Protein AF-A0A2T3M436-F1 (afdb_monomer)

pLDDT: mean 95.38, std 3.98, range [43.69, 98.69]

Organism: Photobacterium leiognathi (NCBI:txid553611)

Solvent-accessible surface area (backbone atoms only — not comparable to full-atom values): 42916 Å² total; per-residue (Å²): 132,84,74,81,81,51,78,67,54,40,54,75,70,73,41,75,86,76,45,88,89,48,44,62,55,51,52,48,42,36,59,78,67,62,58,87,46,72,66,58,52,44,49,27,48,49,26,46,48,37,40,33,48,16,13,75,37,73,90,41,68,76,66,51,71,68,27,40,46,55,48,67,29,71,68,62,40,90,87,48,42,64,55,50,52,49,45,26,35,78,68,45,45,62,48,60,68,62,50,38,54,29,33,49,28,44,48,36,41,35,48,16,12,76,36,74,90,41,68,76,67,52,58,62,32,38,50,60,53,73,29,70,91,59,40,94,88,44,42,68,60,50,52,48,49,28,32,79,67,47,45,67,49,58,69,62,48,37,54,29,44,50,28,44,47,37,41,34,46,15,13,76,38,72,88,41,67,75,66,52,56,63,31,38,47,58,52,68,30,73,86,59,39,92,90,46,41,70,59,52,53,51,48,30,34,77,69,48,44,70,45,64,69,57,48,40,49,26,45,49,23,45,49,37,40,39,47,17,18,75,39,75,88,47,67,76,68,50,56,64,28,40,48,55,44,70,29,64,88,62,38,91,87,48,42,68,57,50,52,50,47,28,32,79,66,52,45,74,50,58,69,61,48,32,55,28,39,52,24,46,47,39,42,36,46,18,13,76,38,75,88,44,64,80,71,51,73,63,30,38,52,59,45,66,28,69,82,68,46,92,86,49,41,66,57,48,53,50,47,28,33,80,66,48,44,78,46,58,67,59,48,34,52,30,41,51,30,46,49,36,41,37,46,18,17,77,37,76,86,45,65,77,62,49,36,64,30,38,46,61,56,67,30,74,89,53,35,95,88,45,30,68,58,52,51,49,50,27,34,81,66,51,48,75,51,58,69,59,51,37,53,33,46,53,33,52,48,37,37,34,50,17,14,77,36,76,88,44,67,73,73,51,76,65,35,40,52,61,67,69,42,72,83,73,45,85,91,47,44,66,59,51,54,49,45,27,36,78,69,48,42,60,47,73,67,59,47,44,48,27,40,52,28,46,48,38,40,35,45,18,17,74,38,77,87,42,67,78,70,50,59,62,29,40,48,53,55,72,34,77,88,63,42,91,89,47,40,69,59,52,51,47,50,29,39,80,66,47,38,70,45,71,66,62,45,42,50,26,47,51,26,44,48,39,41,35,47,17,12,76,36,76,89,42,66,76,68,48,59,65,29,38,48,59,46,69,31,72,85,62,43,91,87,49,43,68,57,50,54,50,44,30,31,78,68,48,41,73,48,62,66,54,49,39,47,25,40,52,23,43,49,36,42,36,48,18,17,76,36,77,88,42,68,76,65,51,48,65,26,38,45,52,47,70,32,73,96,54,38,92,85,47,41,66,57,50,52,50,48,29,36,79,66,49,44,69,52,61,67,60,48,42,51,30,48,50,28,46,47,40,38,36,48,16,19,75,37,73,89,43,68,75,66,50,71,63,30,40,44,62,53,66,30,64,78,58,46,91,88,47,41,70,60,50,50,51,46,24,39,80,67,46,43,70,49,54,69,59,47,41,49,26,43,52,25,50,48,36,40,32,47,17,14,78,38,74,88,42,64,75,69,51,74,64,30,40,45,54,60,70,38,76,82,68,46,90,88,48,43,64,54,50,52,52,46,25,37,79,68,47,44,65,47,68,68,60,48,45,51,25,45,50,24,46,48,36,41,31,46,16,13,76,37,73,88,43,70,76,66,51,72,67,25,42,47,57,50,69,29,75,62,60,44,93,88,46,41,69,61,49,53,50,46,29,38,78,65,44,44,65,48,61,68,63,49,37,56,49,31,58,71,75,103

Radius of gyration: 75.1 Å; Cα contacts (8 Å, |Δi|>4): 1225; chains: 1; bounding box: 147×42×227 Å

Sequence (803 aa):
TQTTPELSDFVNTGITNVTADNLADINQQIDEQSLDTVNAIRGLTTSINIIRSFAADNSQPAPELSDYLTAGITDVSAANLADINQQVDEQSLNVVDDIRTLATSLNIIRAYAADNSQPAPDENDYSIAGITGVDTQNLAEINQQVDEQSLDVVNDIRTMAESMNIIRAFAIDNTQPAPDENDYAIAGVSGVDAANLSEINQEVDQQSLTSIDAIRSLTQSINTIRAYAADNTLTAPSVLDYQTAGISGVDAANLSEVNQQVDEQSLITVNAMQTLTDSVNVIRAYAADNSQDVPELSDYQIAGVSGVDSDNRDDINQQVDEQTLLTVDAMRSLTSSLNIIRAYAVDNTQIAPSDTDYTIVGVSGVDTDNVSEINQQVDEQSILVVDVMRDVMASVLTIRTYASDNTQAAPELADFTKLGISGVDAPNLAAINEQINLQTLDTVNAIRTLVSSFNVIRAFAADNSQPEPSVSDYSDVGIAGVDSDNLAQINQQVDEQSLITISGIRDVVNSVNVIRAYASDNSQTAPQITDYAIAGVSGVDADNLADINAQVNEQTLLTIDEMRTLTNSLNVIRTYAQDNTAPAPSDADYVNAGIAAVDLFNLADINQQVDEQSLLAVEDIRTLVASLTTIRAYAADNTQAAPELSDYQIVGVSAVDTGNLAEMNQQVDEQSLITVNNMRTVVASLNVIRAYAADNTQTTPELSDFVNTGITNVTADNLADINQQIDEQSLDTVNAIRALTTSINTIRSFAADNSQPAPELSDYLTAGITDVSAANLADINQQVDEQSLNVVDDIRTLATSLN

Structure (mmCIF, N/CA/C/O backbone):
data_AF-A0A2T3M436-F1
#
_entry.id   AF-A0A2T3M436-F1
#
loop_
_atom_site.group_PDB
_atom_site.id
_atom_site.type_symbol
_atom_site.label_atom_id
_atom_site.label_alt_id
_atom_site.label_comp_id
_atom_site.label_asym_id
_atom_site.label_entity_id
_atom_site.label_seq_id
_atom_site.pdbx_PDB_ins_code
_atom_site.Cartn_x
_atom_site.Cartn_y
_atom_site.Cartn_z
_atom_site.occupancy
_atom_site.B_iso_or_equiv
_atom_site.auth_seq_id
_atom_site.auth_comp_id
_atom_site.auth_asym_id
_atom_site.auth_atom_id
_atom_site.pdbx_PDB_model_num
ATOM 1 N N . THR A 1 1 ? 59.172 2.085 -112.953 1.00 43.69 1 THR A N 1
ATOM 2 C CA . THR A 1 1 ? 59.605 1.242 -111.827 1.00 43.69 1 THR A CA 1
ATOM 3 C C . THR A 1 1 ? 60.908 1.814 -111.321 1.00 43.69 1 THR A C 1
ATOM 5 O O . THR A 1 1 ? 61.957 1.484 -111.863 1.00 43.69 1 THR A O 1
ATOM 8 N N . GLN A 1 2 ? 60.840 2.783 -110.404 1.00 53.84 2 GLN A N 1
ATOM 9 C CA . GLN A 1 2 ? 62.051 3.191 -109.695 1.00 53.84 2 GLN A CA 1
ATOM 10 C C . GLN A 1 2 ? 62.456 2.012 -108.810 1.00 53.84 2 GLN A C 1
ATOM 12 O O . GLN A 1 2 ? 61.606 1.424 -108.145 1.00 53.84 2 GLN A O 1
ATOM 17 N N . THR A 1 3 ? 63.706 1.581 -108.922 1.00 68.56 3 THR A N 1
ATOM 18 C CA . THR A 1 3 ? 64.289 0.596 -108.012 1.00 68.56 3 THR A CA 1
ATOM 19 C C . THR A 1 3 ? 64.494 1.280 -106.668 1.00 68.56 3 THR A C 1
ATOM 21 O O . THR A 1 3 ? 65.011 2.397 -106.651 1.00 68.56 3 THR A O 1
ATOM 24 N N . THR A 1 4 ? 64.065 0.644 -105.577 1.00 80.25 4 THR A N 1
ATOM 25 C CA . THR A 1 4 ? 64.281 1.140 -104.211 1.00 80.25 4 THR A CA 1
ATOM 26 C C . THR A 1 4 ? 65.764 1.484 -104.025 1.00 80.25 4 THR A C 1
ATOM 28 O O . THR A 1 4 ? 66.593 0.629 -104.346 1.00 80.25 4 THR A O 1
ATOM 31 N N . PRO A 1 5 ? 66.111 2.703 -103.573 1.00 85.75 5 PRO A N 1
ATOM 32 C CA . PRO A 1 5 ? 67.505 3.110 -103.429 1.00 85.75 5 PRO A CA 1
ATOM 33 C C . PRO A 1 5 ? 68.292 2.171 -102.504 1.00 85.75 5 PRO A C 1
ATOM 35 O O . PRO A 1 5 ? 67.849 1.836 -101.404 1.00 85.75 5 PRO A O 1
ATOM 38 N N . GLU A 1 6 ? 69.478 1.750 -102.937 1.00 88.69 6 GLU A N 1
ATOM 39 C CA . GLU A 1 6 ? 70.402 0.968 -102.112 1.00 88.69 6 GLU A CA 1
ATOM 40 C C . GLU A 1 6 ? 71.405 1.891 -101.401 1.00 88.69 6 GLU A C 1
ATOM 42 O O . GLU A 1 6 ? 71.591 3.051 -101.771 1.00 88.69 6 GLU A O 1
ATOM 47 N N . LEU A 1 7 ? 72.116 1.380 -100.391 1.00 86.31 7 LEU A N 1
ATOM 48 C CA . LEU A 1 7 ? 73.076 2.164 -99.600 1.00 86.31 7 LEU A CA 1
ATOM 49 C C . LEU A 1 7 ? 74.102 2.928 -100.467 1.00 86.31 7 LEU A C 1
ATOM 51 O O . LEU A 1 7 ? 74.476 4.059 -100.152 1.00 86.31 7 LEU A O 1
ATOM 55 N N . SER A 1 8 ? 74.539 2.333 -101.583 1.00 85.00 8 SER A N 1
ATOM 56 C CA . SER A 1 8 ? 75.461 2.969 -102.531 1.00 85.00 8 SER A CA 1
ATOM 57 C C . SER A 1 8 ? 74.877 4.199 -103.228 1.00 85.00 8 SER A C 1
ATOM 59 O O . SER A 1 8 ? 75.631 5.110 -103.569 1.00 85.00 8 SER A O 1
ATOM 61 N N . ASP A 1 9 ? 73.560 4.258 -103.426 1.00 88.62 9 ASP A N 1
ATOM 62 C CA . ASP A 1 9 ? 72.893 5.374 -104.102 1.00 88.62 9 ASP A CA 1
ATOM 63 C C . ASP A 1 9 ? 72.909 6.634 -103.227 1.00 88.62 9 ASP A C 1
ATOM 65 O O . ASP A 1 9 ? 73.219 7.732 -103.697 1.00 88.62 9 ASP A O 1
ATOM 69 N N . PHE A 1 10 ? 72.711 6.474 -101.918 1.00 89.12 10 PHE A N 1
ATOM 70 C CA . PHE A 1 10 ? 72.846 7.559 -100.943 1.00 89.12 10 PHE A CA 1
ATOM 71 C C . PHE A 1 10 ? 74.276 8.104 -100.870 1.00 89.12 10 PHE A C 1
ATOM 73 O O . PHE A 1 10 ? 74.489 9.318 -100.921 1.00 89.12 10 PHE A O 1
ATOM 80 N N . VAL A 1 11 ? 75.274 7.215 -100.864 1.00 83.19 11 VAL A N 1
ATOM 81 C CA . VAL A 1 11 ? 76.693 7.608 -100.886 1.00 83.19 11 VAL A CA 1
ATOM 82 C C . VAL A 1 11 ? 77.030 8.383 -102.165 1.00 83.19 11 VAL A C 1
ATOM 84 O O . VAL A 1 11 ? 77.682 9.426 -102.099 1.00 83.19 11 VAL A O 1
ATOM 87 N N . ASN A 1 12 ? 76.539 7.930 -103.324 1.00 85.00 12 ASN A N 1
ATOM 88 C CA . ASN A 1 12 ? 76.769 8.584 -104.617 1.00 85.00 12 ASN A CA 1
ATOM 89 C C . ASN A 1 12 ? 76.115 9.974 -104.725 1.00 85.00 12 ASN A C 1
ATOM 91 O O . ASN A 1 12 ? 76.597 10.820 -105.479 1.00 85.00 12 ASN A O 1
ATOM 95 N N . THR A 1 13 ? 75.049 10.236 -103.963 1.00 81.19 13 THR A N 1
ATOM 96 C CA . THR A 1 13 ? 74.377 11.549 -103.894 1.00 81.19 13 THR A CA 1
ATOM 97 C C . THR A 1 13 ? 74.923 12.462 -102.785 1.00 81.19 13 THR A C 1
ATOM 99 O O . THR A 1 13 ? 74.475 13.602 -102.639 1.00 81.19 13 THR A O 1
ATOM 102 N N . GLY A 1 14 ? 75.932 12.007 -102.031 1.00 84.25 14 GLY A N 1
ATOM 103 C CA . GLY A 1 14 ? 76.560 12.774 -100.952 1.00 84.25 14 GLY A CA 1
ATOM 104 C C . GLY A 1 14 ? 75.710 12.867 -99.682 1.00 84.25 14 GLY A C 1
ATOM 105 O O . GLY A 1 14 ? 75.857 13.821 -98.914 1.00 84.25 14 GLY A O 1
ATOM 106 N N . ILE A 1 15 ? 74.799 11.916 -99.474 1.00 89.38 15 ILE A N 1
ATOM 107 C CA . ILE A 1 15 ? 74.034 11.761 -98.237 1.00 89.38 15 ILE A CA 1
ATOM 108 C C . ILE A 1 15 ? 74.801 10.776 -97.350 1.00 89.38 15 ILE A C 1
ATOM 110 O O . ILE A 1 15 ? 75.034 9.627 -97.719 1.00 89.38 15 ILE A O 1
ATOM 114 N N . THR A 1 16 ? 75.259 11.254 -96.198 1.00 86.81 16 THR A N 1
ATOM 115 C CA . THR A 1 16 ? 76.045 10.480 -95.228 1.00 86.81 16 THR A CA 1
ATOM 116 C C . THR A 1 16 ? 75.164 9.989 -94.080 1.00 86.81 16 THR A C 1
ATOM 118 O O . THR A 1 16 ? 74.092 10.542 -93.856 1.00 86.81 16 THR A O 1
ATOM 121 N N . ASN A 1 17 ? 75.639 8.997 -93.319 1.00 88.25 17 ASN A N 1
ATOM 122 C CA . ASN A 1 17 ? 74.941 8.399 -92.166 1.00 88.25 17 ASN A CA 1
ATOM 123 C C . ASN A 1 17 ? 73.661 7.614 -92.510 1.00 88.25 17 ASN A C 1
ATOM 125 O O . ASN A 1 17 ? 72.842 7.347 -91.636 1.00 88.25 17 ASN A O 1
ATOM 129 N N . VAL A 1 18 ? 73.506 7.185 -93.763 1.00 91.56 18 VAL A N 1
ATOM 130 C CA . VAL A 1 18 ? 72.625 6.055 -94.089 1.00 91.56 18 VAL A CA 1
ATOM 131 C C . VAL A 1 18 ? 73.379 4.774 -93.720 1.00 91.56 18 VAL A C 1
ATOM 133 O O . VAL A 1 18 ? 74.557 4.635 -94.053 1.00 91.56 18 VAL A O 1
ATOM 136 N N . THR A 1 19 ? 72.742 3.869 -92.990 1.00 90.62 19 THR A N 1
ATOM 137 C CA . THR A 1 19 ? 73.278 2.579 -92.535 1.00 90.62 19 THR A CA 1
ATOM 138 C C . THR A 1 19 ? 72.285 1.475 -92.881 1.00 90.62 19 THR A C 1
ATOM 140 O O . THR A 1 19 ? 71.162 1.752 -93.288 1.00 90.62 19 THR A O 1
ATOM 143 N N . ALA A 1 20 ? 72.670 0.206 -92.721 1.00 86.94 20 ALA A N 1
ATOM 144 C CA . ALA A 1 20 ? 71.727 -0.897 -92.914 1.00 86.94 20 ALA A CA 1
ATOM 145 C C . ALA A 1 20 ? 70.501 -0.787 -91.985 1.00 86.94 20 ALA A C 1
ATOM 147 O O . ALA A 1 20 ? 69.407 -1.174 -92.384 1.00 86.94 20 ALA A O 1
ATOM 148 N N . ASP A 1 21 ? 70.682 -0.209 -90.794 1.00 85.75 21 ASP A N 1
ATOM 149 C CA . ASP A 1 21 ? 69.660 -0.181 -89.749 1.00 85.75 21 ASP A CA 1
ATOM 150 C C . ASP A 1 21 ? 68.610 0.924 -89.949 1.00 85.75 21 ASP A C 1
ATOM 152 O O . ASP A 1 21 ? 67.513 0.799 -89.422 1.00 85.75 21 ASP A O 1
ATOM 156 N N . ASN A 1 22 ? 68.914 1.991 -90.701 1.00 91.75 22 ASN A N 1
ATOM 157 C CA . ASN A 1 22 ? 67.973 3.089 -90.990 1.00 91.75 22 ASN A CA 1
ATOM 158 C C . ASN A 1 22 ? 67.535 3.159 -92.467 1.00 91.75 22 ASN A C 1
ATOM 160 O O . ASN A 1 22 ? 66.673 3.963 -92.816 1.00 91.75 22 ASN A O 1
ATOM 164 N N . LEU A 1 23 ? 68.123 2.332 -93.341 1.00 92.56 23 LEU A N 1
ATOM 165 C CA . LEU A 1 23 ? 67.862 2.347 -94.783 1.00 92.56 23 LEU A CA 1
ATOM 166 C C . LEU A 1 23 ? 66.390 2.068 -95.110 1.00 92.56 23 LEU A C 1
ATOM 168 O O . LEU A 1 23 ? 65.869 2.648 -96.058 1.00 92.56 23 LEU A O 1
ATOM 172 N N . ALA A 1 24 ? 65.737 1.186 -94.347 1.00 91.81 24 ALA A N 1
ATOM 173 C CA . ALA A 1 24 ? 64.329 0.842 -94.541 1.00 91.81 24 ALA A CA 1
ATOM 174 C C . ALA A 1 24 ? 63.421 2.054 -94.286 1.00 91.81 24 ALA A C 1
ATOM 176 O O . ALA A 1 24 ? 62.728 2.475 -95.209 1.00 91.81 24 ALA A O 1
ATOM 177 N N . ASP A 1 25 ? 63.524 2.666 -93.105 1.00 93.19 25 ASP A N 1
ATOM 178 C CA . ASP A 1 25 ? 62.760 3.863 -92.737 1.00 93.19 25 ASP A CA 1
ATOM 179 C C . ASP A 1 25 ? 63.033 5.024 -93.698 1.00 93.19 25 ASP A C 1
ATOM 181 O O . ASP A 1 25 ? 62.107 5.671 -94.176 1.00 93.19 25 ASP A O 1
ATOM 185 N N . ILE A 1 26 ? 64.301 5.271 -94.050 1.00 93.38 26 ILE A N 1
ATOM 186 C CA . ILE A 1 26 ? 64.664 6.340 -94.990 1.00 93.38 26 ILE A CA 1
ATOM 187 C C . ILE A 1 26 ? 64.033 6.089 -96.363 1.00 93.38 26 ILE A C 1
ATOM 189 O O . ILE A 1 26 ? 63.439 7.001 -96.932 1.00 93.38 26 ILE A O 1
ATOM 193 N N . ASN A 1 27 ? 64.131 4.872 -96.903 1.00 92.31 27 ASN A N 1
ATOM 194 C CA . ASN A 1 27 ? 63.536 4.540 -98.198 1.00 92.31 27 ASN A CA 1
ATOM 195 C C . ASN A 1 27 ? 62.011 4.629 -98.178 1.00 92.31 27 ASN A C 1
ATOM 197 O O . ASN A 1 27 ? 61.426 5.154 -99.125 1.00 92.31 27 ASN A O 1
ATOM 201 N N . GLN A 1 28 ? 61.384 4.137 -97.110 1.00 92.69 28 GLN A N 1
ATOM 202 C CA . GLN A 1 28 ? 59.944 4.229 -96.913 1.00 92.69 28 GLN A CA 1
ATOM 203 C C . GLN A 1 28 ? 59.500 5.692 -96.880 1.00 92.69 28 GLN A C 1
ATOM 205 O O . GLN A 1 28 ? 58.614 6.078 -97.633 1.00 92.69 28 GLN A O 1
ATOM 210 N N . GLN A 1 29 ? 60.171 6.535 -96.094 1.00 93.75 29 GLN A N 1
ATOM 211 C CA . GLN A 1 29 ? 59.815 7.945 -95.965 1.00 93.75 29 GLN A CA 1
ATOM 212 C C . GLN A 1 29 ? 60.098 8.764 -97.230 1.00 93.75 29 GLN A C 1
ATOM 214 O O . GLN A 1 29 ? 59.350 9.690 -97.536 1.00 93.75 29 GLN A O 1
ATOM 219 N N . ILE A 1 30 ? 61.123 8.418 -98.014 1.00 91.88 30 ILE A N 1
ATOM 220 C CA . ILE A 1 30 ? 61.337 9.025 -99.339 1.00 91.88 30 ILE A CA 1
ATOM 221 C C . ILE A 1 30 ? 60.142 8.763 -100.258 1.00 91.88 30 ILE A C 1
ATOM 223 O O . ILE A 1 30 ? 59.720 9.680 -100.964 1.00 91.88 30 ILE A O 1
ATOM 227 N N . ASP A 1 31 ? 59.613 7.537 -100.253 1.00 91.06 31 ASP A N 1
ATOM 228 C CA . ASP A 1 31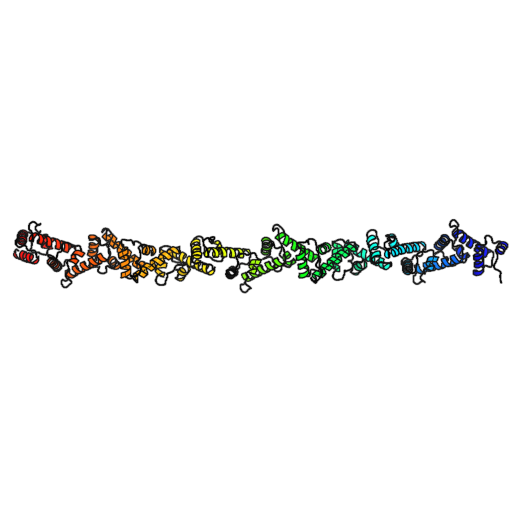 ? 58.466 7.146 -101.078 1.00 91.06 31 ASP A CA 1
ATOM 229 C C . ASP A 1 31 ? 57.166 7.782 -100.560 1.00 91.06 31 ASP A C 1
ATOM 231 O O . ASP A 1 31 ? 56.497 8.513 -101.294 1.00 91.06 31 ASP A O 1
ATOM 235 N N . GLU A 1 32 ? 56.858 7.601 -99.272 1.00 91.56 32 GLU A N 1
ATOM 236 C CA . GLU A 1 32 ? 55.639 8.104 -98.625 1.00 91.56 32 GLU A CA 1
ATOM 237 C C . GLU A 1 32 ? 55.524 9.632 -98.697 1.00 91.56 32 GLU A C 1
ATOM 239 O O . GLU A 1 32 ? 54.454 10.162 -99.003 1.00 91.56 32 GLU A O 1
ATOM 244 N N . GLN A 1 33 ? 56.630 10.353 -98.482 1.00 90.25 33 GLN A N 1
ATOM 245 C CA . GLN A 1 33 ? 56.658 11.817 -98.551 1.00 90.25 33 GLN A CA 1
ATOM 246 C C . GLN A 1 33 ? 56.987 12.348 -99.958 1.00 90.25 33 GLN A C 1
ATOM 248 O O . GLN A 1 33 ? 57.007 13.563 -100.167 1.00 90.25 33 GLN A O 1
ATOM 253 N N . SER A 1 34 ? 57.235 11.465 -100.934 1.00 91.69 34 SER A N 1
ATOM 254 C CA . SER A 1 34 ? 57.601 11.819 -102.315 1.00 91.69 34 SER A CA 1
ATOM 255 C C . SER A 1 34 ? 58.797 12.786 -102.408 1.00 91.69 34 SER A C 1
ATOM 257 O O . SER A 1 34 ? 58.767 13.765 -103.158 1.00 91.69 34 SER A O 1
ATOM 259 N N . LEU A 1 35 ? 59.862 12.533 -101.640 1.00 90.31 35 LEU A N 1
ATOM 260 C CA . LEU A 1 35 ? 61.034 13.412 -101.579 1.00 90.31 35 LEU A CA 1
ATOM 261 C C . LEU A 1 35 ? 61.886 13.300 -102.854 1.00 90.31 35 LEU A C 1
ATOM 263 O O . LEU A 1 35 ? 62.511 12.276 -103.114 1.00 90.31 35 LEU A O 1
ATOM 267 N N . ASP A 1 36 ? 61.981 14.383 -103.628 1.00 88.62 36 ASP A N 1
ATOM 268 C CA . ASP A 1 36 ? 62.670 14.414 -104.929 1.00 88.62 36 ASP A CA 1
ATOM 269 C C . ASP A 1 36 ? 63.976 15.235 -104.937 1.00 88.62 36 ASP A C 1
ATOM 271 O O . ASP A 1 36 ? 64.679 15.298 -105.952 1.00 88.62 36 ASP A O 1
ATOM 275 N N . THR A 1 37 ? 64.350 15.839 -103.800 1.00 90.44 37 THR A N 1
ATOM 276 C CA . THR A 1 37 ? 65.591 16.618 -103.664 1.00 90.44 37 THR A CA 1
ATOM 277 C C . THR A 1 37 ? 66.563 16.015 -102.654 1.00 90.44 37 THR A C 1
ATOM 279 O O . THR A 1 37 ? 66.206 15.678 -101.528 1.00 90.44 37 THR A O 1
ATOM 282 N N . VAL A 1 38 ? 67.853 15.992 -103.013 1.00 88.38 38 VAL A N 1
ATOM 283 C CA . VAL A 1 38 ? 68.947 15.525 -102.136 1.00 88.38 38 VAL A CA 1
ATOM 284 C C . VAL A 1 38 ? 68.973 16.271 -100.791 1.00 88.38 38 VAL A C 1
ATOM 286 O O . VAL A 1 38 ? 69.324 15.688 -99.771 1.00 88.38 38 VAL A O 1
ATOM 289 N N . ASN A 1 39 ? 68.594 17.556 -100.758 1.00 88.38 39 ASN A N 1
ATOM 290 C CA . ASN A 1 39 ? 68.545 18.329 -99.512 1.00 88.38 39 ASN A CA 1
ATOM 291 C C . ASN A 1 39 ? 67.412 17.874 -98.580 1.00 88.38 39 ASN A C 1
ATOM 293 O O . ASN A 1 39 ? 67.655 17.783 -97.379 1.00 88.38 39 ASN A O 1
ATOM 297 N N . ALA A 1 40 ? 66.224 17.561 -99.112 1.00 89.25 40 ALA A N 1
ATOM 298 C CA . ALA A 1 40 ? 65.118 17.029 -98.315 1.00 89.25 40 ALA A CA 1
ATOM 299 C C . ALA A 1 40 ? 65.461 15.642 -97.751 1.00 89.25 40 ALA A C 1
ATOM 301 O O . ALA A 1 40 ? 65.310 15.412 -96.556 1.00 89.25 40 ALA A O 1
ATOM 302 N N . ILE A 1 41 ? 66.049 14.767 -98.575 1.00 92.31 41 ILE A N 1
ATOM 303 C CA . ILE A 1 41 ? 66.485 13.428 -98.147 1.00 92.31 41 ILE A CA 1
ATOM 304 C C . ILE A 1 41 ? 67.613 13.513 -97.102 1.00 92.31 41 ILE A C 1
ATOM 306 O O . ILE A 1 41 ? 67.651 12.723 -96.159 1.00 92.31 41 ILE A O 1
ATOM 310 N N . ARG A 1 42 ? 68.518 14.500 -97.205 1.00 92.50 42 ARG A N 1
ATOM 311 C CA . ARG A 1 42 ? 69.544 14.748 -96.176 1.00 92.50 42 ARG A CA 1
ATOM 312 C C . ARG A 1 42 ? 68.928 15.212 -94.849 1.00 92.50 42 ARG A C 1
ATOM 314 O O . ARG A 1 42 ? 69.395 14.774 -93.800 1.00 92.50 42 ARG A O 1
ATOM 321 N N . GLY A 1 43 ? 67.905 16.070 -94.896 1.00 91.62 43 GLY A N 1
ATOM 322 C CA . GLY A 1 43 ? 67.130 16.490 -93.721 1.00 91.62 43 GLY A CA 1
ATOM 323 C C . GLY A 1 43 ? 66.462 15.300 -93.035 1.00 91.62 43 GLY A C 1
ATOM 324 O O . GLY A 1 43 ? 66.749 15.040 -91.872 1.00 91.62 43 GLY A O 1
ATOM 325 N N . LEU A 1 44 ? 65.710 14.503 -93.801 1.00 94.50 44 LEU A N 1
ATOM 326 C CA . LEU A 1 44 ? 65.108 13.236 -93.365 1.00 94.50 44 LEU A CA 1
ATOM 327 C C . LEU A 1 44 ? 66.126 12.301 -92.701 1.00 94.50 44 LEU A C 1
ATOM 329 O O . LEU A 1 44 ? 65.919 11.847 -91.581 1.00 94.50 44 LEU A O 1
ATOM 333 N N . THR A 1 45 ? 67.258 12.056 -93.366 1.00 93.50 45 THR A N 1
ATOM 334 C CA . THR A 1 45 ? 68.327 11.189 -92.841 1.00 93.50 45 THR A CA 1
ATOM 335 C C . THR A 1 45 ? 68.896 11.731 -91.529 1.00 93.50 45 THR A C 1
ATOM 337 O O . THR A 1 45 ? 69.267 10.957 -90.652 1.00 93.50 45 THR A O 1
ATOM 340 N N . THR A 1 46 ? 68.989 13.055 -91.377 1.00 94.38 46 THR A N 1
ATOM 341 C CA . THR A 1 46 ? 69.489 13.679 -90.145 1.00 94.38 46 THR A CA 1
ATOM 342 C C . THR A 1 46 ? 68.503 13.466 -89.003 1.00 94.38 46 THR A C 1
ATOM 344 O O . THR A 1 46 ? 68.898 12.937 -87.970 1.00 94.38 46 THR A O 1
ATOM 347 N N . SER A 1 47 ? 67.228 13.784 -89.217 1.00 95.56 47 SER A N 1
ATOM 348 C CA . SER A 1 47 ? 66.190 13.671 -88.193 1.00 95.56 47 SER A CA 1
ATOM 349 C C . SER A 1 47 ? 65.901 12.221 -87.787 1.00 95.56 47 SER A C 1
ATOM 351 O O . SER A 1 47 ? 65.845 11.936 -86.594 1.00 95.56 47 SER A O 1
ATOM 353 N N . ILE A 1 48 ? 65.846 11.273 -88.737 1.00 94.75 48 ILE A N 1
ATOM 354 C CA . ILE A 1 48 ? 65.739 9.834 -88.418 1.00 94.75 48 ILE A CA 1
ATOM 355 C C . ILE A 1 48 ? 66.924 9.384 -87.557 1.00 94.75 48 ILE A C 1
ATOM 357 O O . ILE A 1 48 ? 66.744 8.652 -86.588 1.00 94.75 48 ILE A O 1
ATOM 361 N N . ASN A 1 49 ? 68.145 9.825 -87.869 1.00 94.25 49 ASN A N 1
ATOM 362 C CA . ASN A 1 49 ? 69.310 9.460 -87.065 1.00 94.25 49 ASN A CA 1
ATOM 363 C C . ASN A 1 49 ? 69.310 10.103 -85.675 1.00 94.25 49 ASN A C 1
ATOM 365 O O . ASN A 1 49 ? 69.748 9.443 -84.739 1.00 94.25 49 ASN A O 1
ATOM 369 N N . ILE A 1 50 ? 68.816 11.339 -85.528 1.00 95.12 50 ILE A N 1
ATOM 370 C CA . ILE A 1 50 ? 68.640 11.988 -84.219 1.00 95.12 50 ILE A CA 1
ATOM 371 C C . ILE A 1 50 ? 67.686 11.151 -83.362 1.00 95.12 50 ILE A C 1
ATOM 373 O O . ILE A 1 50 ? 68.094 10.690 -82.297 1.00 95.12 50 ILE A O 1
ATOM 377 N N . ILE A 1 51 ? 66.491 10.843 -83.882 1.00 95.94 51 ILE A N 1
ATOM 378 C CA . ILE A 1 51 ? 65.477 10.010 -83.214 1.00 95.94 51 ILE A CA 1
ATOM 379 C C . ILE A 1 51 ? 66.056 8.652 -82.810 1.00 95.94 51 ILE A C 1
ATOM 381 O O . ILE A 1 51 ? 65.994 8.274 -81.645 1.00 95.94 51 ILE A O 1
ATOM 385 N N . ARG A 1 52 ? 66.699 7.946 -83.745 1.00 94.81 52 ARG A N 1
ATOM 386 C CA . ARG A 1 52 ? 67.296 6.628 -83.482 1.00 94.81 52 ARG A CA 1
ATOM 387 C C . ARG A 1 52 ? 68.434 6.668 -82.468 1.00 94.81 52 ARG A C 1
ATOM 389 O O . ARG A 1 52 ? 68.581 5.734 -81.688 1.00 94.81 52 ARG A O 1
ATOM 396 N N . SER A 1 53 ? 69.271 7.706 -82.511 1.00 93.00 53 SER A N 1
ATOM 397 C CA . SER A 1 53 ? 70.393 7.845 -81.579 1.00 93.00 53 SER A CA 1
ATOM 398 C C . SER A 1 53 ? 69.918 8.135 -80.161 1.00 93.00 53 SER A C 1
ATOM 400 O O . SER A 1 53 ? 70.470 7.574 -79.222 1.00 93.00 53 SER A O 1
ATOM 402 N N . PHE A 1 54 ? 68.862 8.939 -80.030 1.00 95.94 54 PHE A N 1
ATOM 403 C CA . PHE A 1 54 ? 68.221 9.233 -78.759 1.00 95.94 54 PHE A CA 1
ATOM 404 C C . PHE A 1 54 ? 67.487 8.015 -78.190 1.00 95.94 54 PHE A C 1
ATOM 406 O O . PHE A 1 54 ? 67.689 7.687 -77.030 1.00 95.94 54 PHE A O 1
ATOM 413 N N . ALA A 1 55 ? 66.746 7.274 -79.021 1.00 94.69 55 ALA A N 1
ATOM 414 C CA . ALA A 1 55 ? 66.078 6.031 -78.620 1.00 94.69 55 ALA A CA 1
ATOM 415 C C . ALA A 1 55 ? 67.041 4.961 -78.071 1.00 94.69 55 ALA A C 1
ATOM 417 O O . ALA A 1 55 ? 66.649 4.097 -77.295 1.00 94.69 55 ALA A O 1
ATOM 418 N N . ALA A 1 56 ? 68.301 4.970 -78.513 1.00 92.12 56 ALA A N 1
ATOM 419 C CA . ALA A 1 56 ? 69.318 4.032 -78.043 1.00 92.12 56 ALA A CA 1
ATOM 420 C C . ALA A 1 56 ? 70.077 4.525 -76.796 1.00 92.12 56 ALA A C 1
ATOM 422 O O . ALA A 1 56 ? 70.693 3.715 -76.102 1.00 92.12 56 ALA A O 1
ATOM 423 N N . ASP A 1 57 ? 70.107 5.841 -76.567 1.00 91.62 57 ASP A N 1
ATOM 424 C CA . ASP A 1 57 ? 70.886 6.510 -75.525 1.00 91.62 57 ASP A CA 1
ATOM 425 C C . ASP A 1 57 ? 70.347 7.935 -75.293 1.00 91.62 57 ASP A C 1
ATOM 427 O O . ASP A 1 57 ? 70.687 8.874 -76.019 1.00 91.62 57 ASP A O 1
ATOM 431 N N . ASN A 1 58 ? 69.554 8.125 -74.238 1.00 90.12 58 ASN A N 1
ATOM 432 C CA . ASN A 1 58 ? 69.002 9.433 -73.864 1.00 90.12 58 ASN A CA 1
ATOM 433 C C . ASN A 1 58 ? 70.021 10.493 -73.432 1.00 90.12 58 ASN A C 1
ATOM 435 O O . ASN A 1 58 ? 69.639 11.633 -73.159 1.00 90.12 58 ASN A O 1
ATOM 439 N N . SER A 1 59 ? 71.316 10.165 -73.376 1.00 92.06 59 SER A N 1
ATOM 440 C CA . SER A 1 59 ? 72.356 11.185 -73.235 1.00 92.06 59 SER A CA 1
ATOM 441 C C . SER A 1 59 ? 72.620 11.954 -74.539 1.00 92.06 59 SER A C 1
ATOM 443 O O . SER A 1 59 ? 73.272 13.004 -74.514 1.00 92.06 59 SER A O 1
ATOM 445 N N . GLN A 1 60 ? 72.102 11.466 -75.673 1.00 92.44 60 GLN A N 1
ATOM 446 C CA . GLN A 1 60 ? 72.090 12.184 -76.948 1.00 92.44 60 GLN A CA 1
ATOM 447 C C . GLN A 1 60 ? 71.036 13.312 -76.950 1.00 92.44 60 GLN A C 1
ATOM 449 O O . GLN A 1 60 ? 70.116 13.306 -76.134 1.00 92.44 60 GLN A O 1
ATOM 454 N N . PRO A 1 61 ? 71.144 14.314 -77.848 1.00 90.56 61 PRO 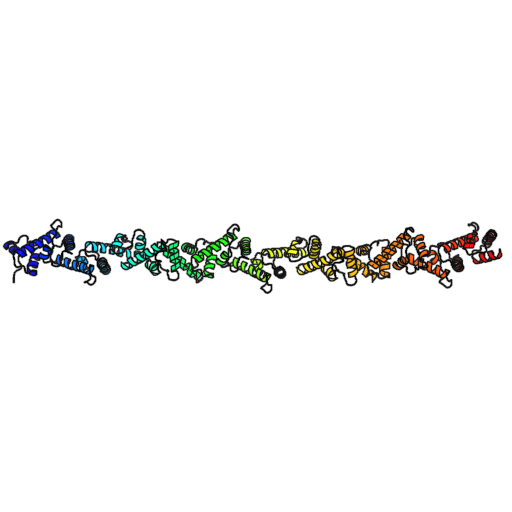A N 1
ATOM 455 C CA . PRO A 1 61 ? 70.145 15.375 -77.950 1.00 90.56 61 PRO A CA 1
ATOM 456 C C . PRO A 1 61 ? 68.738 14.817 -78.200 1.00 90.56 61 PRO A C 1
ATOM 458 O O . PRO A 1 61 ? 68.541 14.055 -79.146 1.00 90.56 61 PRO A O 1
ATOM 461 N N . ALA A 1 62 ? 67.774 15.231 -77.373 1.00 94.62 62 ALA A N 1
ATOM 462 C CA . ALA A 1 62 ? 66.373 14.869 -77.554 1.00 94.62 62 ALA A CA 1
ATOM 463 C C . ALA A 1 62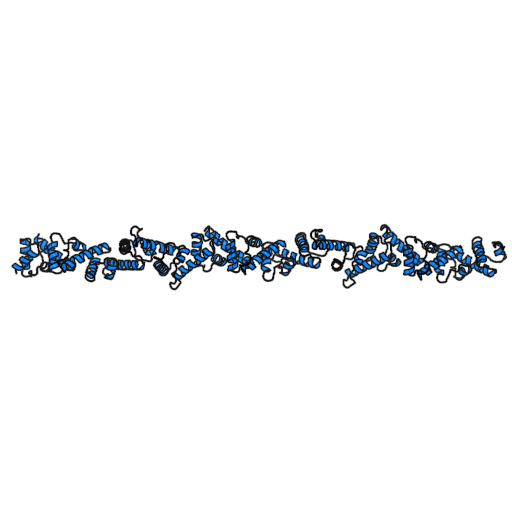 ? 65.850 15.396 -78.905 1.00 94.62 62 ALA A C 1
ATOM 465 O O . ALA A 1 62 ? 66.114 16.559 -79.232 1.00 94.62 62 ALA A O 1
ATOM 466 N N . PRO A 1 63 ? 65.113 14.581 -79.676 1.00 96.69 63 PRO A N 1
ATOM 467 C CA . PRO A 1 63 ? 64.500 15.009 -80.921 1.00 96.69 63 PRO A CA 1
ATOM 468 C C . PRO A 1 63 ? 63.563 16.200 -80.713 1.00 96.69 63 PRO A C 1
ATOM 470 O O . PRO A 1 63 ? 62.771 16.252 -79.764 1.00 96.69 63 PRO A O 1
ATOM 473 N N . GLU A 1 64 ? 63.640 17.168 -81.622 1.00 97.25 64 GLU A N 1
ATOM 474 C CA . GLU A 1 64 ? 62.716 18.296 -81.650 1.00 97.25 64 GLU A CA 1
ATOM 475 C C . GLU A 1 64 ? 61.452 17.939 -82.450 1.00 97.25 64 GLU A C 1
ATOM 477 O O . GLU A 1 64 ? 61.432 17.005 -83.253 1.00 97.25 64 GLU A O 1
ATOM 482 N N . LEU A 1 65 ? 60.380 18.728 -82.303 1.00 96.88 65 LEU A N 1
ATOM 483 C CA . LEU A 1 65 ? 59.159 18.566 -83.109 1.00 96.88 65 LEU A CA 1
ATOM 484 C C . LEU A 1 65 ? 59.460 18.532 -84.620 1.00 96.88 65 LEU A C 1
ATOM 486 O O . LEU A 1 65 ? 58.862 17.766 -85.372 1.00 96.88 65 LEU A O 1
ATOM 490 N N . SER A 1 66 ? 60.402 19.362 -85.068 1.00 95.56 66 SER A N 1
ATOM 491 C CA . SER A 1 66 ? 60.867 19.413 -86.456 1.00 95.56 66 SER A CA 1
ATOM 492 C C . SER A 1 66 ? 61.485 18.094 -86.921 1.00 95.56 66 SER A C 1
ATOM 494 O O . SER A 1 66 ? 61.313 17.747 -88.091 1.00 95.56 66 SER A O 1
ATOM 496 N N . ASP A 1 67 ? 62.157 17.348 -86.043 1.00 96.94 67 ASP A N 1
ATOM 497 C CA . ASP A 1 67 ? 62.766 16.066 -86.387 1.00 96.94 67 ASP A CA 1
ATOM 498 C C . ASP A 1 67 ? 61.704 15.003 -86.660 1.00 96.94 67 ASP A C 1
ATOM 500 O O . ASP A 1 67 ? 61.754 14.334 -87.693 1.00 96.94 67 ASP A O 1
ATOM 504 N N . TYR A 1 68 ? 60.686 14.911 -85.805 1.00 97.00 68 TYR A N 1
ATOM 505 C CA . TYR A 1 68 ? 59.565 13.991 -86.002 1.00 97.00 68 TYR A CA 1
ATOM 506 C C . TYR A 1 68 ? 58.749 14.310 -87.257 1.00 97.00 68 TYR A C 1
ATOM 508 O O . TYR A 1 68 ? 58.471 13.415 -88.058 1.00 97.00 68 TYR A O 1
ATOM 516 N N . LEU A 1 69 ? 58.428 15.589 -87.486 1.00 95.50 69 LEU A N 1
ATOM 517 C CA . LEU A 1 69 ? 57.702 16.009 -88.688 1.00 95.50 69 LEU A CA 1
ATOM 518 C C . LEU A 1 69 ? 58.511 15.737 -89.964 1.00 95.50 69 LEU A C 1
ATOM 520 O O . LEU A 1 69 ? 57.948 15.293 -90.963 1.00 95.50 69 LEU A O 1
ATOM 524 N N . THR A 1 70 ? 59.830 15.954 -89.931 1.00 95.00 70 THR A N 1
ATOM 525 C CA . THR A 1 70 ? 60.720 15.645 -91.064 1.00 95.00 70 THR A CA 1
ATOM 526 C C . THR A 1 70 ? 60.830 14.133 -91.290 1.00 95.00 70 THR A C 1
ATOM 528 O O . THR A 1 70 ? 60.903 13.688 -92.433 1.00 95.00 70 THR A O 1
ATOM 531 N N . ALA A 1 71 ? 60.781 13.329 -90.225 1.00 93.25 71 ALA A N 1
ATOM 532 C CA . ALA A 1 71 ? 60.730 11.869 -90.288 1.00 93.25 71 ALA A CA 1
ATOM 533 C C . ALA A 1 71 ? 59.361 11.301 -90.720 1.00 93.25 71 ALA A C 1
ATOM 535 O O . ALA A 1 71 ? 59.219 10.086 -90.806 1.00 93.25 71 ALA A O 1
ATOM 536 N N . GLY A 1 72 ? 58.368 12.150 -91.023 1.00 93.19 72 GLY A N 1
ATOM 537 C CA . GLY A 1 72 ? 57.039 11.728 -91.483 1.00 93.19 72 GLY A CA 1
ATOM 538 C C . GLY A 1 72 ? 56.090 11.286 -90.366 1.00 93.19 72 GLY A C 1
ATOM 539 O O . GLY A 1 72 ? 55.083 10.626 -90.626 1.00 93.19 72 GLY A O 1
ATOM 540 N N . ILE A 1 73 ? 56.390 11.646 -89.119 1.00 96.19 73 ILE A N 1
ATOM 541 C CA . ILE A 1 73 ? 55.568 11.338 -87.947 1.00 96.19 73 ILE A CA 1
ATOM 542 C C . ILE A 1 73 ? 54.728 12.584 -87.641 1.00 96.19 73 ILE A C 1
ATOM 544 O O . ILE A 1 73 ? 55.102 13.441 -86.843 1.00 96.19 73 ILE A O 1
ATOM 548 N N . THR A 1 74 ? 53.608 12.733 -88.352 1.00 93.94 74 THR A N 1
ATOM 549 C CA . THR A 1 74 ? 52.791 13.964 -88.350 1.00 93.94 74 THR A CA 1
ATOM 550 C C . THR A 1 74 ? 51.939 14.159 -87.103 1.00 93.94 74 THR A C 1
ATOM 552 O O . THR A 1 74 ? 51.499 15.274 -86.839 1.00 93.94 74 THR A O 1
ATOM 555 N N . ASP A 1 75 ? 51.719 13.086 -86.348 1.00 95.56 75 ASP A N 1
ATOM 556 C CA . ASP A 1 75 ? 50.916 13.080 -85.125 1.00 95.56 75 ASP A CA 1
ATOM 557 C C . ASP A 1 75 ? 51.685 13.648 -83.915 1.00 95.56 75 ASP A C 1
ATOM 559 O O . ASP A 1 75 ? 51.105 13.842 -82.845 1.00 95.56 75 ASP A O 1
ATOM 563 N N . VAL A 1 76 ? 52.976 13.972 -84.071 1.00 96.69 76 VAL A N 1
ATOM 564 C CA . VAL A 1 76 ? 53.746 14.696 -83.051 1.00 96.69 76 VAL A CA 1
ATOM 565 C C . VAL A 1 76 ? 53.380 16.177 -83.081 1.00 96.69 76 VAL A C 1
ATOM 567 O O . VAL A 1 76 ? 53.365 16.830 -84.124 1.00 96.69 76 VAL A O 1
ATOM 570 N N . SER A 1 77 ? 53.118 16.729 -81.907 1.00 95.38 77 SER A N 1
ATOM 571 C CA . SER A 1 77 ? 52.812 18.133 -81.676 1.00 95.38 77 SER A CA 1
ATOM 572 C C . SER A 1 77 ? 53.606 18.650 -80.480 1.00 95.38 77 SER A C 1
ATOM 574 O O . SER A 1 77 ? 54.208 17.888 -79.730 1.00 95.38 77 SER A O 1
ATOM 576 N N . ALA A 1 78 ? 53.577 19.962 -80.246 1.00 93.12 78 ALA A N 1
ATOM 577 C CA . ALA A 1 78 ? 54.192 20.522 -79.043 1.00 93.12 78 ALA A CA 1
ATOM 578 C C . ALA A 1 78 ? 53.583 19.963 -77.738 1.00 93.12 78 ALA A C 1
ATOM 580 O O . ALA A 1 78 ? 54.254 19.992 -76.713 1.00 93.12 78 ALA A O 1
ATOM 581 N N . ALA A 1 79 ? 52.340 19.467 -77.776 1.00 90.44 79 ALA A N 1
ATOM 582 C CA . ALA A 1 79 ? 51.626 18.978 -76.600 1.00 90.44 79 ALA A CA 1
ATOM 583 C C . ALA A 1 79 ? 52.033 17.553 -76.186 1.00 90.44 79 ALA A C 1
ATOM 585 O O . ALA A 1 79 ? 52.035 17.265 -75.000 1.00 90.44 79 ALA A O 1
ATOM 586 N N . ASN A 1 80 ? 52.404 16.684 -77.134 1.00 94.81 80 ASN A N 1
ATOM 587 C CA . ASN A 1 80 ? 52.782 15.288 -76.859 1.00 94.81 80 ASN A CA 1
ATOM 588 C C . ASN A 1 80 ? 54.285 15.010 -77.054 1.00 94.81 80 ASN A C 1
ATOM 590 O O . ASN A 1 80 ? 54.734 13.901 -76.793 1.00 94.81 80 ASN A O 1
ATOM 594 N N . LEU A 1 81 ? 55.079 15.997 -77.498 1.00 95.62 81 LEU A N 1
ATOM 595 C CA . LEU A 1 81 ? 56.510 15.826 -77.782 1.00 95.62 81 LEU A CA 1
ATOM 596 C C . LEU A 1 81 ? 57.294 15.279 -76.582 1.00 95.62 81 LEU A C 1
ATOM 598 O O . LEU A 1 81 ? 58.202 14.476 -76.768 1.00 95.62 81 LEU A O 1
ATOM 602 N N . ALA A 1 82 ? 56.965 15.723 -75.366 1.00 95.31 82 ALA A N 1
ATOM 603 C CA . ALA A 1 82 ? 57.644 15.271 -74.155 1.00 95.31 82 ALA A CA 1
ATOM 604 C C . ALA A 1 82 ? 57.371 13.786 -73.875 1.00 95.31 82 ALA A C 1
ATOM 606 O O . ALA A 1 82 ? 58.325 13.027 -73.722 1.00 95.31 82 ALA A O 1
ATOM 607 N N . ASP A 1 83 ? 56.100 13.374 -73.897 1.00 96.31 83 ASP A N 1
ATOM 608 C CA . ASP A 1 83 ? 55.699 11.974 -73.723 1.00 96.31 83 ASP A CA 1
ATOM 609 C C . ASP A 1 83 ? 56.252 11.089 -74.847 1.00 96.31 83 ASP A C 1
ATOM 611 O O . ASP A 1 83 ? 56.761 10.004 -74.588 1.00 96.31 83 ASP A O 1
ATOM 615 N N . ILE A 1 84 ? 56.228 11.565 -76.097 1.00 96.38 84 ILE A N 1
ATOM 616 C CA . ILE A 1 84 ? 56.786 10.834 -77.242 1.00 96.38 84 ILE A CA 1
ATOM 617 C C . ILE A 1 84 ? 58.294 10.659 -77.092 1.00 96.38 84 ILE A C 1
ATOM 619 O O . ILE A 1 84 ? 58.780 9.547 -77.262 1.00 96.38 84 ILE A O 1
ATOM 623 N N . ASN A 1 85 ? 59.038 11.712 -76.744 1.00 95.88 85 ASN A N 1
ATOM 624 C CA . ASN A 1 85 ? 60.472 11.595 -76.479 1.00 95.88 85 ASN A CA 1
ATOM 625 C C . ASN A 1 85 ? 60.730 10.605 -75.336 1.00 95.88 85 ASN A C 1
ATOM 627 O O . ASN A 1 85 ? 61.555 9.707 -75.474 1.00 95.88 85 ASN A O 1
ATOM 631 N N . GLN A 1 86 ? 59.991 10.724 -74.234 1.00 95.31 86 GLN A N 1
ATOM 632 C CA . GLN A 1 86 ? 60.120 9.808 -73.108 1.00 95.31 86 GLN A CA 1
ATOM 633 C C . GLN A 1 86 ? 59.888 8.352 -73.533 1.00 95.31 86 GLN A C 1
ATOM 635 O O . GLN A 1 86 ? 60.713 7.498 -73.237 1.00 95.31 86 GLN A O 1
ATOM 640 N N . GLN A 1 87 ? 58.813 8.063 -74.267 1.00 96.25 87 GLN A N 1
ATOM 641 C CA . GLN A 1 87 ? 58.492 6.699 -74.691 1.00 96.25 87 GLN A CA 1
ATOM 642 C C . GLN A 1 87 ? 59.442 6.166 -75.771 1.00 96.25 87 GLN A C 1
ATOM 644 O O . GLN A 1 87 ? 59.759 4.979 -75.779 1.00 96.25 87 GLN A O 1
ATOM 649 N N . VAL A 1 88 ? 59.951 7.031 -76.651 1.00 95.81 88 VAL A N 1
ATOM 650 C CA . VAL A 1 88 ? 60.984 6.667 -77.631 1.00 95.81 88 VAL A CA 1
ATOM 651 C C . VAL A 1 88 ? 62.263 6.191 -76.942 1.00 95.81 88 VAL A C 1
ATOM 653 O O . VAL A 1 88 ? 62.862 5.220 -77.401 1.00 95.81 88 VAL A O 1
ATOM 656 N N . ASP A 1 89 ? 62.654 6.832 -75.842 1.00 95.44 89 ASP A N 1
ATOM 657 C CA . ASP A 1 89 ? 63.769 6.396 -74.997 1.00 95.44 89 ASP A CA 1
ATOM 658 C C . ASP A 1 89 ? 63.424 5.130 -74.194 1.00 95.44 89 ASP A C 1
ATOM 660 O O . ASP A 1 89 ? 64.050 4.084 -74.378 1.00 95.44 89 ASP A O 1
ATOM 664 N N . GLU A 1 90 ? 62.379 5.191 -73.360 1.00 94.44 90 GLU A N 1
ATOM 665 C CA . GLU A 1 90 ? 62.000 4.122 -72.423 1.00 94.44 90 GLU A CA 1
ATOM 666 C C . GLU A 1 90 ? 61.734 2.782 -73.121 1.00 94.44 90 GLU A C 1
ATOM 668 O O . GLU A 1 90 ? 62.091 1.727 -72.593 1.00 94.44 90 GLU A O 1
ATOM 673 N N . GLN A 1 91 ? 61.138 2.813 -74.317 1.00 94.31 91 GLN A N 1
ATOM 674 C CA . GLN A 1 91 ? 60.836 1.620 -75.111 1.00 94.31 91 GLN A CA 1
ATOM 675 C C . GLN A 1 91 ? 61.873 1.358 -76.221 1.00 94.31 91 GLN A C 1
ATOM 677 O O . GLN A 1 91 ? 61.745 0.393 -76.978 1.00 94.31 91 GLN A O 1
ATOM 682 N N . SER A 1 92 ? 62.911 2.196 -76.330 1.00 94.75 92 SER A N 1
ATOM 683 C CA . SER A 1 92 ? 63.964 2.123 -77.353 1.00 94.75 92 SER A CA 1
ATOM 684 C C . SER A 1 92 ? 63.438 2.064 -78.799 1.00 94.75 92 SER A C 1
ATOM 686 O O . SER A 1 92 ? 63.938 1.303 -79.643 1.00 94.75 92 SER A O 1
ATOM 688 N N . LEU A 1 93 ? 62.421 2.877 -79.100 1.00 95.25 93 LEU A N 1
ATOM 689 C CA . LEU A 1 93 ? 61.736 2.894 -80.394 1.00 95.25 93 LEU A CA 1
ATOM 690 C C . LEU A 1 93 ? 62.630 3.516 -81.467 1.00 95.25 93 LEU A C 1
ATOM 692 O O . LEU A 1 93 ? 62.779 4.732 -81.561 1.00 95.25 93 LEU A O 1
ATOM 696 N N . ASN A 1 94 ? 63.228 2.673 -82.306 1.00 92.31 94 ASN A N 1
ATOM 697 C CA . ASN A 1 94 ? 64.127 3.115 -83.373 1.00 92.31 94 ASN A CA 1
ATOM 698 C C . ASN A 1 94 ? 63.516 3.015 -84.783 1.00 92.31 94 ASN A C 1
ATOM 700 O O . ASN A 1 94 ? 64.170 3.417 -85.742 1.00 92.31 94 ASN A O 1
ATOM 704 N N . VAL A 1 95 ? 62.287 2.517 -84.918 1.00 94.31 95 VAL A N 1
ATOM 705 C CA . VAL A 1 95 ? 61.583 2.366 -86.202 1.00 94.31 95 VAL A CA 1
ATOM 706 C C . VAL A 1 95 ? 60.518 3.454 -86.343 1.00 94.31 95 VAL A C 1
ATOM 708 O O . VAL A 1 95 ? 59.713 3.651 -85.435 1.00 94.31 95 VAL A O 1
ATOM 711 N N . VAL A 1 96 ? 60.488 4.152 -87.482 1.00 93.88 96 VAL A N 1
ATOM 712 C CA . VAL A 1 96 ? 59.550 5.272 -87.725 1.00 93.88 96 VAL A CA 1
ATOM 713 C C . VAL A 1 96 ? 58.076 4.864 -87.570 1.00 93.88 96 VAL A C 1
ATOM 715 O O . VAL A 1 96 ? 57.301 5.609 -86.970 1.00 93.88 96 VAL A O 1
ATOM 718 N N . ASP A 1 97 ? 57.683 3.689 -88.069 1.00 93.81 97 ASP A N 1
ATOM 719 C CA . ASP A 1 97 ? 56.294 3.206 -88.004 1.00 93.81 97 ASP A CA 1
ATOM 720 C C . ASP A 1 97 ? 55.828 2.899 -86.568 1.00 93.81 97 ASP A C 1
ATOM 722 O O . ASP A 1 97 ? 54.677 3.187 -86.221 1.00 93.81 97 ASP A O 1
ATOM 726 N N . ASP A 1 98 ? 56.721 2.393 -85.711 1.00 95.19 98 ASP A N 1
ATOM 727 C CA . ASP A 1 98 ? 56.426 2.131 -84.295 1.00 95.19 98 ASP A CA 1
ATOM 728 C C . ASP A 1 98 ? 56.183 3.450 -83.546 1.00 95.19 98 ASP A C 1
ATOM 730 O O . ASP A 1 98 ? 55.228 3.579 -82.782 1.00 95.19 98 ASP A O 1
ATOM 734 N N . ILE A 1 99 ? 56.985 4.482 -83.837 1.00 96.12 99 ILE A N 1
ATOM 735 C CA . ILE A 1 99 ? 56.814 5.820 -83.253 1.00 96.12 99 ILE A CA 1
ATOM 736 C C . ILE A 1 99 ? 55.541 6.496 -83.780 1.00 96.12 99 ILE A C 1
ATOM 738 O O . ILE A 1 99 ? 54.878 7.222 -83.040 1.00 96.12 99 ILE A O 1
ATOM 742 N N . ARG A 1 100 ? 55.154 6.253 -85.040 1.00 95.31 100 ARG A N 1
ATOM 743 C CA . ARG A 1 100 ? 53.870 6.738 -85.571 1.00 95.31 100 ARG A CA 1
ATOM 744 C C . ARG A 1 100 ? 52.697 6.104 -84.833 1.00 95.31 100 ARG A C 1
ATOM 746 O O . ARG A 1 100 ? 51.788 6.818 -84.430 1.00 95.31 100 ARG A O 1
ATOM 753 N N . THR A 1 101 ? 52.764 4.795 -84.611 1.00 96.19 101 THR A N 1
ATOM 754 C CA . THR A 1 101 ? 51.763 4.046 -83.844 1.00 96.19 101 THR A CA 1
ATOM 755 C C . THR A 1 101 ? 51.658 4.579 -82.410 1.00 96.19 101 THR A C 1
ATOM 757 O O . THR A 1 101 ? 50.556 4.875 -81.952 1.00 96.19 101 THR A O 1
ATOM 760 N N . LEU A 1 102 ? 52.797 4.826 -81.750 1.00 97.00 102 LEU A N 1
ATOM 761 C CA . LEU A 1 102 ? 52.864 5.503 -80.450 1.00 97.00 102 LEU A CA 1
ATOM 762 C C . LEU A 1 102 ? 52.186 6.877 -80.463 1.00 97.00 102 LEU A C 1
ATOM 764 O O . LEU A 1 102 ? 51.350 7.160 -79.607 1.00 97.00 102 LEU A O 1
ATOM 768 N N . ALA A 1 103 ? 52.536 7.734 -81.423 1.00 96.00 103 ALA A N 1
ATOM 769 C CA . ALA A 1 103 ? 51.989 9.084 -81.510 1.00 96.00 103 ALA A CA 1
ATOM 770 C C . ALA A 1 103 ? 50.464 9.077 -81.716 1.00 96.00 103 ALA A C 1
ATOM 772 O O . ALA A 1 103 ? 49.763 9.891 -81.113 1.00 96.00 103 ALA A O 1
ATOM 773 N N . THR A 1 104 ? 49.942 8.145 -82.521 1.00 96.06 104 THR A N 1
ATOM 774 C CA . THR A 1 104 ? 48.498 7.972 -82.722 1.00 96.06 104 THR A CA 1
ATOM 775 C C . THR A 1 104 ? 47.799 7.534 -81.429 1.00 96.06 104 THR A C 1
ATOM 777 O O . THR A 1 104 ? 46.854 8.206 -81.017 1.00 96.06 104 THR A O 1
ATOM 780 N N . SER A 1 105 ? 48.273 6.483 -80.748 1.00 96.88 105 SER A N 1
ATOM 781 C CA . SER A 1 105 ? 47.656 6.004 -79.497 1.00 96.88 105 SER A CA 1
ATOM 782 C C . SER A 1 105 ? 47.735 7.033 -78.364 1.00 96.88 105 SER A C 1
ATOM 784 O O . SER A 1 105 ? 46.745 7.263 -77.671 1.00 96.88 105 SER A O 1
ATOM 786 N N . LEU A 1 106 ? 48.857 7.753 -78.225 1.00 96.25 106 LEU A N 1
ATOM 787 C CA . LEU A 1 106 ? 48.963 8.860 -77.266 1.00 96.25 106 LEU A CA 1
ATOM 788 C C . LEU A 1 106 ? 47.966 9.982 -77.559 1.00 96.25 106 LEU A C 1
ATOM 790 O O . LEU A 1 106 ? 47.382 10.545 -76.636 1.00 96.25 106 LEU A O 1
ATOM 794 N N . ASN A 1 107 ? 47.737 10.311 -78.831 1.00 95.81 107 ASN A N 1
ATOM 795 C CA . ASN A 1 107 ? 46.740 11.314 -79.192 1.00 95.81 107 ASN A CA 1
ATOM 796 C C . ASN A 1 107 ? 45.307 10.847 -78.919 1.00 95.81 107 ASN A C 1
ATOM 798 O O . ASN A 1 107 ? 44.487 11.689 -78.564 1.00 95.81 107 ASN A O 1
ATOM 802 N N . ILE A 1 108 ? 45.006 9.549 -79.045 1.00 96.62 108 ILE A N 1
ATOM 803 C CA . ILE A 1 108 ? 43.703 8.984 -78.657 1.00 96.62 108 ILE A CA 1
ATOM 804 C C . ILE A 1 108 ? 43.490 9.163 -77.148 1.00 96.62 108 ILE A C 1
ATOM 806 O O . ILE A 1 108 ? 42.496 9.768 -76.750 1.00 96.62 108 ILE A O 1
ATOM 810 N N . ILE A 1 109 ? 44.459 8.747 -76.324 1.00 97.25 109 ILE A N 1
ATOM 811 C CA . ILE A 1 109 ? 44.416 8.902 -74.859 1.00 97.25 109 ILE A CA 1
ATOM 812 C C . ILE A 1 109 ? 44.240 10.370 -74.462 1.00 97.25 109 ILE A C 1
ATOM 814 O O . ILE A 1 109 ? 43.330 10.703 -73.709 1.00 97.25 109 ILE A O 1
ATOM 818 N N . ARG A 1 110 ? 45.057 11.269 -75.020 1.00 95.94 110 ARG A N 1
ATOM 819 C CA . ARG A 1 110 ? 44.999 12.707 -74.713 1.00 95.94 110 ARG A CA 1
ATOM 820 C C . ARG A 1 110 ? 43.705 13.371 -75.181 1.00 95.94 110 ARG A C 1
ATOM 822 O O . ARG A 1 110 ? 43.209 14.271 -74.509 1.00 95.94 110 ARG A O 1
ATOM 829 N N . ALA A 1 111 ? 43.178 12.976 -76.340 1.00 95.31 111 ALA A N 1
ATOM 830 C CA . ALA A 1 111 ? 41.918 13.511 -76.849 1.00 95.31 111 ALA A CA 1
ATOM 831 C C . ALA A 1 111 ? 40.743 13.073 -75.972 1.00 95.31 111 ALA A C 1
ATOM 833 O O . ALA A 1 111 ? 39.885 13.896 -75.669 1.00 95.31 111 ALA A O 1
ATOM 834 N N . TYR A 1 112 ? 40.744 11.813 -75.535 1.00 97.12 112 TYR A N 1
ATOM 835 C CA . TYR A 1 112 ? 39.738 11.282 -74.627 1.00 97.12 112 TYR A CA 1
ATOM 836 C C . TYR A 1 112 ? 39.812 11.918 -73.234 1.00 97.12 112 TYR A C 1
ATOM 838 O O . TYR A 1 112 ? 38.786 12.330 -72.711 1.00 97.12 112 TYR A O 1
ATOM 846 N N . ALA A 1 113 ? 41.016 12.101 -72.680 1.00 96.75 113 ALA A N 1
ATOM 847 C CA . ALA A 1 113 ? 41.226 12.790 -71.402 1.00 96.75 113 ALA A CA 1
ATOM 848 C C . ALA A 1 113 ? 40.681 14.231 -71.387 1.00 96.75 113 ALA A C 1
ATOM 850 O O . ALA A 1 113 ? 40.281 14.746 -70.349 1.00 96.75 113 ALA A O 1
ATOM 851 N N . ALA A 1 114 ? 40.696 14.910 -72.537 1.00 94.56 114 ALA A N 1
ATOM 852 C CA . ALA A 1 114 ? 40.178 16.269 -72.664 1.00 94.56 114 ALA A CA 1
ATOM 853 C C . ALA A 1 114 ? 38.658 16.324 -72.913 1.00 94.56 114 ALA A C 1
ATOM 855 O O . ALA A 1 114 ? 38.041 17.366 -72.676 1.00 94.56 114 ALA A O 1
ATOM 856 N N . ASP A 1 115 ? 38.084 15.255 -73.471 1.00 93.50 115 ASP A N 1
ATOM 857 C CA . ASP A 1 115 ? 36.694 15.165 -73.913 1.00 93.50 115 ASP A CA 1
ATOM 858 C C . ASP A 1 115 ? 36.305 13.692 -74.147 1.00 93.50 115 ASP A C 1
ATOM 860 O O . ASP A 1 115 ? 36.563 13.130 -75.215 1.00 93.50 115 ASP A O 1
ATOM 864 N N . ASN A 1 116 ? 35.611 13.073 -73.188 1.00 92.50 116 ASN A N 1
ATOM 865 C CA . ASN A 1 116 ? 35.112 11.696 -73.310 1.00 92.50 116 ASN A CA 1
ATOM 866 C C . ASN A 1 116 ? 34.110 11.435 -74.449 1.00 92.50 116 ASN A C 1
ATOM 868 O O . ASN A 1 116 ? 33.679 10.294 -74.637 1.00 92.50 116 ASN A O 1
ATOM 872 N N . SER A 1 117 ? 33.717 12.450 -75.227 1.00 94.12 117 SER A N 1
ATOM 873 C CA . SER A 1 117 ? 32.971 12.228 -76.469 1.00 94.12 117 SER A CA 1
ATOM 874 C C . SER A 1 117 ? 33.857 11.759 -77.633 1.00 94.12 117 SER A C 1
ATOM 876 O O . SER A 1 117 ? 33.335 11.301 -78.658 1.00 94.12 117 SER A O 1
ATOM 878 N N . GLN A 1 118 ? 35.183 11.842 -77.484 1.00 94.62 118 GLN A N 1
ATOM 879 C CA . GLN A 1 118 ? 36.162 11.264 -78.404 1.00 94.62 118 GLN A CA 1
ATOM 880 C C . GLN A 1 118 ? 36.222 9.727 -78.272 1.00 94.62 118 GLN A C 1
ATOM 882 O O . GLN A 1 118 ? 35.691 9.163 -77.314 1.00 94.62 118 GLN A O 1
ATOM 887 N N . PRO A 1 119 ? 36.833 9.005 -79.235 1.00 94.12 119 PRO A N 1
ATOM 888 C CA . PRO A 1 119 ? 37.006 7.558 -79.122 1.00 94.12 119 PRO A CA 1
ATOM 889 C C . PRO A 1 119 ? 37.735 7.174 -77.827 1.00 94.12 119 PRO A C 1
ATOM 891 O O . PRO A 1 119 ? 38.820 7.687 -77.563 1.00 94.12 119 PRO A O 1
ATOM 894 N N . ALA A 1 120 ? 37.139 6.270 -77.046 1.00 95.69 120 ALA A N 1
ATOM 895 C CA . ALA A 1 120 ? 37.756 5.745 -75.833 1.00 95.69 120 ALA A CA 1
ATOM 896 C C . ALA A 1 120 ? 39.007 4.917 -76.178 1.00 95.69 120 ALA A C 1
ATOM 898 O O . ALA A 1 120 ? 38.916 4.072 -77.076 1.00 95.69 120 ALA A O 1
ATOM 899 N N . PRO A 1 121 ? 40.133 5.123 -75.474 1.00 97.31 121 PRO A N 1
ATOM 900 C CA . PRO A 1 121 ? 41.314 4.284 -75.603 1.00 97.31 121 PRO A CA 1
ATOM 901 C C . PRO A 1 121 ? 40.993 2.824 -75.287 1.00 97.31 121 PRO A C 1
ATOM 903 O O . PRO A 1 121 ? 40.199 2.530 -74.383 1.00 97.31 121 PRO A O 1
ATOM 906 N N . ASP A 1 122 ? 41.622 1.909 -76.018 1.00 97.00 122 ASP A N 1
ATOM 907 C CA . ASP A 1 122 ? 41.593 0.483 -75.703 1.00 97.00 122 ASP A CA 1
ATOM 908 C C . ASP A 1 122 ? 42.875 0.017 -74.977 1.00 97.00 122 ASP A C 1
ATOM 910 O O . ASP A 1 122 ? 43.807 0.784 -74.735 1.00 97.00 122 ASP A O 1
ATOM 914 N N . GLU A 1 123 ? 42.928 -1.260 -74.585 1.00 96.94 123 GLU A N 1
ATOM 915 C CA . GLU A 1 123 ? 44.101 -1.858 -73.920 1.00 96.94 123 GLU A CA 1
ATOM 916 C C . GLU A 1 123 ? 45.391 -1.707 -74.733 1.00 96.94 123 GLU A C 1
ATOM 918 O O . GLU A 1 123 ? 46.482 -1.565 -74.175 1.00 96.94 123 GLU A O 1
ATOM 923 N N . ASN A 1 124 ? 45.274 -1.762 -76.060 1.00 95.94 124 ASN A N 1
ATOM 924 C CA . ASN A 1 124 ? 46.411 -1.692 -76.954 1.00 95.94 124 ASN A CA 1
ATOM 925 C C . ASN A 1 124 ? 46.935 -0.255 -77.043 1.00 95.94 124 ASN A C 1
ATOM 927 O O . ASN A 1 124 ? 48.150 -0.074 -77.032 1.00 95.94 124 ASN A O 1
ATOM 931 N N . ASP A 1 125 ? 46.060 0.754 -77.036 1.00 97.44 125 ASP A N 1
ATOM 932 C CA . ASP A 1 125 ? 46.468 2.160 -76.958 1.00 97.44 125 ASP A CA 1
ATOM 933 C C . ASP A 1 125 ? 47.313 2.445 -75.709 1.00 97.44 125 ASP A C 1
ATOM 935 O O . ASP A 1 125 ? 48.390 3.042 -75.807 1.00 97.44 125 ASP A O 1
ATOM 939 N N . TYR A 1 126 ? 46.881 1.956 -74.543 1.00 97.25 126 TYR A N 1
ATOM 940 C CA . TYR A 1 126 ? 47.644 2.084 -73.298 1.00 97.25 126 TYR A CA 1
ATOM 941 C C . TYR A 1 126 ? 48.961 1.301 -73.329 1.00 97.25 126 TYR A C 1
ATOM 943 O O . TYR A 1 126 ? 50.007 1.838 -72.955 1.00 97.25 126 TYR A O 1
ATOM 951 N N . SER A 1 127 ? 48.943 0.060 -73.831 1.00 95.81 127 SER A N 1
ATOM 952 C CA . SER A 1 127 ? 50.156 -0.754 -73.956 1.00 95.81 127 SER A CA 1
ATOM 953 C C . SER A 1 127 ? 51.189 -0.113 -74.885 1.00 95.81 127 SER A C 1
ATOM 955 O O . SER A 1 127 ? 52.381 -0.163 -74.585 1.00 95.81 127 SER A O 1
ATOM 957 N N . ILE A 1 128 ? 50.756 0.483 -76.000 1.00 95.88 128 ILE A N 1
ATOM 958 C CA . ILE A 1 128 ? 51.619 1.215 -76.938 1.00 95.88 128 ILE A CA 1
ATOM 959 C C . ILE A 1 128 ? 52.205 2.462 -76.265 1.00 95.88 128 ILE A C 1
ATOM 961 O O . ILE A 1 128 ? 53.394 2.745 -76.406 1.00 95.88 128 ILE A O 1
ATOM 965 N N . ALA A 1 129 ? 51.398 3.183 -75.484 1.00 94.44 129 ALA A N 1
ATOM 966 C CA . ALA A 1 129 ? 51.822 4.353 -74.718 1.00 94.44 129 ALA A CA 1
ATOM 967 C C . ALA A 1 129 ? 52.791 4.038 -73.557 1.00 94.44 129 ALA A C 1
ATOM 969 O O . ALA A 1 129 ? 53.217 4.958 -72.859 1.00 94.44 129 ALA A O 1
ATOM 970 N N . GLY A 1 130 ? 53.147 2.767 -73.333 1.00 93.75 130 GLY A N 1
ATOM 971 C CA . GLY A 1 130 ? 54.034 2.350 -72.243 1.00 93.75 130 GLY A CA 1
ATOM 972 C C . GLY A 1 130 ? 53.355 2.347 -70.870 1.00 93.75 130 GLY A C 1
ATOM 973 O O . GLY A 1 130 ? 54.024 2.453 -69.836 1.00 93.75 130 GLY A O 1
ATOM 974 N N . ILE A 1 131 ? 52.025 2.247 -70.849 1.00 96.06 131 ILE A N 1
ATOM 975 C CA . ILE A 1 131 ? 51.211 2.128 -69.640 1.00 96.06 131 ILE A CA 1
ATOM 976 C C . ILE A 1 131 ? 50.843 0.651 -69.494 1.00 96.06 131 ILE A C 1
ATOM 978 O O . ILE A 1 131 ? 50.127 0.077 -70.311 1.00 96.06 131 ILE A O 1
ATOM 982 N N . THR A 1 132 ? 51.388 0.010 -68.461 1.00 92.44 132 THR A N 1
ATOM 983 C CA . THR A 1 132 ? 51.188 -1.424 -68.208 1.00 92.44 132 THR A CA 1
ATOM 984 C C . THR A 1 132 ? 50.120 -1.654 -67.143 1.00 92.44 132 THR A C 1
ATOM 986 O O . THR A 1 132 ? 49.779 -0.747 -66.391 1.00 92.44 132 THR A O 1
ATOM 989 N N . GLY A 1 133 ? 49.572 -2.870 -67.079 1.00 92.19 133 GLY A N 1
ATOM 990 C CA . GLY A 1 133 ? 48.546 -3.217 -66.092 1.00 92.19 133 GLY A CA 1
ATOM 991 C C . GLY A 1 133 ? 47.134 -2.740 -66.443 1.00 92.19 133 GLY A C 1
ATOM 992 O O . GLY A 1 133 ? 46.260 -2.837 -65.589 1.00 92.19 133 GLY A O 1
ATOM 993 N N . VAL A 1 134 ? 46.898 -2.250 -67.666 1.00 96.88 134 VAL A N 1
ATOM 994 C CA . VAL A 1 134 ? 45.549 -2.016 -68.207 1.00 96.88 134 VAL A CA 1
ATOM 995 C C . VAL A 1 134 ? 45.054 -3.294 -68.881 1.00 96.88 134 VAL A C 1
ATOM 997 O O . VAL A 1 134 ? 45.734 -3.848 -69.744 1.00 96.88 134 VAL A O 1
ATOM 1000 N N . ASP A 1 135 ? 43.892 -3.778 -68.463 1.00 94.88 135 ASP A N 1
ATOM 1001 C CA . ASP A 1 135 ? 43.269 -5.018 -68.917 1.00 94.88 135 ASP A CA 1
ATOM 1002 C C . ASP A 1 135 ? 41.749 -4.855 -69.056 1.00 94.88 135 ASP A C 1
ATOM 1004 O O . ASP A 1 135 ? 41.165 -3.851 -68.646 1.00 94.88 135 ASP A O 1
ATOM 1008 N N . THR A 1 136 ? 41.079 -5.883 -69.584 1.00 93.06 136 THR A N 1
ATOM 1009 C CA . THR A 1 136 ? 39.617 -5.870 -69.765 1.00 93.06 136 THR A CA 1
ATOM 1010 C C . THR A 1 136 ? 38.840 -5.588 -68.475 1.00 93.06 136 THR A C 1
ATOM 1012 O O . THR A 1 136 ? 37.678 -5.189 -68.537 1.00 93.06 136 THR A O 1
ATOM 1015 N N . GLN A 1 137 ? 39.438 -5.840 -67.305 1.00 91.50 137 GLN A N 1
ATOM 1016 C CA . GLN A 1 137 ? 38.792 -5.726 -66.005 1.00 91.50 137 GLN A CA 1
ATOM 1017 C C . GLN A 1 137 ? 38.917 -4.323 -65.393 1.00 91.50 137 GLN A C 1
ATOM 1019 O O . GLN A 1 137 ? 38.078 -3.982 -64.567 1.00 91.50 137 GLN A O 1
ATOM 1024 N N . ASN A 1 138 ? 39.924 -3.512 -65.747 1.00 94.38 138 ASN A N 1
ATOM 1025 C CA . ASN A 1 138 ? 40.057 -2.120 -65.273 1.00 94.38 138 ASN A CA 1
ATOM 1026 C C . ASN A 1 138 ? 39.957 -1.066 -66.379 1.00 94.38 138 ASN A C 1
ATOM 1028 O O . ASN A 1 138 ? 39.870 0.109 -66.041 1.00 94.38 138 ASN A O 1
ATOM 1032 N N . LEU A 1 139 ? 39.931 -1.442 -67.664 1.00 95.75 139 LEU A N 1
ATOM 1033 C CA . LEU A 1 139 ? 39.941 -0.489 -68.780 1.00 95.75 139 LEU A CA 1
ATOM 1034 C C . LEU A 1 139 ? 38.869 0.599 -68.641 1.00 95.75 139 LEU A C 1
ATOM 1036 O O . LEU A 1 139 ? 39.148 1.770 -68.867 1.00 95.75 139 LEU A O 1
ATOM 1040 N N . ALA A 1 140 ? 37.646 0.223 -68.258 1.00 95.00 140 ALA A N 1
ATOM 1041 C CA . ALA A 1 140 ? 36.547 1.173 -68.106 1.00 95.00 140 ALA A CA 1
ATOM 1042 C C . ALA A 1 140 ? 36.804 2.191 -66.981 1.00 95.00 140 ALA A C 1
ATOM 1044 O O . ALA A 1 140 ? 36.615 3.384 -67.192 1.00 95.00 140 ALA A O 1
ATOM 1045 N N . GLU A 1 141 ? 37.273 1.723 -65.825 1.00 95.56 141 GLU A N 1
ATOM 1046 C CA . GLU A 1 141 ? 37.586 2.563 -64.663 1.00 95.56 141 GLU A CA 1
ATOM 1047 C C . GLU A 1 141 ? 38.808 3.453 -64.944 1.00 95.56 141 GLU A C 1
ATOM 1049 O O . GLU A 1 141 ? 38.807 4.632 -64.607 1.00 95.56 141 GLU A O 1
ATOM 1054 N N . ILE A 1 142 ? 39.833 2.926 -65.624 1.00 96.56 142 ILE A N 1
ATOM 1055 C CA . ILE A 1 142 ? 41.013 3.702 -66.033 1.00 96.56 142 ILE A CA 1
ATOM 1056 C C . ILE A 1 142 ? 40.622 4.781 -67.042 1.00 96.56 142 ILE A C 1
ATOM 1058 O O . ILE A 1 142 ? 40.999 5.935 -66.860 1.00 96.56 142 ILE A O 1
ATOM 1062 N N . ASN A 1 143 ? 39.823 4.446 -68.060 1.00 96.50 143 ASN A N 1
ATOM 1063 C CA . ASN A 1 143 ? 39.288 5.436 -68.995 1.00 96.50 143 ASN A CA 1
ATOM 1064 C C . ASN A 1 143 ? 38.489 6.508 -68.243 1.00 96.50 143 ASN A C 1
ATOM 1066 O O . ASN A 1 143 ? 38.702 7.698 -68.461 1.00 96.50 143 ASN A O 1
ATOM 1070 N N . GLN A 1 144 ? 37.609 6.107 -67.324 1.00 95.62 144 GLN A N 1
ATOM 1071 C CA . GLN A 1 144 ? 36.854 7.047 -66.500 1.00 95.62 144 GLN A CA 1
ATOM 1072 C C . GLN A 1 144 ? 37.782 7.995 -65.730 1.00 95.62 144 GLN A C 1
ATOM 1074 O O . GLN A 1 144 ? 37.584 9.202 -65.798 1.00 95.62 144 GLN A O 1
ATOM 1079 N N . GLN A 1 145 ? 38.823 7.491 -65.059 1.00 96.50 145 GLN A N 1
ATOM 1080 C CA . GLN A 1 145 ? 39.750 8.349 -64.312 1.00 96.50 145 GLN A CA 1
ATOM 1081 C C . GLN A 1 145 ? 40.601 9.249 -65.210 1.00 96.50 145 GLN A C 1
ATOM 1083 O O . GLN A 1 145 ? 40.866 10.395 -64.850 1.00 96.50 145 GLN A O 1
ATOM 1088 N N . VAL A 1 146 ? 40.993 8.771 -66.391 1.00 96.94 146 VAL A N 1
ATOM 1089 C CA . VAL A 1 146 ? 41.712 9.580 -67.384 1.00 96.94 146 VAL A CA 1
ATOM 1090 C C . VAL A 1 146 ? 40.881 10.784 -67.833 1.00 96.94 146 VAL A C 1
ATOM 1092 O O . VAL A 1 146 ? 41.429 11.878 -67.948 1.00 96.94 146 VAL A O 1
ATOM 1095 N N . ASP A 1 147 ? 39.575 10.609 -68.033 1.00 96.75 147 ASP A N 1
ATOM 1096 C CA . ASP A 1 147 ? 38.641 11.697 -68.352 1.00 96.75 147 ASP A CA 1
ATOM 1097 C C . ASP A 1 147 ? 38.358 12.601 -67.141 1.00 96.75 147 ASP A C 1
ATOM 1099 O O . ASP A 1 147 ? 38.615 13.805 -67.185 1.00 96.75 147 ASP A O 1
ATOM 1103 N N . GLU A 1 148 ? 37.892 12.026 -66.026 1.00 95.19 148 GLU A N 1
ATOM 1104 C CA . GLU A 1 148 ? 37.472 12.769 -64.828 1.00 95.19 148 GLU A CA 1
ATOM 1105 C C . GLU A 1 148 ? 38.583 13.651 -64.255 1.00 95.19 148 GLU A C 1
ATOM 1107 O O . GLU A 1 148 ? 38.317 14.752 -63.765 1.00 95.19 148 GLU A O 1
ATOM 1112 N N . GLN A 1 149 ? 39.825 13.171 -64.316 1.00 95.00 149 GLN A N 1
ATOM 1113 C CA . GLN A 1 149 ? 40.996 13.890 -63.823 1.00 95.00 149 GLN A CA 1
ATOM 1114 C C . GLN A 1 149 ? 41.763 14.616 -64.938 1.00 95.00 149 GLN A C 1
ATOM 1116 O O . GLN A 1 149 ? 42.752 15.293 -64.658 1.00 95.00 149 GLN A O 1
ATOM 1121 N N . SER A 1 150 ? 41.296 14.510 -66.187 1.00 95.81 150 SER A N 1
ATOM 1122 C CA . SER A 1 150 ? 41.905 15.110 -67.379 1.00 95.81 150 SER A CA 1
ATOM 1123 C C . SER A 1 150 ? 43.400 14.798 -67.518 1.00 95.81 150 SER A C 1
ATOM 1125 O O . SER A 1 150 ? 44.220 15.691 -67.744 1.00 95.81 150 SER A O 1
ATOM 1127 N N . LEU A 1 151 ? 43.764 13.525 -67.358 1.00 95.81 151 LEU A N 1
ATOM 1128 C CA . LEU A 1 151 ? 45.154 13.066 -67.368 1.00 95.81 151 LEU A CA 1
ATOM 1129 C C . LEU A 1 151 ? 45.680 12.993 -68.802 1.00 95.81 151 LEU A C 1
ATOM 1131 O O . LEU A 1 151 ? 45.374 12.059 -69.540 1.00 95.81 151 LEU A O 1
ATOM 1135 N N . ASP A 1 152 ? 46.497 13.965 -69.201 1.00 93.38 152 ASP A N 1
ATOM 1136 C CA . ASP A 1 152 ? 47.071 14.022 -70.545 1.00 93.38 152 ASP A CA 1
ATOM 1137 C C . ASP A 1 152 ? 48.564 13.638 -70.600 1.00 93.38 152 ASP A C 1
ATOM 1139 O O . ASP A 1 152 ? 49.113 13.490 -71.692 1.00 93.38 152 ASP A O 1
ATOM 1143 N N . VAL A 1 153 ? 49.212 13.421 -69.453 1.00 94.88 153 VAL A N 1
ATOM 1144 C CA . VAL A 1 153 ? 50.630 13.037 -69.330 1.00 94.88 153 VAL A CA 1
ATOM 1145 C C . VAL A 1 153 ? 50.765 11.540 -69.041 1.00 94.88 153 VAL A C 1
ATOM 1147 O O . VAL A 1 153 ? 50.147 11.020 -68.112 1.00 94.88 153 VAL A O 1
ATOM 1150 N N . VAL A 1 154 ? 51.635 10.837 -69.778 1.00 94.75 154 VAL A N 1
ATOM 1151 C CA . VAL A 1 154 ? 51.778 9.366 -69.682 1.00 94.75 154 VAL A CA 1
ATOM 1152 C C . VAL A 1 154 ? 52.136 8.901 -68.273 1.00 94.75 154 VAL A C 1
ATOM 1154 O O . VAL A 1 154 ? 51.594 7.910 -67.784 1.00 94.75 154 VAL A O 1
ATOM 1157 N N . ASN A 1 155 ? 53.051 9.605 -67.608 1.00 94.25 155 ASN A N 1
ATOM 1158 C CA . ASN A 1 155 ? 53.522 9.207 -66.284 1.00 94.25 155 ASN A CA 1
ATOM 1159 C C . ASN A 1 155 ? 52.441 9.349 -65.198 1.00 94.25 155 ASN A C 1
ATOM 1161 O O . ASN A 1 155 ? 52.405 8.543 -64.266 1.00 94.25 155 ASN A O 1
ATOM 1165 N N . ASP A 1 156 ? 51.545 10.326 -65.341 1.00 95.81 156 ASP A N 1
ATOM 1166 C CA . ASP A 1 156 ? 50.427 10.528 -64.417 1.00 95.81 156 ASP A CA 1
ATOM 1167 C C . ASP A 1 156 ? 49.395 9.405 -64.589 1.00 95.81 156 ASP A C 1
ATOM 1169 O O . ASP A 1 156 ? 48.950 8.819 -63.604 1.00 95.81 156 ASP A O 1
ATOM 1173 N N . ILE A 1 157 ? 49.109 9.005 -65.834 1.00 96.56 157 ILE A N 1
ATOM 1174 C CA . ILE A 1 157 ? 48.231 7.862 -66.135 1.00 96.56 157 ILE A CA 1
ATOM 1175 C C . ILE A 1 157 ? 48.848 6.537 -65.663 1.00 96.56 157 ILE A C 1
ATOM 1177 O O . ILE A 1 157 ? 48.138 5.668 -65.162 1.00 96.56 157 ILE A O 1
ATOM 1181 N N . ARG A 1 158 ? 50.169 6.364 -65.782 1.00 95.75 158 ARG A N 1
ATOM 1182 C CA . ARG A 1 158 ? 50.860 5.171 -65.265 1.00 95.75 158 ARG A CA 1
ATOM 1183 C C . ARG A 1 158 ? 50.716 5.061 -63.751 1.00 95.75 158 ARG A C 1
ATOM 1185 O O . ARG A 1 158 ? 50.321 4.014 -63.251 1.00 95.75 158 ARG A O 1
ATOM 1192 N N . THR A 1 159 ? 50.970 6.164 -63.053 1.00 96.69 159 THR A N 1
ATOM 1193 C CA . THR A 1 159 ? 50.822 6.257 -61.596 1.00 96.69 159 THR A CA 1
ATOM 1194 C C . THR A 1 159 ? 49.370 5.983 -61.176 1.00 96.69 159 THR A C 1
ATOM 1196 O O . THR A 1 159 ? 49.132 5.199 -60.262 1.00 96.69 159 THR A O 1
ATOM 1199 N N . MET A 1 160 ? 48.395 6.539 -61.907 1.00 97.25 160 MET A N 1
ATOM 1200 C CA . MET A 1 160 ? 46.962 6.258 -61.748 1.00 97.25 160 MET A CA 1
ATOM 1201 C C . MET A 1 160 ? 46.632 4.769 -61.858 1.00 97.25 160 MET A C 1
ATOM 1203 O O . MET A 1 160 ? 46.025 4.185 -60.960 1.00 97.25 160 MET A O 1
ATOM 1207 N N . ALA A 1 161 ? 47.046 4.149 -62.964 1.00 96.69 161 ALA A N 1
ATOM 1208 C CA . ALA A 1 161 ? 46.772 2.749 -63.250 1.00 96.69 161 ALA A CA 1
ATOM 1209 C C . ALA A 1 161 ? 47.416 1.821 -62.207 1.00 96.69 161 ALA A C 1
ATOM 1211 O O . ALA A 1 161 ? 46.811 0.821 -61.823 1.00 96.69 161 ALA A O 1
ATOM 1212 N N . GLU A 1 162 ? 48.617 2.147 -61.723 1.00 96.75 162 GLU A N 1
ATOM 1213 C CA . GLU A 1 162 ? 49.294 1.409 -60.652 1.00 96.75 162 GLU A CA 1
ATOM 1214 C C . GLU A 1 162 ? 48.496 1.453 -59.340 1.00 96.75 162 GLU A C 1
ATOM 1216 O O . GLU A 1 162 ? 48.150 0.391 -58.817 1.00 96.75 162 GLU A O 1
ATOM 1221 N N . SER A 1 163 ? 48.116 2.637 -58.851 1.00 97.56 163 SER A N 1
ATOM 1222 C CA . SER A 1 163 ? 47.342 2.769 -57.607 1.00 97.56 163 SER A CA 1
ATOM 1223 C C . SER A 1 163 ? 45.949 2.134 -57.699 1.00 97.56 163 SER A C 1
ATOM 1225 O O . SER A 1 163 ? 45.536 1.411 -56.792 1.00 97.56 163 SER A O 1
ATOM 1227 N N . MET A 1 164 ? 45.241 2.294 -58.824 1.00 96.94 164 MET A N 1
ATOM 1228 C CA . MET A 1 164 ? 43.952 1.619 -59.045 1.00 96.94 164 MET A CA 1
ATOM 1229 C C . MET A 1 164 ? 44.088 0.090 -59.050 1.00 96.94 164 MET A C 1
ATOM 1231 O O . MET A 1 164 ? 43.206 -0.620 -58.563 1.00 96.94 164 MET A O 1
ATOM 1235 N N . ASN A 1 165 ? 45.199 -0.437 -59.570 1.00 96.06 165 ASN A N 1
ATOM 1236 C CA . ASN A 1 165 ? 45.481 -1.868 -59.542 1.00 96.06 165 ASN A CA 1
ATOM 1237 C C . ASN A 1 165 ? 45.807 -2.383 -58.140 1.00 96.06 165 ASN A C 1
ATOM 1239 O O . ASN A 1 165 ? 45.380 -3.491 -57.815 1.00 96.06 165 ASN A O 1
ATOM 1243 N N . ILE A 1 166 ? 46.506 -1.597 -57.315 1.00 97.19 166 ILE A N 1
ATOM 1244 C CA . ILE A 1 166 ? 46.747 -1.915 -55.899 1.00 97.19 166 ILE A CA 1
ATOM 1245 C C . ILE A 1 166 ? 45.408 -2.007 -55.157 1.00 97.19 166 ILE A C 1
ATOM 1247 O O . ILE A 1 166 ? 45.124 -3.039 -54.550 1.00 97.19 166 ILE A O 1
ATOM 1251 N N . ILE A 1 167 ? 44.546 -0.992 -55.293 1.00 97.94 167 ILE A N 1
ATOM 1252 C CA . ILE A 1 167 ? 43.206 -0.957 -54.680 1.00 97.94 167 ILE A CA 1
ATOM 1253 C C . ILE A 1 167 ? 42.369 -2.162 -55.111 1.00 97.94 167 ILE A C 1
ATOM 1255 O O . ILE A 1 167 ? 41.853 -2.896 -54.270 1.00 97.94 167 ILE A O 1
ATOM 1259 N N . ARG A 1 168 ? 42.278 -2.417 -56.420 1.00 96.50 168 ARG A N 1
ATOM 1260 C CA . ARG A 1 168 ? 41.516 -3.545 -56.970 1.00 96.50 168 ARG A CA 1
ATOM 1261 C C . ARG A 1 168 ? 42.048 -4.896 -56.491 1.00 96.50 168 ARG A C 1
ATOM 1263 O O . ARG A 1 168 ? 41.256 -5.775 -56.166 1.00 96.50 168 ARG A O 1
ATOM 1270 N N . ALA A 1 169 ? 43.369 -5.084 -56.478 1.00 96.00 169 ALA A N 1
ATOM 1271 C CA . ALA A 1 169 ? 43.983 -6.336 -56.041 1.00 96.00 169 ALA A CA 1
ATOM 1272 C C . ALA A 1 169 ? 43.721 -6.595 -54.554 1.00 96.00 169 ALA A C 1
ATOM 1274 O O . ALA A 1 169 ? 43.365 -7.714 -54.191 1.00 96.00 169 ALA A O 1
ATOM 1275 N N . PHE A 1 170 ? 43.827 -5.556 -53.725 1.00 98.00 170 PHE A N 1
ATOM 1276 C CA . PHE A 1 170 ? 43.527 -5.627 -52.300 1.00 98.00 170 PHE A CA 1
ATOM 1277 C C . PHE A 1 170 ? 42.043 -5.903 -52.018 1.00 98.00 170 PHE A C 1
ATOM 1279 O O . PHE A 1 170 ? 41.742 -6.761 -51.198 1.00 98.00 170 PHE A O 1
ATOM 1286 N N . ALA A 1 171 ? 41.122 -5.261 -52.745 1.00 97.44 171 ALA A N 1
ATOM 1287 C CA . ALA A 1 171 ? 39.680 -5.501 -52.617 1.00 97.44 171 ALA A CA 1
ATOM 1288 C C . ALA A 1 171 ? 39.266 -6.950 -52.941 1.00 97.44 171 ALA A C 1
ATOM 1290 O O . ALA A 1 171 ? 38.249 -7.438 -52.460 1.00 97.44 171 ALA A O 1
ATOM 1291 N N . ILE A 1 172 ? 40.027 -7.634 -53.801 1.00 95.69 172 ILE A N 1
ATOM 1292 C CA . ILE A 1 172 ? 39.785 -9.036 -54.174 1.00 95.69 172 ILE A CA 1
ATOM 1293 C C . ILE A 1 172 ? 40.452 -9.998 -53.180 1.00 95.69 172 ILE A C 1
ATOM 1295 O O . ILE A 1 172 ? 39.942 -11.094 -52.939 1.00 95.69 172 ILE A O 1
ATOM 1299 N N . ASP A 1 173 ? 41.621 -9.622 -52.665 1.00 94.88 173 ASP A N 1
ATOM 1300 C CA . ASP A 1 173 ? 42.465 -10.437 -51.800 1.00 94.88 173 ASP A CA 1
ATOM 1301 C C . ASP A 1 173 ? 43.281 -9.533 -50.865 1.00 94.88 173 ASP A C 1
ATOM 1303 O O . ASP A 1 173 ? 44.338 -9.017 -51.232 1.00 94.88 173 ASP A O 1
ATOM 1307 N N . ASN A 1 174 ? 42.830 -9.385 -49.620 1.00 93.88 174 ASN A N 1
ATOM 1308 C CA . ASN A 1 174 ? 43.514 -8.581 -48.602 1.00 93.88 174 ASN A CA 1
ATOM 1309 C C . ASN A 1 174 ? 44.904 -9.085 -48.181 1.00 93.88 174 ASN A C 1
ATOM 1311 O O . ASN A 1 174 ? 45.549 -8.468 -47.330 1.00 93.88 174 ASN A O 1
ATOM 1315 N N . THR A 1 175 ? 45.392 -10.194 -48.747 1.00 95.19 175 THR A N 1
ATOM 1316 C CA . THR A 1 175 ? 46.794 -10.599 -48.591 1.00 95.19 175 THR A CA 1
ATOM 1317 C C . THR A 1 175 ? 47.738 -9.835 -49.523 1.00 95.19 175 THR A C 1
ATOM 1319 O O . THR A 1 175 ? 48.958 -9.874 -49.326 1.00 95.19 175 THR A O 1
ATOM 1322 N N . GLN A 1 176 ? 47.194 -9.119 -50.511 1.00 95.81 176 GLN A N 1
ATOM 1323 C CA . GLN A 1 176 ? 47.925 -8.170 -51.347 1.00 95.81 176 GLN A CA 1
ATOM 1324 C C . GLN A 1 176 ? 48.302 -6.901 -50.554 1.00 95.81 176 GLN A C 1
ATOM 1326 O O . GLN A 1 176 ? 47.777 -6.671 -49.462 1.00 95.81 176 GLN A O 1
ATOM 1331 N N . PRO A 1 177 ? 49.238 -6.068 -51.054 1.00 95.25 177 PRO A N 1
ATOM 1332 C CA . PRO A 1 177 ? 49.583 -4.808 -50.402 1.00 95.25 177 PRO A CA 1
ATOM 1333 C C . PRO A 1 177 ? 48.347 -3.929 -50.175 1.00 95.25 177 PRO A C 1
ATOM 1335 O O . PRO A 1 177 ? 47.605 -3.659 -51.116 1.00 95.25 177 PRO A O 1
ATOM 1338 N N . ALA A 1 178 ? 48.138 -3.493 -48.931 1.00 96.56 178 ALA A N 1
ATOM 1339 C CA . ALA A 1 178 ? 47.055 -2.577 -48.595 1.00 96.56 178 ALA A CA 1
ATOM 1340 C C . ALA A 1 178 ? 47.314 -1.195 -49.222 1.00 96.56 178 ALA A C 1
ATOM 1342 O O . ALA A 1 178 ? 48.437 -0.698 -49.080 1.00 96.56 178 ALA A O 1
ATOM 1343 N N . PRO A 1 179 ? 46.309 -0.572 -49.862 1.00 98.06 179 PRO A N 1
ATOM 1344 C CA . PRO A 1 179 ? 46.421 0.786 -50.374 1.00 98.06 179 PRO A CA 1
ATOM 1345 C C . PRO A 1 179 ? 46.714 1.776 -49.247 1.00 98.06 179 PRO A C 1
ATOM 1347 O O . PRO A 1 179 ? 46.179 1.637 -48.138 1.00 98.06 179 PRO A O 1
ATOM 1350 N N . ASP A 1 180 ? 47.537 2.779 -49.533 1.00 97.94 180 ASP A N 1
ATOM 1351 C CA . ASP A 1 180 ? 47.770 3.913 -48.637 1.00 97.94 180 ASP A CA 1
ATOM 1352 C C . ASP A 1 180 ? 46.924 5.145 -49.022 1.00 97.94 180 ASP A C 1
ATOM 1354 O O . ASP A 1 180 ? 46.136 5.120 -49.971 1.00 97.94 180 ASP A O 1
ATOM 1358 N N . GLU A 1 181 ? 47.034 6.244 -48.266 1.00 98.06 181 GLU A N 1
ATOM 1359 C CA . GLU A 1 181 ? 46.282 7.472 -48.561 1.00 98.06 181 GLU A CA 1
ATOM 1360 C C . GLU A 1 181 ? 46.603 8.046 -49.949 1.00 98.06 181 GLU A C 1
ATOM 1362 O O . GLU A 1 181 ? 45.752 8.680 -50.577 1.00 98.06 181 GLU A O 1
ATOM 1367 N N . ASN A 1 182 ? 47.832 7.842 -50.428 1.00 97.19 182 ASN A N 1
ATOM 1368 C CA . ASN A 1 182 ? 48.283 8.346 -51.713 1.00 97.19 182 ASN A CA 1
ATOM 1369 C C . ASN A 1 182 ? 47.711 7.508 -52.860 1.00 97.19 182 ASN A C 1
ATOM 1371 O O . ASN A 1 182 ? 47.298 8.092 -53.857 1.00 97.19 182 ASN A O 1
ATOM 1375 N N . ASP A 1 183 ? 47.598 6.187 -52.703 1.00 98.19 183 ASP A N 1
ATOM 1376 C CA . ASP A 1 183 ? 46.933 5.325 -53.684 1.00 98.19 183 ASP A CA 1
ATOM 1377 C C . ASP A 1 183 ? 45.482 5.751 -53.933 1.00 98.19 183 ASP A C 1
ATOM 1379 O O . ASP A 1 183 ? 45.059 5.899 -55.081 1.00 98.19 183 ASP A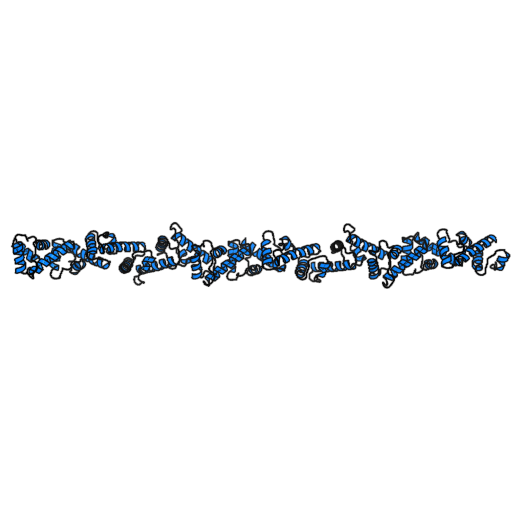 O 1
ATOM 1383 N N . TYR A 1 184 ? 44.728 6.019 -52.864 1.00 98.12 184 TYR A N 1
ATOM 1384 C CA . TYR A 1 184 ? 43.356 6.516 -52.974 1.00 98.12 184 TYR A CA 1
ATOM 1385 C C . TYR A 1 184 ? 43.287 7.919 -53.582 1.00 98.12 184 TYR A C 1
ATOM 1387 O O . TYR A 1 184 ? 42.466 8.159 -54.469 1.00 98.12 184 TYR A O 1
ATOM 1395 N N . ALA A 1 185 ? 44.156 8.836 -53.143 1.00 97.25 185 ALA A N 1
ATOM 1396 C CA . ALA A 1 185 ? 44.186 10.200 -53.664 1.00 97.25 185 ALA A CA 1
ATOM 1397 C C . ALA A 1 185 ? 44.523 10.235 -55.160 1.00 97.25 185 ALA A C 1
ATOM 1399 O O . ALA A 1 185 ? 43.871 10.962 -55.910 1.00 97.25 185 ALA A O 1
ATOM 1400 N N . ILE A 1 186 ? 45.497 9.424 -55.586 1.00 97.06 186 ILE A N 1
ATOM 1401 C CA . ILE A 1 186 ? 45.823 9.209 -56.993 1.00 97.06 186 ILE A CA 1
ATOM 1402 C C . ILE A 1 186 ? 44.590 8.660 -57.697 1.00 97.06 186 ILE A C 1
ATOM 1404 O O . ILE A 1 186 ? 44.110 9.313 -58.604 1.00 97.06 186 ILE A O 1
ATOM 1408 N N . ALA A 1 187 ? 43.983 7.566 -57.232 1.00 95.69 187 ALA A N 1
ATOM 1409 C CA . ALA A 1 187 ? 42.795 6.965 -57.850 1.00 95.69 187 ALA A CA 1
ATOM 1410 C C . ALA A 1 187 ? 41.538 7.871 -57.895 1.00 95.69 187 ALA A C 1
ATOM 1412 O O . ALA A 1 187 ? 40.480 7.442 -58.350 1.00 95.69 187 ALA A O 1
ATOM 1413 N N . GLY A 1 188 ? 41.621 9.120 -57.426 1.00 95.50 188 GLY A N 1
ATOM 1414 C CA . GLY A 1 188 ? 40.535 10.093 -57.456 1.00 95.50 188 GLY A CA 1
ATOM 1415 C C . GLY A 1 188 ? 39.551 9.931 -56.298 1.00 95.50 188 GLY A C 1
ATOM 1416 O O . GLY A 1 188 ? 38.428 10.437 -56.366 1.00 95.50 188 GLY A O 1
ATOM 1417 N N . VAL A 1 189 ? 39.940 9.226 -55.235 1.00 97.69 189 VAL A N 1
ATOM 1418 C CA . VAL A 1 189 ? 39.173 9.090 -53.994 1.00 97.69 189 VAL A CA 1
ATOM 1419 C C . VAL A 1 189 ? 39.682 10.129 -52.997 1.00 97.69 189 VAL A C 1
ATOM 1421 O O . VAL A 1 189 ? 40.764 10.009 -52.427 1.00 97.69 189 VAL A O 1
ATOM 1424 N N . SER A 1 190 ? 38.897 11.184 -52.785 1.00 95.12 190 SER A N 1
ATOM 1425 C CA . SER A 1 190 ? 39.234 12.233 -51.818 1.00 95.12 190 SER A CA 1
ATOM 1426 C C . SER A 1 190 ? 38.662 11.934 -50.430 1.00 95.12 190 SER A C 1
ATOM 1428 O O . SER A 1 190 ? 37.649 11.255 -50.289 1.00 95.12 190 SER A O 1
ATOM 1430 N N . GLY A 1 191 ? 39.310 12.465 -49.388 1.00 95.44 191 GLY A N 1
ATOM 1431 C CA . GLY A 1 191 ? 38.854 12.315 -48.003 1.00 95.44 191 GLY A CA 1
ATOM 1432 C C . GLY A 1 191 ? 39.336 11.048 -47.295 1.00 95.44 191 GLY A C 1
ATOM 1433 O O . GLY A 1 191 ? 38.868 10.793 -46.190 1.00 95.44 191 GLY A O 1
ATOM 1434 N N . VAL A 1 192 ? 40.257 10.279 -47.884 1.00 98.12 192 VAL A N 1
ATOM 1435 C CA . VAL A 1 192 ? 41.009 9.239 -47.165 1.00 98.12 192 VAL A CA 1
ATOM 1436 C C . VAL A 1 192 ? 42.175 9.888 -46.424 1.00 98.12 192 VAL A C 1
ATOM 1438 O O . VAL A 1 192 ? 42.963 10.625 -47.018 1.00 98.12 192 VAL A O 1
ATOM 1441 N N . ASP A 1 193 ? 42.275 9.637 -45.125 1.00 97.12 193 ASP A N 1
ATOM 1442 C CA . ASP A 1 193 ? 43.353 10.112 -44.267 1.00 97.12 193 ASP A CA 1
ATOM 1443 C C . ASP A 1 193 ? 43.762 9.037 -43.249 1.00 97.12 193 ASP A C 1
ATOM 1445 O O . ASP A 1 193 ? 43.124 7.993 -43.112 1.00 97.12 193 ASP A O 1
ATOM 1449 N N . ALA A 1 194 ? 44.818 9.300 -42.481 1.00 95.19 194 ALA A N 1
ATOM 1450 C CA . ALA A 1 194 ? 45.310 8.362 -41.475 1.00 95.19 194 ALA A CA 1
ATOM 1451 C C . ALA A 1 194 ? 44.256 7.955 -40.421 1.00 95.19 194 ALA A C 1
ATOM 1453 O O . ALA A 1 194 ? 44.415 6.929 -39.758 1.00 95.19 194 ALA A O 1
ATOM 1454 N N . ALA A 1 195 ? 43.201 8.753 -40.218 1.00 94.31 195 ALA A N 1
ATOM 1455 C CA . ALA A 1 195 ? 42.179 8.491 -39.215 1.00 94.31 195 ALA A CA 1
ATOM 1456 C C . ALA A 1 195 ? 41.083 7.535 -39.714 1.00 94.31 195 ALA A C 1
ATOM 1458 O O . ALA A 1 195 ? 40.450 6.889 -38.874 1.00 94.31 195 ALA A O 1
ATOM 1459 N N . ASN A 1 196 ? 40.848 7.444 -41.028 1.00 96.50 196 ASN A N 1
ATOM 1460 C CA . ASN A 1 196 ? 39.839 6.563 -41.631 1.00 96.50 196 ASN A CA 1
ATOM 1461 C C . ASN A 1 196 ? 40.413 5.482 -42.570 1.00 96.50 196 ASN A C 1
ATOM 1463 O O . ASN A 1 196 ? 39.680 4.555 -42.905 1.00 96.50 196 ASN A O 1
ATOM 1467 N N . LEU A 1 197 ? 41.700 5.538 -42.940 1.00 97.25 197 LEU A N 1
ATOM 1468 C CA . LEU A 1 197 ? 42.330 4.617 -43.897 1.00 97.25 197 LEU A CA 1
ATOM 1469 C C . LEU A 1 197 ? 42.122 3.146 -43.528 1.00 97.25 197 LEU A C 1
ATOM 1471 O O . LEU A 1 197 ? 41.780 2.336 -44.383 1.00 97.25 197 LEU A O 1
ATOM 1475 N N . SER A 1 198 ? 42.311 2.796 -42.252 1.00 95.50 198 SER A N 1
ATOM 1476 C CA . SER A 1 198 ? 42.135 1.412 -41.797 1.00 95.50 198 SER A CA 1
ATOM 1477 C C . SER A 1 198 ? 40.699 0.924 -41.975 1.00 95.50 198 SER A C 1
ATOM 1479 O O . SER A 1 198 ? 40.507 -0.237 -42.313 1.00 95.50 198 SER A O 1
ATOM 1481 N N . GLU A 1 199 ? 39.717 1.793 -41.736 1.00 96.44 199 GLU A N 1
ATOM 1482 C CA . GLU A 1 199 ? 38.295 1.466 -41.862 1.00 96.44 199 GLU A CA 1
ATOM 1483 C C . GLU A 1 199 ? 37.908 1.337 -43.335 1.00 96.44 199 GLU A C 1
ATOM 1485 O O . GLU A 1 199 ? 37.268 0.375 -43.735 1.00 96.44 199 GLU A O 1
ATOM 1490 N N . ILE A 1 200 ? 38.375 2.271 -44.166 1.00 98.00 200 ILE A N 1
ATOM 1491 C CA . ILE A 1 200 ? 38.133 2.243 -45.607 1.00 98.00 200 ILE A CA 1
ATOM 1492 C C . ILE A 1 200 ? 38.753 0.989 -46.217 1.00 98.00 200 ILE A C 1
ATOM 1494 O O . ILE A 1 200 ? 38.053 0.268 -46.911 1.00 98.00 200 ILE A O 1
ATOM 1498 N N . ASN A 1 201 ? 40.014 0.668 -45.910 1.00 97.62 201 ASN A N 1
ATOM 1499 C CA . ASN A 1 201 ? 40.639 -0.574 -46.374 1.00 97.62 201 ASN A CA 1
ATOM 1500 C C . ASN A 1 201 ? 39.861 -1.806 -45.901 1.00 97.62 201 ASN A C 1
ATOM 1502 O O . ASN A 1 201 ? 39.591 -2.709 -46.689 1.00 97.62 201 ASN A O 1
ATOM 1506 N N . GLN A 1 202 ? 39.468 -1.835 -44.630 1.00 96.31 202 GLN A N 1
ATOM 1507 C CA . GLN A 1 202 ? 38.672 -2.928 -44.090 1.00 96.31 202 GLN A CA 1
ATOM 1508 C C . GLN A 1 202 ? 37.357 -3.123 -44.867 1.00 96.31 202 GLN A C 1
ATOM 1510 O O . GLN A 1 202 ? 37.008 -4.257 -45.190 1.00 96.31 202 GLN A O 1
ATOM 1515 N N . GLU A 1 203 ? 36.647 -2.047 -45.193 1.00 97.69 203 GLU A N 1
ATOM 1516 C CA . GLU A 1 203 ? 35.372 -2.120 -45.907 1.00 97.69 203 GLU A CA 1
ATOM 1517 C C . GLU A 1 203 ? 35.529 -2.356 -47.415 1.00 97.69 203 GLU A C 1
ATOM 1519 O O . GLU A 1 203 ? 34.735 -3.090 -48.002 1.00 97.69 203 GLU A O 1
ATOM 1524 N N . VAL A 1 204 ? 36.585 -1.830 -48.045 1.00 97.75 204 VAL A N 1
ATOM 1525 C CA . VAL A 1 204 ? 36.943 -2.154 -49.437 1.00 97.75 204 VAL A CA 1
ATOM 1526 C C . VAL A 1 204 ? 37.167 -3.658 -49.607 1.00 97.75 204 VAL A C 1
ATOM 1528 O O . VAL A 1 204 ? 36.684 -4.233 -50.582 1.00 97.75 204 VAL A O 1
ATOM 1531 N N . ASP A 1 205 ? 37.852 -4.298 -48.659 1.00 97.38 205 ASP A N 1
ATOM 1532 C CA . ASP A 1 205 ? 38.053 -5.751 -48.631 1.00 97.38 205 ASP A CA 1
ATOM 1533 C C . ASP A 1 205 ? 36.751 -6.509 -48.328 1.00 97.38 205 ASP A C 1
ATOM 1535 O O . ASP A 1 205 ? 36.289 -7.309 -49.145 1.00 97.38 205 ASP A O 1
ATOM 1539 N N . GLN A 1 206 ? 36.110 -6.223 -47.188 1.00 95.69 206 GLN A N 1
ATOM 1540 C CA . GLN A 1 206 ? 34.920 -6.957 -46.734 1.00 95.69 206 GLN A CA 1
ATOM 1541 C C . GLN A 1 206 ? 33.760 -6.905 -47.733 1.00 95.69 206 GLN A C 1
ATOM 1543 O O . GLN A 1 206 ? 33.025 -7.885 -47.877 1.00 95.69 206 GLN A O 1
ATOM 1548 N N . GLN A 1 207 ? 33.599 -5.779 -48.427 1.00 96.25 207 GLN A N 1
ATOM 1549 C CA . GLN A 1 207 ? 32.554 -5.588 -49.431 1.00 96.25 207 GLN A CA 1
ATOM 1550 C C . GLN A 1 207 ? 33.048 -5.868 -50.862 1.00 96.25 207 GLN A C 1
ATOM 1552 O O . GLN A 1 207 ? 32.263 -5.785 -51.809 1.00 96.25 207 GLN A O 1
ATOM 1557 N N . SER A 1 208 ? 34.328 -6.217 -51.031 1.00 96.62 208 SER A N 1
ATOM 1558 C CA . SER A 1 208 ? 34.982 -6.485 -52.316 1.00 96.62 208 SER A CA 1
ATOM 1559 C C . SER A 1 208 ? 34.777 -5.367 -53.350 1.00 96.62 208 SER A C 1
ATOM 1561 O O . SER A 1 208 ? 34.365 -5.606 -54.490 1.00 96.62 208 SER A O 1
ATOM 1563 N N . LEU A 1 209 ? 35.037 -4.119 -52.951 1.00 96.81 209 LEU A N 1
ATOM 1564 C CA . LEU A 1 209 ? 34.791 -2.931 -53.772 1.00 96.81 209 LEU A CA 1
ATOM 1565 C C . LEU A 1 209 ? 35.886 -2.739 -54.828 1.00 96.81 209 LEU A C 1
ATOM 1567 O O . LEU A 1 209 ? 36.945 -2.185 -54.554 1.00 96.81 209 LEU A O 1
ATOM 1571 N N . THR A 1 210 ? 35.620 -3.153 -56.068 1.00 94.06 210 THR A N 1
ATOM 1572 C CA . THR A 1 210 ? 36.574 -3.007 -57.186 1.00 94.06 210 THR A CA 1
ATOM 1573 C C . THR A 1 210 ? 36.360 -1.760 -58.052 1.00 94.06 210 THR A C 1
ATOM 1575 O O . THR A 1 210 ? 37.102 -1.574 -59.012 1.00 94.06 210 THR A O 1
ATOM 1578 N N . SER A 1 211 ? 35.337 -0.946 -57.768 1.00 94.62 211 SER A N 1
ATOM 1579 C CA . SER A 1 211 ? 34.992 0.270 -58.526 1.00 94.62 211 SER A CA 1
ATOM 1580 C C . SER A 1 211 ? 35.319 1.524 -57.722 1.00 94.62 211 SER A C 1
ATOM 1582 O O . SER A 1 211 ? 34.974 1.601 -56.539 1.00 94.62 211 SER A O 1
ATOM 1584 N N . ILE A 1 212 ? 35.934 2.523 -58.359 1.00 95.44 212 ILE A N 1
ATOM 1585 C CA . ILE A 1 212 ? 36.328 3.767 -57.689 1.00 95.44 212 ILE A CA 1
ATOM 1586 C C . ILE A 1 212 ? 35.105 4.555 -57.213 1.00 95.44 212 ILE A C 1
ATOM 1588 O O . ILE A 1 212 ? 35.128 5.100 -56.111 1.00 95.44 212 ILE A O 1
ATOM 1592 N N . ASP A 1 213 ? 34.003 4.560 -57.964 1.00 95.75 213 ASP A N 1
ATOM 1593 C CA . ASP A 1 213 ? 32.773 5.254 -57.554 1.00 95.75 213 ASP A CA 1
ATOM 1594 C C . ASP A 1 213 ? 32.130 4.637 -56.304 1.00 95.75 213 ASP A C 1
ATOM 1596 O O . ASP A 1 213 ? 31.605 5.355 -55.442 1.00 95.75 213 ASP A O 1
ATOM 1600 N N . ALA A 1 214 ? 32.218 3.312 -56.157 1.00 97.06 214 ALA A N 1
ATOM 1601 C CA . ALA A 1 214 ? 31.760 2.628 -54.951 1.00 97.06 214 ALA A CA 1
ATOM 1602 C C . ALA A 1 214 ? 32.629 3.003 -53.741 1.00 97.06 214 ALA A C 1
ATOM 1604 O O . ALA A 1 214 ? 32.100 3.311 -52.675 1.00 97.06 214 ALA A O 1
ATOM 1605 N N . ILE A 1 215 ? 33.951 3.065 -53.924 1.00 98.12 215 ILE A N 1
ATOM 1606 C CA . ILE A 1 215 ? 34.891 3.466 -52.869 1.00 98.12 215 ILE A CA 1
ATOM 1607 C C . ILE A 1 215 ? 34.699 4.942 -52.494 1.00 98.12 215 ILE A C 1
ATOM 1609 O O . ILE A 1 215 ? 34.668 5.262 -51.311 1.00 98.12 215 ILE A O 1
ATOM 1613 N N . ARG A 1 216 ? 34.479 5.846 -53.458 1.00 97.88 216 ARG A N 1
ATOM 1614 C CA . ARG A 1 216 ? 34.128 7.254 -53.181 1.00 97.88 216 ARG A CA 1
ATOM 1615 C C . ARG A 1 216 ? 32.871 7.365 -52.324 1.00 97.88 216 ARG A C 1
ATOM 1617 O O . ARG A 1 216 ? 32.857 8.135 -51.365 1.00 97.88 216 ARG A O 1
ATOM 1624 N N . SER A 1 217 ? 31.840 6.587 -52.653 1.00 97.94 217 SER A N 1
ATOM 1625 C CA . SER A 1 217 ? 30.588 6.549 -51.889 1.00 97.94 217 SER A CA 1
ATOM 1626 C C . SER A 1 217 ? 30.826 6.036 -50.463 1.00 97.94 217 SER A C 1
ATOM 1628 O O . SER A 1 217 ? 30.394 6.677 -49.506 1.00 97.94 217 SER A O 1
ATOM 1630 N N . LEU A 1 218 ? 31.595 4.951 -50.307 1.00 98.44 218 LEU A N 1
ATOM 1631 C CA . LEU A 1 218 ? 32.031 4.421 -49.011 1.00 98.44 218 LEU A CA 1
ATOM 1632 C C . LEU A 1 218 ? 32.772 5.480 -48.184 1.00 98.44 218 LEU A C 1
ATOM 1634 O O . LEU A 1 218 ? 32.401 5.749 -47.041 1.00 98.44 218 LEU A O 1
ATOM 1638 N N . THR A 1 219 ? 33.796 6.111 -48.761 1.00 98.38 219 THR A N 1
ATOM 1639 C CA . THR A 1 219 ? 34.593 7.149 -48.099 1.00 98.38 219 THR A CA 1
ATOM 1640 C C . THR A 1 219 ? 33.724 8.330 -47.676 1.00 98.38 219 THR A C 1
ATOM 1642 O O . THR A 1 219 ? 33.871 8.830 -46.559 1.00 98.38 219 THR A O 1
ATOM 1645 N N . GLN A 1 220 ? 32.791 8.768 -48.528 1.00 98.06 220 GLN A N 1
ATOM 1646 C CA . GLN A 1 220 ? 31.859 9.840 -48.196 1.00 98.06 220 GLN A CA 1
ATOM 1647 C C . GLN A 1 220 ? 30.975 9.466 -47.001 1.00 98.06 220 GLN A C 1
ATOM 1649 O O . GLN A 1 220 ? 30.888 10.247 -46.054 1.00 98.06 220 GLN A O 1
ATOM 1654 N N . SER A 1 221 ? 30.355 8.286 -47.010 1.00 98.31 221 SER A N 1
ATOM 1655 C CA . SER A 1 221 ? 29.460 7.858 -45.933 1.00 98.31 221 SER A CA 1
ATOM 1656 C C . SER A 1 221 ? 30.196 7.617 -44.611 1.00 98.31 221 SER A C 1
ATOM 1658 O O . SER A 1 221 ? 29.743 8.113 -43.578 1.00 98.31 221 SER A O 1
ATOM 1660 N N . ILE A 1 222 ? 31.373 6.975 -44.627 1.00 97.88 222 ILE A N 1
ATOM 1661 C CA . ILE A 1 222 ? 32.226 6.827 -43.432 1.00 97.88 222 ILE A CA 1
ATOM 1662 C C . ILE A 1 222 ? 32.591 8.200 -42.855 1.00 97.88 222 ILE A C 1
ATOM 1664 O O . ILE A 1 222 ? 32.501 8.411 -41.645 1.00 97.88 222 ILE A O 1
ATOM 1668 N N . ASN A 1 223 ? 32.969 9.161 -43.700 1.00 97.12 223 ASN A N 1
ATOM 1669 C CA . ASN A 1 223 ? 33.324 10.501 -43.238 1.00 97.12 223 ASN A CA 1
ATOM 1670 C C . ASN A 1 223 ? 32.126 11.279 -42.693 1.00 97.12 223 ASN A C 1
ATOM 1672 O O . ASN A 1 223 ? 32.277 11.965 -41.685 1.00 97.12 223 ASN A O 1
ATOM 1676 N N . THR A 1 224 ? 30.944 11.146 -43.301 1.00 97.56 224 THR A N 1
ATOM 1677 C CA . THR A 1 224 ? 29.696 11.718 -42.772 1.00 97.56 224 THR A CA 1
ATOM 1678 C C . THR A 1 224 ? 29.400 11.176 -41.374 1.00 97.56 224 THR A C 1
ATOM 1680 O O . THR A 1 224 ? 29.184 11.960 -40.452 1.00 97.56 224 THR A O 1
ATOM 1683 N N . ILE A 1 225 ? 29.462 9.852 -41.192 1.00 98.19 225 ILE A N 1
ATOM 1684 C CA . ILE A 1 225 ? 29.210 9.199 -39.902 1.00 98.19 225 ILE A CA 1
ATOM 1685 C C . ILE A 1 225 ? 30.212 9.652 -38.842 1.00 98.19 225 ILE A C 1
ATOM 1687 O O . ILE A 1 225 ? 29.817 10.076 -37.760 1.00 98.19 225 ILE A O 1
ATOM 1691 N N . ARG A 1 226 ? 31.508 9.639 -39.162 1.00 96.94 226 ARG A N 1
ATOM 1692 C CA . ARG A 1 226 ? 32.562 10.058 -38.229 1.00 96.94 226 ARG A CA 1
ATOM 1693 C C . ARG A 1 226 ? 32.481 11.537 -37.869 1.00 96.94 226 ARG A C 1
ATOM 1695 O O . ARG A 1 226 ? 32.740 11.895 -36.725 1.00 96.94 226 ARG A O 1
ATOM 1702 N N . ALA A 1 227 ? 32.149 12.395 -38.834 1.00 96.06 227 ALA A N 1
ATOM 1703 C CA . ALA A 1 227 ? 31.975 13.820 -38.588 1.00 96.06 227 ALA A CA 1
ATOM 1704 C C . ALA A 1 227 ? 30.789 14.064 -37.650 1.00 96.06 227 ALA A C 1
ATOM 1706 O O . ALA A 1 227 ? 30.928 14.807 -36.685 1.00 96.06 227 ALA A O 1
ATOM 1707 N N . TYR A 1 228 ? 29.663 13.389 -37.889 1.00 97.75 228 TYR A N 1
ATOM 1708 C CA . TYR A 1 228 ? 28.497 13.472 -37.017 1.00 97.75 228 TYR A CA 1
ATOM 1709 C C . TYR A 1 228 ? 28.769 12.920 -35.612 1.00 97.75 228 TYR A C 1
ATOM 1711 O O . TYR A 1 228 ? 28.399 13.562 -34.639 1.00 97.75 228 TYR A O 1
ATOM 1719 N N . ALA A 1 229 ? 29.488 11.798 -35.492 1.00 97.00 229 ALA A N 1
ATOM 1720 C CA . ALA A 1 229 ? 29.884 11.223 -34.203 1.00 97.00 229 ALA A CA 1
ATOM 1721 C C . ALA A 1 229 ? 30.794 12.147 -33.368 1.00 97.00 229 ALA A C 1
ATOM 1723 O O . ALA A 1 229 ? 30.899 11.994 -32.154 1.00 97.00 229 ALA A O 1
ATOM 1724 N N . ALA A 1 230 ? 31.506 13.069 -34.023 1.00 95.06 230 ALA A N 1
ATOM 1725 C CA . ALA A 1 230 ? 32.350 14.063 -33.367 1.00 95.06 230 ALA A CA 1
ATOM 1726 C C . ALA A 1 230 ? 31.606 15.377 -33.064 1.00 95.06 230 ALA A C 1
ATOM 1728 O O . ALA A 1 230 ? 32.020 16.116 -32.168 1.00 95.06 230 ALA A O 1
ATOM 1729 N N . ASP A 1 231 ? 30.565 15.692 -33.839 1.00 94.50 231 ASP A N 1
ATOM 1730 C CA . ASP A 1 231 ? 29.756 16.905 -33.731 1.00 94.50 231 ASP A CA 1
ATOM 1731 C C . ASP A 1 231 ? 28.366 16.683 -34.359 1.00 94.50 231 ASP A C 1
ATOM 1733 O O . ASP A 1 231 ? 28.172 16.842 -35.571 1.00 94.50 231 ASP A O 1
ATOM 1737 N N . ASN A 1 232 ? 27.370 16.372 -33.523 1.00 93.94 232 ASN A N 1
ATOM 1738 C CA . ASN A 1 232 ? 25.980 16.173 -33.949 1.00 93.94 232 ASN A CA 1
ATOM 1739 C C . ASN A 1 232 ? 25.284 17.407 -34.544 1.00 93.94 232 ASN A C 1
ATOM 1741 O O . ASN A 1 232 ? 24.134 17.315 -34.980 1.00 93.94 232 ASN A O 1
ATOM 1745 N N . THR A 1 233 ? 25.945 18.568 -34.587 1.00 95.25 233 THR A N 1
ATOM 1746 C CA . THR A 1 233 ? 25.431 19.734 -35.316 1.00 95.25 233 THR A CA 1
ATOM 1747 C C . THR A 1 233 ? 25.691 19.648 -36.823 1.00 95.25 233 THR A C 1
ATOM 1749 O O . THR A 1 233 ? 25.130 20.433 -37.596 1.00 95.25 233 THR A O 1
ATOM 1752 N N . LEU A 1 234 ? 26.520 18.691 -37.252 1.00 95.69 234 LEU A N 1
ATOM 1753 C CA . LEU A 1 234 ? 26.790 18.388 -38.653 1.00 95.69 234 LEU A CA 1
ATOM 1754 C C . LEU A 1 234 ? 25.674 17.532 -39.276 1.00 95.69 234 LEU A C 1
ATOM 1756 O O . LEU A 1 234 ? 24.635 17.262 -38.678 1.00 95.69 234 LEU A O 1
ATOM 1760 N N . THR A 1 235 ? 25.850 17.159 -40.545 1.00 93.62 235 THR A N 1
ATOM 1761 C CA . THR A 1 235 ? 24.829 16.399 -41.281 1.00 93.62 235 THR A CA 1
ATOM 1762 C C . THR A 1 235 ? 24.654 15.017 -40.659 1.00 93.62 235 THR A C 1
ATOM 1764 O O . THR A 1 235 ? 25.595 14.230 -40.656 1.00 93.62 235 THR A O 1
ATOM 1767 N N . ALA A 1 236 ? 23.449 14.732 -40.162 1.00 97.06 236 ALA A N 1
ATOM 1768 C CA . ALA A 1 236 ? 23.105 13.424 -39.622 1.00 97.06 236 ALA A CA 1
ATOM 1769 C C . ALA A 1 236 ? 23.198 12.339 -40.711 1.00 97.06 236 ALA A C 1
ATOM 1771 O O . ALA A 1 236 ? 22.643 12.538 -41.799 1.00 97.06 236 ALA A O 1
ATOM 1772 N N . PRO A 1 237 ? 23.847 11.198 -40.428 1.00 98.38 237 PRO A N 1
ATOM 1773 C CA . PRO A 1 237 ? 23.884 10.063 -41.331 1.00 98.38 237 PRO A CA 1
ATOM 1774 C C . PRO A 1 237 ? 22.481 9.569 -41.672 1.00 98.38 237 PRO A C 1
ATOM 1776 O O . PRO A 1 237 ? 21.569 9.546 -40.837 1.00 98.38 237 PRO A O 1
ATOM 1779 N N . SER A 1 238 ? 22.309 9.170 -42.924 1.00 98.31 238 SER A N 1
ATOM 1780 C CA . SER A 1 238 ? 21.101 8.524 -43.418 1.00 98.31 238 SER A CA 1
ATOM 1781 C C . SER A 1 238 ? 21.207 6.999 -43.327 1.00 98.31 238 SER A C 1
ATOM 1783 O O . SER A 1 238 ? 22.288 6.441 -43.156 1.00 98.31 238 SER A O 1
ATOM 1785 N N . VAL A 1 239 ? 20.086 6.299 -43.531 1.00 98.50 239 VAL A N 1
ATOM 1786 C CA . VAL A 1 239 ? 20.085 4.832 -43.702 1.00 98.50 239 VAL A CA 1
ATOM 1787 C C . VAL A 1 239 ? 21.064 4.398 -44.801 1.00 98.50 239 VAL A C 1
ATOM 1789 O O . VAL A 1 239 ? 21.758 3.398 -44.646 1.00 98.50 239 VAL A O 1
ATOM 1792 N N . LEU A 1 240 ? 21.141 5.161 -45.899 1.00 98.19 240 LEU A N 1
ATOM 1793 C CA . LEU A 1 240 ? 22.045 4.856 -47.005 1.00 98.19 240 LEU A CA 1
ATOM 1794 C C . LEU A 1 240 ? 23.512 5.013 -46.595 1.00 98.19 240 LEU A C 1
ATOM 1796 O O . LEU A 1 240 ? 24.333 4.219 -47.041 1.00 98.19 240 LEU A O 1
ATOM 1800 N N . ASP A 1 241 ? 23.839 5.983 -45.739 1.00 98.50 241 ASP A N 1
ATOM 1801 C CA . ASP A 1 241 ? 25.213 6.162 -45.265 1.00 98.50 241 ASP A CA 1
ATOM 1802 C C . ASP A 1 241 ? 25.683 4.953 -44.459 1.00 98.50 241 ASP A C 1
ATOM 1804 O O . ASP A 1 241 ? 26.747 4.405 -44.737 1.00 98.50 241 ASP A O 1
ATOM 1808 N N . TYR A 1 242 ? 24.859 4.476 -43.524 1.00 98.38 242 TYR A N 1
ATOM 1809 C CA . TYR A 1 242 ? 25.165 3.269 -42.757 1.00 98.38 242 TYR A CA 1
ATOM 1810 C C . TYR A 1 242 ? 25.291 2.032 -43.652 1.00 98.38 242 TYR A C 1
ATOM 1812 O O . TYR A 1 242 ? 26.283 1.315 -43.556 1.00 98.38 242 TYR A O 1
ATOM 1820 N N . GLN A 1 243 ? 24.350 1.823 -44.579 1.00 97.56 243 GLN A N 1
ATOM 1821 C CA . GLN A 1 243 ? 24.394 0.686 -45.506 1.00 97.56 243 GLN A CA 1
ATOM 1822 C C . GLN A 1 243 ? 25.623 0.721 -46.422 1.00 97.56 243 GLN A C 1
ATOM 1824 O O . GLN A 1 243 ? 26.233 -0.317 -46.661 1.00 97.56 243 GLN A O 1
ATOM 1829 N N . THR A 1 244 ? 26.005 1.904 -46.912 1.00 97.81 244 THR A N 1
ATOM 1830 C CA . THR A 1 244 ? 27.200 2.085 -47.755 1.00 97.81 244 THR A CA 1
ATOM 1831 C C . THR A 1 244 ? 28.480 1.857 -46.948 1.00 97.81 244 THR A C 1
ATOM 1833 O O . THR A 1 244 ? 29.438 1.293 -47.463 1.00 97.81 244 THR A O 1
ATOM 1836 N N . ALA A 1 245 ? 28.484 2.221 -45.664 1.00 97.06 245 ALA A N 1
ATOM 1837 C CA . ALA A 1 245 ? 29.573 1.935 -44.732 1.00 97.06 245 ALA A CA 1
ATOM 1838 C C . ALA A 1 245 ? 29.637 0.465 -44.264 1.00 97.06 245 ALA A C 1
ATOM 1840 O O . ALA A 1 245 ? 30.436 0.161 -43.389 1.00 97.06 245 ALA A O 1
ATOM 1841 N N . GLY A 1 246 ? 28.802 -0.433 -44.803 1.00 96.25 246 GLY A N 1
ATOM 1842 C CA . GLY A 1 246 ? 28.783 -1.854 -44.433 1.00 96.25 246 GLY A CA 1
ATOM 1843 C C . GLY A 1 246 ? 27.936 -2.184 -43.198 1.00 96.25 246 GLY A C 1
ATOM 1844 O O . GLY A 1 246 ? 27.861 -3.343 -42.796 1.00 96.25 246 GLY A O 1
ATOM 1845 N N . ILE A 1 247 ? 27.250 -1.197 -42.614 1.00 98.19 247 ILE A N 1
ATOM 1846 C CA . ILE A 1 247 ? 26.436 -1.365 -41.406 1.00 98.19 247 ILE A CA 1
ATOM 1847 C C . ILE A 1 247 ? 25.016 -1.757 -41.811 1.00 98.19 247 ILE A C 1
ATOM 1849 O O . ILE A 1 247 ? 24.256 -0.988 -42.407 1.00 98.19 247 ILE A O 1
ATOM 1853 N N . SER A 1 248 ? 24.649 -2.985 -41.471 1.00 96.50 248 SER A N 1
ATOM 1854 C CA . SER A 1 248 ? 23.338 -3.565 -41.739 1.00 96.50 248 SER A CA 1
ATOM 1855 C C . SER A 1 248 ? 22.384 -3.381 -40.557 1.00 96.50 248 SER A C 1
ATOM 1857 O O . SER A 1 248 ? 22.800 -3.133 -39.428 1.00 96.50 248 SER A O 1
ATOM 1859 N N . GLY A 1 249 ? 21.079 -3.496 -40.811 1.00 96.75 249 GLY A N 1
ATOM 1860 C CA . GLY A 1 249 ? 20.056 -3.407 -39.764 1.00 96.75 249 GLY A CA 1
ATOM 1861 C C . GLY A 1 249 ? 19.632 -1.985 -39.391 1.00 96.75 249 GLY A C 1
ATOM 1862 O O . GLY A 1 249 ? 18.697 -1.845 -38.611 1.00 96.75 249 GLY A O 1
ATOM 1863 N N . VAL A 1 250 ? 20.242 -0.937 -39.958 1.00 98.44 250 VAL A N 1
ATOM 1864 C CA . VAL A 1 250 ? 19.742 0.442 -39.828 1.00 98.44 250 VAL A CA 1
ATOM 1865 C C . VAL A 1 250 ? 18.578 0.664 -40.795 1.00 98.44 250 VAL A C 1
ATOM 1867 O O . VAL A 1 250 ? 18.687 0.402 -41.996 1.00 98.44 250 VAL A O 1
ATOM 1870 N N . ASP A 1 251 ? 17.461 1.162 -40.278 1.00 97.75 251 ASP A N 1
ATOM 1871 C CA . ASP A 1 251 ? 16.252 1.479 -41.028 1.00 97.75 251 ASP A CA 1
ATOM 1872 C C . ASP A 1 251 ? 15.601 2.779 -40.526 1.00 97.75 251 ASP A C 1
ATOM 1874 O O . ASP A 1 251 ? 16.094 3.455 -39.627 1.00 97.75 251 ASP A O 1
ATOM 1878 N N . ALA A 1 252 ? 14.472 3.172 -41.119 1.00 96.62 252 ALA A N 1
ATOM 1879 C CA . ALA A 1 252 ? 13.790 4.406 -40.729 1.00 96.62 252 ALA A CA 1
ATOM 1880 C C . ALA A 1 252 ? 13.256 4.392 -39.282 1.00 96.62 252 ALA A C 1
ATOM 1882 O O . ALA A 1 252 ? 12.995 5.459 -38.730 1.00 96.62 252 ALA A O 1
ATOM 1883 N N . ALA A 1 253 ? 13.052 3.215 -38.684 1.00 95.19 253 ALA A N 1
ATOM 1884 C CA . ALA A 1 253 ? 12.495 3.078 -37.348 1.00 95.19 253 ALA A CA 1
ATOM 1885 C C . ALA A 1 253 ? 13.565 3.246 -36.260 1.00 95.19 253 ALA A C 1
ATOM 1887 O O . ALA A 1 253 ? 13.240 3.789 -35.202 1.00 95.19 253 ALA A O 1
ATOM 1888 N N . ASN A 1 254 ? 14.803 2.800 -36.501 1.00 97.19 254 ASN A N 1
ATOM 1889 C CA . ASN A 1 254 ? 15.910 2.898 -35.542 1.00 97.19 254 ASN A CA 1
ATOM 1890 C C . ASN A 1 254 ? 16.937 4.003 -35.853 1.00 97.19 254 ASN A C 1
ATOM 1892 O O . ASN A 1 254 ? 17.741 4.313 -34.978 1.00 97.19 254 ASN A O 1
ATOM 1896 N N . LEU A 1 255 ? 16.899 4.635 -37.037 1.00 97.69 255 LEU A N 1
ATOM 1897 C CA . LEU A 1 255 ? 17.920 5.599 -37.477 1.00 97.69 255 LEU A CA 1
ATOM 1898 C C . LEU A 1 255 ? 18.194 6.707 -36.456 1.00 97.69 255 LEU A C 1
ATOM 1900 O O . LEU A 1 255 ? 19.347 7.055 -36.231 1.00 97.69 255 LEU A O 1
ATOM 1904 N N . SER A 1 256 ? 17.150 7.285 -35.854 1.00 96.31 256 SER A N 1
ATOM 1905 C CA . SER A 1 256 ? 17.332 8.369 -34.882 1.00 96.31 256 SER A CA 1
ATOM 1906 C C . SER A 1 256 ? 18.086 7.904 -33.641 1.00 96.31 256 SER A C 1
ATOM 1908 O O . SER A 1 256 ? 18.929 8.639 -33.143 1.00 96.31 256 SER A O 1
ATOM 1910 N N . GLU A 1 257 ? 17.794 6.689 -33.177 1.00 97.12 257 GLU A N 1
ATOM 1911 C CA . GLU A 1 257 ? 18.429 6.096 -32.002 1.00 97.12 257 GLU A CA 1
ATOM 1912 C C . GLU A 1 257 ? 19.876 5.706 -32.309 1.00 97.12 257 GLU A C 1
ATOM 1914 O O . GLU A 1 257 ? 20.783 6.061 -31.567 1.00 97.12 257 GLU A O 1
ATOM 1919 N N . VAL A 1 258 ? 20.117 5.060 -33.454 1.00 98.19 258 VAL A N 1
ATOM 1920 C CA . VAL A 1 258 ? 21.477 4.724 -33.896 1.00 98.19 258 VAL A CA 1
ATOM 1921 C C . VAL A 1 258 ? 22.319 5.992 -34.049 1.00 98.19 258 VAL A C 1
ATOM 1923 O O . VAL A 1 258 ? 23.422 6.043 -33.514 1.00 98.19 258 VAL A O 1
ATOM 1926 N N . ASN A 1 259 ? 21.796 7.042 -34.693 1.00 97.88 259 ASN A N 1
ATOM 1927 C CA . ASN A 1 259 ? 22.488 8.329 -34.798 1.00 97.88 259 ASN A CA 1
ATOM 1928 C C . ASN A 1 259 ? 22.790 8.917 -33.413 1.00 97.88 259 ASN A C 1
ATOM 1930 O O . ASN A 1 259 ? 23.926 9.309 -33.155 1.00 97.88 259 ASN A O 1
ATOM 1934 N N . GLN A 1 260 ? 21.799 8.969 -32.520 1.00 96.69 260 GLN A N 1
ATOM 1935 C CA . GLN A 1 260 ? 21.989 9.488 -31.165 1.00 96.69 260 GLN A CA 1
ATOM 1936 C C . GLN A 1 260 ? 23.099 8.731 -30.428 1.00 96.69 260 GLN A C 1
ATOM 1938 O O . GLN A 1 260 ? 24.014 9.356 -29.903 1.00 96.69 260 GLN A O 1
ATOM 1943 N N . GLN A 1 261 ? 23.070 7.398 -30.441 1.00 97.81 261 GLN A N 1
ATOM 1944 C CA . GLN A 1 261 ? 24.072 6.592 -29.747 1.00 97.81 261 GLN A CA 1
ATOM 1945 C C . GLN A 1 261 ? 25.459 6.665 -30.396 1.00 97.81 261 GLN A C 1
ATOM 1947 O O . GLN A 1 261 ? 26.463 6.647 -29.687 1.00 97.81 261 GLN A O 1
ATOM 1952 N N . VAL A 1 262 ? 25.547 6.795 -31.722 1.00 97.69 262 VAL A N 1
ATOM 1953 C CA . VAL A 1 262 ? 26.823 7.007 -32.423 1.00 97.69 262 VAL A CA 1
ATOM 1954 C C . VAL A 1 262 ? 27.494 8.313 -31.988 1.00 97.69 262 VAL A C 1
ATOM 1956 O O . VAL A 1 262 ? 28.705 8.321 -31.777 1.00 97.69 262 VAL A O 1
ATOM 1959 N N . ASP A 1 263 ? 26.722 9.384 -31.806 1.00 97.50 263 ASP A N 1
ATOM 1960 C CA . ASP A 1 263 ? 27.205 10.661 -31.269 1.00 97.50 263 ASP A CA 1
ATOM 1961 C C . ASP A 1 263 ? 27.560 10.569 -29.778 1.00 97.50 263 ASP A C 1
ATOM 1963 O O . ASP A 1 263 ? 28.713 10.782 -29.395 1.00 97.50 263 ASP A O 1
ATOM 1967 N N . GLU A 1 264 ? 26.604 10.170 -28.934 1.00 96.56 264 GLU A N 1
ATOM 1968 C CA . GLU A 1 264 ? 26.769 10.129 -27.475 1.00 96.56 264 GLU A CA 1
ATOM 1969 C C . GLU A 1 264 ? 27.930 9.231 -27.030 1.00 96.56 264 GLU A C 1
ATOM 1971 O O . GLU A 1 264 ? 28.605 9.526 -26.039 1.00 96.56 264 GLU A O 1
ATOM 1976 N N . GLN A 1 265 ? 28.172 8.141 -27.762 1.00 96.50 265 GLN A N 1
ATOM 1977 C CA . GLN A 1 265 ? 29.248 7.190 -27.483 1.00 96.50 265 GLN A CA 1
ATOM 1978 C C . GLN A 1 265 ? 30.492 7.419 -28.360 1.00 96.50 265 GLN A C 1
ATOM 1980 O O . GLN A 1 265 ? 31.474 6.683 -28.230 1.00 96.50 265 GLN A O 1
ATOM 1985 N N . SER A 1 266 ? 30.477 8.435 -29.232 1.00 96.38 266 SER A N 1
ATOM 1986 C CA . SER A 1 266 ? 31.567 8.792 -30.151 1.00 96.38 266 SER A CA 1
ATOM 1987 C C . SER A 1 266 ? 32.089 7.596 -30.964 1.00 96.38 266 SER A C 1
ATOM 1989 O O . SER A 1 266 ? 33.298 7.344 -31.040 1.00 96.38 266 SER A O 1
ATOM 1991 N N . LEU A 1 267 ? 31.176 6.823 -31.557 1.00 96.12 267 LEU A N 1
ATOM 1992 C CA . LEU A 1 267 ? 31.510 5.623 -32.324 1.00 96.12 267 LEU A CA 1
ATOM 1993 C C . LEU A 1 267 ? 32.018 5.993 -33.720 1.00 96.12 267 LEU A C 1
ATOM 1995 O O . LEU A 1 267 ? 31.319 6.620 -34.509 1.00 96.12 267 LEU A O 1
ATOM 1999 N N . ILE A 1 268 ? 33.244 5.573 -34.041 1.00 94.19 268 ILE A N 1
ATOM 2000 C CA . ILE A 1 268 ? 33.929 5.953 -35.291 1.00 94.19 268 ILE A CA 1
ATOM 2001 C C . ILE A 1 268 ? 34.395 4.766 -36.147 1.00 94.19 268 ILE A C 1
ATOM 2003 O O . ILE A 1 268 ? 35.042 4.996 -37.172 1.00 94.19 268 ILE A O 1
ATOM 2007 N N . THR A 1 269 ? 34.099 3.529 -35.729 1.00 95.44 269 THR A N 1
ATOM 2008 C CA . THR A 1 269 ? 34.438 2.289 -36.454 1.00 95.44 269 THR A CA 1
ATOM 2009 C C . THR A 1 269 ? 33.181 1.510 -36.839 1.00 95.44 269 THR A C 1
ATOM 2011 O O . THR A 1 269 ? 32.214 1.485 -36.070 1.00 95.44 269 THR A O 1
ATOM 2014 N N . VAL A 1 270 ? 33.181 0.848 -38.001 1.00 96.25 270 VAL A N 1
ATOM 2015 C CA . VAL A 1 270 ? 32.017 0.107 -38.527 1.00 96.25 270 VAL A CA 1
ATOM 2016 C C . VAL A 1 270 ? 31.628 -1.020 -37.585 1.00 96.25 270 VAL A C 1
ATOM 2018 O O . VAL A 1 270 ? 30.463 -1.140 -37.220 1.00 96.25 270 VAL A O 1
ATOM 2021 N N . ASN A 1 271 ? 32.606 -1.778 -37.085 1.00 96.00 271 ASN A N 1
ATOM 2022 C CA . ASN A 1 271 ? 32.353 -2.888 -36.162 1.00 96.00 271 ASN A CA 1
ATOM 2023 C C . ASN A 1 271 ? 31.650 -2.457 -34.865 1.00 96.00 271 ASN A C 1
ATOM 2025 O O . ASN A 1 271 ? 30.741 -3.146 -34.395 1.00 96.00 271 ASN A O 1
ATOM 2029 N N . ALA A 1 272 ? 32.048 -1.322 -34.278 1.00 97.31 272 ALA A N 1
ATOM 2030 C CA . ALA A 1 272 ? 31.406 -0.822 -33.063 1.00 97.31 272 ALA A CA 1
ATOM 2031 C C . ALA A 1 272 ? 29.964 -0.376 -33.344 1.00 97.31 272 ALA A C 1
ATOM 2033 O O . ALA A 1 272 ? 29.062 -0.676 -32.566 1.00 97.31 272 ALA A O 1
ATOM 2034 N N . MET A 1 273 ? 29.733 0.279 -34.484 1.00 98.00 273 MET A N 1
ATOM 2035 C CA . MET A 1 273 ? 28.400 0.722 -34.894 1.00 98.00 273 MET A CA 1
ATOM 2036 C C . MET A 1 273 ? 27.480 -0.432 -35.306 1.00 98.00 273 MET A C 1
ATOM 2038 O O . MET A 1 273 ? 26.287 -0.377 -35.015 1.00 98.00 273 MET A O 1
ATOM 2042 N N . GLN A 1 274 ? 28.010 -1.496 -35.918 1.00 97.94 274 GLN A N 1
ATOM 2043 C CA . GLN A 1 274 ? 27.254 -2.723 -36.184 1.00 97.94 274 GLN A CA 1
ATOM 2044 C C . GLN A 1 274 ? 26.833 -3.386 -34.870 1.00 97.94 274 GLN A C 1
ATOM 2046 O O . GLN A 1 274 ? 25.659 -3.682 -34.687 1.00 97.94 274 GLN A O 1
ATOM 2051 N N . THR A 1 275 ? 27.761 -3.517 -33.916 1.00 98.31 275 THR A N 1
ATOM 2052 C CA . THR A 1 275 ? 27.480 -4.090 -32.588 1.00 98.31 275 THR A CA 1
ATOM 2053 C C . THR A 1 275 ? 26.408 -3.286 -31.836 1.00 98.31 275 THR A C 1
ATOM 2055 O O . THR A 1 275 ? 25.495 -3.864 -31.242 1.00 98.31 275 THR A O 1
ATOM 2058 N N . LEU A 1 276 ? 26.481 -1.949 -31.904 1.00 98.38 276 LEU A N 1
ATOM 2059 C CA . LEU A 1 276 ? 25.441 -1.047 -31.401 1.00 98.38 276 LEU A CA 1
ATOM 2060 C C . LEU A 1 276 ? 24.092 -1.300 -32.080 1.00 98.38 276 LEU A C 1
ATOM 2062 O O . LEU A 1 276 ? 23.081 -1.459 -31.399 1.00 98.38 276 LEU A O 1
ATOM 2066 N N . THR A 1 277 ? 24.082 -1.329 -33.412 1.00 98.56 277 THR A N 1
ATOM 2067 C CA . THR A 1 277 ? 22.862 -1.489 -34.211 1.00 98.56 277 THR A CA 1
ATOM 2068 C C . THR A 1 277 ? 22.176 -2.820 -33.913 1.00 98.56 277 THR A C 1
ATOM 2070 O O . THR A 1 277 ? 20.960 -2.847 -33.722 1.00 98.56 277 THR A O 1
ATOM 2073 N N . ASP A 1 278 ? 22.942 -3.905 -33.805 1.00 98.44 278 ASP A N 1
ATOM 2074 C CA . ASP A 1 278 ? 22.429 -5.231 -33.457 1.00 98.44 278 ASP A CA 1
ATOM 2075 C 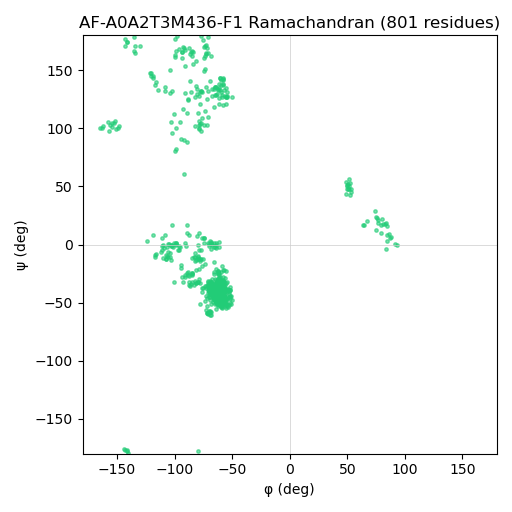C . ASP A 1 278 ? 21.771 -5.217 -32.070 1.00 98.44 278 ASP A C 1
ATOM 2077 O O . ASP A 1 278 ? 20.622 -5.633 -31.931 1.00 98.44 278 ASP A O 1
ATOM 2081 N N . SER A 1 279 ? 22.443 -4.638 -31.069 1.00 98.44 279 SER A N 1
ATOM 2082 C CA . SER A 1 279 ? 21.930 -4.547 -29.691 1.00 98.44 279 SER A CA 1
ATOM 2083 C C . SER A 1 279 ? 20.656 -3.698 -29.594 1.00 98.44 279 SER A C 1
ATOM 2085 O O . SER A 1 279 ? 19.669 -4.106 -28.982 1.00 98.44 279 SER A O 1
ATOM 2087 N N . VAL A 1 280 ? 20.636 -2.527 -30.247 1.00 98.25 280 VAL A N 1
ATOM 2088 C CA . VAL A 1 280 ? 19.450 -1.654 -30.310 1.00 98.25 280 VAL A CA 1
ATOM 2089 C C . VAL A 1 280 ? 18.279 -2.376 -30.980 1.00 98.25 280 VAL A C 1
ATOM 2091 O O . VAL A 1 280 ? 17.139 -2.250 -30.532 1.00 98.25 280 VAL A O 1
ATOM 2094 N N . ASN A 1 281 ? 18.539 -3.158 -32.028 1.00 98.00 281 ASN A N 1
ATOM 2095 C CA . ASN A 1 281 ? 17.501 -3.912 -32.724 1.00 98.00 281 ASN A CA 1
ATOM 2096 C C . ASN A 1 281 ? 16.944 -5.071 -31.899 1.00 98.00 281 ASN A C 1
ATOM 2098 O O . ASN A 1 281 ? 15.729 -5.259 -31.922 1.00 98.00 281 ASN A O 1
ATOM 2102 N N . VAL A 1 282 ? 17.779 -5.797 -31.147 1.00 98.38 282 VAL A N 1
ATOM 2103 C CA . VAL A 1 282 ? 17.317 -6.835 -30.208 1.00 98.38 282 VAL A CA 1
ATOM 2104 C C . VAL A 1 282 ? 16.363 -6.224 -29.183 1.00 98.38 282 VAL A C 1
ATOM 2106 O O . VAL A 1 282 ? 15.224 -6.672 -29.055 1.00 98.38 282 VAL A O 1
ATOM 2109 N N . ILE A 1 283 ? 16.775 -5.133 -28.530 1.00 98.44 283 ILE A N 1
ATOM 2110 C CA . ILE A 1 283 ? 15.960 -4.466 -27.509 1.00 98.44 283 ILE A CA 1
ATOM 2111 C C . ILE A 1 283 ? 14.634 -3.964 -28.087 1.00 98.44 283 ILE A C 1
ATOM 2113 O O . ILE A 1 283 ? 13.573 -4.201 -27.514 1.00 98.44 283 ILE A O 1
ATOM 2117 N N . ARG A 1 284 ? 14.668 -3.304 -29.248 1.00 97.75 284 ARG A N 1
ATOM 2118 C CA . ARG A 1 284 ? 13.455 -2.782 -29.891 1.00 97.75 284 ARG A CA 1
ATOM 2119 C C . ARG A 1 284 ? 12.517 -3.879 -30.380 1.00 97.75 284 ARG A C 1
ATOM 2121 O O . ARG A 1 284 ? 11.303 -3.699 -30.311 1.00 97.75 284 ARG A O 1
ATOM 2128 N N . ALA A 1 285 ? 13.058 -4.978 -30.904 1.00 97.50 285 ALA A N 1
ATOM 2129 C CA . ALA A 1 285 ? 12.260 -6.119 -31.337 1.00 97.50 285 ALA A CA 1
ATOM 2130 C C . ALA A 1 285 ? 11.541 -6.748 -30.141 1.00 97.50 285 ALA A C 1
ATOM 2132 O O . ALA A 1 285 ? 10.335 -6.968 -30.216 1.00 97.50 285 ALA A O 1
ATOM 2133 N N . TYR A 1 286 ? 12.253 -6.934 -29.027 1.00 98.38 286 TYR A N 1
ATOM 2134 C CA . TYR A 1 286 ? 11.678 -7.432 -27.783 1.00 98.38 286 TYR A CA 1
ATOM 2135 C C . TYR A 1 286 ? 10.628 -6.483 -27.192 1.00 98.38 286 TYR A C 1
ATOM 2137 O O . TYR A 1 286 ? 9.553 -6.926 -26.807 1.00 98.38 286 TYR A O 1
ATOM 2145 N N . ALA A 1 287 ? 10.887 -5.171 -27.191 1.00 98.00 287 ALA A N 1
ATOM 2146 C CA . ALA A 1 287 ? 9.934 -4.158 -26.731 1.00 98.00 287 ALA A CA 1
ATOM 2147 C C . ALA A 1 287 ? 8.617 -4.159 -27.529 1.00 98.00 287 ALA A C 1
ATOM 2149 O O . ALA A 1 287 ? 7.566 -3.795 -27.009 1.00 98.00 287 ALA A O 1
ATOM 2150 N N . ALA A 1 288 ? 8.678 -4.507 -28.817 1.00 96.75 288 ALA A N 1
ATOM 2151 C CA . ALA A 1 288 ? 7.506 -4.592 -29.684 1.00 96.75 288 ALA A CA 1
ATOM 2152 C C . ALA A 1 288 ? 6.785 -5.949 -29.589 1.00 96.75 288 ALA A C 1
ATOM 2154 O O . ALA A 1 288 ? 5.596 -6.027 -29.911 1.00 96.75 288 ALA A O 1
ATOM 2155 N N . ASP A 1 289 ? 7.510 -7.007 -29.219 1.00 95.88 289 ASP A N 1
ATOM 2156 C CA . ASP A 1 289 ? 7.044 -8.389 -29.159 1.00 95.88 289 ASP A CA 1
ATOM 2157 C C . ASP A 1 289 ? 7.988 -9.238 -28.281 1.00 95.88 289 ASP A C 1
ATOM 2159 O O . ASP A 1 289 ? 9.040 -9.692 -28.735 1.00 95.88 289 ASP A O 1
ATOM 2163 N N . ASN A 1 290 ? 7.592 -9.526 -27.038 1.00 94.31 290 ASN A N 1
ATOM 2164 C CA . ASN A 1 290 ? 8.372 -10.368 -26.118 1.00 94.31 290 ASN A CA 1
ATOM 2165 C C . ASN A 1 290 ? 8.557 -11.836 -26.538 1.00 94.31 290 ASN A C 1
ATOM 2167 O O . ASN A 1 290 ? 9.179 -12.607 -25.804 1.00 94.31 290 ASN A O 1
ATOM 2171 N N . SER A 1 291 ? 8.030 -12.255 -27.694 1.00 95.56 291 SER A N 1
ATOM 2172 C CA . SER A 1 291 ? 8.365 -13.556 -28.279 1.00 95.56 291 SER A CA 1
ATOM 2173 C C . SER A 1 291 ? 9.680 -13.555 -29.071 1.00 95.56 291 SER A C 1
ATOM 2175 O O . SER A 1 291 ? 10.136 -14.627 -29.481 1.00 95.56 291 SER A O 1
ATOM 2177 N N . GLN A 1 292 ? 10.284 -12.379 -29.278 1.00 96.12 292 GLN A N 1
ATOM 2178 C CA . GLN A 1 292 ? 11.613 -12.214 -29.869 1.00 96.12 292 GLN A CA 1
ATOM 2179 C C . GLN A 1 292 ? 12.731 -12.537 -28.860 1.00 96.12 292 GLN A C 1
ATOM 2181 O O . GLN A 1 292 ? 12.473 -12.893 -27.707 1.00 96.12 292 GLN A O 1
ATOM 2186 N N . ASP A 1 293 ? 13.987 -12.436 -29.303 1.00 96.75 293 ASP A N 1
ATOM 2187 C CA . ASP A 1 293 ? 15.151 -12.684 -28.449 1.00 96.75 293 ASP A CA 1
ATOM 2188 C C . ASP A 1 293 ? 15.152 -11.741 -27.235 1.00 96.75 293 ASP A C 1
ATOM 2190 O O . ASP A 1 293 ? 14.997 -10.527 -27.365 1.00 96.75 293 ASP A O 1
ATOM 2194 N N . VAL A 1 294 ? 15.306 -12.323 -26.042 1.00 97.69 294 VAL A N 1
ATOM 2195 C CA . VAL A 1 294 ? 15.310 -11.588 -24.772 1.00 97.69 294 VAL A CA 1
ATOM 2196 C C . VAL A 1 294 ? 16.613 -10.788 -24.663 1.00 97.69 294 VAL A C 1
ATOM 2198 O O . VAL A 1 294 ? 17.675 -11.411 -24.710 1.00 97.69 294 VAL A O 1
ATOM 2201 N N . PRO A 1 295 ? 16.565 -9.461 -24.444 1.00 98.44 295 PRO A N 1
ATOM 2202 C CA . PRO A 1 295 ? 17.763 -8.650 -24.310 1.00 98.44 295 PRO A CA 1
ATOM 2203 C C . PRO A 1 295 ? 18.640 -9.111 -23.148 1.00 98.44 295 PRO A C 1
ATOM 2205 O O . PRO A 1 295 ? 18.183 -9.301 -22.010 1.00 98.44 295 PRO A O 1
ATOM 2208 N N . GLU A 1 296 ? 19.924 -9.273 -23.434 1.00 97.62 296 GLU A N 1
ATOM 2209 C CA . GLU A 1 296 ? 20.952 -9.601 -22.464 1.00 97.62 296 GLU A CA 1
ATOM 2210 C C . GLU A 1 296 ? 21.537 -8.333 -21.824 1.00 97.62 296 GLU A C 1
ATOM 2212 O O . GLU A 1 296 ? 21.330 -7.202 -22.261 1.00 97.62 296 GLU A O 1
ATOM 2217 N N . LEU A 1 297 ? 22.329 -8.516 -20.763 1.00 97.75 297 LEU A N 1
ATOM 2218 C CA . LEU A 1 297 ? 23.017 -7.405 -20.098 1.00 97.75 297 LEU A CA 1
ATOM 2219 C C . LEU A 1 297 ? 23.919 -6.619 -21.069 1.00 97.75 297 LEU A C 1
ATOM 2221 O O . LEU A 1 297 ? 24.010 -5.396 -20.973 1.00 97.75 297 LEU A O 1
ATOM 2225 N N . SER A 1 298 ? 24.588 -7.316 -21.991 1.00 97.19 298 SER A N 1
ATOM 2226 C CA . SER A 1 298 ? 25.453 -6.686 -22.989 1.00 97.19 298 SER A CA 1
ATOM 2227 C C . SER A 1 298 ? 24.679 -5.783 -23.936 1.00 97.19 298 SER A C 1
ATOM 2229 O O . SER A 1 298 ? 25.195 -4.720 -24.266 1.00 97.19 298 SER A O 1
ATOM 2231 N N . ASP A 1 299 ? 23.453 -6.151 -24.319 1.00 98.50 299 ASP A N 1
ATOM 2232 C CA . ASP A 1 299 ? 22.667 -5.369 -25.275 1.00 98.50 299 ASP A CA 1
ATOM 2233 C C . ASP A 1 299 ? 22.375 -3.977 -24.712 1.00 98.50 299 ASP A C 1
ATOM 2235 O O . ASP A 1 299 ? 22.610 -2.968 -25.375 1.00 98.50 299 ASP A O 1
ATOM 2239 N N . TYR A 1 300 ? 21.964 -3.899 -23.442 1.00 98.31 300 TYR A N 1
ATOM 2240 C CA . TYR A 1 300 ? 21.746 -2.623 -22.759 1.00 98.31 300 TYR A CA 1
ATOM 2241 C C . TYR A 1 300 ? 23.031 -1.813 -22.595 1.00 98.31 300 TYR A C 1
ATOM 2243 O O . TYR A 1 300 ? 23.031 -0.606 -22.834 1.00 98.31 300 TYR A O 1
ATOM 2251 N N . GLN A 1 301 ? 24.135 -2.460 -22.212 1.00 96.75 301 GLN A N 1
ATOM 2252 C CA . GLN A 1 301 ? 25.421 -1.780 -22.036 1.00 96.75 301 GLN A CA 1
ATOM 2253 C C . GLN A 1 301 ? 25.938 -1.191 -23.353 1.00 96.75 301 GLN A C 1
ATOM 2255 O O . GLN A 1 301 ? 26.401 -0.053 -23.367 1.00 96.75 301 GLN A O 1
ATOM 2260 N N . ILE A 1 302 ? 25.823 -1.942 -24.450 1.00 98.00 302 ILE A N 1
ATOM 2261 C CA . ILE A 1 302 ? 26.206 -1.516 -25.798 1.00 98.00 302 ILE A CA 1
ATOM 2262 C C . ILE A 1 302 ? 25.270 -0.410 -26.306 1.00 98.00 302 ILE A C 1
ATOM 2264 O O . ILE A 1 302 ? 25.732 0.583 -26.864 1.00 98.00 302 ILE A O 1
ATOM 2268 N N . ALA A 1 303 ? 23.961 -0.528 -26.067 1.00 97.31 303 ALA A N 1
ATOM 2269 C CA . ALA A 1 303 ? 22.981 0.501 -26.412 1.00 97.31 303 ALA A CA 1
ATOM 2270 C C . ALA A 1 303 ? 23.113 1.783 -25.565 1.00 97.31 303 ALA A C 1
ATOM 2272 O O . ALA A 1 303 ? 22.391 2.744 -25.801 1.00 97.31 303 ALA A O 1
ATOM 2273 N N . GLY A 1 304 ? 24.020 1.821 -24.582 1.00 96.25 304 GLY A N 1
ATOM 2274 C CA . GLY A 1 304 ? 24.270 2.998 -23.751 1.00 96.25 304 GLY A CA 1
ATOM 2275 C C . GLY A 1 304 ? 23.315 3.147 -22.560 1.00 96.25 304 GLY A C 1
ATOM 2276 O O . GLY A 1 304 ? 23.252 4.223 -21.960 1.00 96.25 304 GLY A O 1
ATOM 2277 N N . VAL A 1 305 ? 22.582 2.097 -22.183 1.00 98.06 305 VAL A N 1
ATOM 2278 C CA . VAL A 1 305 ? 21.749 2.044 -20.972 1.00 98.06 305 VAL A CA 1
ATOM 2279 C C . VAL A 1 305 ? 22.599 1.535 -19.802 1.00 98.06 305 VAL A C 1
ATOM 2281 O O . VAL A 1 305 ? 22.693 0.342 -19.519 1.00 98.06 305 VAL A O 1
ATOM 2284 N N . SER A 1 306 ? 23.268 2.458 -19.112 1.00 93.81 306 SER A N 1
ATOM 2285 C CA . SER A 1 306 ? 24.069 2.135 -17.926 1.00 93.81 306 SER A CA 1
ATOM 2286 C C . SER A 1 306 ? 23.199 1.821 -16.703 1.00 93.81 306 SER A C 1
ATOM 2288 O O . SER A 1 306 ? 22.136 2.412 -16.535 1.00 93.81 306 SER A O 1
ATOM 2290 N N . GLY A 1 307 ? 23.700 0.985 -15.790 1.00 95.69 307 GLY A N 1
ATOM 2291 C CA . GLY A 1 307 ? 23.018 0.663 -14.528 1.00 95.69 307 GLY A CA 1
ATOM 2292 C C . GLY A 1 307 ? 22.110 -0.565 -14.597 1.00 95.69 307 GLY A C 1
ATOM 2293 O O . GLY A 1 307 ? 21.521 -0.921 -13.581 1.00 95.69 307 GLY A O 1
ATOM 2294 N N . VAL A 1 308 ? 22.021 -1.223 -15.755 1.00 98.19 308 VAL A N 1
ATOM 2295 C CA . VAL A 1 308 ? 21.487 -2.586 -15.861 1.00 98.19 308 VAL A CA 1
ATOM 2296 C C . VAL A 1 308 ? 22.515 -3.561 -15.285 1.00 98.19 308 VAL A C 1
ATOM 2298 O O . VAL A 1 308 ? 23.711 -3.442 -15.565 1.00 98.19 308 VAL A O 1
ATOM 2301 N N . ASP A 1 309 ? 22.062 -4.513 -14.478 1.00 97.00 309 ASP A N 1
ATOM 2302 C CA . ASP A 1 309 ? 22.862 -5.580 -13.882 1.00 97.00 309 ASP A CA 1
ATOM 2303 C C . ASP A 1 309 ? 22.078 -6.902 -13.815 1.00 97.00 309 ASP A C 1
ATOM 2305 O O . ASP A 1 309 ? 20.968 -7.020 -14.330 1.00 97.00 309 ASP A O 1
ATOM 2309 N N . SER A 1 310 ? 22.674 -7.944 -13.227 1.00 95.19 310 SER A N 1
ATOM 2310 C CA . SER A 1 310 ? 22.022 -9.255 -13.111 1.00 95.19 310 SER A CA 1
ATOM 2311 C C . SER A 1 310 ? 20.750 -9.237 -12.276 1.00 95.19 310 SER A C 1
ATOM 2313 O O . SER A 1 310 ? 19.921 -10.128 -12.437 1.00 95.19 310 SER A O 1
ATOM 2315 N N . ASP A 1 311 ? 20.622 -8.269 -11.375 1.00 95.25 311 ASP A N 1
ATOM 2316 C CA . ASP A 1 311 ? 19.586 -8.271 -10.364 1.00 95.25 311 ASP A CA 1
ATOM 2317 C C . ASP A 1 311 ? 18.359 -7.488 -10.847 1.00 95.25 311 ASP A C 1
ATOM 2319 O O . ASP A 1 311 ? 17.255 -7.792 -10.393 1.00 95.25 311 ASP A O 1
ATOM 2323 N N . ASN A 1 312 ? 18.524 -6.492 -11.730 1.00 97.50 312 ASN A N 1
ATOM 2324 C CA . ASN A 1 312 ? 17.436 -5.661 -12.268 1.00 97.50 312 ASN A CA 1
ATOM 2325 C C . ASN A 1 312 ? 17.065 -5.937 -13.738 1.00 97.50 312 ASN A C 1
ATOM 2327 O O . ASN A 1 312 ? 16.008 -5.484 -14.176 1.00 97.50 312 ASN A O 1
ATOM 2331 N N . ARG A 1 313 ? 17.879 -6.689 -14.497 1.00 97.69 313 ARG A N 1
ATOM 2332 C CA . ARG A 1 313 ? 17.638 -6.933 -15.933 1.00 97.69 313 ARG A CA 1
ATOM 2333 C C . ARG A 1 313 ? 16.263 -7.534 -16.209 1.00 97.69 313 ARG A C 1
ATOM 2335 O O . ARG A 1 313 ? 15.637 -7.153 -17.189 1.00 97.69 313 ARG A O 1
ATOM 2342 N N . ASP A 1 314 ? 15.798 -8.463 -15.379 1.00 97.31 314 ASP A N 1
ATOM 2343 C CA . ASP A 1 314 ? 14.530 -9.153 -15.634 1.00 97.31 314 ASP A CA 1
ATOM 2344 C C . ASP A 1 314 ? 13.329 -8.199 -15.471 1.00 97.31 314 ASP A C 1
ATOM 2346 O O . ASP A 1 314 ? 12.463 -8.171 -16.344 1.00 97.31 314 ASP A O 1
ATOM 2350 N N . ASP A 1 315 ? 13.331 -7.345 -14.436 1.00 97.94 315 ASP A N 1
ATOM 2351 C CA . ASP A 1 315 ? 12.339 -6.268 -14.275 1.00 97.94 315 ASP A CA 1
ATOM 2352 C C . ASP A 1 315 ? 12.424 -5.265 -15.440 1.00 97.94 315 ASP A C 1
ATOM 2354 O O . ASP A 1 315 ? 11.401 -4.846 -15.977 1.00 97.94 315 ASP A O 1
ATOM 2358 N N . ILE A 1 316 ? 13.637 -4.888 -15.867 1.00 98.50 316 ILE A N 1
ATOM 2359 C CA . ILE A 1 316 ? 13.835 -3.955 -16.987 1.00 98.50 316 ILE A CA 1
ATOM 2360 C C . ILE A 1 316 ? 13.306 -4.549 -18.289 1.00 98.50 316 ILE A C 1
ATOM 2362 O O . ILE A 1 316 ? 12.559 -3.872 -18.985 1.00 98.50 316 ILE A O 1
ATOM 2366 N N . ASN A 1 317 ? 13.619 -5.810 -18.594 1.00 98.19 317 ASN A N 1
ATOM 2367 C CA . ASN A 1 317 ? 13.080 -6.509 -19.757 1.00 98.19 317 ASN A CA 1
ATOM 2368 C C . ASN A 1 317 ? 11.553 -6.531 -19.706 1.00 98.19 317 ASN A C 1
ATOM 2370 O O . ASN A 1 317 ? 10.905 -6.142 -20.674 1.00 98.19 317 ASN A O 1
ATOM 2374 N N . GLN A 1 318 ? 10.970 -6.916 -18.569 1.00 97.69 318 GLN A N 1
ATOM 2375 C CA . GLN A 1 318 ? 9.521 -6.894 -18.400 1.00 97.69 318 GLN A CA 1
ATOM 2376 C C . GLN A 1 318 ? 8.942 -5.501 -18.690 1.00 97.69 318 GLN A C 1
ATOM 2378 O O . GLN A 1 318 ? 7.985 -5.385 -19.449 1.00 97.69 318 GLN A O 1
ATOM 2383 N N . GLN A 1 319 ? 9.538 -4.436 -18.148 1.00 98.25 319 GLN A N 1
ATOM 2384 C CA . GLN A 1 319 ? 9.050 -3.072 -18.365 1.00 98.25 319 GLN A CA 1
ATOM 2385 C C . GLN A 1 319 ? 9.263 -2.563 -19.795 1.00 98.25 319 GLN A C 1
ATOM 2387 O O . GLN A 1 319 ? 8.418 -1.833 -20.310 1.00 98.25 319 GLN A O 1
ATOM 2392 N N . VAL A 1 320 ? 10.354 -2.950 -20.454 1.00 98.19 320 VAL A N 1
ATOM 2393 C CA . VAL A 1 320 ? 10.624 -2.606 -21.856 1.00 98.19 320 VAL A CA 1
ATOM 2394 C C . VAL A 1 320 ? 9.547 -3.173 -22.782 1.00 98.19 320 VAL A C 1
ATOM 2396 O O . VAL A 1 320 ? 9.099 -2.463 -23.682 1.00 98.19 320 VAL A O 1
ATOM 2399 N N . ASP A 1 321 ? 9.091 -4.400 -22.530 1.00 98.00 321 ASP A N 1
ATOM 2400 C CA . ASP A 1 321 ? 7.969 -5.028 -23.239 1.00 98.00 321 ASP A CA 1
ATOM 2401 C C . ASP A 1 321 ? 6.621 -4.399 -22.855 1.00 98.00 321 ASP A C 1
ATOM 2403 O O . ASP A 1 321 ? 5.936 -3.820 -23.700 1.00 98.00 321 ASP A O 1
ATOM 2407 N N . GLU A 1 322 ? 6.262 -4.434 -21.567 1.00 97.12 322 GLU A N 1
ATOM 2408 C CA . GLU A 1 322 ? 4.948 -3.994 -21.075 1.00 97.12 322 GLU A CA 1
ATOM 2409 C C . GLU A 1 322 ? 4.637 -2.531 -21.423 1.00 97.12 322 GLU A C 1
ATOM 2411 O O . GLU A 1 322 ? 3.475 -2.178 -21.644 1.00 97.12 322 GLU A O 1
ATOM 2416 N N . GLN A 1 323 ? 5.666 -1.680 -21.478 1.00 97.12 323 GLN A N 1
ATOM 2417 C CA . GLN A 1 323 ? 5.537 -0.263 -21.817 1.00 97.12 323 GLN A CA 1
ATOM 2418 C C . GLN A 1 323 ? 5.940 0.057 -23.268 1.00 97.12 323 GLN A C 1
ATOM 2420 O O . GLN A 1 323 ? 5.825 1.212 -23.683 1.00 97.12 323 GLN A O 1
ATOM 2425 N N . THR A 1 324 ? 6.395 -0.932 -24.047 1.00 97.62 324 THR A N 1
ATOM 2426 C CA . THR A 1 324 ? 6.873 -0.769 -25.432 1.00 97.62 324 THR A CA 1
ATOM 2427 C C . THR A 1 324 ? 7.930 0.342 -25.550 1.00 97.62 324 THR A C 1
ATOM 2429 O O . THR A 1 324 ? 7.783 1.316 -26.298 1.00 97.62 324 THR A O 1
ATOM 2432 N N . LEU A 1 325 ? 9.012 0.233 -24.774 1.00 97.00 325 LEU A N 1
ATOM 2433 C CA . LEU A 1 325 ? 10.077 1.240 -24.730 1.00 97.00 325 LEU A CA 1
ATOM 2434 C C . LEU A 1 325 ? 11.022 1.098 -25.931 1.00 97.00 325 LEU A C 1
ATOM 2436 O O . LEU A 1 325 ? 11.891 0.234 -25.967 1.00 97.00 325 LEU A O 1
ATOM 2440 N N . LEU A 1 326 ? 10.864 1.977 -26.924 1.00 95.62 326 LEU A N 1
ATOM 2441 C CA . LEU A 1 326 ? 11.614 1.918 -28.189 1.00 95.62 326 LEU A CA 1
ATOM 2442 C C . LEU A 1 326 ? 12.855 2.826 -28.253 1.00 95.62 326 LEU A C 1
ATOM 2444 O O . LEU A 1 326 ? 13.560 2.795 -29.267 1.00 95.62 326 LEU A O 1
ATOM 2448 N N . THR A 1 327 ? 13.099 3.652 -27.231 1.00 96.25 327 THR A N 1
ATOM 2449 C CA . THR A 1 327 ? 14.217 4.611 -27.192 1.00 96.25 327 THR A CA 1
ATOM 2450 C C . THR A 1 327 ? 15.137 4.357 -26.005 1.00 96.25 327 THR A C 1
ATOM 2452 O O . THR A 1 327 ? 14.682 3.996 -24.915 1.00 96.25 327 THR A O 1
ATOM 2455 N N . VAL A 1 328 ? 16.438 4.581 -26.195 1.00 97.06 328 VAL A N 1
ATOM 2456 C CA . VAL A 1 328 ? 17.454 4.398 -25.146 1.00 97.06 328 VAL A CA 1
ATOM 2457 C C . VAL A 1 328 ? 17.217 5.355 -23.987 1.00 97.06 328 VAL A C 1
ATOM 2459 O O . VAL A 1 328 ? 17.330 4.947 -22.834 1.00 97.06 328 VAL A O 1
ATOM 2462 N N . ASP A 1 329 ? 16.803 6.593 -24.254 1.00 97.19 329 ASP A N 1
ATOM 2463 C CA . ASP A 1 329 ? 16.516 7.566 -23.196 1.00 97.19 329 ASP A CA 1
ATOM 2464 C C . ASP A 1 329 ? 15.375 7.125 -22.273 1.00 97.19 329 ASP A C 1
ATOM 2466 O O . ASP A 1 329 ? 15.488 7.261 -21.053 1.00 97.19 329 ASP A O 1
ATOM 2470 N N . ALA A 1 330 ? 14.309 6.525 -22.816 1.00 97.81 330 ALA A N 1
ATOM 2471 C CA . ALA A 1 330 ? 13.229 5.983 -21.993 1.00 97.81 330 ALA A CA 1
ATOM 2472 C C . ALA A 1 330 ? 13.728 4.827 -21.111 1.00 97.81 330 ALA A C 1
ATOM 2474 O O . ALA A 1 330 ? 13.388 4.750 -19.930 1.00 97.81 330 ALA A O 1
ATOM 2475 N N . MET A 1 331 ? 14.598 3.971 -21.653 1.00 98.31 331 MET A N 1
ATOM 2476 C CA . MET A 1 331 ? 15.204 2.865 -20.908 1.00 98.31 331 MET A CA 1
ATOM 2477 C C . MET A 1 331 ? 16.199 3.338 -19.845 1.00 98.31 331 MET A C 1
ATOM 2479 O O . MET A 1 331 ? 16.264 2.753 -18.764 1.00 98.31 331 MET A O 1
ATOM 2483 N N . ARG A 1 332 ? 16.937 4.426 -20.093 1.00 98.12 332 ARG A N 1
ATOM 2484 C CA . ARG A 1 332 ? 17.785 5.083 -19.086 1.00 98.12 332 ARG A CA 1
ATOM 2485 C C . ARG A 1 332 ? 16.946 5.652 -17.946 1.00 98.12 332 ARG A C 1
ATOM 2487 O O . ARG A 1 332 ? 17.302 5.444 -16.787 1.00 98.12 332 ARG A O 1
ATOM 2494 N N . SER A 1 333 ? 15.829 6.322 -18.247 1.00 98.25 333 SER A N 1
ATOM 2495 C CA . SER A 1 333 ? 14.890 6.798 -17.222 1.00 98.25 333 SER A CA 1
ATOM 2496 C C . SER A 1 333 ? 14.323 5.642 -16.398 1.00 98.25 333 SER A C 1
ATOM 2498 O O . SER A 1 333 ? 14.410 5.689 -15.173 1.00 98.25 333 SER A O 1
ATOM 2500 N N . LEU A 1 334 ? 13.844 4.579 -17.055 1.00 98.62 334 LEU A N 1
ATOM 2501 C CA . LEU A 1 334 ? 13.379 3.350 -16.404 1.00 98.62 334 LEU A CA 1
ATOM 2502 C C . LEU A 1 334 ? 14.435 2.772 -15.456 1.00 98.62 334 LEU A C 1
ATOM 2504 O O . LEU A 1 334 ? 14.167 2.561 -14.274 1.00 98.62 334 LEU A O 1
ATOM 2508 N N . THR A 1 335 ? 15.646 2.554 -15.970 1.00 98.62 335 THR A N 1
ATOM 2509 C CA . THR A 1 335 ? 16.758 1.958 -15.218 1.00 98.62 335 THR A CA 1
ATOM 2510 C C . THR A 1 335 ? 17.141 2.824 -14.020 1.00 98.62 335 THR A C 1
ATOM 2512 O O . THR A 1 335 ? 17.359 2.311 -12.924 1.00 98.62 335 THR A O 1
ATOM 2515 N N . SER A 1 336 ? 17.190 4.148 -14.199 1.00 98.50 336 SER A N 1
ATOM 2516 C CA . SER A 1 336 ? 17.492 5.091 -13.122 1.00 98.50 336 SER A CA 1
ATOM 2517 C C . SER A 1 336 ? 16.447 5.027 -12.008 1.00 98.50 336 SER A C 1
ATOM 2519 O O . SER A 1 336 ? 16.816 4.859 -10.847 1.00 98.50 336 SER A O 1
ATOM 2521 N N . SER A 1 337 ? 15.158 5.127 -12.340 1.00 98.62 337 SER A N 1
ATOM 2522 C CA . SER A 1 337 ? 14.078 5.105 -11.346 1.00 98.62 337 SER A CA 1
ATOM 2523 C C . SER A 1 337 ? 13.970 3.753 -10.638 1.00 98.62 337 SER A C 1
ATOM 2525 O O . SER A 1 337 ? 13.845 3.715 -9.414 1.00 98.62 337 SER A O 1
ATOM 2527 N N . LEU A 1 338 ? 14.124 2.640 -11.363 1.00 98.56 338 LEU A N 1
ATOM 2528 C CA . LEU A 1 338 ? 14.144 1.307 -10.757 1.00 98.56 338 LEU A CA 1
ATOM 2529 C C . LEU A 1 338 ? 15.309 1.146 -9.774 1.00 98.56 338 LEU A C 1
ATOM 2531 O O . LEU A 1 338 ? 15.125 0.623 -8.676 1.00 98.56 338 LEU A O 1
ATOM 2535 N N . ASN A 1 339 ? 16.499 1.635 -10.127 1.00 98.38 339 ASN A N 1
ATOM 2536 C CA . ASN A 1 339 ? 17.656 1.579 -9.237 1.00 98.38 339 ASN A CA 1
ATOM 2537 C C . ASN A 1 339 ? 17.496 2.469 -8.000 1.00 98.38 339 ASN A C 1
ATOM 2539 O O . ASN A 1 339 ? 17.945 2.073 -6.926 1.00 98.38 339 ASN A O 1
ATOM 2543 N N . ILE A 1 340 ? 16.829 3.624 -8.112 1.00 98.56 340 ILE A N 1
ATOM 2544 C CA . ILE A 1 340 ? 16.476 4.460 -6.953 1.00 98.56 340 ILE A CA 1
ATOM 2545 C C . ILE A 1 340 ? 15.555 3.683 -6.002 1.00 98.56 340 ILE A C 1
ATOM 2547 O O . ILE A 1 340 ? 15.856 3.585 -4.813 1.00 98.56 340 ILE A O 1
ATOM 2551 N N . ILE A 1 341 ? 14.488 3.069 -6.525 1.00 98.69 341 ILE A N 1
ATOM 2552 C CA . ILE A 1 341 ? 13.532 2.282 -5.729 1.00 98.69 341 ILE A CA 1
ATOM 2553 C C . ILE A 1 341 ? 14.223 1.108 -5.036 1.00 98.69 341 ILE A C 1
ATOM 2555 O O . ILE A 1 341 ? 14.088 0.934 -3.827 1.00 98.69 341 ILE A O 1
ATOM 2559 N N . ARG A 1 342 ? 15.021 0.334 -5.774 1.00 98.25 342 ARG A N 1
ATOM 2560 C CA . ARG A 1 342 ? 15.729 -0.830 -5.227 1.00 98.25 342 ARG A CA 1
ATOM 2561 C C . ARG A 1 342 ? 16.788 -0.443 -4.200 1.00 98.25 342 ARG A C 1
ATOM 2563 O O . ARG A 1 342 ? 16.923 -1.126 -3.191 1.00 98.25 342 ARG A O 1
ATOM 2570 N N . ALA A 1 343 ? 17.525 0.646 -4.427 1.00 97.94 343 ALA A N 1
ATOM 2571 C CA . ALA A 1 343 ? 18.497 1.143 -3.457 1.00 97.94 343 ALA A CA 1
ATOM 2572 C C . ALA A 1 343 ? 17.810 1.569 -2.153 1.00 97.94 343 ALA A C 1
ATOM 2574 O O . ALA A 1 343 ? 18.289 1.220 -1.076 1.00 97.94 343 ALA A O 1
ATOM 2575 N N . TYR A 1 344 ? 16.669 2.256 -2.253 1.00 98.50 344 TYR A N 1
ATOM 2576 C CA . TYR A 1 344 ? 15.870 2.649 -1.096 1.00 98.50 344 TYR A CA 1
ATOM 2577 C C . TYR A 1 344 ? 15.276 1.449 -0.346 1.00 98.50 344 TYR A C 1
ATOM 2579 O O . TYR A 1 344 ? 15.322 1.423 0.877 1.00 98.50 344 TYR A O 1
ATOM 2587 N N . ALA A 1 345 ? 14.794 0.429 -1.064 1.00 98.06 345 ALA A N 1
ATOM 2588 C CA . ALA A 1 345 ? 14.258 -0.805 -0.479 1.00 98.06 345 ALA A CA 1
ATOM 2589 C C . ALA A 1 345 ? 15.290 -1.597 0.347 1.00 98.06 345 ALA A C 1
ATOM 2591 O O . ALA A 1 345 ? 14.930 -2.346 1.252 1.00 98.06 345 ALA A O 1
ATOM 2592 N N . VAL A 1 346 ? 16.577 -1.483 -0.004 1.00 97.56 346 VAL A N 1
ATOM 2593 C CA . VAL A 1 346 ? 17.690 -2.128 0.716 1.00 97.56 346 VAL A CA 1
ATOM 2594 C C . VAL A 1 346 ? 18.197 -1.254 1.865 1.00 97.56 346 VAL A C 1
ATOM 2596 O O . VAL A 1 346 ? 18.646 -1.774 2.888 1.00 97.56 346 VAL A O 1
ATOM 2599 N N . ASP A 1 347 ? 18.177 0.065 1.681 1.00 96.75 347 ASP A N 1
ATOM 2600 C CA . ASP A 1 347 ? 18.691 1.053 2.622 1.00 96.75 347 ASP A CA 1
ATOM 2601 C C . ASP A 1 347 ? 17.884 2.356 2.513 1.00 96.75 347 ASP A C 1
ATOM 2603 O O . ASP A 1 347 ? 18.136 3.203 1.653 1.00 96.75 347 ASP A O 1
ATOM 2607 N N . ASN A 1 348 ? 16.944 2.562 3.436 1.00 95.38 348 ASN A N 1
ATOM 2608 C CA . ASN A 1 348 ? 16.100 3.760 3.474 1.00 95.38 348 ASN A CA 1
ATOM 2609 C C . ASN A 1 348 ? 16.841 5.077 3.777 1.00 95.38 348 ASN A C 1
ATOM 2611 O O . ASN A 1 348 ? 16.212 6.138 3.837 1.00 95.38 348 ASN A O 1
ATOM 2615 N N . THR A 1 349 ? 18.167 5.043 3.958 1.00 96.19 349 THR A N 1
ATOM 2616 C CA . THR A 1 349 ? 19.004 6.252 3.997 1.00 96.19 349 THR A CA 1
ATOM 2617 C C . THR A 1 349 ? 19.396 6.760 2.607 1.00 96.19 349 THR A C 1
ATOM 2619 O O . THR A 1 349 ? 19.904 7.880 2.488 1.00 96.19 349 THR A O 1
ATOM 2622 N N . GLN A 1 350 ? 19.144 5.969 1.559 1.00 97.38 350 GLN A N 1
ATOM 2623 C CA . GLN A 1 350 ? 19.301 6.375 0.164 1.00 97.38 350 GLN A CA 1
ATOM 2624 C C . GLN A 1 350 ? 18.221 7.388 -0.255 1.00 97.38 350 GLN A C 1
ATOM 2626 O O . GLN A 1 350 ? 17.357 7.792 0.526 1.00 97.38 350 GLN A O 1
ATOM 2631 N N . ILE A 1 351 ? 18.291 7.852 -1.505 1.00 96.94 351 ILE A N 1
ATOM 2632 C CA . ILE A 1 351 ? 17.312 8.795 -2.057 1.00 96.94 351 ILE A CA 1
ATOM 2633 C C . ILE A 1 351 ? 15.927 8.141 -2.034 1.00 96.94 351 ILE A C 1
ATOM 2635 O O . ILE A 1 351 ? 15.728 7.100 -2.654 1.00 96.94 351 ILE A O 1
ATOM 2639 N N . ALA A 1 352 ? 14.979 8.769 -1.335 1.00 97.88 352 ALA A N 1
ATOM 2640 C CA . ALA A 1 352 ? 13.592 8.325 -1.320 1.00 97.88 352 ALA A CA 1
ATOM 2641 C C . ALA A 1 352 ? 12.983 8.436 -2.731 1.00 97.88 352 ALA A C 1
ATOM 2643 O O . ALA A 1 352 ? 13.063 9.520 -3.323 1.00 97.88 352 ALA A O 1
ATOM 2644 N N . PRO A 1 353 ? 12.366 7.365 -3.260 1.00 98.62 353 PRO A N 1
ATOM 2645 C CA . PRO A 1 353 ? 11.694 7.399 -4.550 1.00 98.62 353 PRO A CA 1
ATOM 2646 C C . PRO A 1 353 ? 10.554 8.415 -4.565 1.00 98.62 353 PRO A C 1
ATOM 2648 O O . PRO A 1 353 ? 9.836 8.593 -3.576 1.00 98.62 353 PRO A O 1
ATOM 2651 N N . SER A 1 354 ? 10.386 9.077 -5.703 1.00 98.31 354 SER A N 1
ATOM 2652 C CA . SER A 1 354 ? 9.265 9.972 -5.980 1.00 98.31 354 SER A CA 1
ATOM 2653 C C . SER A 1 354 ? 8.092 9.229 -6.629 1.00 98.31 354 SER A C 1
ATOM 2655 O O . SER A 1 354 ? 8.232 8.117 -7.133 1.00 98.31 354 SER A O 1
ATOM 2657 N N . ASP A 1 355 ? 6.927 9.872 -6.686 1.00 98.12 355 ASP A N 1
ATOM 2658 C CA . ASP A 1 355 ? 5.770 9.408 -7.461 1.00 98.12 355 ASP A CA 1
ATOM 2659 C C . ASP A 1 355 ? 6.100 9.258 -8.958 1.00 98.12 355 ASP A C 1
ATOM 2661 O O . ASP A 1 355 ? 5.609 8.347 -9.632 1.00 98.12 355 ASP A O 1
ATOM 2665 N N . THR A 1 356 ? 7.004 10.102 -9.468 1.00 98.00 356 THR A N 1
ATOM 2666 C CA . THR A 1 356 ? 7.524 9.996 -10.837 1.00 98.00 356 THR A CA 1
ATOM 2667 C C . THR A 1 356 ? 8.351 8.725 -11.030 1.00 98.00 356 THR A C 1
ATOM 2669 O O . THR A 1 356 ? 8.198 8.071 -12.060 1.00 98.00 356 THR A O 1
ATOM 2672 N N . ASP A 1 357 ? 9.169 8.328 -10.048 1.00 98.62 357 ASP A N 1
ATOM 2673 C CA . ASP A 1 357 ? 9.971 7.101 -10.142 1.00 98.62 357 ASP A CA 1
ATOM 2674 C C . ASP A 1 357 ? 9.082 5.861 -10.253 1.00 98.62 357 ASP A C 1
ATOM 2676 O O . ASP A 1 357 ? 9.284 5.037 -11.145 1.00 98.62 357 ASP A O 1
ATOM 2680 N N . TYR A 1 358 ? 8.046 5.766 -9.414 1.00 98.50 358 TYR A N 1
ATOM 2681 C CA . TYR A 1 358 ? 7.065 4.682 -9.492 1.00 98.50 358 TYR A CA 1
ATOM 2682 C C . TYR A 1 358 ? 6.288 4.687 -10.810 1.00 98.50 358 TYR A C 1
ATOM 2684 O O . TYR A 1 358 ? 6.091 3.633 -11.413 1.00 98.50 358 TYR A O 1
ATOM 2692 N N . THR A 1 359 ? 5.899 5.867 -11.298 1.00 97.75 359 THR A N 1
ATOM 2693 C CA . THR A 1 359 ? 5.204 5.999 -12.586 1.00 97.75 359 THR A CA 1
ATOM 2694 C C . THR A 1 359 ? 6.070 5.500 -13.745 1.00 97.75 359 THR A C 1
ATOM 2696 O O . THR A 1 359 ? 5.576 4.767 -14.599 1.00 97.75 359 THR A O 1
ATOM 2699 N N . ILE A 1 360 ? 7.361 5.851 -13.762 1.00 98.50 360 ILE A N 1
ATOM 2700 C CA . ILE A 1 360 ? 8.322 5.431 -14.793 1.00 98.50 360 ILE A CA 1
ATOM 2701 C C . ILE A 1 360 ? 8.509 3.906 -14.804 1.00 98.50 360 ILE A C 1
ATOM 2703 O O . ILE A 1 360 ? 8.556 3.299 -15.873 1.00 98.50 360 ILE A O 1
ATOM 2707 N N . VAL A 1 361 ? 8.575 3.260 -13.635 1.00 98.31 361 VAL A N 1
ATOM 2708 C CA . VAL A 1 361 ? 8.687 1.790 -13.555 1.00 98.31 361 VAL A CA 1
ATOM 2709 C C . VAL A 1 361 ? 7.344 1.068 -13.727 1.00 98.31 361 VAL A C 1
ATOM 2711 O O . VAL A 1 361 ? 7.267 -0.141 -13.541 1.00 98.31 361 VAL A O 1
ATOM 2714 N N . GLY A 1 362 ? 6.269 1.780 -14.079 1.00 96.94 362 GLY A N 1
ATOM 2715 C CA . GLY A 1 362 ? 4.966 1.180 -14.365 1.00 96.94 362 GLY A CA 1
ATOM 2716 C C . GLY A 1 362 ? 4.136 0.819 -13.127 1.00 96.94 362 GLY A C 1
ATOM 2717 O O . GLY A 1 362 ? 3.239 -0.022 -13.217 1.00 96.94 362 GLY A O 1
ATOM 2718 N N . VAL A 1 363 ? 4.399 1.430 -11.970 1.00 98.19 363 VAL A N 1
ATOM 2719 C CA . VAL A 1 363 ? 3.560 1.326 -10.765 1.00 98.19 363 VAL A CA 1
ATOM 2720 C C . VAL A 1 363 ? 2.582 2.504 -10.748 1.00 98.19 363 VAL A C 1
ATOM 2722 O O . VAL A 1 363 ? 2.867 3.591 -10.251 1.00 98.19 363 VAL A O 1
ATOM 2725 N N . SER A 1 364 ? 1.408 2.298 -11.346 1.00 95.38 364 SER A N 1
ATOM 2726 C CA . SER A 1 364 ? 0.371 3.329 -11.456 1.00 95.38 364 SER A CA 1
ATOM 2727 C C . SER A 1 364 ? -0.366 3.577 -10.138 1.00 95.38 364 SER A C 1
ATOM 2729 O O . SER A 1 364 ? -0.619 2.639 -9.386 1.00 95.38 364 SER A O 1
ATOM 2731 N N . GLY A 1 365 ? -0.831 4.811 -9.929 1.00 95.38 365 GLY A N 1
ATOM 2732 C CA . GLY A 1 365 ? -1.649 5.183 -8.769 1.00 95.38 365 GLY A CA 1
ATOM 2733 C C . GLY A 1 365 ? -0.850 5.725 -7.587 1.00 95.38 365 GLY A C 1
ATOM 2734 O O . GLY A 1 365 ? -1.459 6.101 -6.588 1.00 95.38 365 GLY A O 1
ATOM 2735 N N . VAL A 1 366 ? 0.478 5.803 -7.713 1.00 97.81 366 VAL A N 1
ATOM 2736 C CA . VAL A 1 366 ? 1.323 6.538 -6.769 1.00 97.81 366 VAL A CA 1
ATOM 2737 C C . VAL A 1 366 ? 1.190 8.037 -7.026 1.00 97.81 366 VAL A C 1
ATOM 2739 O O . VAL A 1 366 ? 1.285 8.484 -8.168 1.00 97.81 366 VAL A O 1
ATOM 2742 N N . ASP A 1 367 ? 0.965 8.809 -5.971 1.00 96.50 367 ASP A N 1
ATOM 2743 C CA . ASP A 1 367 ? 0.829 10.262 -6.013 1.00 96.50 367 ASP A CA 1
ATOM 2744 C C . ASP A 1 367 ? 1.438 10.915 -4.761 1.00 96.50 367 ASP A C 1
ATOM 2746 O O . ASP A 1 367 ? 2.025 10.258 -3.897 1.00 96.50 367 ASP A O 1
ATOM 2750 N N . THR A 1 368 ? 1.306 12.237 -4.649 1.00 95.19 368 THR A N 1
ATOM 2751 C CA . THR A 1 368 ? 1.848 12.997 -3.515 1.00 95.19 368 THR A CA 1
ATOM 2752 C C . THR A 1 368 ? 1.241 12.618 -2.167 1.00 95.19 368 THR A C 1
ATOM 2754 O O . THR A 1 368 ? 1.871 12.872 -1.141 1.00 95.19 368 THR A O 1
ATOM 2757 N N . ASP A 1 369 ? 0.041 12.037 -2.155 1.00 93.12 369 ASP A N 1
ATOM 2758 C CA . ASP A 1 369 ? -0.680 11.698 -0.932 1.00 93.12 369 ASP A CA 1
ATOM 2759 C C . ASP A 1 369 ? -0.280 10.308 -0.416 1.00 93.12 369 ASP A C 1
ATOM 2761 O O . ASP A 1 369 ? -0.330 10.070 0.791 1.00 93.12 369 ASP A O 1
ATOM 2765 N N . ASN A 1 370 ? 0.151 9.395 -1.298 1.00 95.62 370 ASN A N 1
ATOM 2766 C CA . ASN A 1 370 ? 0.470 8.010 -0.934 1.00 95.62 370 ASN A CA 1
ATOM 2767 C C . ASN A 1 370 ? 1.938 7.578 -1.147 1.00 95.62 370 ASN A C 1
ATOM 2769 O O . ASN A 1 370 ? 2.319 6.518 -0.649 1.00 95.62 370 ASN A O 1
ATOM 2773 N N . VAL A 1 371 ? 2.793 8.381 -1.797 1.00 97.62 371 VAL A N 1
ATOM 2774 C CA . VAL A 1 371 ? 4.197 8.003 -2.073 1.00 97.62 371 VAL A CA 1
ATOM 2775 C C . VAL A 1 371 ? 4.989 7.660 -0.807 1.00 97.62 371 VAL A C 1
ATOM 2777 O O . VAL A 1 371 ? 5.802 6.739 -0.815 1.00 97.62 371 VAL A O 1
ATOM 2780 N N . SER A 1 372 ? 4.726 8.341 0.314 1.00 96.25 372 SER A N 1
ATOM 2781 C CA . SER A 1 372 ? 5.394 8.034 1.587 1.00 96.25 372 SER A CA 1
ATOM 2782 C C . SER A 1 372 ? 4.998 6.665 2.141 1.00 96.25 372 SER A C 1
ATOM 2784 O O . SER A 1 372 ? 5.835 6.000 2.743 1.00 96.25 372 SER A O 1
ATOM 2786 N N . GLU A 1 373 ? 3.741 6.258 1.959 1.00 96.50 373 GLU A N 1
ATOM 2787 C CA . GLU A 1 373 ? 3.242 4.951 2.395 1.00 96.50 373 GLU A CA 1
ATOM 2788 C C . GLU A 1 373 ? 3.847 3.849 1.522 1.00 96.50 373 GLU A C 1
ATOM 2790 O O . GLU A 1 373 ? 4.377 2.872 2.037 1.00 96.50 373 GLU A O 1
ATOM 2795 N N . ILE A 1 374 ? 3.874 4.034 0.199 1.00 97.94 374 ILE A N 1
ATOM 2796 C CA . ILE A 1 374 ? 4.486 3.054 -0.709 1.00 97.94 374 ILE A CA 1
ATOM 2797 C C . ILE A 1 374 ? 5.990 2.926 -0.474 1.00 97.94 374 ILE A C 1
ATOM 2799 O O . ILE A 1 374 ? 6.489 1.806 -0.419 1.00 97.94 374 ILE A O 1
ATOM 2803 N N . ASN A 1 375 ? 6.700 4.032 -0.241 1.00 97.94 375 ASN A N 1
ATOM 2804 C CA . ASN A 1 375 ? 8.106 3.988 0.161 1.00 97.94 375 ASN A CA 1
ATOM 2805 C C . ASN A 1 375 ? 8.298 3.185 1.451 1.00 97.94 375 ASN A C 1
ATOM 2807 O O . ASN A 1 375 ? 9.175 2.325 1.503 1.00 97.94 375 ASN A O 1
ATOM 2811 N N . GLN A 1 376 ? 7.454 3.408 2.462 1.00 96.88 376 GLN A N 1
ATOM 2812 C CA . GLN A 1 376 ? 7.499 2.627 3.695 1.00 96.88 376 GLN A CA 1
ATOM 2813 C C . GLN A 1 376 ? 7.265 1.134 3.429 1.00 96.88 376 GLN A C 1
ATOM 2815 O O . GLN A 1 376 ? 8.005 0.313 3.957 1.00 96.88 376 GLN A O 1
ATOM 2820 N N . GLN A 1 377 ? 6.291 0.767 2.592 1.00 97.81 377 GLN A N 1
ATOM 2821 C CA . GLN A 1 377 ? 6.042 -0.640 2.257 1.00 97.81 377 GLN A CA 1
ATOM 2822 C C . GLN A 1 377 ? 7.213 -1.282 1.505 1.00 97.81 377 GLN A C 1
ATOM 2824 O O . GLN A 1 377 ? 7.583 -2.418 1.799 1.00 97.81 377 GLN A O 1
ATOM 2829 N N . VAL A 1 378 ? 7.807 -0.560 0.554 1.00 97.94 378 VAL A N 1
ATOM 2830 C CA . VAL A 1 378 ? 8.968 -1.021 -0.217 1.00 97.94 378 VAL A CA 1
ATOM 2831 C C . VAL A 1 378 ? 10.180 -1.262 0.685 1.00 97.94 378 VAL A C 1
ATOM 2833 O O . VAL A 1 378 ? 10.858 -2.274 0.513 1.00 97.94 378 VAL A O 1
ATOM 2836 N N . ASP A 1 379 ? 10.417 -0.391 1.665 1.00 97.94 379 ASP A N 1
ATOM 2837 C CA . ASP A 1 379 ? 11.478 -0.534 2.669 1.00 97.94 379 ASP A CA 1
ATOM 2838 C C . ASP A 1 379 ? 11.185 -1.664 3.672 1.00 97.94 379 ASP A C 1
ATOM 2840 O O . ASP A 1 379 ? 11.931 -2.642 3.750 1.00 97.94 379 ASP A O 1
ATOM 2844 N N . GLU A 1 380 ? 10.056 -1.591 4.392 1.00 95.94 380 GLU A N 1
ATOM 2845 C CA . GLU A 1 380 ? 9.692 -2.536 5.463 1.00 95.94 380 GLU A CA 1
ATOM 2846 C C . GLU A 1 380 ? 9.636 -3.989 4.974 1.00 95.94 380 GLU A C 1
ATOM 2848 O O . GLU A 1 380 ? 9.956 -4.911 5.730 1.00 95.94 380 GLU A O 1
ATOM 2853 N N . GLN A 1 381 ? 9.221 -4.197 3.722 1.00 96.38 381 GLN A N 1
ATOM 2854 C CA . GLN A 1 381 ? 9.100 -5.520 3.112 1.00 96.38 381 GLN A CA 1
ATOM 2855 C C . GLN A 1 381 ? 10.258 -5.857 2.153 1.00 96.38 381 GLN A C 1
ATOM 2857 O O . GLN A 1 381 ? 10.272 -6.955 1.592 1.00 96.38 381 GLN A O 1
ATOM 2862 N N . SER A 1 382 ? 11.227 -4.951 1.969 1.00 97.19 382 SER A N 1
ATOM 2863 C CA . SER A 1 382 ? 12.367 -5.096 1.047 1.00 97.19 382 SER A CA 1
ATOM 2864 C C . SER A 1 382 ? 11.947 -5.501 -0.375 1.00 97.19 382 SER A C 1
ATOM 2866 O O . SER A 1 382 ? 12.426 -6.489 -0.941 1.00 97.19 382 SER A O 1
ATOM 2868 N N . ILE A 1 383 ? 11.009 -4.752 -0.955 1.00 97.38 383 ILE A N 1
ATOM 2869 C CA . ILE A 1 383 ? 10.407 -5.056 -2.257 1.00 97.38 383 ILE A CA 1
ATOM 2870 C C . ILE A 1 383 ? 11.341 -4.607 -3.383 1.00 97.38 383 ILE A C 1
ATOM 2872 O O . ILE A 1 383 ? 11.541 -3.417 -3.602 1.00 97.38 383 ILE A O 1
ATOM 2876 N N . LEU A 1 384 ? 11.878 -5.569 -4.136 1.00 97.25 384 LEU A N 1
ATOM 2877 C CA . LEU A 1 384 ? 12.814 -5.307 -5.241 1.00 97.25 384 LEU A CA 1
ATOM 2878 C C . LEU A 1 384 ? 12.219 -5.512 -6.640 1.00 97.25 384 LEU A C 1
ATOM 2880 O O . LEU A 1 384 ? 12.845 -5.106 -7.613 1.00 97.25 384 LEU A O 1
ATOM 2884 N N . VAL A 1 385 ? 11.042 -6.140 -6.723 1.00 97.56 385 VAL A N 1
ATOM 2885 C CA . VAL A 1 385 ? 10.395 -6.578 -7.972 1.00 97.56 385 VAL A CA 1
ATOM 2886 C C . VAL A 1 385 ? 9.188 -5.696 -8.267 1.00 97.56 385 VAL A C 1
ATOM 2888 O O . VAL A 1 385 ? 8.351 -5.484 -7.384 1.00 97.56 385 VAL A O 1
ATOM 2891 N N . VAL A 1 386 ? 9.071 -5.212 -9.505 1.00 98.00 386 VAL A N 1
ATOM 2892 C CA . VAL A 1 386 ? 8.047 -4.224 -9.899 1.00 98.00 386 VAL A CA 1
ATOM 2893 C C . VAL A 1 386 ? 6.625 -4.766 -9.729 1.00 98.00 386 VAL A C 1
ATOM 2895 O O . VAL A 1 386 ? 5.762 -4.073 -9.189 1.00 98.00 386 VAL A O 1
ATOM 2898 N N . ASP A 1 387 ? 6.375 -6.022 -10.103 1.00 97.62 387 ASP A N 1
ATOM 2899 C CA . ASP A 1 387 ? 5.049 -6.642 -9.956 1.00 97.62 387 ASP A CA 1
ATOM 2900 C C . ASP A 1 387 ? 4.563 -6.685 -8.506 1.00 97.62 387 ASP A C 1
ATOM 2902 O O . ASP A 1 387 ? 3.385 -6.451 -8.230 1.00 97.62 387 ASP A O 1
ATOM 2906 N N . VAL A 1 388 ? 5.475 -6.901 -7.556 1.00 97.94 388 VAL A N 1
ATOM 2907 C CA . VAL A 1 388 ? 5.137 -6.890 -6.129 1.00 97.94 388 VAL A CA 1
ATOM 2908 C C . VAL A 1 388 ? 4.774 -5.473 -5.676 1.00 97.94 388 VAL A C 1
ATOM 2910 O O . VAL A 1 388 ? 3.825 -5.302 -4.911 1.00 97.94 388 VAL A O 1
ATOM 2913 N N . MET A 1 389 ? 5.454 -4.441 -6.190 1.00 98.25 389 MET A N 1
ATOM 2914 C CA . MET A 1 389 ? 5.090 -3.043 -5.914 1.00 98.25 389 MET A CA 1
ATOM 2915 C C . MET A 1 389 ? 3.693 -2.707 -6.450 1.00 98.25 389 MET A C 1
ATOM 2917 O O . MET A 1 389 ? 2.921 -2.034 -5.766 1.00 98.25 389 MET A O 1
ATOM 2921 N N . ARG A 1 390 ? 3.332 -3.204 -7.643 1.00 98.19 390 ARG A N 1
ATOM 2922 C CA . ARG A 1 390 ? 1.982 -3.037 -8.214 1.00 98.19 390 ARG A CA 1
ATOM 2923 C C . ARG A 1 390 ? 0.918 -3.714 -7.358 1.00 98.19 390 ARG A C 1
ATOM 2925 O O . ARG A 1 390 ? -0.124 -3.117 -7.099 1.00 98.19 390 ARG A O 1
ATOM 2932 N N . ASP A 1 391 ? 1.189 -4.930 -6.891 1.00 97.94 391 ASP A N 1
ATOM 2933 C CA . ASP A 1 391 ? 0.300 -5.678 -5.999 1.00 97.94 391 ASP A CA 1
ATOM 2934 C C . ASP A 1 391 ? 0.059 -4.952 -4.665 1.00 97.94 391 ASP A C 1
ATOM 2936 O O . ASP A 1 391 ? -1.079 -4.876 -4.182 1.00 97.94 391 ASP A O 1
ATOM 2940 N N . VAL A 1 392 ? 1.119 -4.385 -4.083 1.00 98.19 392 VAL A N 1
ATOM 2941 C CA . VAL A 1 392 ? 1.044 -3.548 -2.879 1.00 98.19 392 VAL A CA 1
ATOM 2942 C C . VAL A 1 392 ? 0.233 -2.287 -3.149 1.00 98.19 392 VAL A C 1
ATOM 2944 O O . VAL A 1 392 ? -0.712 -2.006 -2.412 1.00 98.19 392 VAL A O 1
ATOM 2947 N N . MET A 1 393 ? 0.533 -1.561 -4.229 1.00 98.06 393 MET A N 1
ATOM 2948 C CA . MET A 1 393 ? -0.181 -0.334 -4.588 1.00 98.06 393 MET A CA 1
ATOM 2949 C C . MET A 1 393 ? -1.673 -0.591 -4.826 1.00 98.06 393 MET A C 1
ATOM 2951 O O . MET A 1 393 ? -2.516 0.161 -4.338 1.00 98.06 393 MET A O 1
ATOM 2955 N N . ALA A 1 394 ? -2.027 -1.681 -5.509 1.00 97.94 394 ALA A N 1
ATOM 2956 C CA . ALA A 1 394 ? -3.421 -2.072 -5.700 1.00 97.94 394 ALA A CA 1
ATOM 2957 C C . ALA A 1 394 ? -4.140 -2.285 -4.356 1.00 97.94 394 ALA A C 1
ATOM 2959 O O . ALA A 1 394 ? -5.247 -1.783 -4.169 1.00 97.94 394 ALA A O 1
ATOM 2960 N N . SER A 1 395 ? -3.487 -2.949 -3.398 1.00 97.88 395 SER A N 1
ATOM 2961 C CA . SER A 1 395 ? -4.037 -3.193 -2.056 1.00 97.88 395 SER A CA 1
ATOM 2962 C C . SER A 1 395 ? -4.196 -1.891 -1.256 1.00 97.88 395 SER A C 1
ATOM 2964 O O . SER A 1 395 ? -5.229 -1.677 -0.618 1.00 97.88 395 SER A O 1
ATOM 2966 N N . VAL A 1 396 ? -3.213 -0.980 -1.339 1.00 97.25 396 VAL A N 1
ATOM 2967 C CA . VAL A 1 396 ? -3.305 0.370 -0.753 1.00 97.25 396 VAL A CA 1
ATOM 2968 C C . VAL A 1 396 ? -4.509 1.123 -1.328 1.00 97.25 396 VAL A C 1
ATOM 2970 O O . VAL A 1 396 ? -5.288 1.696 -0.567 1.00 97.25 396 VAL A O 1
ATOM 2973 N N . LEU A 1 397 ? -4.716 1.100 -2.649 1.00 96.75 397 LEU A N 1
ATOM 2974 C CA . LEU A 1 397 ? -5.861 1.769 -3.280 1.00 96.75 397 LEU A CA 1
ATOM 2975 C C . LEU A 1 397 ? -7.202 1.148 -2.876 1.00 96.75 397 LEU A C 1
ATOM 2977 O O . LEU A 1 397 ? -8.136 1.895 -2.572 1.00 96.75 397 LEU A O 1
ATOM 2981 N N . THR A 1 398 ? -7.310 -0.183 -2.829 1.00 97.44 398 THR A N 1
ATOM 2982 C CA . THR A 1 398 ? -8.524 -0.880 -2.363 1.00 97.44 398 THR A CA 1
ATOM 2983 C C . THR A 1 398 ? -8.909 -0.415 -0.962 1.00 97.44 398 THR A C 1
ATOM 2985 O O . THR A 1 398 ? -10.044 -0.004 -0.731 1.00 97.44 398 THR A O 1
ATOM 2988 N N . ILE A 1 399 ? -7.948 -0.386 -0.037 1.00 97.25 399 ILE A N 1
ATOM 2989 C CA . ILE A 1 399 ? -8.180 0.076 1.333 1.00 97.25 399 ILE A CA 1
ATOM 2990 C C . ILE A 1 399 ? -8.575 1.552 1.373 1.00 97.25 399 ILE A C 1
ATOM 2992 O O . ILE A 1 399 ? -9.579 1.886 1.996 1.00 97.25 399 ILE A O 1
ATOM 2996 N N . ARG A 1 400 ? -7.823 2.437 0.706 1.00 96.25 400 ARG A N 1
ATOM 2997 C CA . ARG A 1 400 ? -8.086 3.888 0.728 1.00 96.25 400 ARG A CA 1
ATOM 2998 C C . ARG A 1 400 ? -9.471 4.221 0.184 1.00 96.25 400 ARG A C 1
ATOM 3000 O O . ARG A 1 400 ? -10.205 5.004 0.785 1.00 96.25 400 ARG A O 1
ATOM 3007 N N . THR A 1 401 ? -9.840 3.611 -0.940 1.00 96.12 401 THR A N 1
ATOM 3008 C CA . THR A 1 401 ? -11.147 3.839 -1.565 1.00 96.12 401 THR A CA 1
ATOM 3009 C C . THR A 1 401 ? -12.278 3.326 -0.680 1.00 96.12 401 THR A C 1
ATOM 3011 O O . THR A 1 401 ? -13.215 4.078 -0.417 1.00 96.12 401 THR A O 1
ATOM 3014 N N . TYR A 1 402 ? -12.151 2.120 -0.126 1.00 97.94 402 TYR A N 1
ATOM 3015 C CA . TYR A 1 402 ? -13.139 1.558 0.790 1.00 97.94 402 TYR A CA 1
ATOM 3016 C C . TYR A 1 402 ? -13.261 2.328 2.115 1.00 97.94 402 TYR A C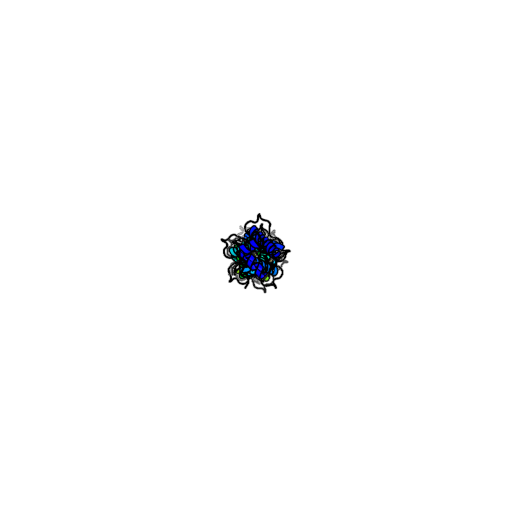 1
ATOM 3018 O O . TYR A 1 402 ? -14.372 2.544 2.594 1.00 97.94 402 TYR A O 1
ATOM 3026 N N . ALA A 1 403 ? -12.148 2.796 2.691 1.00 97.31 403 ALA A N 1
ATOM 3027 C CA . ALA A 1 403 ? -12.149 3.617 3.903 1.00 97.31 403 ALA A CA 1
ATOM 3028 C C . ALA A 1 403 ? -12.928 4.928 3.710 1.00 97.31 403 ALA A C 1
ATOM 3030 O O . ALA A 1 403 ? -13.571 5.408 4.639 1.00 97.31 403 ALA A O 1
ATOM 3031 N N . SER A 1 404 ? -12.882 5.499 2.501 1.00 95.62 404 SER A N 1
ATOM 3032 C CA . SER A 1 404 ? -13.610 6.724 2.152 1.00 95.62 404 SER A CA 1
ATOM 3033 C C . SER A 1 404 ? -15.067 6.499 1.722 1.00 95.62 404 SER A C 1
ATOM 3035 O O . SER A 1 404 ? -15.889 7.410 1.841 1.00 95.62 404 SER A O 1
ATOM 3037 N N . ASP A 1 405 ? -15.388 5.309 1.207 1.00 95.44 405 ASP A N 1
ATOM 3038 C CA . ASP A 1 405 ? -16.694 4.946 0.657 1.00 95.44 405 ASP A CA 1
ATOM 3039 C C . ASP A 1 405 ? -16.911 3.424 0.745 1.00 95.44 405 ASP A C 1
ATOM 3041 O O . ASP A 1 405 ? -16.450 2.655 -0.102 1.00 95.44 405 ASP A O 1
ATOM 3045 N N . ASN A 1 406 ? -17.684 2.974 1.737 1.00 94.19 406 ASN A N 1
ATOM 3046 C CA . ASN A 1 406 ? -18.006 1.553 1.918 1.00 94.19 406 ASN A CA 1
ATOM 3047 C C . ASN A 1 406 ? -18.922 0.941 0.849 1.00 94.19 406 ASN A C 1
ATOM 3049 O O . ASN A 1 406 ? -19.295 -0.228 0.973 1.00 94.19 406 ASN A O 1
ATOM 3053 N N . THR A 1 407 ? -19.313 1.694 -0.182 1.00 95.81 407 THR A N 1
ATOM 3054 C CA . THR A 1 407 ? -19.953 1.112 -1.368 1.00 95.81 407 THR A CA 1
ATOM 3055 C C . THR A 1 407 ? -18.940 0.524 -2.353 1.00 95.81 407 THR A C 1
ATOM 3057 O O . THR A 1 407 ? -19.332 -0.244 -3.237 1.00 95.81 407 THR A O 1
ATOM 3060 N N . GLN A 1 408 ? -17.650 0.840 -2.188 1.00 96.56 408 GLN A N 1
ATOM 3061 C CA . GLN A 1 408 ? -16.551 0.228 -2.932 1.00 96.56 408 GLN A CA 1
ATOM 3062 C C . GLN A 1 408 ? -16.277 -1.209 -2.458 1.00 96.56 408 GLN A C 1
ATOM 3064 O O . GLN A 1 408 ? -16.838 -1.687 -1.468 1.00 96.56 408 GLN A O 1
ATOM 3069 N N . ALA A 1 409 ? -15.422 -1.927 -3.190 1.00 94.81 409 ALA A N 1
ATOM 3070 C CA . ALA A 1 409 ? -15.032 -3.285 -2.825 1.00 94.81 409 ALA A CA 1
ATOM 3071 C C . ALA A 1 409 ? -14.333 -3.295 -1.457 1.00 94.81 409 ALA A C 1
ATOM 3073 O O . ALA A 1 409 ? -13.362 -2.571 -1.248 1.00 94.81 409 ALA A O 1
ATOM 3074 N N . ALA A 1 410 ? -14.833 -4.116 -0.532 1.00 97.00 410 ALA A N 1
ATOM 3075 C CA . ALA A 1 410 ? -14.203 -4.285 0.769 1.00 97.00 410 ALA A CA 1
ATOM 3076 C C . ALA A 1 410 ? -12.856 -5.016 0.625 1.00 97.00 410 ALA A C 1
ATOM 3078 O O . ALA A 1 410 ? -12.800 -5.985 -0.137 1.00 97.00 410 ALA A O 1
ATOM 3079 N N . PRO A 1 411 ? -11.814 -4.617 1.377 1.00 98.25 411 PRO A N 1
ATOM 3080 C CA . PRO A 1 411 ? -10.536 -5.315 1.391 1.00 98.25 411 PRO A CA 1
ATOM 3081 C C . PRO A 1 411 ? -10.696 -6.798 1.734 1.00 98.25 411 PRO A C 1
ATOM 3083 O O . PRO A 1 411 ? -11.412 -7.173 2.671 1.00 98.25 411 PRO A O 1
ATOM 3086 N N . GLU A 1 412 ? -10.016 -7.654 0.986 1.00 98.00 412 GLU A N 1
ATOM 3087 C CA . GLU A 1 412 ? -9.951 -9.090 1.216 1.00 98.00 412 GLU A CA 1
ATOM 3088 C C . GLU A 1 412 ? -8.718 -9.452 2.056 1.00 98.00 412 GLU A C 1
ATOM 3090 O O . GLU A 1 412 ? -7.771 -8.681 2.188 1.00 98.00 412 GLU A O 1
ATOM 3095 N N . LEU A 1 413 ? -8.673 -10.678 2.592 1.00 97.75 413 LEU A N 1
ATOM 3096 C CA . LEU A 1 413 ? -7.515 -11.167 3.360 1.00 97.75 413 LEU A CA 1
ATOM 3097 C C . LEU A 1 413 ? -6.185 -11.049 2.582 1.00 97.75 413 LEU A C 1
ATOM 3099 O O . LEU A 1 413 ? -5.126 -10.831 3.176 1.00 97.75 413 LEU A O 1
ATOM 3103 N N . ALA A 1 414 ? -6.243 -11.193 1.255 1.00 97.44 414 ALA A N 1
ATOM 3104 C CA . ALA A 1 414 ? -5.083 -11.057 0.383 1.00 97.44 414 ALA A CA 1
ATOM 3105 C C . ALA A 1 414 ? -4.505 -9.631 0.392 1.00 97.44 414 ALA A C 1
ATOM 3107 O O . ALA A 1 414 ? -3.283 -9.498 0.386 1.00 97.44 414 ALA A O 1
ATOM 3108 N N . ASP A 1 415 ? -5.346 -8.595 0.477 1.00 98.38 415 ASP A N 1
ATOM 3109 C CA . ASP A 1 415 ? -4.902 -7.196 0.504 1.00 98.38 415 ASP A CA 1
ATOM 3110 C C . ASP A 1 415 ? -4.078 -6.917 1.768 1.00 98.38 415 ASP A C 1
ATOM 3112 O O . ASP A 1 415 ? -2.957 -6.422 1.694 1.00 98.38 415 ASP A O 1
ATOM 3116 N N . PHE A 1 416 ? -4.568 -7.341 2.938 1.00 98.19 416 PHE A N 1
ATOM 3117 C CA . PHE A 1 416 ? -3.826 -7.215 4.201 1.00 98.19 416 PHE A CA 1
ATOM 3118 C C . PHE A 1 416 ? -2.503 -7.988 4.178 1.00 98.19 416 PHE A C 1
ATOM 3120 O O . PHE A 1 416 ? -1.490 -7.498 4.676 1.00 98.19 416 PHE A O 1
ATOM 3127 N N . THR A 1 417 ? -2.495 -9.175 3.562 1.00 96.62 417 THR A N 1
ATOM 3128 C CA . THR A 1 417 ? -1.287 -10.004 3.439 1.00 96.62 417 THR A CA 1
ATOM 3129 C C . THR A 1 417 ? -0.230 -9.330 2.562 1.00 96.62 417 THR A C 1
ATOM 3131 O O . THR A 1 417 ? 0.938 -9.312 2.942 1.00 96.62 417 THR A O 1
ATOM 3134 N N . LYS A 1 418 ? -0.626 -8.740 1.425 1.00 97.25 418 LYS A N 1
ATOM 3135 C CA . LYS A 1 418 ? 0.273 -7.981 0.534 1.00 97.25 418 LYS A CA 1
ATOM 3136 C C . LYS A 1 418 ? 0.867 -6.745 1.222 1.00 97.25 418 LYS A C 1
ATOM 3138 O O . LYS A 1 418 ? 1.992 -6.363 0.933 1.00 97.25 418 LYS A O 1
ATOM 3143 N N . LEU A 1 419 ? 0.146 -6.153 2.170 1.00 97.38 419 LEU A N 1
ATOM 3144 C CA . LEU A 1 419 ? 0.602 -5.007 2.971 1.00 97.38 419 LEU A CA 1
ATOM 3145 C C . LEU A 1 419 ? 1.390 -5.409 4.231 1.00 97.38 419 LEU A C 1
ATOM 3147 O O . LEU A 1 419 ? 1.642 -4.582 5.109 1.00 97.38 419 LEU A O 1
ATOM 3151 N N . GLY A 1 420 ? 1.719 -6.696 4.383 1.00 95.81 420 GLY A N 1
ATOM 3152 C CA . GLY A 1 420 ? 2.432 -7.205 5.554 1.00 95.81 420 GLY A CA 1
ATOM 3153 C C . GLY A 1 420 ? 1.650 -7.082 6.871 1.00 95.81 420 GLY A C 1
ATOM 3154 O O . GLY A 1 420 ? 2.237 -7.177 7.952 1.00 95.81 420 GLY A O 1
ATOM 3155 N N . ILE A 1 421 ? 0.331 -6.865 6.826 1.00 97.56 421 ILE A N 1
ATOM 3156 C CA . ILE A 1 421 ? -0.515 -6.775 8.020 1.00 97.56 421 ILE A CA 1
ATOM 3157 C C . ILE A 1 421 ? -0.863 -8.195 8.476 1.00 97.56 421 ILE A C 1
ATOM 3159 O O . ILE A 1 421 ? -1.737 -8.867 7.928 1.00 97.56 421 ILE A O 1
ATOM 3163 N N . SER A 1 422 ? -0.169 -8.656 9.515 1.00 94.31 422 SER A N 1
ATOM 3164 C CA . SER A 1 422 ? -0.445 -9.946 10.153 1.00 94.31 422 SER A CA 1
ATOM 3165 C C . SER A 1 422 ? -1.603 -9.869 11.156 1.00 94.31 422 SER A C 1
ATOM 3167 O O . SER A 1 422 ? -1.930 -8.805 11.678 1.00 94.31 422 SER A O 1
ATOM 3169 N N . GLY A 1 423 ? -2.227 -11.015 11.442 1.00 95.06 423 GLY A N 1
ATOM 3170 C CA . GLY A 1 423 ? -3.300 -11.115 12.435 1.00 95.06 423 GLY A CA 1
ATOM 3171 C C . GLY A 1 423 ? -4.704 -10.816 11.902 1.00 95.06 423 GLY A C 1
ATOM 3172 O O . GLY A 1 423 ? -5.645 -10.812 12.692 1.00 95.06 423 GLY A O 1
ATOM 3173 N N . VAL A 1 424 ? -4.867 -10.599 10.595 1.00 97.94 424 VAL A N 1
ATOM 3174 C CA . VAL A 1 424 ? -6.178 -10.629 9.929 1.00 97.94 424 VAL A CA 1
ATOM 3175 C C . VAL A 1 424 ? -6.503 -12.074 9.544 1.00 97.94 424 VAL A C 1
ATOM 3177 O O . VAL A 1 424 ? -5.670 -12.779 8.981 1.00 97.94 424 VAL A O 1
ATOM 3180 N N . ASP A 1 425 ? -7.703 -12.535 9.874 1.00 95.81 425 ASP A N 1
ATOM 3181 C CA . ASP A 1 425 ? -8.217 -13.873 9.609 1.00 95.81 425 ASP A CA 1
ATOM 3182 C C . ASP A 1 425 ? -9.714 -13.820 9.254 1.00 95.81 425 ASP A C 1
ATOM 3184 O O . ASP A 1 425 ? -10.367 -12.781 9.339 1.00 95.81 425 ASP A O 1
ATOM 3188 N N . ALA A 1 426 ? -10.286 -14.941 8.802 1.00 94.44 426 ALA A N 1
ATOM 3189 C CA . ALA A 1 426 ? -11.701 -14.973 8.421 1.00 94.44 426 ALA A CA 1
ATOM 3190 C C . ALA A 1 426 ? -12.662 -14.565 9.568 1.00 94.44 426 ALA A C 1
ATOM 3192 O O . ALA A 1 426 ? -13.630 -13.857 9.284 1.00 94.44 426 ALA A O 1
ATOM 3193 N N . PRO A 1 427 ? -12.428 -14.958 10.839 1.00 92.94 427 PRO A N 1
ATOM 3194 C CA . PRO A 1 427 ? -13.224 -14.480 11.970 1.00 92.94 427 PRO A CA 1
ATOM 3195 C C . PRO A 1 427 ? -13.215 -12.963 12.205 1.00 92.94 427 PRO A C 1
ATOM 3197 O O . PRO A 1 427 ? -14.249 -12.431 12.608 1.00 92.94 427 PRO A O 1
ATOM 3200 N N . ASN A 1 428 ? -12.092 -12.265 11.993 1.00 95.06 428 ASN A N 1
ATOM 3201 C CA . ASN A 1 428 ? -11.982 -10.836 12.315 1.00 95.06 428 ASN A CA 1
ATOM 3202 C C . ASN A 1 428 ? -12.068 -9.879 11.111 1.00 95.06 428 ASN A C 1
ATOM 3204 O O . ASN A 1 428 ? -12.311 -8.690 11.320 1.00 95.06 428 ASN A O 1
ATOM 3208 N N . LEU A 1 429 ? -11.954 -10.379 9.875 1.00 96.94 429 LEU A N 1
ATOM 3209 C CA . LEU A 1 429 ? -11.940 -9.578 8.644 1.00 96.94 429 LEU A CA 1
ATOM 3210 C C . LEU A 1 429 ? -13.127 -8.609 8.537 1.00 96.94 429 LEU A C 1
ATOM 3212 O O . LEU A 1 429 ? -12.944 -7.431 8.243 1.00 96.94 429 LEU A O 1
ATOM 3216 N N . ALA A 1 430 ? -14.346 -9.084 8.811 1.00 96.12 430 ALA A N 1
ATOM 3217 C CA . ALA A 1 430 ? -15.545 -8.252 8.710 1.00 96.12 430 ALA A CA 1
ATOM 3218 C C . ALA A 1 430 ? -15.532 -7.088 9.716 1.00 96.12 430 ALA A C 1
ATOM 3220 O O . ALA A 1 430 ? -15.886 -5.969 9.357 1.00 96.12 430 ALA A O 1
ATOM 3221 N N . ALA A 1 431 ? -15.082 -7.338 10.949 1.00 96.12 431 ALA A N 1
ATOM 3222 C CA . ALA A 1 431 ? -14.990 -6.311 11.984 1.00 96.12 431 ALA A CA 1
ATOM 3223 C C . ALA A 1 431 ? -13.882 -5.292 11.676 1.00 96.12 431 ALA A C 1
ATOM 3225 O O . ALA A 1 431 ? -14.077 -4.096 11.877 1.00 96.12 431 ALA A O 1
ATOM 3226 N N . ILE A 1 432 ? -12.742 -5.748 11.145 1.00 98.12 432 ILE A N 1
ATOM 3227 C CA . ILE A 1 432 ? -11.648 -4.868 10.713 1.00 98.12 432 ILE A CA 1
ATOM 3228 C C . ILE A 1 432 ? -12.117 -3.970 9.566 1.00 98.12 432 ILE A C 1
ATOM 3230 O O . ILE A 1 432 ? -11.970 -2.756 9.656 1.00 98.12 432 ILE A O 1
ATOM 3234 N N . ASN A 1 433 ? -12.755 -4.532 8.536 1.00 97.81 433 ASN A N 1
ATOM 3235 C CA . ASN A 1 433 ? -13.317 -3.752 7.432 1.00 97.81 433 ASN A CA 1
ATOM 3236 C C . ASN A 1 433 ? -14.395 -2.771 7.912 1.00 97.81 433 ASN A C 1
ATOM 3238 O O . ASN A 1 433 ? -14.462 -1.636 7.445 1.00 97.81 433 ASN A O 1
ATOM 3242 N N . GLU A 1 434 ? -15.243 -3.163 8.859 1.00 96.50 434 GLU A N 1
ATOM 3243 C CA . GLU A 1 434 ? -16.211 -2.238 9.443 1.00 96.50 434 GLU A CA 1
ATOM 3244 C C . GLU A 1 434 ? -15.509 -1.050 10.121 1.00 96.50 434 GLU A C 1
ATOM 3246 O O . GLU A 1 434 ? -15.895 0.096 9.890 1.00 96.50 434 GLU A O 1
ATOM 3251 N N . GLN A 1 435 ? -14.448 -1.296 10.897 1.00 97.75 435 GLN A N 1
ATOM 3252 C CA . GLN A 1 435 ? -13.689 -0.230 11.559 1.00 97.75 435 GLN A CA 1
ATOM 3253 C C . GLN A 1 435 ? -12.884 0.641 10.594 1.00 97.75 435 GLN A C 1
ATOM 3255 O O . GLN A 1 435 ? -12.864 1.854 10.782 1.00 97.75 435 GLN A O 1
ATOM 3260 N N . ILE A 1 436 ? -12.294 0.067 9.540 1.00 98.00 436 ILE A N 1
ATOM 3261 C CA . ILE A 1 436 ? -11.619 0.827 8.476 1.00 98.00 436 ILE A CA 1
ATOM 3262 C C . ILE A 1 436 ? -12.553 1.893 7.904 1.00 98.00 436 ILE A C 1
ATOM 3264 O O . ILE A 1 436 ? -12.157 3.045 7.769 1.00 98.00 436 ILE A O 1
ATOM 3268 N N . ASN A 1 437 ? -13.806 1.531 7.627 1.00 97.38 437 ASN A N 1
ATOM 3269 C CA . ASN A 1 437 ? -14.799 2.479 7.135 1.00 97.38 437 ASN A CA 1
ATOM 3270 C C . ASN A 1 437 ? -15.294 3.442 8.228 1.00 97.38 437 ASN A C 1
ATOM 3272 O O . ASN A 1 437 ? -15.351 4.645 8.005 1.00 97.38 437 ASN A O 1
ATOM 3276 N N . LEU A 1 438 ? -15.671 2.943 9.412 1.00 95.75 438 LEU A N 1
ATOM 3277 C CA . LEU A 1 438 ? -16.240 3.793 10.471 1.00 95.75 438 LEU A CA 1
ATOM 3278 C C . LEU A 1 438 ? -15.260 4.859 10.976 1.00 95.75 438 LEU A C 1
ATOM 3280 O O . LEU A 1 438 ? -15.696 5.932 11.391 1.00 95.75 438 LEU A O 1
ATOM 3284 N N . GLN A 1 439 ? -13.964 4.551 10.959 1.00 96.50 439 GLN A N 1
ATOM 3285 C CA . GLN A 1 439 ? -12.900 5.444 11.411 1.00 96.50 439 GLN A CA 1
ATOM 3286 C C . GLN A 1 439 ? -12.133 6.102 10.250 1.00 96.50 439 GLN A C 1
ATOM 3288 O O . GLN A 1 439 ? -11.221 6.887 10.504 1.00 96.50 439 GLN A O 1
ATOM 3293 N N . THR A 1 440 ? -12.490 5.806 8.993 1.00 97.00 440 THR A N 1
ATOM 3294 C CA . THR A 1 440 ? -11.811 6.302 7.781 1.00 97.00 440 THR A CA 1
ATOM 3295 C C . THR A 1 440 ? -10.299 6.019 7.796 1.00 97.00 440 THR A C 1
ATOM 3297 O O . THR A 1 440 ? -9.481 6.906 7.557 1.00 97.00 440 THR A O 1
ATOM 3300 N N . LEU A 1 441 ? -9.903 4.784 8.122 1.00 97.06 441 LEU A N 1
ATOM 3301 C CA . LEU A 1 441 ? -8.492 4.390 8.204 1.00 97.06 441 LEU A CA 1
ATOM 3302 C C . LEU A 1 441 ? -7.925 4.138 6.804 1.00 97.06 441 LEU A C 1
ATOM 3304 O O . LEU A 1 441 ? -8.126 3.075 6.226 1.00 97.06 441 LEU A O 1
ATOM 3308 N N . ASP A 1 442 ? -7.195 5.109 6.265 1.00 94.75 442 ASP A N 1
ATOM 3309 C CA . ASP A 1 442 ? -6.690 5.099 4.889 1.00 94.75 442 ASP A CA 1
ATOM 3310 C C . ASP A 1 442 ? -5.163 4.879 4.786 1.00 94.75 442 ASP A C 1
ATOM 3312 O O . ASP A 1 442 ? -4.589 4.981 3.701 1.00 94.75 442 ASP A O 1
ATOM 3316 N N . THR A 1 443 ? -4.490 4.557 5.896 1.00 95.44 443 THR A N 1
ATOM 3317 C CA . THR A 1 443 ? -3.042 4.267 5.949 1.00 95.44 443 THR A CA 1
ATOM 3318 C C . THR A 1 443 ? -2.780 2.863 6.484 1.00 95.44 443 THR A C 1
ATOM 3320 O O . THR A 1 443 ? -3.512 2.370 7.348 1.00 95.44 443 THR A O 1
ATOM 3323 N N . VAL A 1 444 ? -1.711 2.211 6.012 1.00 96.56 444 VAL A N 1
ATOM 3324 C CA . VAL A 1 444 ? -1.376 0.835 6.426 1.00 96.56 444 VAL A CA 1
ATOM 3325 C C . VAL A 1 444 ? -1.050 0.803 7.914 1.00 96.56 444 VAL A C 1
ATOM 3327 O O . VAL A 1 444 ? -1.486 -0.102 8.626 1.00 96.56 444 VAL A O 1
ATOM 3330 N N . ASN A 1 445 ? -0.337 1.816 8.415 1.00 96.00 445 ASN A N 1
ATOM 3331 C CA . ASN A 1 445 ? 0.046 1.875 9.822 1.00 96.00 445 ASN A CA 1
ATOM 3332 C C . ASN A 1 445 ? -1.163 2.006 10.765 1.00 96.00 445 ASN A C 1
ATOM 3334 O O . ASN A 1 445 ? -1.209 1.315 11.780 1.00 96.00 445 ASN A O 1
ATOM 3338 N N . ALA A 1 446 ? -2.163 2.832 10.432 1.00 97.00 446 ALA A N 1
ATOM 3339 C CA . ALA A 1 446 ? -3.370 2.951 11.255 1.00 97.00 446 ALA A CA 1
ATOM 3340 C C . ALA A 1 446 ? -4.140 1.622 11.331 1.00 97.00 446 ALA A C 1
ATOM 3342 O O . ALA A 1 446 ? -4.615 1.223 12.394 1.00 97.00 446 ALA A O 1
ATOM 3343 N N . ILE A 1 447 ? -4.201 0.892 10.218 1.00 98.12 447 ILE A N 1
ATOM 3344 C CA . ILE A 1 447 ? -4.844 -0.423 10.161 1.00 98.12 447 ILE A CA 1
ATOM 3345 C C . ILE A 1 447 ? -4.036 -1.459 10.941 1.00 98.12 447 ILE A C 1
ATOM 3347 O O . ILE A 1 447 ? -4.613 -2.281 11.648 1.00 98.12 447 ILE A O 1
ATOM 3351 N N . ARG A 1 448 ? -2.704 -1.407 10.876 1.00 97.38 448 ARG A N 1
ATOM 3352 C CA . ARG A 1 448 ? -1.829 -2.276 11.670 1.00 97.38 448 ARG A CA 1
ATOM 3353 C C . ARG A 1 448 ? -2.069 -2.085 13.172 1.00 97.38 448 ARG A C 1
ATOM 3355 O O . ARG A 1 448 ? -2.162 -3.081 13.889 1.00 97.38 448 ARG A O 1
ATOM 3362 N N . THR A 1 449 ? -2.246 -0.842 13.628 1.00 98.06 449 THR A N 1
ATOM 3363 C CA . THR A 1 449 ? -2.633 -0.527 15.013 1.00 98.06 449 THR A CA 1
ATOM 3364 C C . THR A 1 449 ? -3.998 -1.124 15.363 1.00 98.06 449 THR A C 1
ATOM 3366 O O . THR A 1 449 ? -4.086 -1.897 16.316 1.00 98.06 449 THR A O 1
ATOM 3369 N N . LEU A 1 450 ? -5.032 -0.872 14.547 1.00 98.44 450 LEU A N 1
ATOM 3370 C CA . LEU A 1 450 ? -6.374 -1.448 14.721 1.00 98.44 450 LEU A CA 1
ATOM 3371 C C . LEU A 1 450 ? -6.326 -2.980 14.868 1.00 98.44 450 LEU A C 1
ATOM 3373 O O . LEU A 1 450 ? -6.916 -3.547 15.790 1.00 98.44 450 LEU A O 1
ATOM 3377 N N . VAL A 1 451 ? -5.630 -3.662 13.954 1.00 98.38 451 VAL A N 1
ATOM 3378 C CA . VAL A 1 451 ? -5.541 -5.130 13.927 1.00 98.38 451 VAL A CA 1
ATOM 3379 C C . VAL A 1 451 ? -4.792 -5.658 15.148 1.00 98.38 451 VAL A C 1
ATOM 3381 O O . VAL A 1 451 ? -5.232 -6.635 15.757 1.00 98.38 451 VAL A O 1
ATOM 3384 N N . SER A 1 452 ? -3.685 -5.015 15.530 1.00 97.88 452 SER A N 1
ATOM 3385 C CA . SER A 1 452 ? -2.912 -5.387 16.717 1.00 97.88 452 SER A CA 1
ATOM 3386 C C . SER A 1 452 ? -3.770 -5.308 17.980 1.00 97.88 452 SER A C 1
ATOM 3388 O O . SER A 1 452 ? -3.917 -6.307 18.686 1.00 97.88 452 SER A O 1
ATOM 3390 N N . SER A 1 453 ? -4.405 -4.163 18.227 1.00 98.31 453 SER A N 1
ATOM 3391 C CA . SER A 1 453 ? -5.229 -3.943 19.417 1.00 98.31 453 SER A CA 1
ATOM 3392 C C . SER A 1 453 ? -6.469 -4.831 19.454 1.00 98.31 453 SER A C 1
ATOM 3394 O O . SER A 1 453 ? -6.790 -5.405 20.497 1.00 98.31 453 SER A O 1
ATOM 3396 N N . PHE A 1 454 ? -7.125 -5.059 18.311 1.00 97.94 454 PHE A N 1
ATOM 3397 C CA . PHE A 1 454 ? -8.263 -5.976 18.276 1.00 97.94 454 PHE A CA 1
ATOM 3398 C C . PHE A 1 454 ? -7.859 -7.422 18.592 1.00 97.94 454 PHE A C 1
ATOM 3400 O O . PHE A 1 454 ? -8.603 -8.149 19.252 1.00 97.94 454 PHE A O 1
ATOM 3407 N N . ASN A 1 455 ? -6.671 -7.850 18.159 1.00 96.94 455 ASN A N 1
ATOM 3408 C CA . ASN A 1 455 ? -6.154 -9.175 18.490 1.00 96.94 455 ASN A CA 1
ATOM 3409 C C . ASN A 1 455 ? -5.751 -9.303 19.964 1.00 96.94 455 ASN A C 1
ATOM 3411 O O . ASN A 1 455 ? -5.992 -10.366 20.532 1.00 96.94 455 ASN A O 1
ATOM 3415 N N . VAL A 1 456 ? -5.217 -8.250 20.598 1.00 97.81 456 VAL A N 1
ATOM 3416 C CA . VAL A 1 456 ? -4.963 -8.227 22.054 1.00 97.81 456 VAL A CA 1
ATOM 3417 C C . VAL A 1 456 ? -6.268 -8.437 22.824 1.00 97.81 456 VAL A C 1
ATOM 3419 O O . VAL A 1 456 ? -6.366 -9.365 23.624 1.00 97.81 456 VAL A O 1
ATOM 3422 N N . ILE A 1 457 ? -7.302 -7.652 22.509 1.00 98.19 457 ILE A N 1
ATOM 3423 C CA . ILE A 1 457 ? -8.628 -7.756 23.135 1.00 98.19 457 ILE A CA 1
ATOM 3424 C C . ILE A 1 457 ? -9.225 -9.153 22.947 1.00 98.19 457 ILE A C 1
ATOM 3426 O O . ILE A 1 457 ? -9.679 -9.771 23.908 1.00 98.19 457 ILE A O 1
ATOM 3430 N N . ARG A 1 458 ? -9.201 -9.683 21.717 1.00 96.56 458 ARG A N 1
ATOM 3431 C CA . ARG A 1 458 ? -9.779 -10.998 21.410 1.00 96.56 458 ARG A CA 1
ATOM 3432 C C . ARG A 1 458 ? -9.026 -12.139 22.098 1.00 96.56 458 ARG A C 1
ATOM 3434 O O . ARG A 1 458 ? -9.657 -13.104 22.520 1.00 96.56 458 ARG A O 1
ATOM 3441 N N . ALA A 1 459 ? -7.699 -12.041 22.195 1.00 96.31 459 ALA A N 1
ATOM 3442 C CA . ALA A 1 459 ? -6.873 -13.026 22.884 1.00 96.31 459 ALA A CA 1
ATOM 3443 C C . ALA A 1 459 ? -7.153 -13.022 24.392 1.00 96.31 459 ALA A C 1
ATOM 3445 O O . ALA A 1 459 ? -7.377 -14.087 24.960 1.00 96.31 459 ALA A O 1
ATOM 3446 N N . PHE A 1 460 ? -7.225 -11.839 25.005 1.00 98.06 460 PHE A N 1
ATOM 3447 C CA . PHE A 1 460 ? -7.562 -11.687 26.417 1.00 98.06 460 PHE A CA 1
ATOM 3448 C C . PHE A 1 460 ? -8.972 -12.194 26.746 1.00 98.06 460 PHE A C 1
ATOM 3450 O O . PHE A 1 460 ? -9.141 -12.948 27.696 1.00 98.06 460 PHE A O 1
ATOM 3457 N N . ALA A 1 461 ? -9.970 -11.872 25.916 1.00 97.19 461 ALA A N 1
ATOM 3458 C CA . ALA A 1 461 ? -11.345 -12.356 26.079 1.00 97.19 461 ALA A CA 1
ATOM 3459 C C . ALA A 1 461 ? -11.478 -13.891 26.002 1.00 97.19 461 ALA A C 1
ATOM 3461 O O . ALA A 1 461 ? -12.443 -14.461 26.506 1.00 97.19 461 ALA A O 1
ATOM 3462 N N . ALA A 1 462 ? -10.552 -14.562 25.309 1.00 95.19 462 ALA A N 1
ATOM 3463 C CA . ALA A 1 462 ? -10.532 -16.018 25.183 1.00 95.19 462 ALA A CA 1
ATOM 3464 C C . ALA A 1 462 ? -9.694 -16.703 26.277 1.00 95.19 462 ALA A C 1
ATOM 3466 O O . ALA A 1 462 ? -9.938 -17.869 26.595 1.00 95.19 462 ALA A O 1
ATOM 3467 N N . ASP A 1 463 ? -8.684 -16.007 26.800 1.00 94.88 463 ASP A N 1
ATOM 3468 C CA . ASP A 1 463 ? -7.730 -16.487 27.794 1.00 94.88 463 ASP A CA 1
ATOM 3469 C C . ASP A 1 463 ? -7.133 -15.292 28.556 1.00 94.88 463 ASP A C 1
ATOM 3471 O O . ASP A 1 463 ? -6.225 -14.613 28.073 1.00 94.88 463 ASP A O 1
ATOM 3475 N N . ASN A 1 464 ? -7.601 -15.056 29.782 1.00 93.25 464 ASN A N 1
ATOM 3476 C CA . ASN A 1 464 ? -7.136 -13.956 30.632 1.00 93.25 464 ASN A CA 1
ATOM 3477 C C . ASN A 1 464 ? -5.686 -14.086 31.135 1.00 93.25 464 ASN A C 1
ATOM 3479 O O . ASN A 1 464 ? -5.214 -13.228 31.880 1.00 93.25 464 ASN A O 1
ATOM 3483 N N . SER A 1 465 ? -4.954 -15.134 30.734 1.00 95.06 465 SER A N 1
ATOM 3484 C CA . SER A 1 465 ? -3.499 -15.197 30.912 1.00 95.06 465 SER A CA 1
ATOM 3485 C C . SER A 1 465 ? -2.715 -14.446 29.825 1.00 95.06 465 SER A C 1
ATOM 3487 O O . SER A 1 465 ? -1.504 -14.245 29.966 1.00 95.06 465 SER A O 1
ATOM 3489 N N . GLN A 1 466 ? -3.390 -14.022 28.751 1.00 96.00 466 GLN A N 1
ATOM 3490 C CA . GLN A 1 466 ? -2.838 -13.146 27.716 1.00 96.00 466 GLN A CA 1
ATOM 3491 C C . GLN A 1 466 ? -2.691 -11.698 28.230 1.00 96.00 466 GLN A C 1
ATOM 3493 O O . GLN A 1 466 ? -3.261 -11.352 29.265 1.00 96.00 466 GLN A O 1
ATOM 3498 N N . PRO A 1 467 ? -1.917 -10.831 27.544 1.00 96.38 467 PRO A N 1
ATOM 3499 C CA . PRO A 1 467 ? -1.770 -9.433 27.945 1.00 96.38 467 PRO A CA 1
ATOM 3500 C C . PRO A 1 467 ? -3.119 -8.714 28.087 1.00 96.38 467 PRO A C 1
ATOM 3502 O O . PRO A 1 467 ? -3.948 -8.771 27.180 1.00 96.38 467 PRO A O 1
ATOM 3505 N N . GLU A 1 468 ? -3.314 -8.019 29.211 1.00 96.81 468 GLU A N 1
ATOM 3506 C CA . GLU A 1 468 ? -4.510 -7.207 29.452 1.00 96.81 468 GLU A CA 1
ATOM 3507 C C . GLU A 1 468 ? -4.617 -6.062 28.427 1.00 96.81 468 GLU A C 1
ATOM 3509 O O . GLU A 1 468 ? -3.629 -5.348 28.213 1.00 96.81 468 GLU A O 1
ATOM 3514 N N . PRO A 1 469 ? -5.804 -5.831 27.836 1.00 98.50 469 PRO A N 1
ATOM 3515 C CA . PRO A 1 469 ? -6.045 -4.680 26.982 1.00 98.50 469 PRO A CA 1
ATOM 3516 C C . PRO A 1 469 ? -5.859 -3.367 27.741 1.00 98.50 469 PRO A C 1
ATOM 3518 O O . PRO A 1 469 ? -6.294 -3.210 28.884 1.00 98.50 469 PRO A O 1
ATOM 3521 N N . SER A 1 470 ? -5.226 -2.406 27.083 1.00 98.38 470 SER A N 1
ATOM 3522 C CA . SER A 1 470 ? -5.025 -1.046 27.572 1.00 98.38 470 SER A CA 1
ATOM 3523 C C . SER A 1 470 ? -6.144 -0.103 27.115 1.00 98.38 470 SER A C 1
ATOM 3525 O O . SER A 1 470 ? -6.929 -0.422 26.225 1.00 98.38 470 SER A O 1
ATOM 3527 N N . VAL A 1 471 ? -6.183 1.116 27.670 1.00 98.44 471 VAL A N 1
ATOM 3528 C CA . VAL A 1 471 ? -7.065 2.188 27.161 1.00 98.44 471 VAL A CA 1
ATOM 3529 C C . VAL A 1 471 ? -6.818 2.455 25.670 1.00 98.44 471 VAL A C 1
ATOM 3531 O O . VAL A 1 471 ? -7.777 2.675 24.933 1.00 98.44 471 VAL A O 1
ATOM 3534 N N . SER A 1 472 ? -5.552 2.397 25.224 1.00 98.19 472 SER A N 1
ATOM 3535 C CA . SER A 1 472 ? -5.212 2.575 23.805 1.00 98.19 472 SER A CA 1
ATOM 3536 C C . SER A 1 472 ? -5.886 1.505 22.965 1.00 98.19 472 SER A C 1
ATOM 3538 O O . SER A 1 472 ? -6.557 1.852 22.001 1.00 98.19 472 SER A O 1
ATOM 3540 N N . ASP A 1 473 ? -5.822 0.240 23.395 1.00 98.56 473 ASP A N 1
ATOM 3541 C CA . ASP A 1 473 ? -6.369 -0.872 22.620 1.00 98.56 473 ASP A CA 1
ATOM 3542 C C . ASP A 1 473 ? -7.863 -0.706 22.343 1.00 98.56 473 ASP A C 1
ATOM 3544 O O . ASP A 1 473 ? -8.308 -0.928 21.219 1.00 98.56 473 ASP A O 1
ATOM 3548 N N . TYR A 1 474 ? -8.635 -0.256 23.336 1.00 98.44 474 TYR A N 1
ATOM 3549 C CA . TYR A 1 474 ? -10.051 0.053 23.138 1.00 98.44 474 TYR A CA 1
ATOM 3550 C C . TYR A 1 474 ? -10.257 1.250 22.204 1.00 98.44 474 TYR A C 1
ATOM 3552 O O . TYR A 1 474 ? -11.108 1.190 21.313 1.00 98.44 474 TYR A O 1
ATOM 3560 N N . SER A 1 475 ? -9.470 2.319 22.356 1.00 97.62 475 SER A N 1
ATOM 3561 C CA . SER A 1 475 ? -9.585 3.485 21.475 1.00 97.62 475 SER A CA 1
ATOM 3562 C C . SER A 1 475 ? -9.196 3.182 20.022 1.00 97.62 475 SER A C 1
ATOM 3564 O O . SER A 1 475 ? -9.887 3.639 19.115 1.00 97.62 475 SER A O 1
ATOM 3566 N N . ASP A 1 476 ? -8.179 2.346 19.800 1.00 98.00 476 ASP A N 1
ATOM 3567 C CA . ASP A 1 476 ? -7.667 1.947 18.484 1.00 98.00 476 ASP A CA 1
ATOM 3568 C C . ASP A 1 476 ? -8.688 1.085 17.713 1.00 98.00 476 ASP A C 1
ATOM 3570 O O . ASP A 1 476 ? -8.781 1.149 16.485 1.00 98.00 476 ASP A O 1
ATOM 3574 N N . VAL A 1 477 ? -9.536 0.329 18.425 1.00 97.94 477 VAL A N 1
ATOM 3575 C CA . VAL A 1 477 ? -10.674 -0.405 17.833 1.00 97.94 477 VAL A CA 1
ATOM 3576 C C . VAL A 1 477 ? -11.972 0.411 17.763 1.00 97.94 477 VAL A C 1
ATOM 3578 O O . VAL A 1 477 ? -13.038 -0.139 17.470 1.00 97.94 477 VAL A O 1
ATOM 3581 N N . GLY A 1 478 ? -11.910 1.719 18.027 1.00 96.50 478 GLY A N 1
ATOM 3582 C CA . GLY A 1 478 ? -13.059 2.621 17.931 1.00 96.50 478 GLY A CA 1
ATOM 3583 C C . GLY A 1 478 ? -14.073 2.458 19.069 1.00 96.50 478 GLY A C 1
ATOM 3584 O O . GLY A 1 478 ? -15.277 2.665 18.872 1.00 96.50 478 GLY A O 1
ATOM 3585 N N . ILE A 1 479 ? -13.624 2.041 20.256 1.00 97.94 479 ILE A N 1
ATOM 3586 C CA . ILE A 1 479 ? -14.435 1.974 21.476 1.00 97.94 479 ILE A CA 1
ATOM 3587 C C . ILE A 1 479 ? -14.058 3.156 22.372 1.00 97.94 479 ILE A C 1
ATOM 3589 O O . ILE A 1 479 ? -13.003 3.191 23.001 1.00 97.94 479 ILE A O 1
ATOM 3593 N N . ALA A 1 480 ? -14.945 4.149 22.415 1.00 96.25 480 ALA A N 1
ATOM 3594 C CA . ALA A 1 480 ? -14.803 5.319 23.273 1.00 96.25 480 ALA A CA 1
ATOM 3595 C C . ALA A 1 480 ? -15.343 5.053 24.688 1.00 96.25 480 ALA A C 1
ATOM 3597 O O . ALA A 1 480 ? -16.149 4.151 24.901 1.00 96.25 480 ALA A O 1
ATOM 3598 N N . GLY A 1 481 ? -14.940 5.891 25.644 1.00 96.25 481 GLY A N 1
ATOM 3599 C CA . GLY A 1 481 ? -15.448 5.841 27.016 1.00 96.25 481 GLY A CA 1
ATOM 3600 C C . GLY A 1 481 ? -14.732 4.844 27.925 1.00 96.25 481 GLY A C 1
ATOM 3601 O O . GLY A 1 481 ? -15.189 4.651 29.043 1.00 96.25 481 GLY A O 1
ATOM 3602 N N . VAL A 1 482 ? -13.631 4.227 27.490 1.00 98.38 482 VAL A N 1
ATOM 3603 C CA . VAL A 1 482 ? -12.721 3.501 28.389 1.00 98.38 482 VAL A CA 1
ATOM 3604 C C . VAL A 1 482 ? -11.635 4.460 28.872 1.00 98.38 482 VAL A C 1
ATOM 3606 O O . VAL A 1 482 ? -11.021 5.159 28.068 1.00 98.38 482 VAL A O 1
ATOM 3609 N N . ASP A 1 483 ? -11.406 4.509 30.178 1.00 97.69 483 ASP A N 1
ATOM 3610 C CA . ASP A 1 483 ? -10.397 5.342 30.829 1.00 97.69 483 ASP A CA 1
ATOM 3611 C C . ASP A 1 483 ? -9.730 4.590 31.991 1.00 97.69 483 ASP A C 1
ATOM 3613 O O . ASP A 1 483 ? -10.006 3.416 32.237 1.00 97.69 483 ASP A O 1
ATOM 3617 N N . SER A 1 484 ? -8.814 5.244 32.712 1.00 96.38 484 SER A N 1
ATOM 3618 C CA . SER A 1 484 ? -8.111 4.619 33.840 1.00 96.38 484 SER A CA 1
ATOM 3619 C C . SER A 1 484 ? -9.032 4.171 34.971 1.00 96.38 484 SER A C 1
ATOM 3621 O O . SER A 1 484 ? -8.659 3.282 35.736 1.00 96.38 484 SER A O 1
ATOM 3623 N N . ASP A 1 485 ? -10.207 4.784 35.095 1.00 94.94 485 ASP A N 1
ATOM 3624 C CA . ASP A 1 485 ? -11.093 4.589 36.231 1.00 94.94 485 ASP A CA 1
ATOM 3625 C C . ASP A 1 485 ? -12.034 3.403 35.994 1.00 94.94 485 ASP A C 1
ATOM 3627 O O . ASP A 1 485 ? -12.496 2.789 36.963 1.00 94.94 485 ASP A O 1
ATOM 3631 N N . ASN A 1 486 ? -12.337 3.068 34.733 1.00 96.56 486 ASN A N 1
ATOM 3632 C CA . ASN A 1 486 ? -13.182 1.927 34.369 1.00 96.56 486 ASN A CA 1
ATOM 3633 C C . ASN A 1 486 ? -12.447 0.758 33.685 1.00 96.56 486 ASN A C 1
ATOM 3635 O O . ASN A 1 486 ? -13.027 -0.325 33.616 1.00 96.56 486 ASN A O 1
ATOM 3639 N N . LEU A 1 487 ? -11.185 0.914 33.258 1.00 97.69 487 LEU A N 1
ATOM 3640 C CA . LEU A 1 487 ? -10.445 -0.105 32.496 1.00 97.69 487 LEU A CA 1
ATOM 3641 C C . LEU A 1 487 ? -10.481 -1.499 33.135 1.00 97.69 487 LEU A C 1
ATOM 3643 O O . LEU A 1 487 ? -10.775 -2.476 32.454 1.00 97.69 487 LEU A O 1
ATOM 3647 N N . ALA A 1 488 ? -10.214 -1.597 34.441 1.00 96.31 488 ALA A N 1
ATOM 3648 C CA . ALA A 1 488 ? -10.166 -2.885 35.137 1.00 96.31 488 ALA A CA 1
ATOM 3649 C C . ALA A 1 488 ? -11.516 -3.621 35.092 1.00 96.31 488 ALA A C 1
ATOM 3651 O O . ALA A 1 488 ? -11.568 -4.827 34.869 1.00 96.31 488 ALA A O 1
ATOM 3652 N N . GLN A 1 489 ? -12.612 -2.881 35.249 1.00 96.44 489 GLN A N 1
ATOM 3653 C CA . GLN A 1 489 ? -13.969 -3.418 35.205 1.00 96.44 489 GLN A CA 1
ATOM 3654 C C . GLN A 1 489 ? -14.380 -3.790 33.778 1.00 96.44 489 GLN A C 1
ATOM 3656 O O . GLN A 1 489 ? -15.035 -4.809 33.581 1.00 96.44 489 GLN A O 1
ATOM 3661 N N . ILE A 1 490 ? -13.975 -3.004 32.776 1.00 98.38 490 ILE A N 1
ATOM 3662 C CA . ILE A 1 490 ? -14.203 -3.347 31.369 1.00 98.38 490 ILE A CA 1
ATOM 3663 C C . ILE A 1 490 ? -13.428 -4.613 30.993 1.00 98.38 490 ILE A C 1
ATOM 3665 O O . ILE A 1 490 ? -14.034 -5.532 30.453 1.00 98.38 490 ILE A O 1
ATOM 3669 N N . ASN A 1 491 ? -12.142 -4.716 31.346 1.00 97.81 491 ASN A N 1
ATOM 3670 C CA . ASN A 1 491 ? -11.353 -5.932 31.129 1.00 97.81 491 ASN A CA 1
ATOM 3671 C C . ASN A 1 491 ? -11.995 -7.138 31.829 1.00 97.81 491 ASN A C 1
ATOM 3673 O O . ASN A 1 491 ? -12.191 -8.170 31.196 1.00 97.81 491 ASN A O 1
ATOM 3677 N N . GLN A 1 492 ? -12.422 -6.992 33.087 1.00 96.38 492 GLN A N 1
ATOM 3678 C CA . GLN A 1 492 ? -13.154 -8.048 33.790 1.00 96.38 492 GLN A CA 1
ATOM 3679 C C . GLN A 1 492 ? -14.387 -8.510 33.000 1.00 96.38 492 GLN A C 1
ATOM 3681 O O . GLN A 1 492 ? -14.584 -9.708 32.826 1.00 96.38 492 GLN A O 1
ATOM 3686 N N . GLN A 1 493 ? -15.207 -7.587 32.486 1.00 97.62 493 GLN A N 1
ATOM 3687 C CA . GLN A 1 493 ? -16.393 -7.963 31.712 1.00 97.62 493 GLN A CA 1
ATOM 3688 C C . GLN A 1 493 ? -16.053 -8.575 30.347 1.00 97.62 493 GLN A C 1
ATOM 3690 O O . GLN A 1 493 ? -16.754 -9.484 29.904 1.00 97.62 493 GLN A O 1
ATOM 3695 N N . VAL A 1 494 ? -14.980 -8.125 29.691 1.00 98.12 494 VAL A N 1
ATOM 3696 C CA . VAL A 1 494 ? -14.488 -8.720 28.438 1.00 98.12 494 VAL A CA 1
ATOM 3697 C C . VAL A 1 494 ? -14.091 -10.184 28.632 1.00 98.12 494 VAL A C 1
ATOM 3699 O O . VAL A 1 494 ? -14.435 -11.008 27.784 1.00 98.12 494 VAL A O 1
ATOM 3702 N N . ASP A 1 495 ? -13.438 -10.510 29.747 1.00 97.62 495 ASP A N 1
ATOM 3703 C CA . ASP A 1 495 ? -13.077 -11.881 30.127 1.00 97.62 495 ASP A CA 1
ATOM 3704 C C . ASP A 1 495 ? -14.308 -12.710 30.536 1.00 97.62 495 ASP A C 1
ATOM 3706 O O . ASP A 1 495 ? -14.655 -13.695 29.882 1.00 97.62 495 ASP A O 1
ATOM 3710 N N . GLU A 1 496 ? -15.038 -12.267 31.567 1.00 96.06 496 GLU A N 1
ATOM 3711 C CA . GLU A 1 496 ? -16.164 -13.009 32.157 1.00 96.06 496 GLU A CA 1
ATOM 3712 C C . GLU A 1 496 ? -17.282 -13.314 31.152 1.00 96.06 496 GLU A C 1
ATOM 3714 O O . GLU A 1 496 ? -17.945 -14.350 31.256 1.00 96.06 496 GLU A O 1
ATOM 3719 N N . GLN A 1 497 ? -17.503 -12.416 30.187 1.00 96.19 497 GLN A N 1
ATOM 3720 C CA . GLN A 1 497 ? -18.520 -12.573 29.147 1.00 96.19 497 GLN A CA 1
ATOM 3721 C C . GLN A 1 497 ? -17.941 -13.061 27.805 1.00 96.19 497 GLN A C 1
ATOM 3723 O O . GLN A 1 497 ? -18.692 -13.213 26.839 1.00 96.19 497 GLN A O 1
ATOM 3728 N N . SER A 1 498 ? -16.628 -13.315 27.730 1.00 96.31 498 SER A N 1
ATOM 3729 C CA . SER A 1 498 ? -15.908 -13.754 26.524 1.00 96.31 498 SER A CA 1
ATOM 3730 C C . SER A 1 498 ? -16.207 -12.887 25.290 1.00 96.31 498 SER A C 1
ATOM 3732 O O . SER A 1 498 ? -16.566 -13.377 24.211 1.00 96.31 498 SER A O 1
ATOM 3734 N N . LEU A 1 499 ? -16.094 -11.566 25.448 1.00 96.12 499 LEU A N 1
ATOM 3735 C CA . LEU A 1 499 ? -16.468 -10.591 24.423 1.00 96.12 499 LEU A CA 1
ATOM 3736 C C . LEU A 1 499 ? -15.409 -10.512 23.317 1.00 96.12 499 LEU A C 1
ATOM 3738 O O . LEU A 1 499 ? -14.425 -9.788 23.414 1.00 96.12 499 LEU A O 1
ATOM 3742 N N . ILE A 1 500 ? -15.648 -11.222 22.215 1.00 94.69 500 ILE A N 1
ATOM 3743 C CA . ILE A 1 500 ? -14.736 -11.263 21.057 1.00 94.69 500 ILE A CA 1
ATOM 3744 C C . ILE A 1 500 ? -15.133 -10.328 19.901 1.00 94.69 500 ILE A C 1
ATOM 3746 O O . ILE A 1 500 ? -14.470 -10.317 18.864 1.00 94.69 500 ILE A O 1
ATOM 3750 N N . THR A 1 501 ? -16.225 -9.567 20.038 1.00 94.94 501 THR A N 1
ATOM 3751 C CA . THR A 1 501 ? -16.731 -8.663 18.987 1.00 94.94 501 THR A CA 1
ATOM 3752 C C . THR A 1 501 ? -16.672 -7.209 19.436 1.00 94.94 501 THR A C 1
ATOM 3754 O O . THR A 1 501 ? -17.038 -6.896 20.566 1.00 94.94 501 THR A O 1
ATOM 3757 N N . ILE A 1 502 ? -16.281 -6.302 18.535 1.00 96.25 502 ILE A N 1
ATOM 3758 C CA . ILE A 1 502 ? -16.177 -4.863 18.834 1.00 96.25 502 ILE A CA 1
ATOM 3759 C C . ILE A 1 502 ? -17.532 -4.288 19.277 1.00 96.25 502 ILE A C 1
ATOM 3761 O O . ILE A 1 502 ? -17.584 -3.516 20.231 1.00 96.25 502 ILE A O 1
ATOM 3765 N N . SER A 1 503 ? -18.637 -4.688 18.632 1.00 95.19 503 SER A N 1
ATOM 3766 C CA . SER A 1 503 ? -19.981 -4.223 19.011 1.00 95.19 503 SER A CA 1
ATOM 3767 C C . SER A 1 503 ? -20.362 -4.654 20.425 1.00 95.19 503 SER A C 1
ATOM 3769 O O . SER A 1 503 ? -20.792 -3.813 21.203 1.00 95.19 503 SER A O 1
ATOM 3771 N N . GLY A 1 504 ? -20.161 -5.929 20.780 1.00 96.00 504 GLY A N 1
ATOM 3772 C CA . GLY A 1 504 ? -20.507 -6.420 22.116 1.00 96.00 504 GLY A CA 1
ATOM 3773 C C . GLY A 1 504 ? -19.717 -5.715 23.219 1.00 96.00 504 GLY A C 1
ATOM 3774 O O . GLY A 1 504 ? -20.284 -5.329 24.234 1.00 96.00 504 GLY A O 1
ATOM 3775 N N . ILE A 1 505 ? -18.425 -5.462 22.993 1.00 97.94 505 ILE A N 1
ATOM 3776 C CA . ILE A 1 505 ? -17.596 -4.706 23.942 1.00 97.94 505 ILE A CA 1
ATOM 3777 C C . ILE A 1 505 ? -18.085 -3.258 24.053 1.00 97.94 505 ILE A C 1
ATOM 3779 O O . ILE A 1 505 ? -18.204 -2.735 25.158 1.00 97.94 505 ILE A O 1
ATOM 3783 N N . ARG A 1 506 ? -18.407 -2.609 22.926 1.00 97.69 506 ARG A N 1
ATOM 3784 C CA . ARG A 1 506 ? -18.939 -1.239 22.913 1.00 97.69 506 ARG A CA 1
ATOM 3785 C C . ARG A 1 506 ? -20.242 -1.127 23.707 1.00 97.69 506 ARG A C 1
ATOM 3787 O O . ARG A 1 506 ? -20.404 -0.166 24.456 1.00 97.69 506 ARG A O 1
ATOM 3794 N N . ASP A 1 507 ? -21.140 -2.098 23.568 1.00 98.12 507 ASP A N 1
ATOM 3795 C CA . ASP A 1 507 ? -22.399 -2.139 24.316 1.00 98.12 507 ASP A CA 1
ATOM 3796 C C . ASP A 1 507 ? -22.138 -2.240 25.828 1.00 98.12 507 ASP A C 1
ATOM 3798 O O . ASP A 1 507 ? -22.696 -1.459 26.600 1.00 98.12 507 ASP A O 1
ATOM 3802 N N . VAL A 1 508 ? -21.212 -3.112 26.247 1.00 98.38 508 VAL A N 1
ATOM 3803 C CA . VAL A 1 508 ? -20.792 -3.230 27.655 1.00 98.38 508 VAL A CA 1
ATOM 3804 C C . VAL A 1 508 ? -20.186 -1.938 28.185 1.00 98.38 508 VAL A C 1
ATOM 3806 O O . VAL A 1 508 ? -20.600 -1.469 29.243 1.00 98.38 508 VAL A O 1
ATOM 3809 N N . VAL A 1 509 ? -19.256 -1.324 27.452 1.00 98.56 509 VAL A N 1
ATOM 3810 C CA . VAL A 1 509 ? -18.638 -0.051 27.857 1.00 98.56 509 VAL A CA 1
ATOM 3811 C C . VAL A 1 509 ? -19.694 1.038 28.041 1.00 98.56 509 VAL A C 1
ATOM 3813 O O . VAL A 1 509 ? -19.681 1.743 29.052 1.00 98.56 509 VAL A O 1
ATOM 3816 N N . ASN A 1 510 ? -20.645 1.153 27.111 1.00 98.19 510 ASN A N 1
ATOM 3817 C CA . ASN A 1 510 ? -21.726 2.131 27.203 1.00 98.19 510 ASN A CA 1
ATOM 3818 C C . ASN A 1 510 ? -22.589 1.912 28.453 1.00 98.19 510 ASN A C 1
ATOM 3820 O O . ASN A 1 510 ? -22.784 2.852 29.224 1.00 98.19 510 ASN A O 1
ATOM 3824 N N . SER A 1 511 ? -23.070 0.690 28.690 1.00 98.25 511 SER A N 1
ATOM 3825 C CA . SER A 1 511 ? -23.938 0.399 29.837 1.00 98.25 511 SER A CA 1
ATOM 3826 C C . SER A 1 511 ? -23.209 0.511 31.179 1.00 98.25 511 SER A C 1
ATOM 3828 O O . SER A 1 511 ? -23.751 1.095 32.117 1.00 98.25 511 SER A O 1
ATOM 3830 N N . VAL A 1 512 ? -21.954 0.054 31.274 1.00 98.06 512 VAL A N 1
ATOM 3831 C CA . VAL A 1 512 ? -21.116 0.243 32.473 1.00 98.06 512 VAL A CA 1
ATOM 3832 C C . VAL A 1 512 ? -20.954 1.733 32.787 1.00 98.06 512 VAL A C 1
ATOM 3834 O O . VAL A 1 512 ? -21.101 2.141 33.939 1.00 98.06 512 VAL A O 1
ATOM 3837 N N . ASN A 1 513 ? -20.708 2.566 31.773 1.00 97.75 513 ASN A N 1
ATOM 3838 C CA . ASN A 1 513 ? -20.559 4.008 31.959 1.00 97.75 513 ASN A CA 1
ATOM 3839 C C . ASN A 1 513 ? -21.864 4.705 32.352 1.00 97.75 513 ASN A C 1
ATOM 3841 O O . ASN A 1 513 ? -21.824 5.601 33.194 1.00 97.75 513 ASN A O 1
ATOM 3845 N N . VAL A 1 514 ? -23.012 4.286 31.808 1.00 98.19 514 VAL A N 1
ATOM 3846 C CA . VAL A 1 514 ? -24.331 4.776 32.251 1.00 98.19 514 VAL A CA 1
ATOM 3847 C C . VAL A 1 514 ? -24.530 4.485 33.738 1.00 98.19 514 VAL A C 1
ATOM 3849 O O . VAL A 1 514 ? -24.866 5.393 34.499 1.00 98.19 514 VAL A O 1
ATOM 3852 N N . ILE A 1 515 ? -24.252 3.252 34.174 1.00 98.25 515 ILE A N 1
ATOM 3853 C CA . ILE A 1 515 ? -24.429 2.869 35.577 1.00 98.25 515 ILE A CA 1
ATOM 3854 C C . ILE A 1 515 ? -23.475 3.633 36.495 1.00 98.25 515 ILE A C 1
ATOM 3856 O O . ILE A 1 515 ? -23.912 4.190 37.499 1.00 98.25 515 ILE A O 1
ATOM 3860 N N . ARG A 1 516 ? -22.192 3.735 36.137 1.00 97.56 516 ARG A N 1
ATOM 3861 C CA . ARG A 1 516 ? -21.194 4.473 36.928 1.00 97.56 516 ARG A CA 1
ATOM 3862 C C . ARG A 1 516 ? -21.496 5.967 37.027 1.00 97.56 516 ARG A C 1
ATOM 3864 O O . ARG A 1 516 ? -21.321 6.559 38.095 1.00 97.56 516 ARG A O 1
ATOM 3871 N N . ALA A 1 517 ? -21.946 6.578 35.930 1.00 97.44 517 ALA A N 1
ATOM 3872 C CA . ALA A 1 517 ? -22.335 7.984 35.913 1.00 97.44 517 ALA A CA 1
ATOM 3873 C C . ALA A 1 517 ? -23.510 8.230 36.868 1.00 97.44 517 ALA A C 1
ATOM 3875 O O . ALA A 1 517 ? -23.443 9.137 37.694 1.00 97.44 517 ALA A O 1
ATOM 3876 N N . TYR A 1 518 ? -24.532 7.373 36.823 1.00 98.31 518 TYR A N 1
ATOM 3877 C CA . TYR A 1 518 ? -25.680 7.455 37.723 1.00 98.31 518 TYR A CA 1
ATOM 3878 C C . TYR A 1 518 ? -25.333 7.145 39.189 1.00 98.31 518 TYR A C 1
ATOM 3880 O O . TYR A 1 518 ? -25.819 7.815 40.103 1.00 98.31 518 TYR A O 1
ATOM 3888 N N . ALA A 1 519 ? -24.446 6.176 39.432 1.00 98.00 519 ALA A N 1
ATOM 3889 C CA . ALA A 1 519 ? -23.937 5.866 40.767 1.00 98.00 519 ALA A CA 1
ATOM 3890 C C . ALA A 1 519 ? -23.266 7.086 41.417 1.00 98.00 519 ALA A C 1
ATOM 3892 O O . ALA A 1 519 ? -23.439 7.333 42.606 1.00 98.00 519 ALA A O 1
ATOM 3893 N N . SER A 1 520 ? -22.547 7.880 40.619 1.00 97.12 520 SER A N 1
ATOM 3894 C CA . SER A 1 520 ? -21.853 9.089 41.080 1.00 97.12 520 SER A CA 1
ATOM 3895 C C . SER A 1 520 ? -22.773 10.312 41.185 1.00 97.12 520 SER A C 1
ATOM 3897 O O . SER A 1 520 ? -22.563 11.176 42.035 1.00 97.12 520 SER A O 1
ATOM 3899 N N . ASP A 1 521 ? -23.773 10.412 40.308 1.00 96.88 521 ASP A N 1
ATOM 3900 C CA . ASP A 1 521 ? -24.675 11.556 40.187 1.00 96.88 521 ASP A CA 1
ATOM 3901 C C . ASP A 1 521 ? -26.044 11.101 39.651 1.00 96.88 521 ASP A C 1
ATOM 3903 O O . ASP A 1 521 ? -26.215 10.837 38.460 1.00 96.88 521 ASP A O 1
ATOM 3907 N N . ASN A 1 522 ? -27.056 11.055 40.520 1.00 94.94 522 ASN A N 1
ATOM 3908 C CA . ASN A 1 522 ? -28.411 10.629 40.148 1.00 94.94 522 ASN A CA 1
ATOM 3909 C C . ASN A 1 522 ? -29.165 11.613 39.239 1.00 94.94 522 ASN A C 1
ATOM 3911 O O . ASN A 1 522 ? -30.299 11.329 38.853 1.00 94.94 522 ASN A O 1
ATOM 3915 N N . SER A 1 523 ? -28.569 12.758 38.884 1.00 95.75 523 SER A N 1
ATOM 3916 C CA . SER A 1 523 ? -29.106 13.623 37.831 1.00 95.75 523 SER A CA 1
ATOM 3917 C C . SER A 1 523 ? -28.779 13.125 36.417 1.00 95.75 523 SER A C 1
ATOM 3919 O O . SER A 1 523 ? -29.377 13.604 35.449 1.00 95.75 523 SER A O 1
ATOM 3921 N N . GLN A 1 524 ? -27.866 12.154 36.291 1.00 96.81 524 GLN A N 1
ATOM 3922 C CA . GLN A 1 524 ? -27.559 11.469 35.036 1.00 96.81 524 GLN A CA 1
ATOM 3923 C C . GLN A 1 524 ? -28.683 10.504 34.628 1.00 96.81 524 GLN A C 1
ATOM 3925 O O . GLN A 1 524 ? -29.633 10.252 35.372 1.00 96.81 524 GLN A O 1
ATOM 3930 N N . THR A 1 525 ? -28.589 9.953 33.416 1.00 95.88 525 THR A N 1
ATOM 3931 C CA . THR A 1 525 ? -29.558 8.972 32.913 1.00 95.88 525 THR A CA 1
ATOM 3932 C C . THR A 1 525 ? -29.631 7.762 33.843 1.00 95.88 525 THR A C 1
ATOM 3934 O O . THR A 1 525 ? -28.637 7.067 34.030 1.00 95.88 525 THR A O 1
ATOM 3937 N N . ALA A 1 526 ? -30.819 7.494 34.388 1.00 97.44 526 ALA A N 1
ATOM 3938 C CA . ALA A 1 526 ? -31.056 6.317 35.214 1.00 97.44 526 ALA A CA 1
ATOM 3939 C C . ALA A 1 526 ? -30.850 5.024 34.398 1.00 97.44 526 ALA A C 1
ATOM 3941 O O . ALA A 1 526 ? -31.462 4.894 33.327 1.00 97.44 526 ALA A O 1
ATOM 3942 N N . PRO A 1 527 ? -30.051 4.063 34.896 1.00 98.44 527 PRO A N 1
ATOM 3943 C CA . PRO A 1 527 ? -29.849 2.781 34.244 1.00 98.44 527 PRO A CA 1
ATOM 3944 C C . PRO A 1 527 ? -31.163 2.034 34.048 1.00 98.44 527 PRO A C 1
ATOM 3946 O O . PRO A 1 527 ? -32.064 2.065 34.894 1.00 98.44 527 PRO A O 1
ATOM 3949 N N . GLN A 1 528 ? -31.275 1.367 32.907 1.00 98.38 528 GLN A N 1
ATOM 3950 C CA . GLN A 1 528 ? -32.397 0.510 32.557 1.00 98.38 528 GLN A CA 1
ATOM 3951 C C . GLN A 1 528 ? -32.049 -0.961 32.819 1.00 98.38 528 GLN A C 1
ATOM 3953 O O . GLN A 1 528 ? -30.884 -1.330 32.954 1.00 98.38 528 GLN A O 1
ATOM 3958 N N . ILE A 1 529 ? -33.059 -1.837 32.809 1.00 98.50 529 ILE A N 1
ATOM 3959 C CA . ILE A 1 529 ? -32.869 -3.299 32.932 1.00 98.50 529 ILE A CA 1
ATOM 3960 C C . ILE A 1 529 ? -31.841 -3.810 31.909 1.00 98.50 529 ILE A C 1
ATOM 3962 O O . ILE A 1 529 ? -31.012 -4.661 32.222 1.00 98.50 529 ILE A O 1
ATOM 3966 N N . THR A 1 530 ? -31.872 -3.271 30.686 1.00 97.94 530 THR A N 1
ATOM 3967 C CA . THR A 1 530 ? -30.928 -3.638 29.626 1.00 97.94 530 THR A CA 1
ATOM 3968 C C . THR A 1 530 ? -29.496 -3.226 29.938 1.00 97.94 530 THR A C 1
ATOM 3970 O O . THR A 1 530 ? -28.596 -3.967 29.566 1.00 97.94 530 THR A O 1
ATOM 3973 N N . ASP A 1 531 ? -29.274 -2.108 30.637 1.00 98.50 531 ASP A N 1
ATOM 3974 C CA . ASP A 1 531 ? -27.921 -1.674 31.000 1.00 98.50 531 ASP A CA 1
ATOM 3975 C C . ASP A 1 531 ? -27.283 -2.651 31.982 1.00 98.50 531 ASP A C 1
ATOM 3977 O O . ASP A 1 531 ? -26.164 -3.110 31.768 1.00 98.50 531 ASP A O 1
ATOM 3981 N N . TYR A 1 532 ? -28.031 -3.044 33.012 1.00 98.38 532 TYR A N 1
ATOM 3982 C CA . TYR A 1 532 ? -27.590 -4.062 33.960 1.00 98.38 532 TYR A CA 1
ATOM 3983 C C . TYR A 1 532 ? -27.353 -5.411 33.283 1.00 98.38 532 TYR A C 1
ATOM 3985 O O . TYR A 1 532 ? -26.311 -6.026 33.499 1.00 98.38 532 TYR A O 1
ATOM 3993 N N . ALA A 1 533 ? -28.271 -5.848 32.416 1.00 97.75 533 ALA A N 1
ATOM 3994 C CA . ALA A 1 533 ? -28.134 -7.115 31.706 1.00 97.75 533 ALA A CA 1
ATOM 3995 C C . ALA A 1 533 ? -26.891 -7.149 30.798 1.00 97.75 533 ALA A C 1
ATOM 3997 O O . ALA A 1 533 ? -26.145 -8.124 30.835 1.00 97.75 533 ALA A O 1
ATOM 3998 N N . ILE A 1 534 ? -26.647 -6.086 30.021 1.00 98.12 534 ILE A N 1
ATOM 3999 C CA . ILE A 1 534 ? -25.463 -5.951 29.157 1.00 98.12 534 ILE A CA 1
ATOM 4000 C C . ILE A 1 534 ? -24.186 -5.886 30.007 1.00 98.12 534 ILE A C 1
ATOM 4002 O O . ILE A 1 534 ? -23.205 -6.560 29.712 1.00 98.12 534 ILE A O 1
ATOM 4006 N N . ALA A 1 535 ? -24.204 -5.148 31.117 1.00 97.31 535 ALA A N 1
ATOM 4007 C CA . ALA A 1 535 ? -23.075 -5.061 32.038 1.00 97.31 535 ALA A CA 1
ATOM 4008 C C . ALA A 1 535 ? -22.818 -6.351 32.849 1.00 97.31 535 ALA A C 1
ATOM 4010 O O . ALA A 1 535 ? -21.914 -6.371 33.679 1.00 97.31 535 ALA A O 1
ATOM 4011 N N . GLY A 1 536 ? -23.594 -7.421 32.636 1.00 96.44 536 GLY A N 1
ATOM 4012 C CA . GLY A 1 536 ? -23.398 -8.713 33.294 1.00 96.44 536 GLY A CA 1
ATOM 4013 C C . GLY A 1 536 ? -24.031 -8.829 34.687 1.00 96.44 536 GLY A C 1
ATOM 4014 O O . GLY A 1 536 ? -23.649 -9.712 35.459 1.00 96.44 536 GLY A O 1
ATOM 4015 N N . VAL A 1 537 ? -24.989 -7.963 35.029 1.00 97.94 537 VAL A N 1
ATOM 4016 C CA . VAL A 1 537 ? -25.786 -8.017 36.265 1.00 97.94 537 VAL A CA 1
ATOM 4017 C C . VAL A 1 537 ? -27.140 -8.666 35.964 1.00 97.94 537 VAL A C 1
ATOM 4019 O O . VAL A 1 537 ? -28.059 -8.046 35.429 1.00 97.94 537 VAL A O 1
ATOM 4022 N N . SER A 1 538 ? -27.271 -9.948 36.301 1.00 96.25 538 SER A N 1
ATOM 4023 C CA . SER A 1 538 ? -28.520 -10.701 36.146 1.00 96.25 538 SER A CA 1
ATOM 4024 C C . SER A 1 538 ? -29.473 -10.499 37.323 1.00 96.25 538 SER A C 1
ATOM 4026 O O . SER A 1 538 ? -29.034 -10.271 38.446 1.00 96.25 538 SER A O 1
ATOM 4028 N N . GLY A 1 539 ? -30.771 -10.699 37.092 1.00 96.00 539 GLY A N 1
ATOM 4029 C CA . GLY A 1 539 ? -31.785 -10.650 38.149 1.00 96.00 539 GLY A CA 1
ATOM 4030 C C . GLY A 1 539 ? -32.353 -9.256 38.409 1.00 96.00 539 GLY A C 1
ATOM 4031 O O . GLY A 1 539 ? -33.126 -9.109 39.345 1.00 96.00 539 GLY A O 1
ATOM 4032 N N . VAL A 1 540 ? -32.003 -8.257 37.594 1.00 98.31 540 VAL A N 1
ATOM 4033 C CA . VAL A 1 540 ? -32.703 -6.965 37.558 1.00 98.31 540 VAL A CA 1
ATOM 4034 C C . VAL A 1 540 ? -33.967 -7.107 36.714 1.00 98.31 540 VAL A C 1
ATOM 4036 O O . VAL A 1 540 ? -33.914 -7.591 35.582 1.00 98.31 540 VAL A O 1
ATOM 4039 N N . ASP A 1 541 ? -35.101 -6.680 37.249 1.00 97.56 541 ASP A N 1
ATOM 4040 C CA . ASP A 1 541 ? -36.401 -6.706 36.590 1.00 97.56 541 ASP A CA 1
ATOM 4041 C C . ASP A 1 541 ? -37.215 -5.442 36.910 1.00 97.56 541 ASP A C 1
ATOM 4043 O O . ASP A 1 541 ? -36.733 -4.501 37.538 1.00 97.56 541 ASP A O 1
ATOM 4047 N N . ALA A 1 542 ? -38.454 -5.377 36.419 1.00 96.88 542 ALA A N 1
ATOM 4048 C CA . ALA A 1 542 ? -39.307 -4.208 36.618 1.00 96.88 542 ALA A CA 1
ATOM 4049 C C . ALA A 1 542 ? -39.692 -3.983 38.090 1.00 96.88 542 ALA A C 1
ATOM 4051 O O . ALA A 1 542 ? -40.009 -2.853 38.461 1.00 96.88 542 ALA A O 1
ATOM 4052 N N . ASP A 1 543 ? -39.662 -5.035 38.909 1.00 94.62 543 ASP A N 1
ATOM 4053 C CA . ASP A 1 543 ? -40.117 -4.990 40.290 1.00 94.62 543 ASP A CA 1
ATOM 4054 C C . ASP A 1 543 ? -39.009 -4.483 41.224 1.00 94.62 543 ASP A C 1
ATOM 4056 O O . ASP A 1 543 ? -39.318 -3.813 42.212 1.00 94.62 543 ASP A O 1
ATOM 4060 N N . ASN A 1 544 ? -37.736 -4.763 40.918 1.00 96.88 544 ASN A N 1
ATOM 4061 C CA . ASN A 1 544 ? -36.589 -4.356 41.741 1.00 96.88 544 ASN A CA 1
ATOM 4062 C C . ASN A 1 544 ? -35.750 -3.191 41.173 1.00 96.88 544 ASN A C 1
ATOM 4064 O O . ASN A 1 544 ? -34.939 -2.632 41.911 1.00 96.88 544 ASN A O 1
ATOM 4068 N N . LEU A 1 545 ? -35.948 -2.767 39.915 1.00 97.88 545 LEU A N 1
ATOM 4069 C CA . LEU A 1 545 ? -35.123 -1.729 39.271 1.00 97.88 545 LEU A CA 1
ATOM 4070 C C . LEU A 1 545 ? -35.053 -0.417 40.066 1.00 97.88 545 LEU A C 1
ATOM 4072 O O . LEU A 1 545 ? -33.995 0.204 40.132 1.00 97.88 545 LEU A O 1
ATOM 4076 N N . ALA A 1 546 ? -36.172 0.026 40.646 1.00 97.12 546 ALA A N 1
ATOM 4077 C CA . ALA A 1 546 ? -36.223 1.286 41.387 1.00 97.12 546 ALA A CA 1
ATOM 4078 C C . ALA A 1 546 ? -35.348 1.243 42.649 1.00 97.12 546 ALA A C 1
ATOM 4080 O O . ALA A 1 546 ? -34.561 2.161 42.876 1.00 97.12 546 ALA A O 1
ATOM 4081 N N . ASP A 1 547 ? -35.448 0.155 43.416 1.00 97.75 547 ASP A N 1
ATOM 4082 C CA . ASP A 1 547 ? -34.632 -0.075 44.608 1.00 97.75 547 ASP A CA 1
ATOM 4083 C C . ASP A 1 547 ? -33.150 -0.232 44.231 1.00 97.75 547 ASP A C 1
ATOM 4085 O O . ASP A 1 547 ? -32.291 0.385 44.854 1.00 97.75 547 ASP A O 1
ATOM 4089 N N . ILE A 1 548 ? -32.839 -0.987 43.169 1.00 98.44 548 ILE A N 1
ATOM 4090 C CA . ILE A 1 548 ? -31.459 -1.177 42.695 1.00 98.44 548 ILE A CA 1
ATOM 4091 C C . ILE A 1 548 ? -30.841 0.150 42.259 1.00 98.44 548 ILE A C 1
ATOM 4093 O O . ILE A 1 548 ? -29.745 0.476 42.704 1.00 98.44 548 ILE A O 1
ATOM 4097 N N . ASN A 1 549 ? -31.539 0.947 41.445 1.00 98.19 549 ASN A N 1
ATOM 4098 C CA . ASN A 1 549 ? -31.055 2.266 41.041 1.00 98.19 549 ASN A CA 1
ATOM 4099 C C . ASN A 1 549 ? -30.838 3.167 42.267 1.00 98.19 549 ASN A C 1
ATOM 4101 O O . ASN A 1 549 ? -29.782 3.789 42.391 1.00 98.19 549 ASN A O 1
ATOM 4105 N N . ALA A 1 550 ? -31.798 3.223 43.196 1.00 97.25 550 ALA A N 1
ATOM 4106 C CA . ALA A 1 550 ? -31.643 4.003 44.422 1.00 97.25 550 ALA A CA 1
ATOM 4107 C C . ALA A 1 550 ? -30.383 3.583 45.194 1.00 97.25 550 ALA A C 1
ATOM 4109 O O . ALA A 1 550 ? -29.561 4.433 45.527 1.00 97.25 550 ALA A O 1
ATOM 4110 N N . GLN A 1 551 ? -30.170 2.278 45.384 1.00 98.12 551 GLN A N 1
ATOM 4111 C CA . GLN A 1 551 ? -29.013 1.757 46.110 1.00 98.12 551 GLN A CA 1
ATOM 4112 C C . GLN A 1 551 ? -27.683 1.953 45.378 1.00 98.12 551 GLN A C 1
ATOM 4114 O O . GLN A 1 551 ? -26.692 2.305 46.013 1.00 98.12 551 GLN A O 1
ATOM 4119 N N . VAL A 1 552 ? -27.648 1.802 44.052 1.00 98.12 552 VAL A N 1
ATOM 4120 C CA . VAL A 1 552 ? -26.447 2.071 43.246 1.00 98.12 552 VAL A CA 1
ATOM 4121 C C . VAL A 1 552 ? -25.966 3.511 43.427 1.00 98.12 552 VAL A C 1
ATOM 4123 O O . VAL A 1 552 ? -24.762 3.738 43.537 1.00 98.12 552 VAL A O 1
ATOM 4126 N N . ASN A 1 553 ? -26.884 4.477 43.516 1.00 98.19 553 ASN A N 1
ATOM 4127 C CA . ASN A 1 553 ? -26.533 5.867 43.791 1.00 98.19 553 ASN A CA 1
ATOM 4128 C C . ASN A 1 553 ? -26.216 6.126 45.273 1.00 98.19 553 ASN A C 1
ATOM 4130 O O . ASN A 1 553 ? -25.154 6.665 45.580 1.00 98.19 553 ASN A O 1
ATOM 4134 N N . GLU A 1 554 ? -27.099 5.722 46.192 1.00 96.81 554 GLU A N 1
ATOM 4135 C CA . GLU A 1 554 ? -26.944 5.962 47.636 1.00 96.81 554 GLU A CA 1
ATOM 4136 C C . GLU A 1 554 ? -25.638 5.385 48.190 1.00 96.81 554 GLU A C 1
ATOM 4138 O O . GLU A 1 554 ? -25.007 5.997 49.052 1.00 96.81 554 GLU A O 1
ATOM 4143 N N . GLN A 1 555 ? -25.225 4.223 47.679 1.00 96.69 555 GLN A N 1
ATOM 4144 C CA . GLN A 1 555 ? -24.000 3.542 48.091 1.00 96.69 555 GLN A CA 1
ATOM 4145 C C . GLN A 1 555 ? -22.806 3.847 47.169 1.00 96.69 555 GLN A C 1
ATOM 4147 O O . GLN A 1 555 ? -21.695 3.416 47.464 1.00 96.69 555 GLN A O 1
ATOM 4152 N N . THR A 1 556 ? -23.011 4.597 46.076 1.00 97.44 556 THR A N 1
ATOM 4153 C CA . THR A 1 556 ? -21.985 4.908 45.062 1.00 97.44 556 THR A CA 1
ATOM 4154 C C . THR A 1 556 ? -21.292 3.639 44.540 1.00 97.44 556 THR A C 1
ATOM 4156 O O . THR A 1 556 ? -20.069 3.513 44.568 1.00 97.44 556 THR A O 1
ATOM 4159 N N . LEU A 1 557 ? -22.083 2.667 44.077 1.00 96.75 557 LEU A N 1
ATOM 4160 C CA . LEU A 1 557 ? -21.570 1.383 43.586 1.00 96.75 557 LEU A CA 1
ATOM 4161 C C . LEU A 1 557 ? -20.982 1.554 42.182 1.00 96.75 557 LEU A C 1
ATOM 4163 O O . LEU A 1 557 ? -21.714 1.685 41.199 1.00 96.75 557 LEU A O 1
ATOM 4167 N N . LEU A 1 558 ? -19.653 1.565 42.085 1.00 95.62 558 LEU A N 1
ATOM 4168 C CA . LEU A 1 558 ? -18.950 1.816 40.825 1.00 95.62 558 LEU A CA 1
ATOM 4169 C C . LEU A 1 558 ? -18.577 0.525 40.090 1.00 95.62 558 LEU A C 1
ATOM 4171 O O . LEU A 1 558 ? -18.362 0.571 38.878 1.00 95.62 558 LEU A O 1
ATOM 4175 N N . THR A 1 559 ? -18.527 -0.621 40.776 1.00 96.12 559 THR A N 1
ATOM 4176 C CA . THR A 1 559 ? -18.105 -1.906 40.191 1.00 96.12 559 THR A CA 1
ATOM 4177 C C . THR A 1 559 ? -19.280 -2.849 39.904 1.00 96.12 559 THR A C 1
ATOM 4179 O O . THR A 1 559 ? -20.298 -2.830 40.595 1.00 96.12 559 THR A O 1
ATOM 4182 N N . ILE A 1 560 ? -19.156 -3.705 38.878 1.00 96.75 560 ILE A N 1
ATOM 4183 C CA . ILE A 1 560 ? -20.211 -4.673 38.517 1.00 96.75 560 ILE A CA 1
ATOM 4184 C C . ILE A 1 560 ? -20.419 -5.701 39.636 1.00 96.75 560 ILE A C 1
ATOM 4186 O O . ILE A 1 560 ? -21.555 -6.087 39.903 1.00 96.75 560 ILE A O 1
ATOM 4190 N N . ASP A 1 561 ? -19.362 -6.106 40.338 1.00 96.94 561 ASP A N 1
ATOM 4191 C CA . ASP A 1 561 ? -19.467 -7.082 41.428 1.00 96.94 561 ASP A CA 1
ATOM 4192 C C . ASP A 1 561 ? -20.240 -6.549 42.638 1.00 96.94 561 ASP A C 1
ATOM 4194 O O . ASP A 1 561 ? -21.029 -7.283 43.242 1.00 96.94 561 ASP A O 1
ATOM 4198 N N . GLU A 1 562 ? -20.095 -5.261 42.959 1.00 97.31 562 GLU A N 1
ATOM 4199 C CA . GLU A 1 562 ? -20.928 -4.598 43.967 1.00 97.31 562 GLU A CA 1
ATOM 4200 C C . GLU A 1 562 ? -22.407 -4.614 43.557 1.00 97.31 562 GLU A C 1
ATOM 4202 O O . GLU A 1 562 ? -23.272 -4.963 44.360 1.00 97.31 562 GLU A O 1
ATOM 4207 N N . MET A 1 563 ? -22.711 -4.326 42.288 1.00 97.50 563 MET A N 1
ATOM 4208 C CA . MET A 1 563 ? -24.086 -4.365 41.779 1.00 97.50 563 MET A CA 1
ATOM 4209 C C . MET A 1 563 ? -24.672 -5.779 41.763 1.00 97.50 563 MET A C 1
ATOM 4211 O O . MET A 1 563 ? -25.850 -5.952 42.074 1.00 97.50 563 MET A O 1
ATOM 4215 N N . ARG A 1 564 ? -23.873 -6.801 41.424 1.00 97.62 564 ARG A N 1
ATOM 4216 C CA . ARG A 1 564 ? -24.282 -8.213 41.518 1.00 97.62 564 ARG A CA 1
ATOM 4217 C C . ARG A 1 564 ? -24.587 -8.590 42.963 1.00 97.62 564 ARG A C 1
ATOM 4219 O O . ARG A 1 564 ? -25.592 -9.246 43.218 1.00 97.62 564 ARG A O 1
ATOM 4226 N N . THR A 1 565 ? -23.754 -8.146 43.903 1.00 98.19 565 THR A N 1
ATOM 4227 C CA . THR A 1 565 ? -23.940 -8.384 45.340 1.00 98.19 565 THR A CA 1
ATOM 4228 C C . THR A 1 565 ? -25.237 -7.748 45.842 1.00 98.19 565 THR A C 1
ATOM 4230 O O . THR A 1 565 ? -26.074 -8.449 46.410 1.00 98.19 565 THR A O 1
ATOM 4233 N N . LEU A 1 566 ? -25.456 -6.464 45.540 1.00 98.31 566 LEU A N 1
ATOM 4234 C CA . LEU A 1 566 ? -26.705 -5.751 45.823 1.00 98.31 566 LEU A CA 1
ATOM 4235 C C . LEU A 1 566 ? -27.920 -6.481 45.230 1.00 98.31 566 LEU A C 1
ATOM 4237 O O . LEU A 1 566 ? -28.879 -6.773 45.941 1.00 98.31 566 LEU A O 1
ATOM 4241 N N . THR A 1 567 ? -27.874 -6.790 43.931 1.00 98.31 567 THR A N 1
ATOM 4242 C CA . THR A 1 567 ? -29.001 -7.393 43.200 1.00 98.31 567 THR A CA 1
ATOM 4243 C C . THR A 1 567 ? -29.355 -8.767 43.763 1.00 98.31 567 THR A C 1
ATOM 4245 O O . THR A 1 567 ? -30.529 -9.063 43.983 1.00 98.31 567 THR A O 1
ATOM 4248 N N . ASN A 1 568 ? -28.352 -9.602 44.050 1.00 98.00 568 ASN A N 1
ATOM 4249 C CA . ASN A 1 568 ? -28.563 -10.925 44.632 1.00 98.00 568 ASN A CA 1
ATOM 4250 C C . ASN A 1 568 ? -29.215 -10.831 46.015 1.00 98.00 568 ASN A C 1
ATOM 4252 O O . ASN A 1 568 ? -30.225 -11.492 46.253 1.00 98.00 568 ASN A O 1
ATOM 4256 N N . SER A 1 569 ? -28.683 -9.991 46.902 1.00 98.12 569 SER A N 1
ATOM 4257 C CA . SER A 1 569 ? -29.213 -9.837 48.257 1.00 98.12 569 SER A CA 1
ATOM 4258 C C . SER A 1 569 ? -30.620 -9.235 48.273 1.00 98.12 569 SER A C 1
ATOM 4260 O O . SER A 1 569 ? -31.497 -9.734 48.980 1.00 98.12 569 SER A O 1
ATOM 4262 N N . LEU A 1 570 ? -30.891 -8.233 47.432 1.00 97.50 570 LEU A N 1
ATOM 4263 C CA . LEU A 1 570 ? -32.233 -7.666 47.306 1.00 97.50 570 LEU A CA 1
ATOM 4264 C C . LEU A 1 570 ? -33.237 -8.701 46.774 1.00 97.50 570 LEU A C 1
ATOM 4266 O O . LEU A 1 570 ? -34.360 -8.783 47.269 1.00 97.50 570 LEU A O 1
ATOM 4270 N N . ASN A 1 571 ? -32.833 -9.540 45.818 1.00 97.25 571 ASN A N 1
ATOM 4271 C CA . ASN A 1 571 ? -33.680 -10.622 45.317 1.00 97.25 571 ASN A CA 1
ATOM 4272 C C . ASN A 1 571 ? -33.956 -11.696 46.375 1.00 97.25 571 ASN A C 1
ATOM 4274 O O . ASN A 1 571 ? -35.076 -12.206 46.422 1.00 97.25 571 ASN A O 1
ATOM 4278 N N . VAL A 1 572 ? -32.995 -12.011 47.251 1.00 97.88 572 VAL A N 1
ATOM 4279 C CA . VAL A 1 572 ? -33.221 -12.904 48.403 1.00 97.88 572 VAL A CA 1
ATOM 4280 C C . VAL A 1 572 ? -34.284 -12.315 49.336 1.00 97.88 572 VAL A C 1
ATOM 4282 O O . VAL A 1 572 ? -35.261 -12.998 49.641 1.00 97.88 572 VAL A O 1
ATOM 4285 N N . ILE A 1 573 ? -34.152 -11.037 49.713 1.00 98.12 573 ILE A N 1
ATOM 4286 C CA . ILE A 1 573 ? -35.115 -10.333 50.580 1.00 98.12 573 ILE A CA 1
ATOM 4287 C C . ILE A 1 573 ? -36.515 -10.342 49.969 1.00 98.12 573 ILE A C 1
ATOM 4289 O O . ILE A 1 573 ? -37.473 -10.763 50.616 1.00 98.12 573 ILE A O 1
ATOM 4293 N N . ARG A 1 574 ? -36.637 -9.932 48.705 1.00 97.12 574 ARG A N 1
ATOM 4294 C CA . ARG A 1 574 ? -37.934 -9.842 48.025 1.00 97.12 574 ARG A CA 1
ATOM 4295 C C . ARG A 1 574 ? -38.584 -11.203 47.827 1.00 97.12 574 ARG A C 1
ATOM 4297 O O . ARG A 1 574 ? -39.788 -11.324 48.022 1.00 97.12 574 ARG A O 1
ATOM 4304 N N . THR A 1 575 ? -37.808 -12.226 47.468 1.00 96.75 575 THR A N 1
ATOM 4305 C CA . THR A 1 575 ? -38.347 -13.584 47.301 1.00 96.75 575 THR A CA 1
ATOM 4306 C C . THR A 1 575 ? -38.871 -14.113 48.633 1.00 96.75 575 THR A C 1
ATOM 4308 O O . THR A 1 575 ? -39.973 -14.649 48.679 1.00 96.75 575 THR A O 1
ATOM 4311 N N . TYR A 1 576 ? -38.132 -13.904 49.725 1.00 97.44 576 TYR A N 1
ATOM 4312 C CA . TYR A 1 576 ? -38.566 -14.308 51.060 1.00 97.44 576 TYR A CA 1
ATOM 4313 C C . TYR A 1 576 ? -39.810 -13.550 51.546 1.00 97.44 576 TYR A C 1
ATOM 4315 O O . TYR A 1 576 ? -40.715 -14.167 52.095 1.00 97.44 576 TYR A O 1
ATOM 4323 N N . ALA A 1 577 ? -39.898 -12.243 51.281 1.00 97.06 577 ALA A N 1
ATOM 4324 C CA . ALA A 1 577 ? -41.071 -11.426 51.604 1.00 97.06 577 ALA A CA 1
ATOM 4325 C C . ALA A 1 577 ? -42.354 -11.872 50.871 1.00 97.06 577 ALA A C 1
ATOM 4327 O O . ALA A 1 577 ? -43.463 -11.587 51.320 1.00 97.06 577 ALA A O 1
ATOM 4328 N N . GLN A 1 578 ? -42.214 -12.533 49.717 1.00 95.56 578 GLN A N 1
ATOM 4329 C CA . GLN A 1 578 ? -43.336 -13.068 48.938 1.00 95.56 578 GLN A CA 1
ATOM 4330 C C . GLN A 1 578 ? -43.663 -14.523 49.292 1.00 95.56 578 GLN A C 1
ATOM 4332 O O . GLN A 1 578 ? -44.818 -14.937 49.177 1.00 95.56 578 GLN A O 1
ATOM 4337 N N . ASP A 1 579 ? -42.650 -15.305 49.667 1.00 93.50 579 ASP A N 1
ATOM 4338 C CA . ASP A 1 579 ? -42.750 -16.729 49.966 1.00 93.50 579 ASP A CA 1
ATOM 4339 C C . ASP A 1 579 ? -41.737 -17.123 51.050 1.00 93.50 579 ASP A C 1
ATOM 4341 O O . ASP A 1 579 ? -40.555 -17.349 50.780 1.00 93.50 579 ASP A O 1
ATOM 4345 N N . ASN A 1 580 ? -42.212 -17.290 52.285 1.00 90.12 580 ASN A N 1
ATOM 4346 C CA . ASN A 1 580 ? -41.377 -17.697 53.417 1.00 90.12 580 ASN A CA 1
ATOM 4347 C C . ASN A 1 580 ? -40.841 -19.132 53.362 1.00 90.12 580 ASN A C 1
ATOM 4349 O O . ASN A 1 580 ? -40.138 -19.562 54.282 1.00 90.12 580 ASN A O 1
ATOM 4353 N N . THR A 1 581 ? -41.148 -19.885 52.303 1.00 92.44 581 THR A N 1
ATOM 4354 C CA . THR A 1 581 ? -40.460 -21.146 52.010 1.00 92.44 581 THR A CA 1
ATOM 4355 C C . THR A 1 581 ? -39.127 -20.936 51.284 1.00 92.44 581 THR A C 1
ATOM 4357 O O . THR A 1 581 ? -38.307 -21.860 51.239 1.00 92.44 581 THR A O 1
ATOM 4360 N N . ALA A 1 582 ? -38.875 -19.731 50.759 1.00 93.94 582 ALA A N 1
ATOM 4361 C CA . ALA A 1 582 ? -37.588 -19.330 50.206 1.00 93.94 582 ALA A CA 1
ATOM 4362 C C . ALA A 1 582 ? -36.507 -19.197 51.303 1.00 93.94 582 ALA A C 1
ATOM 4364 O O . ALA A 1 582 ? -36.825 -19.104 52.492 1.00 93.94 582 ALA A O 1
ATOM 4365 N N . PRO A 1 583 ? -35.208 -19.194 50.938 1.00 94.12 583 PRO A N 1
ATOM 4366 C CA . PRO A 1 583 ? -34.133 -18.958 51.896 1.00 94.12 583 PRO A CA 1
ATOM 4367 C C . PRO A 1 583 ? -34.333 -17.640 52.652 1.00 94.12 583 PRO A C 1
ATOM 4369 O O . PRO A 1 583 ? -34.485 -16.589 52.035 1.00 94.12 583 PRO A O 1
ATOM 4372 N N . ALA A 1 584 ? -34.312 -17.704 53.985 1.00 95.94 584 ALA A N 1
ATOM 4373 C CA . ALA A 1 584 ? -34.407 -16.515 54.821 1.00 95.94 584 ALA A CA 1
ATOM 4374 C C . ALA A 1 584 ? -33.186 -15.598 54.593 1.00 95.94 584 ALA A C 1
ATOM 4376 O O . ALA A 1 584 ? -32.060 -16.111 54.582 1.00 95.94 584 ALA A O 1
ATOM 4377 N N . PRO A 1 585 ? -33.380 -14.273 54.461 1.00 98.12 585 PRO A N 1
ATOM 4378 C CA . PRO A 1 585 ? -32.290 -13.321 54.318 1.00 98.12 585 PRO A CA 1
ATOM 4379 C C . PRO A 1 585 ? -31.354 -13.361 55.524 1.00 98.12 585 PRO A C 1
ATOM 4381 O O . PRO A 1 585 ? -31.788 -13.509 56.672 1.00 98.12 585 PRO A O 1
ATOM 4384 N N . SER A 1 586 ? -30.063 -13.221 55.254 1.00 97.81 586 SER A N 1
ATOM 4385 C CA . SER A 1 586 ? -29.033 -13.006 56.267 1.00 97.81 586 SER A CA 1
ATOM 4386 C C . SER A 1 586 ? -28.905 -11.522 56.619 1.00 97.81 586 SER A C 1
ATOM 4388 O O . SER A 1 586 ? -29.383 -10.652 55.895 1.00 97.81 586 SER A O 1
ATOM 4390 N N . ASP A 1 587 ? -28.212 -11.209 57.714 1.00 97.12 587 ASP A N 1
ATOM 4391 C CA . ASP A 1 587 ? -27.818 -9.835 58.045 1.00 97.12 587 ASP A CA 1
ATOM 4392 C C . ASP A 1 587 ? -26.973 -9.201 56.927 1.00 97.12 587 ASP A C 1
ATOM 4394 O O . ASP A 1 587 ? -27.166 -8.032 56.596 1.00 97.12 587 ASP A O 1
ATOM 4398 N N . ALA A 1 588 ? -26.112 -9.990 56.274 1.00 97.19 588 ALA A N 1
ATOM 4399 C CA . ALA A 1 588 ? -25.351 -9.542 55.112 1.00 97.19 588 ALA A CA 1
ATOM 4400 C C . ALA A 1 588 ? -26.252 -9.143 53.932 1.00 97.19 588 ALA A C 1
ATOM 4402 O O . ALA A 1 588 ? -25.937 -8.176 53.243 1.00 97.19 588 ALA A O 1
ATOM 4403 N N . ASP A 1 589 ? -27.382 -9.828 53.717 1.00 98.31 589 ASP A N 1
ATOM 4404 C CA . ASP A 1 589 ? -28.302 -9.474 52.632 1.00 98.31 589 ASP A CA 1
ATOM 4405 C C . ASP A 1 589 ? -28.925 -8.094 52.844 1.00 98.31 589 ASP A C 1
ATOM 4407 O O . ASP A 1 589 ? -28.956 -7.274 51.926 1.00 98.31 589 ASP A O 1
ATOM 4411 N N . TYR A 1 590 ? -29.347 -7.799 54.074 1.00 98.25 590 TYR A N 1
ATOM 4412 C CA . TYR A 1 590 ? -29.849 -6.473 54.427 1.00 98.25 590 TYR A CA 1
ATOM 4413 C C . TYR A 1 590 ? -28.766 -5.402 54.293 1.00 98.25 590 TYR A C 1
ATOM 4415 O O . TYR A 1 590 ? -29.016 -4.358 53.692 1.00 98.25 590 TYR A O 1
ATOM 4423 N N . VAL A 1 591 ? -27.549 -5.672 54.774 1.00 96.62 591 VAL A N 1
ATOM 4424 C CA . VAL A 1 591 ? -26.429 -4.725 54.670 1.00 96.62 591 VAL A CA 1
ATOM 4425 C C . VAL A 1 591 ? -26.087 -4.422 53.208 1.00 96.62 591 VAL A C 1
ATOM 4427 O O . VAL A 1 591 ? -25.969 -3.251 52.853 1.00 96.62 591 VAL A O 1
ATOM 4430 N N . ASN A 1 592 ? -26.001 -5.438 52.345 1.00 97.12 592 ASN A N 1
ATOM 4431 C CA . ASN A 1 592 ? -25.745 -5.265 50.909 1.00 97.12 592 ASN A CA 1
ATOM 4432 C C . ASN A 1 592 ? -26.876 -4.499 50.200 1.00 97.12 592 ASN A C 1
ATOM 4434 O O . ASN A 1 592 ? -26.623 -3.730 49.274 1.00 97.12 592 ASN A O 1
ATOM 4438 N N . ALA A 1 593 ? -28.123 -4.664 50.654 1.00 97.19 593 ALA A N 1
ATOM 4439 C CA . ALA A 1 593 ? -29.276 -3.889 50.192 1.00 97.19 593 ALA A CA 1
ATOM 4440 C C . ALA A 1 593 ? -29.331 -2.456 50.765 1.00 97.19 593 ALA A C 1
ATOM 4442 O O . ALA A 1 593 ? -30.304 -1.739 50.534 1.00 97.19 593 ALA A O 1
ATOM 4443 N N . GLY A 1 594 ? -28.309 -2.024 51.514 1.00 96.00 594 GLY A N 1
ATOM 4444 C CA . GLY A 1 594 ? -28.231 -0.691 52.111 1.00 96.00 594 GLY A CA 1
ATOM 4445 C C . GLY A 1 594 ? -29.113 -0.508 53.349 1.00 96.00 594 GLY A C 1
ATOM 4446 O O . GLY A 1 594 ? -29.460 0.622 53.701 1.00 96.00 594 GLY A O 1
ATOM 4447 N N . ILE A 1 595 ? -29.505 -1.596 54.012 1.00 97.62 595 ILE A N 1
ATOM 4448 C CA . ILE A 1 595 ? -30.320 -1.603 55.230 1.00 97.62 595 ILE A CA 1
ATOM 4449 C C . ILE A 1 595 ? -29.384 -1.856 56.416 1.00 97.62 595 ILE A C 1
ATOM 4451 O O . ILE A 1 595 ? -29.012 -2.986 56.732 1.00 97.62 595 ILE A O 1
ATOM 4455 N N . ALA A 1 596 ? -28.960 -0.769 57.058 1.00 94.31 596 ALA A N 1
ATOM 4456 C CA . ALA A 1 596 ? -28.072 -0.820 58.215 1.00 94.31 596 ALA A CA 1
ATOM 4457 C C . ALA A 1 596 ? -28.802 -1.280 59.490 1.00 94.31 596 ALA A C 1
ATOM 4459 O O . ALA A 1 596 ? -30.026 -1.334 59.537 1.00 94.31 596 ALA A O 1
ATOM 4460 N N . ALA A 1 597 ? -28.033 -1.555 60.549 1.00 94.62 597 ALA A N 1
ATOM 4461 C CA . ALA A 1 597 ? -28.527 -1.943 61.877 1.00 94.62 597 ALA A CA 1
ATOM 4462 C C . ALA A 1 597 ? -29.304 -3.273 61.936 1.00 94.62 597 ALA A C 1
ATOM 4464 O O . ALA A 1 597 ? -29.957 -3.547 62.941 1.00 94.62 597 ALA A O 1
ATOM 4465 N N . VAL A 1 598 ? -29.188 -4.123 60.913 1.00 96.75 598 VAL A N 1
ATOM 4466 C CA . VAL A 1 598 ? -29.603 -5.528 60.990 1.00 96.75 598 VAL A CA 1
ATOM 4467 C C . VAL A 1 598 ? -28.437 -6.366 61.502 1.00 96.75 598 VAL A C 1
ATOM 4469 O O . VAL A 1 598 ? -27.341 -6.323 60.950 1.00 96.75 598 VAL A O 1
ATOM 4472 N N . ASP A 1 599 ? -28.664 -7.107 62.579 1.00 93.94 599 ASP A N 1
ATOM 4473 C CA . ASP A 1 599 ? -27.681 -7.961 63.231 1.00 93.94 599 ASP A CA 1
ATOM 4474 C C . ASP A 1 599 ? -28.324 -9.257 63.745 1.00 93.94 599 ASP A C 1
ATOM 4476 O O . ASP A 1 599 ? -29.536 -9.464 63.679 1.00 93.94 599 ASP A O 1
ATOM 4480 N N . LEU A 1 600 ? -27.512 -10.153 64.310 1.00 92.56 600 LEU A N 1
ATOM 4481 C CA . LEU A 1 600 ? -27.988 -11.436 64.841 1.00 92.56 600 LEU A CA 1
ATOM 4482 C C . LEU A 1 600 ? -29.051 -11.304 65.946 1.00 92.56 600 LEU A C 1
ATOM 4484 O O . LEU A 1 600 ? -29.738 -12.284 66.235 1.00 92.56 600 LEU A O 1
ATOM 4488 N N . PHE A 1 601 ? -29.185 -10.139 66.586 1.00 90.56 601 PHE A N 1
ATOM 4489 C CA . PHE A 1 601 ? -30.154 -9.931 67.651 1.00 90.56 601 PHE A CA 1
ATOM 4490 C C . PHE A 1 601 ? -31.529 -9.528 67.121 1.00 90.56 601 PHE A C 1
ATOM 4492 O O . PHE A 1 601 ? -32.505 -9.874 67.781 1.00 90.56 601 PHE A O 1
ATOM 4499 N N . ASN A 1 602 ? -31.641 -8.777 66.019 1.00 94.69 602 ASN A N 1
ATOM 4500 C CA . ASN A 1 602 ? -32.940 -8.394 65.430 1.00 94.69 602 ASN A CA 1
ATOM 4501 C C . ASN A 1 602 ? -33.294 -9.136 64.134 1.00 94.69 602 ASN A C 1
ATOM 4503 O O . ASN A 1 602 ? -34.446 -9.051 63.717 1.00 94.69 602 ASN A O 1
ATOM 4507 N N . LEU A 1 603 ? -32.373 -9.889 63.525 1.00 96.62 603 LEU A N 1
ATOM 4508 C CA . LEU A 1 603 ? -32.593 -10.556 62.236 1.00 96.62 603 LEU A CA 1
ATOM 4509 C C . LEU A 1 603 ? -33.861 -11.420 62.205 1.00 96.62 603 LEU A C 1
ATOM 4511 O O . LEU A 1 603 ? -34.591 -11.401 61.221 1.00 96.62 603 LEU A O 1
ATOM 4515 N N . ALA A 1 604 ? -34.147 -12.160 63.281 1.00 95.69 604 ALA A N 1
ATOM 4516 C CA . ALA A 1 604 ? -35.333 -13.013 63.350 1.00 95.69 604 ALA A CA 1
ATOM 4517 C C . ALA A 1 604 ? -36.641 -12.204 63.365 1.00 95.69 604 ALA A C 1
ATOM 4519 O O . ALA A 1 604 ? -37.572 -12.555 62.643 1.00 95.69 604 ALA A O 1
ATOM 4520 N N . ASP A 1 605 ? -36.699 -11.121 64.148 1.00 96.50 605 ASP A N 1
ATOM 4521 C CA . ASP A 1 605 ? -37.866 -10.233 64.190 1.00 96.50 605 ASP A CA 1
ATOM 4522 C C . ASP A 1 605 ? -38.040 -9.507 62.846 1.00 96.50 605 ASP A C 1
ATOM 4524 O O . ASP A 1 605 ? -39.153 -9.425 62.335 1.00 96.50 605 ASP A O 1
ATOM 4528 N N . ILE A 1 606 ? -36.945 -9.033 62.239 1.00 98.00 606 ILE A N 1
ATOM 4529 C CA . ILE A 1 606 ? -36.974 -8.348 60.939 1.00 98.00 606 ILE A CA 1
ATOM 4530 C C . ILE A 1 606 ? -37.442 -9.298 59.841 1.00 98.00 606 ILE A C 1
ATOM 4532 O O . ILE A 1 606 ? -38.388 -8.962 59.140 1.00 98.00 606 ILE A O 1
ATOM 4536 N N . ASN A 1 607 ? -36.856 -10.495 59.722 1.00 97.62 607 ASN A N 1
ATOM 4537 C CA . ASN A 1 607 ? -37.301 -11.497 58.749 1.00 97.62 607 ASN A CA 1
ATOM 4538 C C . ASN A 1 607 ? -38.783 -11.838 58.950 1.00 97.62 607 ASN A C 1
ATOM 4540 O O . ASN A 1 607 ? -39.545 -11.822 57.988 1.00 97.62 607 ASN A O 1
ATOM 4544 N N . GLN A 1 608 ? -39.215 -12.067 60.194 1.00 95.94 608 GLN A N 1
ATOM 4545 C CA . GLN A 1 608 ? -40.625 -12.321 60.477 1.00 95.94 608 GLN A CA 1
ATOM 4546 C C . GLN A 1 608 ? -41.518 -11.178 59.981 1.00 95.94 608 GLN A C 1
ATOM 4548 O O . GLN A 1 608 ? -42.550 -11.440 59.377 1.00 95.94 608 GLN A O 1
ATOM 4553 N N . GLN A 1 609 ? -41.141 -9.919 60.214 1.00 97.38 609 GLN A N 1
ATOM 4554 C CA . GLN A 1 609 ? -41.941 -8.776 59.773 1.00 97.38 609 GLN A CA 1
ATOM 4555 C C . GLN A 1 609 ? -41.879 -8.539 58.258 1.00 97.38 609 GLN A C 1
ATOM 4557 O O . GLN A 1 609 ? -42.895 -8.179 57.671 1.00 97.38 609 GLN A O 1
ATOM 4562 N N . VAL A 1 610 ? -40.735 -8.780 57.614 1.00 97.81 610 VAL A N 1
ATOM 4563 C CA . VAL A 1 610 ? -40.591 -8.715 56.152 1.00 97.81 610 VAL A CA 1
ATOM 4564 C C . VAL A 1 610 ? -41.520 -9.716 55.462 1.00 97.81 610 VAL A C 1
ATOM 4566 O O . VAL A 1 610 ? -42.173 -9.348 54.488 1.00 97.81 610 VAL A O 1
ATOM 4569 N N . ASP A 1 611 ? -41.637 -10.934 55.998 1.00 97.12 611 ASP A N 1
ATOM 4570 C CA . ASP A 1 611 ? -42.597 -11.949 55.543 1.00 97.12 611 ASP A CA 1
ATOM 4571 C C . ASP A 1 611 ? -44.049 -11.555 55.865 1.00 97.12 611 ASP A C 1
ATOM 4573 O O . ASP A 1 611 ? -44.863 -11.353 54.964 1.00 97.12 611 ASP A O 1
ATOM 4577 N N . GLU A 1 612 ? -44.375 -11.375 57.151 1.00 95.19 612 GLU A N 1
ATOM 4578 C CA . GLU A 1 612 ? -45.750 -11.142 57.620 1.00 95.19 612 GLU A CA 1
ATOM 4579 C C . GLU A 1 612 ? -46.407 -9.911 56.983 1.00 95.19 612 GLU A C 1
ATOM 4581 O O . GLU A 1 612 ? -47.629 -9.884 56.811 1.00 95.19 612 GLU A O 1
ATOM 4586 N N . GLN A 1 613 ? -45.611 -8.889 56.658 1.00 95.56 613 GLN A N 1
ATOM 4587 C CA . GLN A 1 613 ? -46.083 -7.642 56.059 1.00 95.56 613 GLN A CA 1
ATOM 4588 C C . GLN A 1 613 ? -45.800 -7.554 54.549 1.00 95.56 613 GLN A C 1
ATOM 4590 O O . GLN A 1 613 ? -46.181 -6.565 53.925 1.00 95.56 613 GLN A O 1
ATOM 4595 N N . SER A 1 614 ? -45.158 -8.570 53.958 1.00 96.25 614 SER A N 1
ATOM 4596 C CA . SER A 1 614 ? -44.737 -8.598 52.551 1.00 96.25 614 SER A CA 1
ATOM 4597 C C . SER A 1 614 ? -43.972 -7.336 52.130 1.00 96.25 614 SER A C 1
ATOM 4599 O O . SER A 1 614 ? -44.307 -6.684 51.137 1.00 96.25 614 SER A O 1
ATOM 4601 N N . LEU A 1 615 ? -42.949 -6.964 52.906 1.00 96.62 615 LEU A N 1
ATOM 4602 C CA . LEU A 1 615 ? -42.158 -5.755 52.664 1.00 96.62 615 LEU A CA 1
ATOM 4603 C C . LEU A 1 615 ? -41.195 -5.974 51.494 1.00 96.62 615 LEU A C 1
ATOM 4605 O O . LEU A 1 615 ? -40.215 -6.706 51.609 1.00 96.62 615 LEU A O 1
ATOM 4609 N N . LEU A 1 616 ? -41.478 -5.331 50.359 1.00 95.75 616 LEU A N 1
ATOM 4610 C CA . LEU A 1 616 ? -40.685 -5.475 49.132 1.00 95.75 616 LEU A CA 1
ATOM 4611 C C . LEU A 1 616 ? -39.705 -4.322 48.896 1.00 95.75 616 LEU A C 1
ATOM 4613 O O . LEU A 1 616 ? -38.655 -4.548 48.295 1.00 95.75 616 LEU A O 1
ATOM 4617 N N . ALA A 1 617 ? -40.052 -3.106 49.325 1.00 96.31 617 ALA A N 1
ATOM 4618 C CA . ALA A 1 617 ? -39.238 -1.915 49.103 1.00 96.31 617 ALA A CA 1
ATOM 4619 C C . ALA A 1 617 ? -38.184 -1.748 50.202 1.00 96.31 617 ALA A C 1
ATOM 4621 O O . ALA A 1 617 ? -38.471 -1.940 51.386 1.00 96.31 617 ALA A O 1
ATOM 4622 N N . VAL A 1 618 ? -36.979 -1.320 49.820 1.00 97.38 618 VAL A N 1
ATOM 4623 C CA . VAL A 1 618 ? -35.866 -1.113 50.767 1.00 97.38 618 VAL A CA 1
ATOM 4624 C C . VAL A 1 618 ? -36.247 -0.107 51.857 1.00 97.38 618 VAL A C 1
ATOM 4626 O O . VAL A 1 618 ? -35.935 -0.311 53.029 1.00 97.38 618 VAL A O 1
ATOM 4629 N N . GLU A 1 619 ? -36.963 0.957 51.492 1.00 96.75 619 GLU A N 1
ATOM 4630 C CA . GLU A 1 619 ? -37.335 2.031 52.419 1.00 96.75 619 GLU A CA 1
ATOM 4631 C C . GLU A 1 619 ? -38.355 1.596 53.484 1.00 96.75 619 GLU A C 1
ATOM 4633 O O . GLU A 1 619 ? -38.255 2.000 54.647 1.00 96.75 619 GLU A O 1
ATOM 4638 N N . ASP A 1 620 ? -39.287 0.709 53.128 1.00 97.06 620 ASP A N 1
ATOM 4639 C CA . ASP A 1 620 ? -40.248 0.154 54.087 1.00 97.06 620 ASP A CA 1
ATOM 4640 C C . ASP A 1 620 ? -39.519 -0.699 55.136 1.00 97.06 620 ASP A C 1
ATOM 4642 O O . ASP A 1 620 ? -39.785 -0.606 56.337 1.00 97.06 620 ASP A O 1
ATOM 4646 N N . ILE A 1 621 ? -38.524 -1.478 54.699 1.00 98.06 621 ILE A N 1
ATOM 4647 C CA . ILE A 1 621 ? -37.701 -2.293 55.595 1.00 98.06 621 ILE A CA 1
ATOM 4648 C C . ILE A 1 621 ? -36.790 -1.406 56.456 1.00 98.06 621 ILE A C 1
ATOM 4650 O O . ILE A 1 621 ? -36.643 -1.665 57.648 1.00 98.06 621 ILE A O 1
ATOM 4654 N N . ARG A 1 622 ? -36.218 -0.318 55.922 1.00 97.56 622 ARG A N 1
ATOM 4655 C CA . ARG A 1 622 ? -35.457 0.657 56.730 1.00 97.56 622 ARG A CA 1
ATOM 4656 C C . ARG A 1 622 ? -36.317 1.284 57.820 1.00 97.56 622 ARG A C 1
ATOM 4658 O O . ARG A 1 622 ? -35.864 1.397 58.958 1.00 97.56 622 ARG A O 1
ATOM 4665 N N . THR A 1 623 ? -37.557 1.639 57.492 1.00 97.62 623 THR A N 1
ATOM 4666 C CA . THR A 1 623 ? -38.528 2.174 58.452 1.00 97.62 623 THR A CA 1
ATOM 4667 C C . THR A 1 623 ? -38.827 1.151 59.553 1.00 97.62 623 THR A C 1
ATOM 4669 O O . THR A 1 623 ? -38.755 1.485 60.737 1.00 97.62 623 THR A O 1
ATOM 4672 N N . LEU A 1 624 ? -39.044 -0.118 59.182 1.00 98.06 624 LEU A N 1
ATOM 4673 C CA . LEU A 1 624 ? -39.174 -1.236 60.121 1.00 98.06 624 LEU A CA 1
ATOM 4674 C C . LEU A 1 624 ? -37.968 -1.352 61.065 1.00 98.06 624 LEU A C 1
ATOM 4676 O O . LEU A 1 624 ? -38.134 -1.418 62.287 1.00 98.06 624 LEU A O 1
ATOM 4680 N N . VAL A 1 625 ? -36.755 -1.372 60.512 1.00 98.00 625 VAL A N 1
ATOM 4681 C CA . VAL A 1 625 ? -35.516 -1.524 61.286 1.00 98.00 625 VAL A CA 1
ATOM 4682 C C . VAL A 1 625 ? -35.291 -0.331 62.216 1.00 98.00 625 VAL A C 1
ATOM 4684 O O . VAL A 1 625 ? -34.887 -0.526 63.365 1.00 98.00 625 VAL A O 1
ATOM 4687 N N . ALA A 1 626 ? -35.588 0.891 61.769 1.00 97.06 626 ALA A N 1
ATOM 4688 C CA . ALA A 1 626 ? -35.467 2.099 62.579 1.00 97.06 626 ALA A CA 1
ATOM 4689 C C . ALA A 1 626 ? -36.406 2.067 63.794 1.00 97.06 626 ALA A C 1
ATOM 4691 O O . ALA A 1 626 ? -35.944 2.240 64.922 1.00 97.06 626 ALA A O 1
ATOM 4692 N N . SER A 1 627 ? -37.691 1.762 63.593 1.00 97.50 627 SER A N 1
ATOM 4693 C CA . SER A 1 627 ? -38.661 1.659 64.690 1.00 97.50 627 SER A CA 1
ATOM 4694 C C . SER A 1 627 ? -38.321 0.533 65.666 1.00 97.50 627 SER A C 1
ATOM 4696 O O . SER A 1 627 ? -38.369 0.728 66.883 1.00 97.50 627 SER A O 1
ATOM 4698 N N . LEU A 1 628 ? -37.884 -0.626 65.162 1.00 96.25 628 LEU A N 1
ATOM 4699 C CA . LEU A 1 628 ? -37.424 -1.716 66.022 1.00 96.25 628 LEU A CA 1
ATOM 4700 C C . LEU A 1 628 ? -36.178 -1.314 66.825 1.00 96.25 628 LEU A C 1
ATOM 4702 O O . LEU A 1 628 ? -36.063 -1.650 68.003 1.00 96.25 628 LEU A O 1
ATOM 4706 N N . THR A 1 629 ? -35.264 -0.555 66.221 1.00 95.88 629 THR A N 1
ATOM 4707 C CA . THR A 1 629 ? -34.077 -0.028 66.906 1.00 95.88 629 THR A CA 1
ATOM 4708 C C . THR A 1 629 ? -34.461 0.949 68.019 1.00 95.88 629 THR A C 1
ATOM 4710 O O . THR A 1 629 ? -33.932 0.827 69.123 1.00 95.88 629 THR A O 1
ATOM 4713 N N . THR A 1 630 ? -35.413 1.859 67.780 1.00 96.06 630 THR A N 1
ATOM 4714 C CA . THR A 1 630 ? -35.942 2.786 68.799 1.00 96.06 630 THR A CA 1
ATOM 4715 C C . THR A 1 630 ? -36.524 2.031 69.992 1.00 96.06 630 THR A C 1
ATOM 4717 O O . THR A 1 630 ? -36.140 2.289 71.134 1.00 96.06 630 THR A O 1
ATOM 4720 N N . ILE A 1 631 ? -37.387 1.043 69.736 1.00 96.75 631 ILE A N 1
ATOM 4721 C CA . ILE A 1 631 ? -38.007 0.217 70.781 1.00 96.75 631 ILE A CA 1
ATOM 4722 C C . ILE A 1 631 ? -36.951 -0.506 71.615 1.00 96.75 631 ILE A C 1
ATOM 4724 O O . ILE A 1 631 ? -36.982 -0.452 72.843 1.00 96.75 631 ILE A O 1
ATOM 4728 N N . ARG A 1 632 ? -35.983 -1.156 70.965 1.00 95.38 632 ARG A N 1
ATOM 4729 C CA . ARG A 1 632 ? -34.942 -1.918 71.667 1.00 95.38 632 ARG A CA 1
ATOM 4730 C C . ARG A 1 632 ? -33.990 -1.020 72.449 1.00 95.38 632 ARG A C 1
ATOM 4732 O O . ARG A 1 632 ? -33.557 -1.408 73.531 1.00 95.38 632 ARG A O 1
ATOM 4739 N N . ALA A 1 633 ? -33.677 0.167 71.929 1.00 95.19 633 ALA A N 1
ATOM 4740 C CA . ALA A 1 633 ? -32.869 1.148 72.643 1.00 95.19 633 ALA A CA 1
ATOM 4741 C C . ALA A 1 633 ? -33.573 1.607 73.926 1.00 95.19 633 ALA A C 1
ATOM 4743 O O . ALA A 1 633 ? -32.940 1.642 74.977 1.00 95.19 633 ALA A O 1
ATOM 4744 N N . TYR A 1 634 ? -34.877 1.880 73.854 1.00 97.19 634 TYR A N 1
AT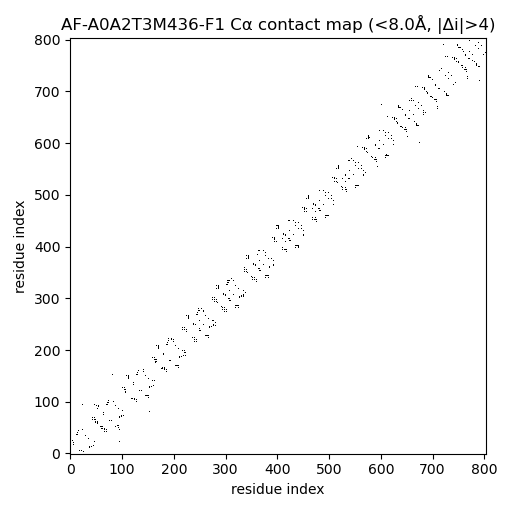OM 4745 C CA . TYR A 1 634 ? -35.676 2.245 75.021 1.00 97.19 634 TYR A CA 1
ATOM 4746 C C . TYR A 1 634 ? -35.826 1.094 76.028 1.00 97.19 634 TYR A C 1
ATOM 4748 O O . TYR A 1 634 ? -35.686 1.311 77.226 1.00 97.19 634 TYR A O 1
ATOM 4756 N N . ALA A 1 635 ? -36.024 -0.140 75.551 1.00 96.19 635 ALA A N 1
ATOM 4757 C CA . ALA A 1 635 ? -36.089 -1.340 76.392 1.00 96.19 635 ALA A CA 1
ATOM 4758 C C . ALA A 1 635 ? -34.791 -1.610 77.175 1.00 96.19 635 ALA A C 1
ATOM 4760 O O . ALA A 1 635 ? -34.813 -2.244 78.230 1.00 96.19 635 ALA A O 1
ATOM 4761 N N . ALA A 1 636 ? -33.649 -1.189 76.624 1.00 94.38 636 ALA A N 1
ATOM 4762 C CA . AL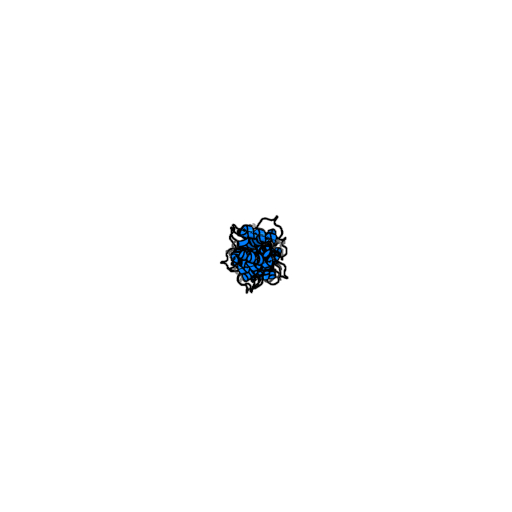A A 1 636 ? -32.341 -1.332 77.253 1.00 94.38 636 ALA A CA 1
ATOM 4763 C C . ALA A 1 636 ? -31.998 -0.155 78.182 1.00 94.38 636 ALA A C 1
ATOM 4765 O O . ALA A 1 636 ? -31.277 -0.343 79.163 1.00 94.38 636 ALA A O 1
ATOM 4766 N N . ASP A 1 637 ? -32.474 1.048 77.853 1.00 94.06 637 ASP A N 1
ATOM 4767 C CA . ASP A 1 637 ? -32.220 2.287 78.583 1.00 94.06 637 ASP A CA 1
ATOM 4768 C C . ASP A 1 637 ? -33.384 3.275 78.389 1.00 94.06 637 ASP A C 1
ATOM 4770 O O . ASP A 1 637 ? -33.500 3.946 77.360 1.00 94.06 637 ASP A O 1
ATOM 4774 N N . ASN A 1 638 ? -34.227 3.418 79.411 1.00 91.62 638 ASN A N 1
ATOM 4775 C CA . ASN A 1 638 ? -35.389 4.311 79.386 1.00 91.62 638 ASN A CA 1
ATOM 4776 C C . ASN A 1 638 ? -35.059 5.811 79.401 1.00 91.62 638 ASN A C 1
ATOM 4778 O O . ASN A 1 638 ? -35.973 6.640 79.380 1.00 91.62 638 ASN A O 1
ATOM 4782 N N . THR A 1 639 ? -33.775 6.181 79.430 1.00 93.69 639 THR A N 1
ATOM 4783 C CA . THR A 1 639 ? -33.350 7.562 79.176 1.00 93.69 639 THR A CA 1
ATOM 4784 C C . THR A 1 639 ? -33.355 7.910 77.685 1.00 93.69 639 THR A C 1
ATOM 4786 O O . THR A 1 639 ? -33.321 9.094 77.333 1.00 93.69 639 THR A O 1
ATOM 4789 N N . GLN A 1 640 ? -33.449 6.901 76.814 1.00 94.38 640 GLN A N 1
ATOM 4790 C CA . GLN A 1 640 ? -33.609 7.063 75.374 1.00 94.38 640 GLN A CA 1
ATOM 4791 C C . GLN A 1 640 ? -35.013 7.573 75.017 1.00 94.38 640 GLN A C 1
ATOM 4793 O O . GLN A 1 640 ? -35.920 7.628 75.850 1.00 94.38 640 GLN A O 1
ATOM 4798 N N . ALA A 1 641 ? -35.200 7.979 73.758 1.00 92.38 641 ALA A N 1
ATOM 4799 C CA . ALA A 1 641 ? -36.505 8.418 73.276 1.00 92.38 641 ALA A CA 1
ATOM 4800 C C . ALA A 1 641 ? -37.539 7.293 73.440 1.00 92.38 641 ALA A C 1
ATOM 4802 O O . ALA A 1 641 ? -37.319 6.173 72.982 1.00 92.38 641 ALA A O 1
ATOM 4803 N N . ALA A 1 642 ? -38.656 7.606 74.099 1.00 95.31 642 ALA A N 1
ATOM 4804 C CA . ALA A 1 642 ? -39.757 6.667 74.244 1.00 95.31 642 ALA A CA 1
ATOM 4805 C C . ALA A 1 642 ? -40.367 6.365 72.862 1.00 95.31 642 ALA A C 1
ATOM 4807 O O . ALA A 1 642 ? -40.600 7.317 72.111 1.00 95.31 642 ALA A O 1
ATOM 4808 N N . PRO A 1 643 ? -40.658 5.091 72.539 1.00 97.88 643 PRO A N 1
ATOM 4809 C CA . PRO A 1 643 ? -41.268 4.725 71.270 1.00 97.88 643 PRO A CA 1
ATOM 4810 C C . PRO A 1 643 ? -42.602 5.435 71.052 1.00 97.88 643 PRO A C 1
ATOM 4812 O O . PRO A 1 643 ? -43.426 5.566 71.969 1.00 97.88 643 PRO A O 1
ATOM 4815 N N . GLU A 1 644 ? -42.817 5.891 69.824 1.00 97.75 644 GLU A N 1
ATOM 4816 C CA . GLU A 1 644 ? -44.069 6.499 69.398 1.00 97.75 644 GLU A CA 1
ATOM 4817 C C . GLU A 1 644 ? -45.085 5.423 68.988 1.00 97.75 644 GLU A C 1
ATOM 4819 O O . GLU A 1 644 ? -44.752 4.260 68.758 1.00 97.75 644 GLU A O 1
ATOM 4824 N N . LEU A 1 645 ? -46.360 5.807 68.855 1.00 97.38 645 LEU A N 1
ATOM 4825 C CA . LEU A 1 645 ? -47.402 4.889 68.378 1.00 97.38 645 LEU A CA 1
ATOM 4826 C C . LEU A 1 645 ? -47.045 4.281 67.012 1.00 97.38 645 LEU A C 1
ATOM 4828 O O . LEU A 1 645 ? -47.281 3.096 66.783 1.00 97.38 645 LEU A O 1
ATOM 4832 N N . SER A 1 646 ? -46.466 5.088 66.122 1.00 97.19 646 SER A N 1
ATOM 4833 C CA . SER A 1 646 ? -46.019 4.635 64.808 1.00 97.19 646 SER A CA 1
ATOM 4834 C C . SER A 1 646 ? -44.956 3.550 64.906 1.00 97.19 646 SER A C 1
ATOM 4836 O O . SER A 1 646 ? -45.009 2.626 64.105 1.00 97.19 646 SER A O 1
ATOM 4838 N N . ASP A 1 647 ? -44.053 3.595 65.893 1.00 98.06 647 ASP A N 1
ATOM 4839 C CA . ASP A 1 647 ? -42.996 2.590 66.019 1.00 98.06 647 ASP A CA 1
ATOM 4840 C C . ASP A 1 647 ? -43.580 1.198 66.244 1.00 98.06 647 ASP A C 1
ATOM 4842 O O . ASP A 1 647 ? -43.238 0.259 65.527 1.00 98.06 647 ASP A O 1
ATOM 4846 N N . TYR A 1 648 ? -44.531 1.073 67.174 1.00 97.81 648 TYR A N 1
ATOM 4847 C CA . TYR A 1 648 ? -45.229 -0.189 67.424 1.00 97.81 648 TYR A CA 1
ATOM 4848 C C . TYR A 1 648 ? -46.044 -0.656 66.221 1.00 97.81 648 TYR A C 1
ATOM 4850 O O . TYR A 1 648 ? -46.065 -1.848 65.920 1.00 97.81 648 TYR A O 1
ATOM 4858 N N . GLN A 1 649 ? -46.705 0.268 65.522 1.00 96.25 649 GLN A N 1
ATOM 4859 C CA . GLN A 1 649 ? -47.491 -0.061 64.334 1.00 96.25 649 GLN A CA 1
ATOM 4860 C C . GLN A 1 649 ? -46.605 -0.575 63.192 1.00 96.25 649 GLN A C 1
ATOM 4862 O O . GLN A 1 649 ? -46.942 -1.589 62.586 1.00 96.25 649 GLN A O 1
ATOM 4867 N N . ILE A 1 650 ? -45.462 0.073 62.953 1.00 97.56 650 ILE A N 1
ATOM 4868 C CA . ILE A 1 650 ? -44.470 -0.292 61.934 1.00 97.56 650 ILE A CA 1
ATOM 4869 C C . ILE A 1 650 ? -43.876 -1.681 62.212 1.00 97.56 650 ILE A C 1
ATOM 4871 O O . ILE A 1 650 ? -43.800 -2.515 61.310 1.00 97.56 650 ILE A O 1
ATOM 4875 N N . VAL A 1 651 ? -43.515 -1.987 63.466 1.00 96.88 651 VAL A N 1
ATOM 4876 C CA . VAL A 1 651 ? -42.981 -3.318 63.826 1.00 96.88 651 VAL A CA 1
ATOM 4877 C C . VAL A 1 651 ? -44.064 -4.397 63.972 1.00 96.88 651 VAL A C 1
ATOM 4879 O O . VAL A 1 651 ? -43.790 -5.490 64.464 1.00 96.88 651 VAL A O 1
ATOM 4882 N N . GLY A 1 652 ? -45.308 -4.105 63.578 1.00 95.50 652 GLY A N 1
ATOM 4883 C CA . GLY A 1 652 ? -46.399 -5.076 63.545 1.00 95.50 652 GLY A CA 1
ATOM 4884 C C . GLY A 1 652 ? -47.055 -5.367 64.901 1.00 95.50 652 GLY A C 1
ATOM 4885 O O . GLY A 1 652 ? -47.764 -6.367 65.033 1.00 95.50 652 GLY A O 1
ATOM 4886 N N . VAL A 1 653 ? -46.866 -4.520 65.916 1.00 97.00 653 VAL A N 1
ATOM 4887 C CA . VAL A 1 653 ? -47.571 -4.568 67.213 1.00 97.00 653 VAL A CA 1
ATOM 4888 C C . VAL A 1 653 ? -48.819 -3.670 67.136 1.00 97.00 653 VAL A C 1
ATOM 4890 O O . VAL A 1 653 ? -48.986 -2.692 67.861 1.00 97.00 653 VAL A O 1
ATOM 4893 N N . SER A 1 654 ? -49.727 -4.010 66.219 1.00 94.75 654 SER A N 1
ATOM 4894 C CA . SER A 1 654 ? -50.888 -3.186 65.835 1.00 94.75 654 SER A CA 1
ATOM 4895 C C . SER A 1 654 ? -51.946 -2.988 66.925 1.00 94.75 654 SER A C 1
ATOM 4897 O O . SER A 1 654 ? -52.797 -2.111 66.804 1.00 94.75 654 SER A O 1
ATOM 4899 N N . ALA A 1 655 ? -51.904 -3.794 67.987 1.00 95.81 655 ALA A N 1
ATOM 4900 C CA . ALA A 1 655 ? -52.794 -3.670 69.137 1.00 95.81 655 ALA A CA 1
ATOM 4901 C C . ALA A 1 655 ? -52.406 -2.516 70.088 1.00 95.81 655 ALA A C 1
ATOM 4903 O O . ALA A 1 655 ? -53.144 -2.250 71.039 1.00 95.81 655 ALA A O 1
ATOM 4904 N N . VAL A 1 656 ? -51.281 -1.829 69.849 1.00 97.25 656 VAL A N 1
ATOM 4905 C CA . VAL A 1 656 ? -50.954 -0.567 70.528 1.00 97.25 656 VAL A CA 1
ATOM 4906 C C . VAL A 1 656 ? -51.770 0.566 69.903 1.00 97.25 656 VAL A C 1
ATOM 4908 O O . VAL A 1 656 ? -51.823 0.717 68.682 1.00 97.25 656 VAL A O 1
ATOM 4911 N N . ASP A 1 657 ? -52.401 1.375 70.746 1.00 95.69 657 ASP A N 1
ATOM 4912 C CA . ASP A 1 657 ? -53.181 2.550 70.381 1.00 95.69 657 ASP A CA 1
ATOM 4913 C C . ASP A 1 657 ? -52.852 3.739 71.301 1.00 95.69 657 ASP A C 1
ATOM 4915 O O . ASP A 1 657 ? -52.045 3.656 72.228 1.00 95.69 657 ASP A O 1
ATOM 4919 N N . THR A 1 658 ? -53.479 4.892 71.058 1.00 94.31 658 THR A N 1
ATOM 4920 C CA . THR A 1 658 ? -53.262 6.092 71.885 1.00 94.31 658 THR A CA 1
ATOM 4921 C C . THR A 1 658 ? -53.673 5.911 73.346 1.00 94.31 658 THR A C 1
ATOM 4923 O O . THR A 1 658 ? -53.222 6.665 74.204 1.00 94.31 658 THR A O 1
ATOM 4926 N N . GLY A 1 659 ? -54.568 4.963 73.628 1.00 91.12 659 GLY A N 1
ATOM 4927 C CA . GLY A 1 659 ? -55.037 4.665 74.969 1.00 91.12 659 GLY A CA 1
ATOM 4928 C C . GLY A 1 659 ? -54.009 3.879 75.775 1.00 91.12 659 GLY A C 1
ATOM 4929 O O . GLY A 1 659 ? -53.856 4.169 76.961 1.00 91.12 659 GLY A O 1
ATOM 4930 N N . ASN A 1 660 ? -53.325 2.909 75.164 1.00 94.31 660 ASN A N 1
ATOM 4931 C CA . ASN A 1 660 ? -52.407 1.993 75.853 1.00 94.31 660 ASN A CA 1
ATOM 4932 C C . ASN A 1 660 ? -50.908 2.293 75.650 1.00 94.31 660 ASN A C 1
ATOM 4934 O O . ASN A 1 660 ? -50.093 1.694 76.345 1.00 94.31 660 ASN A O 1
ATOM 4938 N N . LEU A 1 661 ? -50.533 3.239 74.780 1.00 96.25 661 LEU A N 1
ATOM 4939 C CA . LEU A 1 661 ? -49.134 3.552 74.451 1.00 96.25 661 LEU A CA 1
ATOM 4940 C C . LEU A 1 661 ? -48.241 3.805 75.678 1.00 96.25 661 LEU A C 1
ATOM 4942 O O . LEU A 1 661 ? -47.129 3.290 75.747 1.00 96.25 661 LEU A O 1
ATOM 4946 N N . ALA A 1 662 ? -48.714 4.596 76.646 1.00 94.56 662 ALA A N 1
ATOM 4947 C CA . ALA A 1 662 ? -47.921 4.938 77.830 1.00 94.56 662 ALA A CA 1
ATOM 4948 C C . ALA A 1 662 ? -47.619 3.708 78.699 1.00 94.56 662 ALA A C 1
ATOM 4950 O O . ALA A 1 662 ? -46.495 3.540 79.165 1.00 94.56 662 ALA A O 1
ATOM 4951 N N . GLU A 1 663 ? -48.615 2.838 78.869 1.00 95.12 663 GLU A N 1
ATOM 4952 C CA . GLU A 1 663 ? -48.463 1.587 79.607 1.00 95.12 663 GLU A CA 1
ATOM 4953 C C . GLU A 1 663 ? -47.582 0.609 78.825 1.00 95.12 663 GLU A C 1
ATOM 4955 O O . GLU A 1 663 ? -46.689 -0.001 79.396 1.00 95.12 663 GLU A O 1
ATOM 4960 N N . MET A 1 664 ? -47.749 0.520 77.502 1.00 96.69 664 MET A N 1
ATOM 4961 C CA . MET A 1 664 ? -46.889 -0.320 76.672 1.00 96.69 664 MET A CA 1
ATOM 4962 C C . MET A 1 664 ? -45.421 0.113 76.754 1.00 96.69 664 MET A C 1
ATOM 4964 O O . MET A 1 664 ? -44.560 -0.735 76.963 1.00 96.69 664 MET A O 1
ATOM 4968 N N . ASN A 1 665 ? -45.130 1.416 76.666 1.00 97.00 665 ASN A N 1
ATOM 4969 C CA . ASN A 1 665 ? -43.775 1.937 76.859 1.00 97.00 665 ASN A CA 1
ATOM 4970 C C . ASN A 1 665 ? -43.234 1.562 78.241 1.00 97.00 665 ASN A C 1
ATOM 4972 O O . ASN A 1 665 ? -42.136 1.022 78.338 1.00 97.00 665 ASN A O 1
ATOM 4976 N N . GLN A 1 666 ? -44.024 1.753 79.299 1.00 95.12 666 GLN A N 1
ATOM 4977 C CA . GLN A 1 666 ? -43.630 1.315 80.635 1.00 95.12 666 GLN A CA 1
ATOM 4978 C C . GLN A 1 666 ? -43.296 -0.184 80.681 1.00 95.12 666 GLN A C 1
ATOM 4980 O O . GLN A 1 666 ? -42.287 -0.558 81.271 1.00 95.12 666 GLN A O 1
ATOM 4985 N N . GLN A 1 667 ? -44.085 -1.039 80.029 1.00 95.88 667 GLN A N 1
ATOM 4986 C CA . GLN A 1 667 ? -43.802 -2.473 79.980 1.00 95.88 667 GLN A CA 1
ATOM 4987 C C . GLN A 1 667 ? -42.558 -2.815 79.146 1.00 95.88 667 GLN A C 1
ATOM 4989 O O . GLN A 1 667 ? -41.823 -3.728 79.519 1.00 95.88 667 GLN A O 1
ATOM 4994 N N . VAL A 1 668 ? -42.293 -2.095 78.049 1.00 97.12 668 VAL A N 1
ATOM 4995 C CA . VAL A 1 668 ? -41.066 -2.267 77.251 1.00 97.12 668 VAL A CA 1
ATOM 4996 C C . VAL A 1 668 ? -39.817 -2.019 78.093 1.00 97.12 668 VAL A C 1
ATOM 4998 O O . VAL A 1 668 ? -38.879 -2.809 78.005 1.00 97.12 668 VAL A O 1
ATOM 5001 N N . ASP A 1 669 ? -39.834 -0.983 78.932 1.00 96.19 669 ASP A N 1
ATOM 5002 C CA . ASP A 1 669 ? -38.769 -0.680 79.893 1.00 96.19 669 ASP A CA 1
ATOM 5003 C C . ASP A 1 669 ? -38.709 -1.721 81.027 1.00 96.19 669 ASP A C 1
ATOM 5005 O O . ASP A 1 669 ? -37.726 -2.451 81.159 1.00 96.19 669 ASP A O 1
ATOM 5009 N N . GLU A 1 670 ? -39.791 -1.865 81.804 1.00 94.06 670 GLU A N 1
ATOM 5010 C CA . GLU A 1 670 ? -39.820 -2.695 83.019 1.00 94.06 670 GLU A CA 1
ATOM 5011 C C . GLU A 1 670 ? -39.492 -4.172 82.755 1.00 94.06 670 GLU A C 1
ATOM 5013 O O . GLU A 1 670 ? -38.906 -4.838 83.614 1.00 94.06 670 GLU A O 1
ATOM 5018 N N . GLN A 1 671 ? -39.875 -4.694 81.586 1.00 94.56 671 GLN A N 1
ATOM 5019 C CA . GLN A 1 671 ? -39.663 -6.094 81.213 1.00 94.56 671 GLN A CA 1
ATOM 5020 C C . GLN A 1 671 ? -38.541 -6.291 80.180 1.00 94.56 671 GLN A C 1
ATOM 5022 O O . GLN A 1 671 ? -38.296 -7.429 79.772 1.00 94.56 671 GLN A O 1
ATOM 5027 N N . SER A 1 672 ? -37.871 -5.218 79.740 1.00 95.19 672 SER A N 1
ATOM 5028 C CA . SER A 1 672 ? -36.879 -5.240 78.653 1.00 95.19 672 SER A CA 1
ATOM 5029 C C . SER A 1 672 ? -37.391 -5.978 77.405 1.00 95.19 672 SER A C 1
ATOM 5031 O O . SER A 1 672 ? -36.778 -6.935 76.915 1.00 95.19 672 SER A O 1
ATOM 5033 N N . LEU A 1 673 ? -38.556 -5.567 76.894 1.00 94.88 673 LEU A N 1
ATOM 5034 C CA . LEU A 1 673 ? -39.195 -6.219 75.746 1.00 94.88 673 LEU A CA 1
ATOM 5035 C C . LEU A 1 673 ? -38.459 -5.869 74.448 1.00 94.88 673 LEU A C 1
ATOM 5037 O O . LEU A 1 673 ? -38.628 -4.792 73.887 1.00 94.88 673 LEU A O 1
ATOM 5041 N N . ILE A 1 674 ? -37.658 -6.813 73.955 1.00 92.81 674 ILE A N 1
ATOM 5042 C CA . ILE A 1 674 ? -36.799 -6.612 72.777 1.00 92.81 674 ILE A CA 1
ATOM 5043 C C . ILE A 1 674 ? -37.217 -7.403 71.529 1.00 92.81 674 ILE A C 1
ATOM 5045 O O . ILE A 1 674 ? -36.524 -7.285 70.518 1.00 92.81 674 ILE A O 1
ATOM 5049 N N . THR A 1 675 ? -38.286 -8.208 71.598 1.00 94.94 675 THR A N 1
ATOM 5050 C CA . THR A 1 675 ? -38.824 -8.998 70.469 1.00 94.94 675 THR A CA 1
ATOM 5051 C C . THR A 1 675 ? -40.279 -8.643 70.183 1.00 94.94 675 THR A C 1
ATOM 5053 O O . THR A 1 675 ? -41.055 -8.345 71.100 1.00 94.94 675 THR A O 1
ATOM 5056 N N . VAL A 1 676 ? -40.682 -8.718 68.913 1.00 96.25 676 VAL A N 1
ATOM 5057 C CA . VAL A 1 676 ? -42.028 -8.310 68.471 1.00 96.25 676 VAL A CA 1
ATOM 5058 C C . VAL A 1 676 ? -43.114 -9.195 69.084 1.00 96.25 676 VAL A C 1
ATOM 5060 O O . VAL A 1 676 ? -44.135 -8.699 69.562 1.00 96.25 676 VAL A O 1
ATOM 5063 N N . ASN A 1 677 ? -42.886 -10.507 69.152 1.00 95.56 677 ASN A N 1
ATOM 5064 C CA . ASN A 1 677 ? -43.873 -11.447 69.694 1.00 95.56 677 ASN A CA 1
ATOM 5065 C C . ASN A 1 677 ? -44.110 -11.272 71.202 1.00 95.56 677 ASN A C 1
ATOM 5067 O O . ASN A 1 677 ? -45.249 -11.410 71.659 1.00 95.56 677 ASN A O 1
ATOM 5071 N N . ASN A 1 678 ? -43.076 -10.916 71.971 1.00 95.25 678 ASN A N 1
ATOM 5072 C CA . ASN A 1 678 ? -43.257 -10.606 73.389 1.00 95.25 678 ASN A CA 1
ATOM 5073 C C . ASN A 1 678 ? -44.100 -9.337 73.542 1.00 95.25 678 ASN A C 1
ATOM 5075 O O . ASN A 1 678 ? -45.066 -9.341 74.297 1.00 95.25 678 ASN A O 1
ATOM 5079 N N . MET A 1 679 ? -43.817 -8.294 72.756 1.00 97.25 679 MET A N 1
ATOM 5080 C CA . MET A 1 679 ? -44.619 -7.067 72.771 1.00 97.25 679 MET A CA 1
ATOM 5081 C C . MET A 1 679 ? -46.085 -7.312 72.399 1.00 97.25 679 MET A C 1
ATOM 5083 O O . MET A 1 679 ? -46.972 -6.829 73.098 1.00 97.25 679 MET A O 1
ATOM 5087 N N . ARG A 1 680 ? -46.350 -8.116 71.357 1.00 97.12 680 ARG A N 1
ATOM 5088 C CA . ARG A 1 680 ? -47.710 -8.539 70.966 1.00 97.12 680 ARG A CA 1
ATOM 5089 C C . ARG A 1 680 ? -48.438 -9.260 72.104 1.00 97.12 680 ARG A C 1
ATOM 5091 O O . ARG A 1 680 ? -49.619 -9.010 72.329 1.00 97.12 680 ARG A O 1
ATOM 5098 N N . THR A 1 681 ? -47.731 -10.126 72.828 1.00 96.94 681 THR A N 1
ATOM 5099 C CA . THR A 1 681 ? -48.284 -10.866 73.972 1.00 96.94 681 THR A CA 1
ATOM 5100 C C . THR A 1 681 ? -48.650 -9.920 75.116 1.00 96.94 681 THR A C 1
ATOM 5102 O O . THR A 1 681 ? -49.769 -9.979 75.624 1.00 96.94 681 THR A O 1
ATOM 5105 N N . VAL A 1 682 ? -47.747 -9.003 75.480 1.00 97.12 682 VAL A N 1
ATOM 5106 C CA . VAL A 1 682 ? -47.987 -8.032 76.557 1.00 97.12 682 VAL A CA 1
ATOM 5107 C C . VAL A 1 682 ? -49.143 -7.095 76.216 1.00 97.12 682 VAL A C 1
ATOM 5109 O O . VAL A 1 682 ? -50.055 -6.947 77.026 1.00 97.12 682 VAL A O 1
ATOM 5112 N N . VAL A 1 683 ? -49.164 -6.498 75.018 1.00 97.31 683 VAL A N 1
ATOM 5113 C CA . VAL A 1 683 ? -50.236 -5.557 74.648 1.00 97.31 683 VAL A CA 1
ATOM 5114 C C . VAL A 1 683 ? -51.604 -6.238 74.547 1.00 97.31 683 VAL A C 1
ATOM 5116 O O . VAL A 1 683 ? -52.614 -5.634 74.902 1.00 97.31 683 VAL A O 1
ATOM 5119 N N . ALA A 1 684 ? -51.662 -7.502 74.107 1.00 96.62 684 ALA A N 1
ATOM 5120 C CA . ALA A 1 684 ? -52.912 -8.255 74.065 1.00 96.62 684 ALA A CA 1
ATOM 5121 C C . ALA A 1 684 ? -53.501 -8.411 75.474 1.00 96.62 684 ALA A C 1
ATOM 5123 O O . ALA A 1 684 ? -54.670 -8.090 75.687 1.00 96.62 684 ALA A O 1
ATOM 5124 N N . SER A 1 685 ? -52.676 -8.808 76.444 1.00 96.19 685 SER A N 1
ATOM 5125 C CA . SER A 1 685 ? -53.085 -8.939 77.843 1.00 96.19 685 SER A CA 1
ATOM 5126 C C . SER A 1 685 ? -53.398 -7.591 78.506 1.00 96.19 685 SER A C 1
ATOM 5128 O O . SER A 1 685 ? -54.403 -7.482 79.210 1.00 96.19 685 SER A O 1
ATOM 5130 N N . LEU A 1 686 ? -52.627 -6.531 78.218 1.00 95.19 686 LEU A N 1
ATOM 5131 C CA . LEU A 1 686 ? -52.952 -5.162 78.648 1.00 95.19 686 LEU A CA 1
ATOM 5132 C C . LEU A 1 686 ? -54.339 -4.738 78.155 1.00 95.19 686 LEU A C 1
ATOM 5134 O O . LEU A 1 686 ? -55.122 -4.173 78.916 1.00 95.19 686 LEU A O 1
ATOM 5138 N N . ASN A 1 687 ? -54.660 -5.022 76.893 1.00 95.25 687 ASN A N 1
ATOM 5139 C CA . ASN A 1 687 ? -55.949 -4.664 76.313 1.00 95.25 687 ASN A CA 1
ATOM 5140 C C . ASN A 1 687 ? -57.107 -5.461 76.916 1.00 95.25 687 ASN A C 1
ATOM 5142 O O . ASN A 1 687 ? -58.167 -4.877 77.124 1.00 95.25 687 ASN A O 1
ATOM 5146 N N . VAL A 1 688 ? -56.915 -6.745 77.247 1.00 95.81 688 VAL A N 1
ATOM 5147 C CA . VAL A 1 688 ? -57.920 -7.542 77.977 1.00 95.81 688 VAL A CA 1
ATOM 5148 C C . VAL A 1 688 ? -58.202 -6.924 79.348 1.00 95.81 688 VAL A C 1
ATOM 5150 O O . VAL A 1 688 ? -59.356 -6.638 79.662 1.00 95.81 688 VAL A O 1
ATOM 5153 N N . ILE A 1 689 ? -57.154 -6.636 80.128 1.00 95.00 689 ILE A N 1
ATOM 5154 C CA . ILE A 1 689 ? -57.274 -6.029 81.463 1.00 95.00 689 ILE A CA 1
ATOM 5155 C C . ILE A 1 689 ? -57.978 -4.672 81.392 1.00 95.00 689 ILE A C 1
ATOM 5157 O O . ILE A 1 689 ? -58.937 -4.433 82.121 1.00 95.00 689 ILE A O 1
ATOM 5161 N N . ARG A 1 690 ? -57.548 -3.795 80.483 1.00 94.06 690 ARG A N 1
ATOM 5162 C CA . ARG A 1 690 ? -58.131 -2.458 80.317 1.00 94.06 690 ARG A CA 1
ATOM 5163 C C . ARG A 1 690 ? -59.579 -2.495 79.845 1.00 94.06 690 ARG A C 1
ATOM 5165 O O . ARG A 1 690 ? -60.393 -1.715 80.329 1.00 94.06 690 ARG A O 1
ATOM 5172 N N . ALA A 1 691 ? -59.901 -3.370 78.890 1.00 93.88 691 ALA A N 1
ATOM 5173 C CA . ALA A 1 691 ? -61.264 -3.517 78.395 1.00 93.88 691 ALA A CA 1
ATOM 5174 C C . ALA A 1 691 ? -62.200 -3.975 79.519 1.00 93.88 691 ALA A C 1
ATOM 5176 O O . ALA A 1 691 ? -63.279 -3.411 79.670 1.00 93.88 691 ALA A O 1
ATOM 5177 N N . TYR A 1 692 ? -61.753 -4.927 80.341 1.00 95.62 692 TYR A N 1
ATOM 5178 C CA . TYR A 1 692 ? -62.502 -5.396 81.501 1.00 95.62 692 TYR A CA 1
ATOM 5179 C C . TYR A 1 692 ? -62.633 -4.333 82.604 1.00 95.62 692 TYR A C 1
ATOM 5181 O O . TYR A 1 692 ? -63.714 -4.174 83.159 1.00 95.62 692 TYR A O 1
ATOM 5189 N N . ALA A 1 693 ? -61.576 -3.561 82.879 1.00 94.56 693 ALA A N 1
ATOM 5190 C CA . ALA A 1 693 ? -61.610 -2.450 83.838 1.00 94.56 693 ALA A CA 1
ATOM 5191 C C . ALA A 1 693 ? -62.595 -1.337 83.437 1.00 94.56 693 ALA A C 1
ATOM 5193 O O . ALA A 1 693 ? -63.162 -0.659 84.292 1.00 94.56 693 ALA A O 1
ATOM 5194 N N . ALA A 1 694 ? -62.781 -1.124 82.131 1.00 92.62 694 ALA A N 1
ATOM 5195 C CA . ALA A 1 694 ? -63.733 -0.153 81.602 1.00 92.62 694 ALA A CA 1
ATOM 5196 C C . ALA A 1 694 ? -65.173 -0.697 81.537 1.00 92.62 694 ALA A C 1
ATOM 5198 O O . ALA A 1 694 ? -66.126 0.080 81.630 1.00 92.62 694 ALA A O 1
ATOM 5199 N N . ASP A 1 695 ? -65.328 -2.006 81.322 1.00 92.44 695 ASP A N 1
ATOM 5200 C CA . ASP A 1 695 ? -66.603 -2.696 81.138 1.00 92.44 695 ASP A CA 1
ATOM 5201 C C . ASP A 1 695 ? -66.458 -4.195 81.463 1.00 92.44 695 ASP A C 1
ATOM 5203 O O . ASP A 1 695 ? -65.949 -4.981 80.660 1.00 92.44 695 ASP A O 1
ATOM 5207 N N . ASN A 1 696 ? -66.970 -4.629 82.617 1.00 89.75 696 ASN A N 1
ATOM 5208 C CA . ASN A 1 696 ? -66.917 -6.033 83.044 1.00 89.75 696 ASN A CA 1
ATOM 5209 C C . ASN A 1 696 ? -67.722 -7.021 82.185 1.00 89.75 696 ASN A C 1
ATOM 5211 O O . ASN A 1 696 ? -67.698 -8.225 82.455 1.00 89.75 696 ASN A O 1
ATOM 5215 N N . THR A 1 697 ? -68.434 -6.553 81.155 1.00 92.88 697 THR A N 1
ATOM 5216 C CA . THR A 1 697 ? -69.042 -7.440 80.155 1.00 92.88 697 THR A CA 1
ATOM 5217 C C . THR A 1 697 ? -68.044 -7.925 79.098 1.00 92.88 697 THR A C 1
ATOM 5219 O O . THR A 1 697 ? -68.370 -8.830 78.324 1.00 92.88 697 THR A O 1
ATOM 5222 N N . GLN A 1 698 ? -66.831 -7.362 79.075 1.00 94.25 698 GLN A N 1
ATOM 5223 C CA . GLN A 1 698 ? -65.719 -7.805 78.233 1.00 94.25 698 GLN A CA 1
ATOM 5224 C C . GLN A 1 698 ? -65.073 -9.098 78.761 1.00 94.25 698 GLN A C 1
ATOM 5226 O O . GLN A 1 698 ? -65.442 -9.631 79.809 1.00 94.25 698 GLN A O 1
ATOM 5231 N N . THR A 1 699 ? -64.100 -9.633 78.016 1.00 95.19 699 THR A N 1
ATOM 5232 C CA . THR A 1 699 ? -63.347 -10.834 78.409 1.00 95.19 699 THR A CA 1
ATOM 5233 C C . THR A 1 699 ? -62.708 -10.645 79.784 1.00 95.19 699 THR A C 1
ATOM 5235 O O . THR A 1 699 ? -61.904 -9.737 79.975 1.00 95.19 699 THR A O 1
ATOM 5238 N N . THR A 1 700 ? -63.054 -11.515 80.735 1.00 95.38 700 THR A N 1
ATOM 5239 C CA . THR A 1 700 ? -62.467 -11.509 82.078 1.00 95.38 700 THR A CA 1
ATOM 5240 C C . THR A 1 700 ? -60.972 -11.845 82.009 1.00 95.38 700 THR A C 1
ATOM 5242 O O . THR A 1 700 ? -60.642 -12.874 81.417 1.00 95.38 700 THR A O 1
ATOM 5245 N N . PRO A 1 701 ? -60.080 -11.044 82.623 1.00 96.69 701 PRO A N 1
ATOM 5246 C CA . PRO A 1 701 ? -58.649 -11.316 82.626 1.00 96.69 701 PRO A CA 1
ATOM 5247 C C . PRO A 1 701 ? -58.321 -12.652 83.290 1.00 96.69 701 PRO A C 1
ATOM 5249 O O . PRO A 1 701 ? -58.804 -12.964 84.386 1.00 96.69 701 PRO A O 1
ATOM 5252 N N . GLU A 1 702 ? -57.480 -13.440 82.631 1.00 96.56 702 GLU A N 1
ATOM 5253 C CA . GLU A 1 702 ? -56.994 -14.718 83.141 1.00 96.56 702 GLU A CA 1
ATOM 5254 C C . GLU A 1 702 ? -55.628 -14.554 83.819 1.00 96.56 702 GLU A C 1
ATOM 5256 O O . GLU A 1 702 ? -54.949 -13.538 83.679 1.00 96.56 702 GLU A O 1
ATOM 5261 N N . LEU A 1 703 ? -55.174 -15.583 84.544 1.00 95.31 703 LEU A N 1
ATOM 5262 C CA . LEU A 1 703 ? -53.867 -15.562 85.214 1.00 95.31 703 LEU A CA 1
ATOM 5263 C C . LEU A 1 703 ? -52.717 -15.219 84.249 1.00 95.31 703 LEU A C 1
ATOM 5265 O O . LEU A 1 703 ? -51.794 -14.499 84.624 1.00 95.31 703 LEU A O 1
ATOM 5269 N N . SER A 1 704 ? -52.773 -15.718 83.012 1.00 95.12 704 SER A N 1
ATOM 5270 C CA . SER A 1 704 ? -51.773 -15.412 81.990 1.00 95.12 704 SER A CA 1
ATOM 5271 C C . SER A 1 704 ? -51.718 -13.931 81.641 1.00 95.12 704 SER A C 1
ATOM 5273 O O . SER A 1 704 ? -50.627 -13.447 81.362 1.00 95.12 704 SER A O 1
ATOM 5275 N N . ASP A 1 705 ? -52.835 -13.201 81.699 1.00 96.38 705 ASP A N 1
ATOM 5276 C CA . ASP A 1 705 ? -52.838 -11.780 81.357 1.00 96.38 705 ASP A CA 1
ATOM 5277 C C . ASP A 1 705 ? -52.020 -10.969 82.352 1.00 96.38 705 ASP A C 1
ATOM 5279 O O . ASP A 1 705 ? -51.151 -10.195 81.962 1.00 96.38 705 ASP A O 1
ATOM 5283 N N . PHE A 1 706 ? -52.205 -11.243 83.641 1.00 95.62 706 PHE A N 1
ATOM 5284 C CA . PHE A 1 706 ? -51.416 -10.629 84.703 1.00 95.62 706 PHE A CA 1
ATOM 5285 C C . PHE A 1 706 ? -49.935 -10.997 84.615 1.00 95.62 706 PHE A C 1
ATOM 5287 O O . PHE A 1 706 ? -49.070 -10.133 84.762 1.00 95.62 706 PHE A O 1
ATOM 5294 N N . VAL A 1 707 ? -49.629 -12.270 84.342 1.00 94.12 707 VAL A N 1
ATOM 5295 C CA . VAL A 1 707 ? -48.243 -12.739 84.210 1.00 94.12 707 VAL A CA 1
ATOM 5296 C C . VAL A 1 707 ? -47.550 -12.080 83.015 1.00 94.12 707 VAL A C 1
ATOM 5298 O O . VAL A 1 707 ? -46.419 -11.617 83.161 1.00 94.12 707 VAL A O 1
ATOM 5301 N N . ASN A 1 708 ? -48.223 -11.976 81.866 1.00 95.25 708 ASN A N 1
ATOM 5302 C CA . ASN A 1 708 ? -47.691 -11.330 80.663 1.00 95.25 708 ASN A CA 1
ATOM 5303 C C . ASN A 1 708 ? -47.426 -9.829 80.876 1.00 95.25 708 ASN A C 1
ATOM 5305 O O . ASN A 1 708 ? -46.493 -9.278 80.301 1.00 95.25 708 ASN A O 1
ATOM 5309 N N . THR A 1 709 ? -48.197 -9.154 81.732 1.00 94.06 709 THR A N 1
ATOM 5310 C CA . THR A 1 709 ? -47.975 -7.740 82.090 1.00 94.06 709 THR A CA 1
ATOM 5311 C C . THR A 1 709 ? -47.042 -7.563 83.298 1.00 94.06 709 THR A C 1
ATOM 5313 O O . THR A 1 709 ? -47.045 -6.516 83.941 1.00 94.06 709 THR A O 1
ATOM 5316 N N . GLY A 1 710 ? -46.280 -8.596 83.674 1.00 92.50 710 GLY A N 1
ATOM 5317 C CA . GLY A 1 710 ? -45.291 -8.531 84.755 1.00 92.50 710 GLY A CA 1
ATOM 5318 C C . GLY A 1 710 ? -45.869 -8.528 86.179 1.00 92.50 710 GLY A C 1
ATOM 5319 O O . GLY A 1 710 ? -45.148 -8.248 87.139 1.00 92.50 710 GLY A O 1
ATOM 5320 N N . ILE A 1 711 ? -47.155 -8.838 86.362 1.00 93.88 711 ILE A N 1
ATOM 5321 C CA . ILE A 1 711 ? -47.804 -8.939 87.677 1.00 93.88 711 ILE A CA 1
ATOM 5322 C C . ILE A 1 711 ? -47.711 -10.397 88.153 1.00 93.88 711 ILE A C 1
ATOM 5324 O O . ILE A 1 711 ? -48.571 -11.234 87.893 1.00 93.88 711 ILE A O 1
ATOM 5328 N N . THR A 1 712 ? -46.633 -10.714 88.870 1.00 87.00 712 THR A N 1
ATOM 5329 C CA . THR A 1 712 ? -46.229 -12.098 89.187 1.00 87.00 712 THR A CA 1
ATOM 5330 C C . THR A 1 712 ? -46.898 -12.718 90.417 1.00 87.00 712 THR A C 1
ATOM 5332 O O . THR A 1 712 ? -46.796 -13.926 90.615 1.00 87.00 712 THR A O 1
ATOM 5335 N N . ASN A 1 713 ? -47.596 -11.922 91.233 1.00 88.94 713 ASN A N 1
ATOM 5336 C CA . ASN A 1 713 ? -48.218 -12.371 92.488 1.00 88.94 713 ASN A CA 1
ATOM 5337 C C . ASN A 1 713 ? -49.741 -12.585 92.380 1.00 88.94 713 ASN A C 1
ATOM 5339 O O . ASN A 1 713 ? -50.442 -12.652 93.395 1.00 88.94 713 ASN A O 1
ATOM 5343 N N . VAL A 1 714 ? -50.270 -12.694 91.161 1.00 94.12 714 VAL A N 1
ATOM 5344 C CA . VAL A 1 714 ? -51.631 -13.193 90.934 1.00 94.12 714 VAL A CA 1
ATOM 5345 C C . VAL A 1 714 ? -51.592 -14.720 90.963 1.00 94.12 714 VAL A C 1
ATOM 5347 O O . VAL A 1 714 ? -50.688 -15.351 90.426 1.00 94.12 714 VAL A O 1
ATOM 5350 N N . THR A 1 715 ? -52.555 -15.329 91.637 1.00 91.75 715 THR A N 1
ATOM 5351 C CA . THR A 1 715 ? -52.708 -16.776 91.795 1.00 91.75 715 THR A CA 1
ATOM 5352 C C . THR A 1 715 ? -54.166 -17.148 91.551 1.00 91.75 715 THR A C 1
ATOM 5354 O O . THR A 1 715 ? -55.045 -16.290 91.585 1.00 91.75 715 THR A O 1
ATOM 5357 N N . ALA A 1 716 ? -54.459 -18.434 91.347 1.00 89.75 716 ALA A N 1
ATOM 5358 C CA . ALA A 1 716 ? -55.845 -18.887 91.191 1.00 89.75 716 ALA A CA 1
ATOM 5359 C C . ALA A 1 716 ? -56.736 -18.498 92.387 1.00 89.75 716 ALA A C 1
ATOM 5361 O O . ALA A 1 716 ? -57.930 -18.268 92.211 1.00 89.75 716 ALA A O 1
ATOM 5362 N N . ASP A 1 717 ? -56.149 -18.382 93.581 1.00 88.75 717 ASP A N 1
ATOM 5363 C CA . ASP A 1 717 ? -56.891 -18.118 94.807 1.00 88.75 717 ASP A CA 1
ATOM 5364 C C . ASP A 1 717 ? -57.290 -16.640 94.955 1.00 88.75 717 ASP A C 1
ATOM 5366 O O . ASP A 1 717 ? -58.316 -16.368 95.577 1.00 88.75 717 ASP A O 1
ATOM 5370 N N . ASN A 1 718 ? -56.506 -15.695 94.414 1.00 92.69 718 ASN A N 1
ATOM 5371 C CA . ASN A 1 718 ? -56.737 -14.243 94.534 1.00 92.69 718 ASN A CA 1
ATOM 5372 C C . ASN A 1 718 ? -57.237 -13.573 93.239 1.00 92.69 718 ASN A C 1
ATOM 5374 O O . ASN A 1 718 ? -57.656 -12.419 93.278 1.00 92.69 718 ASN A O 1
ATOM 5378 N N . LEU A 1 719 ? -57.232 -14.290 92.110 1.00 94.94 719 LEU A N 1
ATOM 5379 C CA . LEU A 1 719 ? -57.621 -13.776 90.794 1.00 94.94 719 LEU A CA 1
ATOM 5380 C C . LEU A 1 719 ? -59.038 -13.184 90.781 1.00 94.94 719 LEU A C 1
ATOM 5382 O O . LEU A 1 719 ? -59.259 -12.147 90.165 1.00 94.94 719 LEU A O 1
ATOM 5386 N N . ALA A 1 720 ? -59.990 -13.822 91.472 1.00 93.31 720 ALA A N 1
ATOM 5387 C CA . ALA A 1 720 ? -61.373 -13.349 91.531 1.00 93.31 720 ALA A CA 1
ATOM 5388 C C . ALA A 1 720 ? -61.495 -12.000 92.259 1.00 93.31 720 ALA A C 1
ATOM 5390 O O . ALA A 1 720 ? -62.113 -11.087 91.718 1.00 93.31 720 ALA A O 1
ATOM 5391 N N . ASP A 1 721 ? -60.856 -11.862 93.428 1.00 94.31 721 ASP A N 1
ATOM 5392 C CA . ASP A 1 721 ? -60.825 -10.601 94.182 1.00 94.31 721 ASP A CA 1
ATOM 5393 C C . ASP A 1 721 ? -60.149 -9.494 93.359 1.00 94.31 721 ASP A C 1
ATOM 5395 O O . ASP A 1 721 ? -60.643 -8.373 93.285 1.00 94.31 721 ASP A O 1
ATOM 5399 N N . ILE A 1 722 ? -59.027 -9.811 92.702 1.00 96.00 722 ILE A N 1
ATOM 5400 C CA . ILE A 1 722 ? -58.277 -8.852 91.883 1.00 96.00 722 ILE A CA 1
ATOM 5401 C C . ILE A 1 722 ? -59.109 -8.392 90.683 1.00 96.00 722 ILE A C 1
ATOM 5403 O O . ILE A 1 722 ? -59.240 -7.190 90.478 1.00 96.00 722 ILE A O 1
ATOM 5407 N N . ASN A 1 723 ? -59.717 -9.313 89.928 1.00 95.94 723 ASN A N 1
ATOM 5408 C CA . ASN A 1 723 ? -60.598 -8.964 88.812 1.00 95.94 723 ASN A CA 1
ATOM 5409 C C . ASN A 1 723 ? -61.786 -8.123 89.284 1.00 95.94 723 ASN A C 1
ATOM 5411 O O . ASN A 1 723 ? -62.079 -7.093 88.686 1.00 95.94 723 ASN A O 1
ATOM 5415 N N . GLN A 1 724 ? -62.443 -8.513 90.377 1.00 93.50 724 GLN A N 1
ATOM 5416 C CA . GLN A 1 724 ? -63.538 -7.725 90.938 1.00 93.50 724 GLN A CA 1
ATOM 5417 C C . GLN A 1 724 ? -63.090 -6.294 91.257 1.00 93.50 724 GLN A C 1
ATOM 5419 O O . GLN A 1 724 ? -63.774 -5.346 90.887 1.00 93.50 724 GLN A O 1
ATOM 5424 N N . GLN A 1 725 ? -61.928 -6.121 91.891 1.00 94.81 725 GLN A N 1
ATOM 5425 C CA . GLN A 1 725 ? -61.422 -4.793 92.234 1.00 94.81 725 GLN A CA 1
ATOM 5426 C C . GLN A 1 725 ? -60.947 -3.984 91.020 1.00 94.81 725 GLN A C 1
ATOM 5428 O O . GLN A 1 725 ? -61.089 -2.763 91.023 1.00 94.81 725 GLN A O 1
ATOM 5433 N N . ILE A 1 726 ? -60.430 -4.632 89.975 1.00 95.69 726 ILE A N 1
ATOM 5434 C CA . ILE A 1 726 ? -60.095 -3.977 88.703 1.00 95.69 726 ILE A CA 1
ATOM 5435 C C . ILE A 1 726 ? -61.332 -3.336 88.074 1.00 95.69 726 ILE A C 1
ATOM 5437 O O . ILE A 1 726 ? -61.252 -2.196 87.630 1.00 95.69 726 ILE A O 1
ATOM 5441 N N . ASP A 1 727 ? -62.462 -4.042 88.071 1.00 94.88 727 ASP A N 1
ATOM 5442 C CA . ASP A 1 727 ? -63.744 -3.520 87.588 1.00 94.88 727 ASP A CA 1
ATOM 5443 C C . ASP A 1 727 ? -64.303 -2.432 88.520 1.00 94.88 727 ASP A C 1
ATOM 5445 O O . ASP A 1 727 ? -64.494 -1.289 88.106 1.00 94.88 727 ASP A O 1
ATOM 5449 N N . GLU A 1 728 ? -64.493 -2.752 89.807 1.00 92.38 728 GLU A N 1
ATOM 5450 C CA . GLU A 1 728 ? -65.125 -1.854 90.789 1.00 92.38 728 GLU A CA 1
ATOM 5451 C C . GLU A 1 728 ? -64.398 -0.510 90.932 1.00 92.38 728 GLU A C 1
ATOM 5453 O O . GLU A 1 728 ? -65.033 0.516 91.194 1.00 92.38 728 GLU A O 1
ATOM 5458 N N . GLN A 1 729 ? -63.074 -0.511 90.771 1.00 93.44 729 GLN A N 1
ATOM 5459 C CA . GLN A 1 729 ? -62.236 0.681 90.886 1.00 93.44 729 GLN A CA 1
ATOM 5460 C C . GLN A 1 729 ? -61.760 1.215 89.523 1.00 93.44 729 GLN A C 1
ATOM 5462 O O . GLN A 1 729 ? -61.048 2.220 89.489 1.00 93.44 729 GLN A O 1
ATOM 5467 N N . SER A 1 730 ? -62.149 0.571 88.416 1.00 93.81 730 SER A N 1
ATOM 5468 C CA . SER A 1 730 ? -61.721 0.889 87.046 1.00 93.81 730 SER A CA 1
ATOM 5469 C C . SER A 1 730 ? -60.196 1.009 86.899 1.00 93.81 730 SER A C 1
ATOM 5471 O O . SER A 1 730 ? -59.683 1.986 86.353 1.00 93.81 730 SER A O 1
ATOM 5473 N N . LEU A 1 731 ? -59.454 0.030 87.428 1.00 94.19 731 LEU A N 1
ATOM 5474 C CA . LEU A 1 731 ? -57.989 0.029 87.407 1.00 94.19 731 LEU A CA 1
ATOM 5475 C C . LEU A 1 731 ? -57.467 -0.401 86.036 1.00 94.19 731 LEU A C 1
ATOM 5477 O O . LEU A 1 731 ? -57.470 -1.580 85.699 1.00 94.19 731 LEU A O 1
ATOM 5481 N N . ASP A 1 732 ? -56.960 0.551 85.263 1.00 90.25 732 ASP A N 1
ATOM 5482 C CA . ASP A 1 732 ? -56.530 0.348 83.876 1.00 90.25 732 ASP A CA 1
ATOM 5483 C C . ASP A 1 732 ? -55.005 0.449 83.665 1.00 90.25 732 ASP A C 1
ATOM 5485 O O . ASP A 1 732 ? -54.531 0.374 82.529 1.00 90.25 732 ASP A O 1
ATOM 5489 N N . THR A 1 733 ? -54.229 0.585 84.749 1.00 92.50 733 THR A N 1
ATOM 5490 C CA . THR A 1 733 ? -52.755 0.657 84.729 1.00 92.50 733 THR A CA 1
ATOM 5491 C C . THR A 1 733 ? -52.119 -0.485 85.513 1.00 92.50 733 THR A C 1
ATOM 5493 O O . THR A 1 733 ? -52.601 -0.871 86.584 1.00 92.50 733 THR A O 1
ATOM 5496 N N . VAL A 1 734 ? -50.983 -1.001 85.036 1.00 94.38 734 VAL A N 1
ATOM 5497 C CA . VAL A 1 734 ? -50.306 -2.151 85.667 1.00 94.38 734 VAL A CA 1
ATOM 5498 C C . VAL A 1 734 ? -49.856 -1.814 87.085 1.00 94.38 734 VAL A C 1
ATOM 5500 O O . VAL A 1 734 ? -49.974 -2.646 87.982 1.00 94.38 734 VAL A O 1
ATOM 5503 N N . ASN A 1 735 ? -49.394 -0.586 87.333 1.00 93.25 735 ASN A N 1
ATOM 5504 C CA . ASN A 1 735 ? -48.960 -0.164 88.666 1.00 93.25 735 ASN A CA 1
ATOM 5505 C C . ASN A 1 735 ? -50.088 -0.135 89.695 1.00 93.25 735 ASN A C 1
ATOM 5507 O O . ASN A 1 735 ? -49.883 -0.582 90.826 1.00 93.25 735 ASN A O 1
ATOM 5511 N N . ALA A 1 736 ? -51.273 0.353 89.317 1.00 93.69 736 ALA A N 1
ATOM 5512 C CA . ALA A 1 736 ? -52.424 0.341 90.211 1.00 93.69 736 ALA A CA 1
ATOM 5513 C C . ALA A 1 736 ? -52.826 -1.099 90.555 1.00 93.69 736 ALA A C 1
ATOM 5515 O O . ALA A 1 736 ? -53.033 -1.430 91.723 1.00 93.69 736 ALA A O 1
ATOM 5516 N N . ILE A 1 737 ? -52.825 -1.985 89.558 1.00 95.31 737 ILE A N 1
ATOM 5517 C CA . ILE A 1 737 ? -53.153 -3.401 89.743 1.00 95.31 737 ILE A CA 1
ATOM 5518 C C . ILE A 1 737 ? -52.074 -4.125 90.557 1.00 95.31 737 ILE A C 1
ATOM 5520 O O . ILE A 1 737 ? -52.386 -4.991 91.371 1.00 95.31 737 ILE A O 1
ATOM 5524 N N . ARG A 1 738 ? -50.798 -3.764 90.407 1.00 94.62 738 ARG A N 1
ATOM 5525 C CA . ARG A 1 738 ? -49.686 -4.313 91.195 1.00 94.62 738 ARG A CA 1
ATOM 5526 C C . ARG A 1 738 ? -49.783 -3.903 92.666 1.00 94.62 738 ARG A C 1
ATOM 5528 O O . ARG A 1 738 ? -49.564 -4.743 93.542 1.00 94.62 738 ARG A O 1
ATOM 5535 N N . ALA A 1 739 ? -50.144 -2.648 92.940 1.00 94.19 739 ALA A N 1
ATOM 5536 C CA . ALA A 1 739 ? -50.413 -2.165 94.294 1.00 94.19 739 ALA A CA 1
ATOM 5537 C C . ALA A 1 739 ? -51.616 -2.893 94.911 1.00 94.19 739 ALA A C 1
ATOM 5539 O O . ALA A 1 739 ? -51.491 -3.456 95.997 1.00 94.19 739 ALA A O 1
ATOM 5540 N N . LEU A 1 740 ? -52.724 -2.992 94.168 1.00 95.38 740 LEU A N 1
ATOM 5541 C CA . LEU A 1 740 ? -53.902 -3.780 94.538 1.00 95.38 740 LEU A CA 1
ATOM 5542 C C . LEU A 1 740 ? -53.532 -5.229 94.874 1.00 95.38 740 LEU A C 1
ATOM 5544 O O . LEU A 1 740 ? -53.857 -5.726 95.949 1.00 95.38 740 LEU A O 1
ATOM 5548 N N . THR A 1 741 ? -52.810 -5.892 93.972 1.00 95.31 741 THR A N 1
ATOM 5549 C CA . THR A 1 741 ? -52.380 -7.287 94.125 1.00 95.31 741 THR A CA 1
ATOM 5550 C C . THR A 1 741 ? -51.507 -7.454 95.366 1.00 95.31 741 THR A C 1
ATOM 5552 O O . THR A 1 741 ? -51.666 -8.420 96.106 1.00 95.31 741 THR A O 1
ATOM 5555 N N . THR A 1 742 ? -50.597 -6.511 95.627 1.00 94.19 742 THR A N 1
ATOM 5556 C CA . THR A 1 742 ? -49.736 -6.532 96.819 1.00 94.19 742 THR A CA 1
ATOM 5557 C C . THR A 1 742 ? -50.567 -6.418 98.090 1.00 94.19 742 THR A C 1
ATOM 5559 O O . THR A 1 742 ? -50.432 -7.260 98.972 1.00 94.19 742 THR A O 1
ATOM 5562 N N . SER A 1 743 ? -51.471 -5.444 98.165 1.00 94.94 743 SER A N 1
ATOM 5563 C CA . SER A 1 743 ? -52.303 -5.226 99.348 1.00 94.94 743 SER A CA 1
ATOM 5564 C C . SER A 1 743 ? -53.289 -6.366 99.606 1.00 94.94 743 SER A C 1
ATOM 5566 O O . SER A 1 743 ? -53.385 -6.836 100.739 1.00 94.94 743 SER A O 1
ATOM 5568 N N . ILE A 1 744 ? -53.949 -6.892 98.566 1.00 94.06 744 ILE A N 1
ATOM 5569 C CA . ILE A 1 744 ? -54.790 -8.095 98.678 1.00 94.06 744 ILE A CA 1
ATOM 5570 C C . ILE A 1 744 ? -53.957 -9.274 99.194 1.00 94.06 744 ILE A C 1
ATOM 5572 O O . ILE A 1 744 ? -54.390 -9.985 100.098 1.00 94.06 744 ILE A O 1
ATOM 5576 N N . ASN A 1 745 ? -52.741 -9.470 98.683 1.00 93.25 745 ASN A N 1
ATOM 5577 C CA . ASN A 1 745 ? -51.877 -10.550 99.154 1.00 93.25 745 ASN A CA 1
ATOM 5578 C C . ASN A 1 745 ? -51.389 -10.354 100.593 1.00 93.25 745 ASN A C 1
ATOM 5580 O O . ASN A 1 745 ? -51.312 -11.345 101.317 1.00 93.25 745 ASN A O 1
ATOM 5584 N N . THR A 1 746 ? -51.099 -9.126 101.034 1.00 93.44 746 THR A N 1
ATOM 5585 C CA . THR A 1 746 ? -50.760 -8.823 102.437 1.00 93.44 746 THR A CA 1
ATOM 5586 C C . THR A 1 746 ? -51.921 -9.189 103.360 1.00 93.44 746 THR A C 1
ATOM 5588 O O . THR A 1 746 ? -51.729 -9.937 104.318 1.00 93.44 746 THR A O 1
ATOM 5591 N N . ILE A 1 747 ? -53.139 -8.747 103.023 1.00 92.75 747 ILE A N 1
ATOM 5592 C CA . ILE A 1 747 ? -54.369 -9.062 103.766 1.00 92.75 747 ILE A CA 1
ATOM 5593 C C . ILE A 1 747 ? -54.581 -10.571 103.851 1.00 92.75 747 ILE A C 1
ATOM 5595 O O . ILE A 1 747 ? -54.745 -11.120 104.938 1.00 92.75 747 ILE A O 1
ATOM 5599 N N . ARG A 1 748 ? -54.512 -11.262 102.713 1.00 92.44 748 ARG A N 1
ATOM 5600 C CA . ARG A 1 748 ? -54.737 -12.708 102.645 1.00 92.44 748 ARG A CA 1
ATOM 5601 C C . ARG A 1 748 ? -53.658 -13.512 103.361 1.00 92.44 748 ARG A C 1
ATOM 5603 O O . ARG A 1 748 ? -53.978 -14.509 104.000 1.00 92.44 748 ARG A O 1
ATOM 5610 N N . SER A 1 749 ? -52.396 -13.091 103.269 1.00 91.12 749 SER A N 1
ATOM 5611 C CA . SER A 1 749 ? -51.281 -13.762 103.948 1.00 91.12 749 SER A CA 1
ATOM 5612 C C . SER A 1 749 ? -51.403 -13.627 105.462 1.00 91.12 749 SER A C 1
ATOM 5614 O O . SER A 1 749 ? -51.214 -14.612 106.168 1.00 91.12 749 SER A O 1
ATOM 5616 N N . PHE A 1 750 ? -51.785 -12.447 105.955 1.00 93.38 750 PHE A N 1
ATOM 5617 C CA . PHE A 1 750 ? -52.048 -12.224 107.375 1.00 93.38 750 PHE A CA 1
ATOM 5618 C C . PHE A 1 750 ? -53.286 -12.979 107.875 1.00 93.38 750 PHE A C 1
ATOM 5620 O O . PHE A 1 750 ? -53.237 -13.579 108.943 1.00 93.38 750 PHE A O 1
ATOM 5627 N N . ALA A 1 751 ? -54.365 -13.021 107.085 1.00 90.88 751 ALA A N 1
ATOM 5628 C CA . ALA A 1 751 ? -55.561 -13.805 107.398 1.00 90.88 751 ALA A CA 1
ATOM 5629 C C . ALA A 1 751 ? -55.279 -15.317 107.491 1.00 90.88 751 ALA A C 1
ATOM 5631 O O . ALA A 1 751 ? -55.927 -16.034 108.251 1.00 90.88 751 ALA A O 1
ATOM 5632 N N . ALA A 1 752 ? -54.328 -15.817 106.697 1.00 88.19 752 ALA A N 1
ATOM 5633 C CA . ALA A 1 752 ? -53.917 -17.218 106.721 1.00 88.19 752 ALA A CA 1
ATOM 5634 C C . ALA A 1 752 ? -52.915 -17.533 107.849 1.00 88.19 752 ALA A C 1
ATOM 5636 O O . ALA A 1 752 ? -52.903 -18.654 108.362 1.00 88.19 752 ALA A O 1
ATOM 5637 N N . ASP A 1 753 ? -52.056 -16.573 108.200 1.00 90.06 753 ASP A N 1
ATOM 5638 C CA . ASP A 1 753 ? -50.993 -16.704 109.194 1.00 90.06 753 ASP A CA 1
ATOM 5639 C C . ASP A 1 753 ? -50.647 -15.332 109.801 1.00 90.06 753 ASP A C 1
ATOM 5641 O O . ASP A 1 753 ? -49.929 -14.525 109.206 1.00 90.06 753 ASP A O 1
ATOM 5645 N N . ASN A 1 754 ? -51.094 -15.080 111.033 1.00 86.69 754 ASN A N 1
ATOM 5646 C CA . ASN A 1 754 ? -50.844 -13.820 111.741 1.00 86.69 754 ASN A CA 1
ATOM 5647 C C . ASN A 1 754 ? -49.387 -13.569 112.153 1.00 86.69 754 ASN A C 1
ATOM 5649 O O . ASN A 1 754 ? -49.088 -12.538 112.761 1.00 86.69 754 ASN A O 1
ATOM 5653 N N . SER A 1 755 ? -48.468 -14.487 111.834 1.00 89.38 755 SER A N 1
ATOM 5654 C CA . SER A 1 755 ? -47.033 -14.217 111.916 1.00 89.38 755 SER A CA 1
ATOM 5655 C C . SER A 1 755 ? -46.504 -13.395 110.730 1.00 89.38 755 SER A C 1
ATOM 5657 O O . SER A 1 755 ? -45.389 -12.869 110.807 1.00 89.38 755 SER A O 1
ATOM 5659 N N . GLN A 1 756 ? -47.297 -13.242 109.663 1.00 90.56 756 GLN A N 1
ATOM 5660 C CA . GLN A 1 756 ? -47.020 -12.339 108.545 1.00 90.56 756 GLN A CA 1
ATOM 5661 C C . GLN A 1 756 ? -47.249 -10.864 108.939 1.00 90.56 756 GLN A C 1
ATOM 5663 O O . GLN A 1 756 ? -47.899 -10.586 109.950 1.00 90.56 756 GLN A O 1
ATOM 5668 N N . PRO A 1 757 ? -46.716 -9.887 108.177 1.00 91.19 757 PRO A N 1
ATOM 5669 C CA . PRO A 1 757 ? -46.960 -8.470 108.442 1.00 91.19 757 PRO A CA 1
ATOM 5670 C C . PRO A 1 757 ? -48.459 -8.150 108.499 1.00 91.19 757 PRO A C 1
ATOM 5672 O O . PRO A 1 757 ? -49.202 -8.489 107.581 1.00 91.19 757 PRO A O 1
ATOM 5675 N N . ALA A 1 758 ? -48.894 -7.489 109.576 1.00 90.38 758 ALA A N 1
ATOM 5676 C CA . ALA A 1 758 ? -50.277 -7.046 109.707 1.00 90.38 758 ALA A CA 1
ATOM 5677 C C . ALA A 1 758 ? -50.601 -5.992 108.630 1.00 90.38 758 ALA A C 1
ATOM 5679 O O . ALA A 1 758 ? -49.797 -5.071 108.459 1.00 90.38 758 ALA A O 1
ATOM 5680 N N . PRO A 1 759 ? -51.758 -6.079 107.947 1.00 94.56 759 PRO A N 1
ATOM 5681 C CA . PRO A 1 759 ? -52.148 -5.113 106.932 1.00 94.56 759 PRO A CA 1
ATOM 5682 C C . PRO A 1 759 ? -52.252 -3.705 107.510 1.00 94.56 759 PRO A C 1
ATOM 5684 O O . PRO A 1 759 ? -52.793 -3.489 108.604 1.00 94.56 759 PRO A O 1
ATOM 5687 N N . GLU A 1 760 ? -51.741 -2.733 106.767 1.00 96.06 760 GLU A N 1
ATOM 5688 C CA . GLU A 1 760 ? -51.851 -1.324 107.114 1.00 96.06 760 GLU A CA 1
ATOM 5689 C C . GLU A 1 760 ? -53.170 -0.739 106.587 1.00 96.06 760 GLU A C 1
ATOM 5691 O O . GLU A 1 760 ? -53.844 -1.316 105.734 1.00 96.06 760 GLU A O 1
ATOM 5696 N N . LEU A 1 761 ? -53.550 0.453 107.065 1.00 93.25 761 LEU A N 1
ATOM 5697 C CA . LEU A 1 761 ? -54.738 1.153 106.555 1.00 93.25 761 LEU A CA 1
ATOM 5698 C C . LEU A 1 761 ? -54.693 1.302 105.024 1.00 93.25 761 LEU A C 1
ATOM 5700 O O . LEU A 1 761 ? -55.714 1.151 104.360 1.00 93.25 761 LEU A O 1
ATOM 5704 N N . SER A 1 762 ? -53.513 1.573 104.462 1.00 94.62 762 SER A N 1
ATOM 5705 C CA . SER A 1 762 ? -53.314 1.677 103.016 1.00 94.62 762 SER A CA 1
ATOM 5706 C C . SER A 1 762 ? -53.604 0.378 102.270 1.00 94.62 762 SER A C 1
ATOM 5708 O O . SER A 1 762 ? -54.048 0.459 101.128 1.00 94.62 762 SER A O 1
ATOM 5710 N N . ASP A 1 763 ? -53.409 -0.792 102.885 1.00 95.00 763 ASP A N 1
ATOM 5711 C CA . ASP A 1 763 ? -53.679 -2.070 102.225 1.00 95.00 763 ASP A CA 1
ATOM 5712 C C . ASP A 1 763 ? -55.175 -2.277 102.010 1.00 95.00 763 ASP A C 1
ATOM 5714 O O . ASP A 1 763 ? -55.613 -2.564 100.897 1.00 95.00 763 ASP A O 1
ATOM 5718 N N . TYR A 1 764 ? -55.980 -2.039 103.046 1.00 93.50 764 TYR A N 1
ATOM 5719 C CA . TYR A 1 764 ? -57.435 -2.127 102.934 1.00 93.50 764 TYR A CA 1
ATOM 5720 C C . TYR A 1 764 ? -58.006 -1.088 101.970 1.00 93.50 764 TYR A C 1
ATOM 5722 O O . TYR A 1 764 ? -58.868 -1.418 101.159 1.00 93.50 764 TYR A O 1
ATOM 5730 N N . LEU A 1 765 ? -57.503 0.151 102.011 1.00 93.81 765 LEU A N 1
ATOM 5731 C CA . LEU A 1 765 ? -57.954 1.200 101.095 1.00 93.81 765 LEU A CA 1
ATOM 5732 C C . LEU A 1 765 ? -57.596 0.882 99.635 1.00 93.81 765 LEU A C 1
ATOM 5734 O O . LEU A 1 765 ? -58.441 1.065 98.764 1.00 93.81 765 LEU A O 1
ATOM 5738 N N . THR A 1 766 ? -56.391 0.364 99.367 1.00 94.31 766 THR A N 1
ATOM 5739 C CA . THR A 1 766 ? -55.971 -0.051 98.013 1.00 94.31 766 THR A CA 1
ATOM 5740 C C . THR A 1 766 ? -56.763 -1.274 97.534 1.00 94.31 766 THR A C 1
ATOM 5742 O O . THR A 1 766 ? -57.108 -1.365 96.361 1.00 94.31 766 THR A O 1
ATOM 5745 N N . ALA A 1 767 ? -57.140 -2.179 98.443 1.00 92.56 767 ALA A N 1
ATOM 5746 C CA . ALA A 1 767 ? -58.035 -3.306 98.170 1.00 92.56 767 ALA A CA 1
ATOM 5747 C C . ALA A 1 767 ? -59.522 -2.915 98.007 1.00 92.56 767 ALA A C 1
ATOM 5749 O O . ALA A 1 767 ? -60.367 -3.799 97.892 1.00 92.56 767 ALA A O 1
ATOM 5750 N N . GLY A 1 768 ? -59.864 -1.619 98.012 1.00 91.75 768 GLY A N 1
ATOM 5751 C CA . GLY A 1 768 ? -61.239 -1.143 97.824 1.00 91.75 768 GLY A CA 1
ATOM 5752 C C . GLY A 1 768 ? -62.141 -1.303 99.054 1.00 91.75 768 GLY A C 1
ATOM 5753 O O . GLY A 1 768 ? -63.368 -1.286 98.938 1.00 91.75 768 GLY A O 1
ATOM 5754 N N . ILE A 1 769 ? -61.564 -1.472 100.247 1.00 92.38 769 ILE A N 1
ATOM 5755 C CA . ILE A 1 769 ? -62.286 -1.597 101.519 1.00 92.38 769 ILE A CA 1
ATOM 5756 C C . ILE A 1 769 ? -62.259 -0.235 102.228 1.00 92.38 769 ILE A C 1
ATOM 5758 O O . ILE A 1 769 ? -61.449 0.032 103.115 1.00 92.38 769 ILE A O 1
ATOM 5762 N N . THR A 1 770 ? -63.151 0.666 101.808 1.00 90.94 770 THR A N 1
ATOM 5763 C CA . THR A 1 770 ? -63.145 2.086 102.214 1.00 90.94 770 THR A CA 1
ATOM 5764 C C . THR A 1 770 ? -63.610 2.350 103.645 1.00 90.94 770 THR A C 1
ATOM 5766 O O . THR A 1 770 ? -63.355 3.427 104.180 1.00 90.94 770 THR A O 1
ATOM 5769 N N . ASP A 1 771 ? -64.287 1.384 104.268 1.00 91.44 771 ASP A N 1
ATOM 5770 C CA . ASP A 1 771 ? -64.793 1.499 105.640 1.00 91.44 771 ASP A CA 1
ATOM 5771 C C . ASP A 1 771 ? -63.702 1.246 106.704 1.00 91.44 771 ASP A C 1
ATOM 5773 O O . ASP A 1 771 ? -63.951 1.376 107.903 1.00 91.44 771 ASP A O 1
ATOM 5777 N N . VAL A 1 772 ? -62.460 0.945 106.313 1.00 91.94 772 VAL A N 1
ATOM 5778 C CA . VAL A 1 772 ? -61.333 0.893 107.257 1.00 91.94 772 VAL A CA 1
ATOM 5779 C C . VAL A 1 772 ? -60.817 2.306 107.531 1.00 91.94 772 VAL A C 1
ATOM 5781 O O . VAL A 1 772 ? -60.594 3.109 106.630 1.00 91.94 772 VAL A O 1
ATOM 5784 N N . SER A 1 773 ? -60.601 2.622 108.803 1.00 91.12 773 SER A N 1
ATOM 5785 C CA . SER A 1 773 ? -60.041 3.878 109.290 1.00 91.12 773 SER A CA 1
ATOM 5786 C C . SER A 1 773 ? -58.983 3.610 110.361 1.00 91.12 773 SER A C 1
ATOM 5788 O O . SER A 1 773 ? -58.901 2.525 110.933 1.00 91.12 773 SER A O 1
ATOM 5790 N N . ALA A 1 774 ? -58.190 4.623 110.717 1.00 89.12 774 ALA A N 1
ATOM 5791 C CA . ALA A 1 774 ? -57.209 4.488 111.798 1.00 89.12 774 ALA A CA 1
ATOM 5792 C C . ALA A 1 774 ? -57.839 4.095 113.153 1.00 89.12 774 ALA A C 1
ATOM 5794 O O . ALA A 1 774 ? -57.138 3.583 114.022 1.00 89.12 774 ALA A O 1
ATOM 5795 N N . ALA A 1 775 ? -59.141 4.347 113.343 1.00 88.12 775 ALA A N 1
ATOM 5796 C CA . ALA A 1 775 ? -59.849 4.033 114.579 1.00 88.12 775 ALA A CA 1
ATOM 5797 C C . ALA A 1 775 ? -60.253 2.554 114.689 1.00 88.12 775 ALA A C 1
ATOM 5799 O O . ALA A 1 775 ? -60.264 2.037 115.801 1.00 88.12 775 ALA A O 1
ATOM 5800 N N . ASN A 1 776 ? -60.563 1.889 113.570 1.00 90.44 776 ASN A N 1
ATOM 5801 C CA . ASN A 1 776 ? -61.055 0.505 113.550 1.00 90.44 776 ASN A CA 1
ATOM 5802 C C . ASN A 1 776 ? -60.044 -0.502 112.961 1.00 90.44 776 ASN A C 1
ATOM 5804 O O . ASN A 1 776 ? -60.289 -1.701 113.019 1.00 90.44 776 ASN A O 1
ATOM 5808 N N . LEU A 1 777 ? -58.891 -0.048 112.446 1.00 92.75 777 LEU A N 1
ATOM 5809 C CA . LEU A 1 777 ? -57.869 -0.902 111.824 1.00 92.75 777 LEU A CA 1
ATOM 5810 C C . LEU A 1 777 ? -57.423 -2.071 112.716 1.00 92.75 777 LEU A C 1
ATOM 5812 O O . LEU A 1 777 ? -57.261 -3.184 112.228 1.00 92.75 777 LEU A O 1
ATOM 5816 N N . ALA A 1 778 ? -57.215 -1.829 114.015 1.00 90.12 778 ALA A N 1
ATOM 5817 C CA . ALA A 1 778 ? -56.777 -2.873 114.944 1.00 90.12 778 ALA A CA 1
ATOM 5818 C C . ALA A 1 778 ? -57.847 -3.962 115.130 1.00 90.12 778 ALA A C 1
ATOM 5820 O O . ALA A 1 778 ? -57.514 -5.145 115.115 1.00 90.12 778 ALA A O 1
ATOM 5821 N N . ASP A 1 779 ? -59.114 -3.555 115.244 1.00 90.88 779 ASP A N 1
ATOM 5822 C CA . ASP A 1 779 ? -60.248 -4.470 115.391 1.00 90.88 779 ASP A CA 1
ATOM 5823 C C . ASP A 1 779 ? -60.480 -5.255 114.092 1.00 90.88 779 ASP A C 1
ATOM 5825 O O . ASP A 1 779 ? -60.699 -6.464 114.127 1.00 90.88 779 ASP A O 1
ATOM 5829 N N . ILE A 1 780 ? -60.362 -4.596 112.935 1.00 92.81 780 ILE A N 1
ATOM 5830 C CA . ILE A 1 780 ? -60.486 -5.239 111.622 1.00 92.81 780 ILE A CA 1
ATOM 5831 C C . ILE A 1 780 ? -59.354 -6.239 111.400 1.00 92.81 780 ILE A C 1
ATOM 5833 O O . ILE A 1 780 ? -59.640 -7.380 111.059 1.00 92.81 780 ILE A O 1
ATOM 5837 N N . ASN A 1 781 ? -58.096 -5.873 111.668 1.00 92.44 781 ASN A N 1
ATOM 5838 C CA . ASN A 1 781 ? -56.973 -6.811 111.590 1.00 92.44 781 ASN A CA 1
ATOM 5839 C C . ASN A 1 781 ? -57.197 -8.022 112.501 1.00 92.44 781 ASN A C 1
ATOM 5841 O O . ASN A 1 781 ? -57.051 -9.156 112.056 1.00 92.44 781 ASN A O 1
ATOM 5845 N N . GLN A 1 782 ? -57.611 -7.803 113.752 1.00 91.06 782 GLN A N 1
ATOM 5846 C CA . GLN A 1 782 ? -57.912 -8.906 114.663 1.00 91.06 782 GLN A CA 1
ATOM 5847 C C . GLN A 1 782 ? -58.981 -9.847 114.086 1.00 91.06 782 GLN A C 1
ATOM 5849 O O . GLN A 1 782 ? -58.818 -11.060 114.138 1.00 91.06 782 GLN A O 1
ATOM 5854 N N . GLN A 1 783 ? -60.061 -9.304 113.524 1.00 91.31 783 GLN A N 1
ATOM 5855 C CA . GLN A 1 783 ? -61.148 -10.108 112.969 1.00 91.31 783 GLN A CA 1
ATOM 5856 C C . GLN A 1 783 ? -60.776 -10.808 111.652 1.00 91.31 783 GLN A C 1
ATOM 5858 O O . GLN A 1 783 ? -61.197 -11.943 111.437 1.00 91.31 783 GLN A O 1
ATOM 5863 N N . VAL A 1 784 ? -59.973 -10.170 110.795 1.00 90.69 784 VAL A N 1
ATOM 5864 C CA . VAL A 1 784 ? -59.435 -10.767 109.561 1.00 90.69 784 VAL A CA 1
ATOM 5865 C C . VAL A 1 784 ? -58.582 -12.000 109.875 1.00 90.69 784 VAL A C 1
ATOM 5867 O O . VAL A 1 784 ? -58.731 -13.015 109.198 1.00 90.69 784 VAL A O 1
ATOM 5870 N N . ASP A 1 785 ? -57.766 -11.946 110.932 1.00 90.94 785 ASP A N 1
ATOM 5871 C CA . ASP A 1 785 ? -57.009 -13.093 111.456 1.00 90.94 785 ASP A CA 1
ATOM 5872 C C . ASP A 1 785 ? -57.927 -14.153 112.093 1.00 90.94 785 ASP A C 1
ATOM 5874 O O . ASP A 1 785 ? -57.976 -15.297 111.639 1.00 90.94 785 ASP A O 1
ATOM 5878 N N . GLU A 1 786 ? -58.718 -13.774 113.107 1.00 89.38 786 GLU A N 1
ATOM 5879 C CA . GLU A 1 786 ? -59.540 -14.709 113.896 1.00 89.38 786 GLU A CA 1
ATOM 5880 C C . GLU A 1 786 ? -60.528 -15.523 113.049 1.00 89.38 786 GLU A C 1
ATOM 5882 O O . GLU A 1 786 ? -60.846 -16.666 113.391 1.00 89.38 786 GLU A O 1
ATOM 5887 N N . GLN A 1 787 ? -61.033 -14.933 111.965 1.00 88.62 787 GLN A N 1
ATOM 5888 C CA . GLN A 1 787 ? -61.981 -15.567 111.050 1.00 88.62 787 GLN A CA 1
ATOM 5889 C C . GLN A 1 787 ? -61.324 -16.071 109.756 1.00 88.62 787 GLN A C 1
ATOM 5891 O O . GLN A 1 787 ? -62.015 -16.655 108.920 1.00 88.62 787 GLN A O 1
ATOM 5896 N N . SER A 1 788 ? -60.014 -15.864 109.591 1.00 88.81 788 SER A N 1
ATOM 5897 C CA . SER A 1 788 ? -59.258 -16.173 108.373 1.00 88.81 788 SER A CA 1
ATOM 5898 C C . SER A 1 788 ? -59.921 -15.630 107.102 1.00 88.81 788 SER A C 1
ATOM 5900 O O . SER A 1 788 ? -60.029 -16.331 106.093 1.00 88.81 788 SER A O 1
ATOM 5902 N N . LEU A 1 789 ? -60.404 -14.383 107.158 1.00 90.38 789 LEU A N 1
ATOM 5903 C CA . LEU A 1 789 ? -61.107 -13.754 106.040 1.00 90.38 789 LEU A CA 1
ATOM 5904 C C . LEU A 1 789 ? -60.119 -13.452 104.918 1.00 90.38 789 LEU A C 1
ATOM 5906 O O . LEU A 1 789 ? -59.274 -12.571 105.036 1.00 90.38 789 LEU A O 1
ATOM 5910 N N . ASN A 1 790 ? -60.236 -14.189 103.821 1.00 84.81 790 ASN A N 1
ATOM 5911 C CA . ASN A 1 790 ? -59.318 -14.117 102.689 1.00 84.81 790 ASN A CA 1
ATOM 5912 C C . ASN A 1 790 ? -59.992 -13.677 101.378 1.00 84.81 790 ASN A C 1
ATOM 5914 O O . ASN A 1 790 ? -59.341 -13.714 100.337 1.00 84.81 790 ASN A O 1
ATOM 5918 N N . VAL A 1 791 ? -61.260 -13.260 101.439 1.00 90.56 791 VAL A N 1
ATOM 5919 C CA . VAL A 1 791 ? -62.058 -12.720 100.327 1.00 90.56 791 VAL A CA 1
ATOM 5920 C C . VAL A 1 791 ? -62.378 -11.257 100.625 1.00 90.56 791 VAL A C 1
ATOM 5922 O O . VAL A 1 791 ? -62.804 -10.931 101.736 1.00 90.56 791 VAL A O 1
ATOM 5925 N N . VAL A 1 792 ? -62.190 -10.368 99.647 1.00 91.12 792 VAL A N 1
ATOM 5926 C CA . VAL A 1 792 ? -62.316 -8.909 99.852 1.00 91.12 792 VAL A CA 1
ATOM 5927 C C . VAL A 1 792 ? -63.726 -8.514 100.308 1.00 91.12 792 VAL A C 1
ATOM 5929 O O . VAL A 1 792 ? -63.870 -7.709 101.229 1.00 91.12 792 VAL A O 1
ATOM 5932 N N . ASP A 1 793 ? -64.766 -9.119 99.732 1.00 90.56 793 ASP A N 1
ATOM 5933 C CA . ASP A 1 793 ? -66.168 -8.826 100.068 1.00 90.56 793 ASP A CA 1
ATOM 5934 C C . ASP A 1 793 ? -66.565 -9.215 101.499 1.00 90.56 793 ASP A C 1
ATOM 5936 O O . ASP A 1 793 ? -67.340 -8.500 102.151 1.00 90.56 793 ASP A O 1
ATOM 5940 N N . ASP A 1 794 ? -66.009 -10.309 102.024 1.00 91.31 794 ASP A N 1
ATOM 5941 C CA . ASP A 1 794 ? -66.260 -10.735 103.403 1.00 91.31 794 ASP A CA 1
ATOM 5942 C C . ASP A 1 794 ? -65.658 -9.723 104.389 1.00 91.31 794 ASP A C 1
ATOM 5944 O O . ASP A 1 794 ? -66.302 -9.308 105.358 1.00 91.31 794 ASP A O 1
ATOM 5948 N N . ILE A 1 795 ? -64.443 -9.251 104.095 1.00 91.25 795 ILE A N 1
ATOM 5949 C CA . ILE A 1 795 ? -63.746 -8.235 104.891 1.00 91.25 795 ILE A CA 1
ATOM 5950 C C . ILE A 1 795 ? -64.453 -6.882 104.783 1.00 91.25 795 ILE A C 1
ATOM 5952 O O . ILE A 1 795 ? -64.580 -6.171 105.779 1.00 91.25 795 ILE A O 1
ATOM 5956 N N . ARG A 1 796 ? -64.963 -6.527 103.601 1.00 91.31 796 ARG A N 1
ATOM 5957 C CA . ARG A 1 796 ? -65.754 -5.310 103.389 1.00 91.31 796 ARG A CA 1
ATOM 5958 C C . ARG A 1 796 ? -67.030 -5.322 104.219 1.00 91.31 796 ARG A C 1
ATOM 5960 O O . ARG A 1 796 ? -67.287 -4.368 104.947 1.00 91.31 796 ARG A O 1
ATOM 5967 N N . THR A 1 797 ? -67.770 -6.428 104.190 1.00 90.31 797 THR A N 1
ATOM 5968 C CA . THR A 1 797 ? -68.979 -6.616 105.005 1.00 90.31 797 THR A CA 1
ATOM 5969 C C . THR A 1 797 ? -68.673 -6.485 106.499 1.00 90.31 797 THR A C 1
ATOM 5971 O O . THR A 1 797 ? -69.407 -5.820 107.235 1.00 90.31 797 THR A O 1
ATOM 5974 N N . LEU A 1 798 ? -67.564 -7.080 106.946 1.00 89.00 798 LEU A N 1
ATOM 5975 C CA . LEU A 1 798 ? -67.070 -6.945 108.313 1.00 89.00 798 LEU A CA 1
ATOM 5976 C C . LEU A 1 798 ? -66.739 -5.481 108.656 1.00 89.00 798 LEU A C 1
ATOM 5978 O O . LEU A 1 798 ? -67.217 -4.982 109.676 1.00 89.00 798 LEU A O 1
ATOM 5982 N N . ALA A 1 799 ? -65.972 -4.785 107.814 1.00 86.62 799 ALA A N 1
ATOM 5983 C CA . ALA A 1 799 ? -65.567 -3.395 108.025 1.00 86.62 799 ALA A CA 1
ATOM 5984 C C . ALA A 1 799 ? -66.776 -2.449 108.131 1.00 86.62 799 ALA A C 1
ATOM 5986 O O . ALA A 1 799 ? -66.834 -1.637 109.054 1.00 86.62 799 ALA A O 1
ATOM 5987 N N . THR A 1 800 ? -67.784 -2.612 107.264 1.00 87.81 800 THR A N 1
ATOM 5988 C CA . THR A 1 800 ? -69.046 -1.857 107.334 1.00 87.81 800 THR A CA 1
ATOM 5989 C C . THR A 1 800 ? -69.825 -2.141 108.622 1.00 87.81 800 THR A C 1
ATOM 5991 O O . THR A 1 800 ? -70.520 -1.264 109.118 1.00 87.81 800 THR A O 1
ATOM 5994 N N . SER A 1 801 ? -69.736 -3.356 109.175 1.00 84.88 801 SER A N 1
ATOM 5995 C CA . SER A 1 801 ? -70.450 -3.733 110.406 1.00 84.88 801 SER A CA 1
ATOM 5996 C C . SER A 1 801 ? -69.794 -3.233 111.701 1.00 84.88 801 SER A C 1
ATOM 5998 O O . SER A 1 801 ? -70.458 -3.175 112.739 1.00 84.88 801 SER A O 1
ATOM 6000 N N . LEU A 1 802 ? -68.494 -2.923 111.645 1.00 77.94 802 LEU A N 1
ATOM 6001 C CA . LEU A 1 802 ? -67.685 -2.437 112.768 1.00 77.94 802 LEU A CA 1
ATOM 6002 C C . LEU A 1 802 ? -67.600 -0.902 112.827 1.00 77.94 802 LEU A C 1
ATOM 6004 O O . LEU A 1 802 ? -67.253 -0.361 113.879 1.00 77.94 802 LEU A O 1
ATOM 6008 N N . ASN A 1 803 ? -67.916 -0.219 111.723 1.00 62.97 803 ASN A N 1
ATOM 6009 C CA . ASN A 1 803 ? -68.207 1.220 111.678 1.00 62.97 803 ASN A CA 1
ATOM 6010 C C . ASN A 1 803 ? -69.651 1.518 112.094 1.00 62.97 803 ASN A C 1
ATOM 6012 O O . ASN A 1 803 ? -69.865 2.608 112.679 1.00 62.97 803 ASN A O 1
#

Secondary structure (DSSP, 8-state):
-PPPPPHHHHHHTT-----TTTHHHHHHHHHHTT--SHHHHHHHHHHHHHHHHHHH-TTSPPPPHHHHHHTT-TT--TTTHHHHHHHHHHTT--SHHHHHHHHHHHHHHHHHHH-TTSPPP-HHHHHHTT--S--TTTHHHHHHHHHHTT--SHHHHHHHHHHHHHHHHHHH-TTSPPP-HHHHHHTT--S--TTTHHHHHHHHHHTT---HHHHHHHHHHHHHHHHHHH-TTSPPPPHHHHHHTT--S--TTTHHHHHHHHHHTT--SHHHHHHHHHHHHHHHHHHH-TTSPPPPHHHHHHTT-TT--TTTHHHHHHHHHHTT--SHHHHHHHHHHHHHHHHHHH-TTSPPPPHHHHHHTT-TT--TTTHHHHHHHHHHTT--SHHHHHHHHHHHHHHHHHHH-TTSPPPPHHHHHHTT-TT--HHHHHHHHHHHHHTT--SHHHHHHHHHHHHHHHHHHH-TTSPPPPHHHHHHTT--S--TTTHHHHHHHHHHTT--SHHHHHHHHHHHHHHHHHHH-TTSPPPPHHHHHHTT-TT--TTTHHHHHHHHHHTT--SHHHHHHHHHHHHHHHHHHH-TTSPPPPHHHHHHTT-TT--TTTHHHHHHHHHHTT--SHHHHHHHHHHHHHHHHHHH-TTSPPPPHHHHHHTT-TT--TTTHHHHHHHHHHTT--SHHHHHHHHHHHHHHHHHHH-TTSPPPPHHHHHHTT-TT--TTTHHHHHHHHHHTT--SHHHHHHHHHHHHHHHHHHH-TTSPPPPHHHHHHTT-TT--TTTHHHHHHHHHHTT--SHHHHHHHHHHH-

Foldseek 3Di:
DDDQDDPVNCVVLVQPQDDPLCSVLLSVCCVVVVPDDNVLSSLLSVLLVQLLVCLDPVVGDQRDLSSLVSSVLVLDDPLCSVLLSVCSNVVSPSHNVLSSLLSVLLVQLLVCLAPVVGDQHDPVSLVSSVQPQDDPLCSVLLSVCSNVVSPSHNVLSSLLSVLLVQLLVCLAPVVGDQHDPVSLVSVVQPQDDPLCSVLLSVCSNVVSPSHNVLSNLLSVLLCQLLVCLQPVVGDQHDPSSLVSSVAPQDDPLCSVLLSVQCNVVSPRHNVLSNLLNVLLCQLLVCLQPVVGDQRDPVSLVSSVQPQDDPQCSVLLSVQSNVVSPNHNVLSNLLNVLLVQLLVCLAPVVGDQHDLVSLVSSPQPDDDPVCSVQLSVQSNVVSDNHNVLSNLLNVLLVQLQVCLAPVVGDFRDPSSCVSSVQPQDDPVCSVLLSVQSNVVSVNGNVLSSLLSVLLVQLLVCLVPVVGDQRDPSSL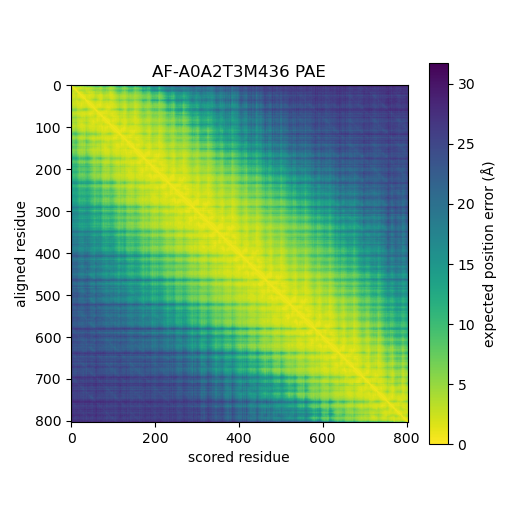VSSVQPQDDPVCSVQLSVQSNVVSPSHNVLSSLLSVLLVQLLVCLAPVVGDQHDPSSLVSVPQPQDDPLCSVLLSVCSNVVSPNHNVLSNLLNVLLCQLLVCLAPVVGDQHDLSSLVSSVQPPDDPLCSVLLSVLSNVVSDNHNVLSNLLNVLLVQLLVCLVPVVGDQRDQVSLVSSPLPLDDPVCSVQLSVQCNVVVDNHNVLSNQLSVLLCQLLVCLVPVVGRQRDPSSCVSSVLPLDDPLCSVLLSVCSNVVSPNHNVLSSLLSVLLCQLLVCLVPVVGDQRDLSSLVSSVLVLDDPVCSVVLSVCSNVVSPNHNVVSSVVSVVSD

Nearest PDB structures (foldseek):
  7udm-assembly1_A  TM=1.125E-01  e=7.788E+00  synthetic construct
  7zdv-assembly1_C  TM=9.918E-02  e=6.505E+00  Escherichia coli K-12

Mean predicted aligned error: 12.52 Å